Protein 3D53 (pdb70)

Radius of gyration: 28.53 Å; Cα contacts (8 Å, |Δi|>4): 2553; chains: 6; bounding box: 64×78×73 Å

B-factor: mean 20.58, std 7.83, range [3.37, 49.94]

Foldseek 3Di:
DLQPDAQAPDPFKGKWQFLFWAPDAQFGWDADPVVRDIDGPDRFDDRDGHHFGKGFRGLFQAPVGDGAIEGEHEDGTDDHRDMAMWGFWKKWWKAKLVGTDIYTYIYGDCVVPVVCVVPRHPVSDDPVSVVVNQVCQQPRCVVPPPMGMHTDDMGGRVVNSVRSVNGNVD/DLQPDAQAPDDFKGKWQFLFWAPDAQWGWDQDDVPRDIHTPDRFDDRDGHLAGKGFRRLFQAPVRDGAIEGEDDPGTDDHGDIAIWGFWKKWWKAKLVGTDIYTYIYGDCVVPVVCVPVRHPVPDDPVSVVVNQVCQQPRCVVPPPMGMHTDDMGGRVVSVVSSVNGNVD/DLQPDAQAPDDFKGKWQFLFWFPDAQWGWDQDPVPRDIDTPDRFPDRDTQLAGKGFGRLFQFPVGDGAIEGEDDDGTDDHGDMAMWGFWWKWWKAKLVGTDIYTYIYGDCVVPVVCVPPRHPPSDDPVSVVVNQVCQQCRCVVPPSIGMHTPGMGGRVVNSVRRVNGNVVD/DLQPDAQAPDPFKGKWQFQFWFPDAQWGWDQDPVVRDIDTPDRFDDRDTHHAGKGFRRQFQFPVGDGAIEGEHDDGTDDHRDMAIWGFWWKWWKAKLVGTDIYTYIYGDCVVPVVCVPVRHPVSDDPVSVVVNQVCQQPRCVVPPSMGMHTDGMGGRVVRSVRSVNGNVVD/DDAQAPDPFKGKWAFLFWFPDAQWGWDQDVPVRDIDTPDRFDDRDGHHFGKTARPLFQDPVRDGAIEGEDDPGTDDHGDMAIWGFFWKWWKAKLVGTDIYTYIYGDCVVPVVCVVPRHPVSDDVVSVVVNQVCQQPSCVVPPPIGMHTDDMGGRVVRSVNSVNRNVD/DDAQAPDLQKGKWQFLFWFPDAQWGWDQDDPPRDIDTPDRFPDRDGHHARKTARPLFADPVRDGAIEGEHDPGTDDHGDMAIWGFFKKWWKAKLVGTDIHTYIYGDCVVPVVCVPPRHPVPDDPVSVVVNQVCQQPRCVVPPSIGMHTDGMGGRVVNSVSSVNRNVD

CATH classification: 3.90.80.10

Sequence (1016 aa):
FIKKIKAKANNNEINVIIEIPMNSSGPIKYEFDKESGALFVDRFMQTTMSYPCNYGFIPDTLSNDGDPVDVLVVAHHPVVPGSVIKCRAIGVLMMEDESGLDEKIIAVPTSKLDITFDHIKELDDLCEMLKKRIVHFFEHYKDLEKGKWVKVTGWGDKVKAETLIKEGIDRFIKKIKAKANNNEINVIIIEIPMNSGPIKYEFDKESGALFVDRFMQTTMSYPCNYGFIPDTLSNDGDPVDVLVVAHHPVVPGSVIKCRAIGVLMMEDESGLDEKIIIAVPTSKLDITFDHIIKELDDLCCEMLKKRIVHFFEEHYKDLEKGKWVKVTGWGDKVKAETLIKEGIDRFIKKIKAKANNNEINVIIEIPMNSGPIKYEFDKESGALFVDRFMQTTMSSYPCNYGFIPDTLSSNDGDPVDDVLVVAHHPVVPGSVIIKCRAIGVLMMEDESGLDEKIIAVPTSKLDITFDHIKELDDLCEMLKKRIVHFFEHYKDLEKGKWVKVTGWGDKVKAETLIKEGIDRNFIKKIKAKANNNEINVIIEIPMNSSGPIKYEFDKESGALFVDRFMQTTMSYPCNYGFIPDTLSNDGDPVDVLVVAHHPVVPGSVIKCRAIGVVLMMEDESGLDEKIIAVPTSKLDITFDHIKELDDLCEMLKKRIVHFFEHYKDLEKGKWVKVTGWGDKVKAETLIKEGIDRNKIKAKANNNEINVIIEIPMNSGPIKYEFDKESGALFVDRFMQTTMSYPCNYGFIPDTLSNDGDPVDVLVVAHHPVVVPGSVIKCRAIGVLMMEDESGLDEKIIAVPTSKLDITFDHIKELDDLCEMLKKRIVHFFEHYKDLEKGKWVKVTGWGDKVKAETLIKEGIDRKIKAKANNNEINVIIEIPMNSGPIKYEFDKESGALFVDRFMQTTMMSYPCNYGFIPDTLSNDGDPVDVLVVAHHPVVPGSVIKCRAIGVLMMEDESGLDEKIIAVPTSKLDITFDHIKELDDLCEMLKKRIVHFFEHYKDLEKGKWVKVTGWGDKVKAETLIKEGIDR

Organism: Rickettsia prowazekii (strain Madrid E) (NCBI:txid272947)

Structure (mmCIF, N/CA/C/O backbone):
data_3D53
#
_entry.id   3D53
#
_cell.length_a   68.970
_cell.length_b   115.230
_cell.length_c   139.730
_cell.angle_alpha   90.00
_cell.angle_beta   90.00
_cell.angle_gamma   90.00
#
_symmetry.space_group_name_H-M   'P 21 21 21'
#
loop_
_entity.id
_entity.type
_entity.pdbx_description
1 polymer 'Inorganic pyrophosphatase'
2 non-polymer 'CHLORIDE ION'
3 non-polymer GLYCEROL
4 water water
#
loop_
_atom_site.group_PDB
_atom_site.id
_atom_site.type_symbol
_atom_site.label_atom_id
_atom_site.label_alt_id
_atom_site.label_comp_id
_atom_site.label_asym_id
_atom_site.label_entity_id
_atom_site.label_seq_id
_atom_site.pdbx_PDB_ins_code
_atom_site.Cartn_x
_atom_site.Cartn_y
_atom_site.Cartn_z
_atom_site.occupancy
_atom_site.B_iso_or_equiv
_atom_site.auth_seq_id
_atom_site.auth_comp_id
_atom_site.auth_asym_id
_atom_site.auth_atom_id
_atom_site.pdbx_PDB_model_num
ATOM 1 N N . PHE A 1 3 ? 15.516 -11.841 -47.495 1.00 39.65 2 PHE A N 1
ATOM 2 C CA . PHE A 1 3 ? 15.439 -10.388 -47.839 1.00 39.71 2 PHE A CA 1
ATOM 3 C C . PHE A 1 3 ? 16.809 -9.775 -48.149 1.00 39.63 2 PHE A C 1
ATOM 4 O O . PHE A 1 3 ? 16.902 -8.855 -48.964 1.00 39.86 2 PHE A O 1
ATOM 12 N N . ILE A 1 4 ? 17.856 -10.293 -47.496 1.00 39.43 3 ILE A N 1
ATOM 13 C CA . ILE A 1 4 ? 19.232 -9.770 -47.605 1.00 39.12 3 ILE A CA 1
ATOM 14 C C . ILE A 1 4 ? 19.760 -9.786 -49.044 1.00 38.71 3 ILE A C 1
ATOM 15 O O . ILE A 1 4 ? 20.429 -8.844 -49.497 1.00 38.61 3 ILE A O 1
ATOM 20 N N . LYS A 1 5 ? 19.434 -10.855 -49.759 1.00 38.06 4 LYS A N 1
ATOM 21 C CA . LYS A 1 5 ? 19.916 -11.040 -51.119 1.00 37.30 4 LYS A CA 1
ATOM 22 C C . LYS A 1 5 ? 19.001 -10.345 -52.123 1.00 36.49 4 LYS A C 1
ATOM 23 O O . LYS A 1 5 ? 19.111 -10.580 -53.326 1.00 36.57 4 LYS A O 1
ATOM 29 N N . LYS A 1 6 ? 18.111 -9.485 -51.618 1.00 35.31 5 LYS A N 1
ATOM 30 C CA . LYS A 1 6 ? 17.167 -8.731 -52.456 1.00 34.19 5 LYS A CA 1
ATOM 31 C C . LYS A 1 6 ? 17.285 -7.217 -52.310 1.00 33.04 5 LYS A C 1
ATOM 32 O O . LYS A 1 6 ? 16.668 -6.467 -53.065 1.00 32.67 5 LYS A O 1
ATOM 38 N N . ILE A 1 7 ? 18.074 -6.779 -51.332 1.00 31.73 6 ILE A N 1
ATOM 39 C CA . ILE A 1 7 ? 18.321 -5.364 -51.101 1.00 30.13 6 ILE A CA 1
ATOM 40 C C . ILE A 1 7 ? 19.573 -4.950 -51.859 1.00 29.47 6 ILE A C 1
ATOM 41 O O . ILE A 1 7 ? 20.598 -5.645 -51.840 1.00 29.00 6 ILE A O 1
ATOM 46 N N . LYS A 1 8 ? 19.468 -3.815 -52.534 1.00 28.44 7 LYS A N 1
ATOM 47 C CA . LYS A 1 8 ? 20.598 -3.221 -53.218 1.00 27.79 7 LYS A CA 1
ATOM 48 C C . LYS A 1 8 ? 21.554 -2.545 -52.234 1.00 27.09 7 LYS A C 1
ATOM 49 O O . LYS A 1 8 ? 21.135 -1.998 -51.216 1.00 26.35 7 LYS A O 1
ATOM 55 N N . ALA A 1 9 ? 22.842 -2.590 -52.559 1.00 26.48 8 ALA A N 1
ATOM 56 C CA . ALA A 1 9 ? 23.863 -1.866 -51.824 1.00 26.13 8 ALA A CA 1
ATOM 57 C C . ALA A 1 9 ? 23.625 -0.354 -51.849 1.00 26.05 8 ALA A C 1
ATOM 58 O O . ALA A 1 9 ? 23.815 0.326 -50.836 1.00 25.12 8 ALA A O 1
ATOM 60 N N . LYS A 1 10 ? 23.212 0.163 -53.008 1.00 26.22 9 LYS A N 1
ATOM 61 C CA . LYS A 1 10 ? 23.004 1.602 -53.177 1.00 26.53 9 LYS A CA 1
ATOM 62 C C . LYS A 1 10 ? 21.721 1.906 -53.935 1.00 26.89 9 LYS A C 1
ATOM 63 O O . LYS A 1 10 ? 21.448 1.299 -54.968 1.00 26.93 9 LYS A O 1
ATOM 69 N N . ALA A 1 11 ? 20.941 2.844 -53.405 1.00 27.53 10 ALA A N 1
ATOM 70 C CA . ALA A 1 11 ? 19.690 3.291 -54.032 1.00 28.25 10 ALA A CA 1
ATOM 71 C C . ALA A 1 11 ? 19.959 4.342 -55.102 1.00 28.57 10 ALA A C 1
ATOM 72 O O . ALA A 1 11 ? 19.341 4.330 -56.170 1.00 29.25 10 ALA A O 1
ATOM 74 N N . ASN A 1 12 ? 20.867 5.262 -54.795 1.00 28.73 11 ASN A N 1
ATOM 75 C CA . ASN A 1 12 ? 21.360 6.235 -55.767 1.00 28.66 11 ASN A CA 1
ATOM 76 C C . ASN A 1 12 ? 22.846 6.515 -55.573 1.00 28.77 11 ASN A C 1
ATOM 77 O O . ASN A 1 12 ? 23.498 5.912 -54.715 1.00 28.83 11 ASN A O 1
ATOM 82 N N . ASN A 1 13 ? 23.371 7.437 -56.373 1.00 28.55 12 ASN A N 1
ATOM 83 C CA . ASN A 1 13 ? 24.767 7.843 -56.297 1.00 28.63 12 ASN A CA 1
ATOM 84 C C . ASN A 1 13 ? 25.200 8.247 -54.884 1.00 27.80 12 ASN A C 1
ATOM 85 O O . ASN A 1 13 ? 26.331 7.981 -54.468 1.00 27.47 12 ASN A O 1
ATOM 90 N N . ASN A 1 14 ? 24.284 8.885 -54.159 1.00 26.85 13 ASN A N 1
ATOM 91 C CA . ASN A 1 14 ? 24.600 9.546 -52.898 1.00 26.19 13 ASN A CA 1
ATOM 92 C C . ASN A 1 14 ? 24.242 8.713 -51.652 1.00 24.66 13 ASN A C 1
ATOM 93 O O . ASN A 1 14 ? 24.404 9.183 -50.524 1.00 25.15 13 ASN A O 1
ATOM 98 N N . GLU A 1 15 ? 23.799 7.472 -51.854 1.00 22.46 14 GLU A N 1
ATOM 99 C CA . GLU A 1 15 ? 23.132 6.700 -50.793 1.00 20.11 14 GLU A CA 1
ATOM 100 C C . GLU A 1 15 ? 23.626 5.261 -50.705 1.00 18.60 14 GLU A C 1
ATOM 101 O O . GLU A 1 15 ? 23.863 4.634 -51.722 1.00 17.96 14 GLU A O 1
ATOM 107 N N . ILE A 1 16 ? 23.749 4.756 -49.479 1.00 17.07 15 ILE A N 1
ATOM 108 C CA . ILE A 1 16 ? 23.966 3.326 -49.206 1.00 15.58 15 ILE A CA 1
ATOM 109 C C . ILE A 1 16 ? 22.849 2.746 -48.320 1.00 14.99 15 ILE A C 1
ATOM 110 O O . ILE A 1 16 ? 22.315 3.436 -47.434 1.00 14.30 15 ILE A O 1
ATOM 115 N N . ASN A 1 17 ? 22.482 1.495 -48.589 1.00 14.26 16 ASN A N 1
ATOM 116 C CA . ASN A 1 17 ? 21.538 0.751 -47.750 1.00 14.03 16 ASN A CA 1
ATOM 117 C C . ASN A 1 17 ? 22.312 -0.053 -46.724 1.00 13.32 16 ASN A C 1
ATOM 118 O O . ASN A 1 17 ? 23.207 -0.804 -47.083 1.00 13.45 16 ASN A O 1
ATOM 123 N N . VAL A 1 18 ? 21.976 0.139 -45.452 1.00 12.39 17 VAL A N 1
ATOM 124 C CA . VAL A 1 18 ? 22.631 -0.565 -44.356 1.00 11.60 17 VAL A CA 1
ATOM 125 C C . VAL A 1 18 ? 21.632 -1.365 -43.522 1.00 11.35 17 VAL A C 1
ATOM 126 O O . VAL A 1 18 ? 20.751 -0.794 -42.886 1.00 11.52 17 VAL A O 1
ATOM 130 N N . ILE A 1 19 ? 21.778 -2.685 -43.544 1.00 10.82 18 ILE A N 1
ATOM 131 C CA . ILE A 1 19 ? 20.972 -3.590 -42.728 1.00 10.65 18 ILE A CA 1
ATOM 132 C C . ILE A 1 19 ? 21.569 -3.683 -41.331 1.00 10.45 18 ILE A C 1
ATOM 133 O O . ILE A 1 19 ? 22.718 -4.114 -41.162 1.00 10.23 18 ILE A O 1
ATOM 138 N N . ILE A 1 20 ? 20.773 -3.305 -40.335 1.00 10.05 19 ILE A N 1
ATOM 139 C CA . ILE A 1 20 ? 21.238 -3.212 -38.951 1.00 9.24 19 ILE A CA 1
ATOM 140 C C . ILE A 1 20 ? 21.253 -4.567 -38.270 1.00 9.43 19 ILE A C 1
ATOM 141 O O . ILE A 1 20 ? 20.253 -5.286 -38.273 1.00 9.31 19 ILE A O 1
ATOM 146 N N . GLU A 1 21 ? 22.405 -4.904 -37.698 1.00 9.20 20 GLU A N 1
ATOM 147 C CA . GLU A 1 21 ? 22.546 -6.111 -36.880 1.00 9.37 20 GLU A CA 1
ATOM 148 C C . GLU A 1 21 ? 22.460 -5.788 -35.385 1.00 9.31 20 GLU A C 1
ATOM 149 O O . GLU A 1 21 ? 21.795 -6.502 -34.626 1.00 9.31 20 GLU A O 1
ATOM 155 N N . ILE A 1 22 ? 23.131 -4.716 -34.964 1.00 9.79 21 ILE A N 1
ATOM 156 C CA . ILE A 1 22 ? 23.155 -4.328 -33.544 1.00 9.71 21 ILE A CA 1
ATOM 157 C C . ILE 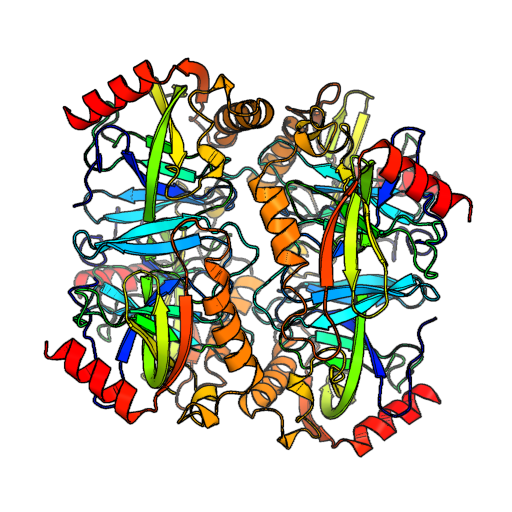A 1 22 ? 22.766 -2.861 -33.363 1.00 10.16 21 ILE A C 1
ATOM 158 O O . ILE A 1 22 ? 23.462 -1.974 -33.850 1.00 10.27 21 ILE A O 1
ATOM 163 N N . PRO A 1 23 ? 21.643 -2.606 -32.664 1.00 10.16 22 PRO A N 1
ATOM 164 C CA . PRO A 1 23 ? 21.158 -1.248 -32.410 1.00 10.48 22 PRO A CA 1
ATOM 165 C C . PRO A 1 23 ? 22.045 -0.549 -31.385 1.00 11.19 22 PRO A C 1
ATOM 166 O O . PRO A 1 23 ? 22.636 -1.222 -30.531 1.00 10.88 22 PRO A O 1
ATOM 170 N N . MET A 1 24 ? 22.158 0.778 -31.484 1.00 11.67 23 MET A N 1
ATOM 171 C CA . MET A 1 24 ? 22.974 1.535 -30.541 1.00 13.12 23 MET A CA 1
ATOM 172 C C . MET A 1 24 ? 22.418 1.356 -29.140 1.00 12.98 23 MET A C 1
ATOM 173 O O . MET A 1 24 ? 21.199 1.236 -28.959 1.00 12.99 23 MET A O 1
ATOM 178 N N . ASN A 1 25 ? 23.327 1.314 -28.169 1.00 13.36 24 ASN A N 1
ATOM 179 C CA . ASN A 1 25 ? 22.994 1.247 -26.750 1.00 14.16 24 ASN A CA 1
ATOM 180 C C . ASN A 1 25 ? 21.936 0.204 -26.397 1.00 13.85 24 ASN A C 1
ATOM 181 O O . ASN A 1 25 ? 21.013 0.497 -25.645 1.00 14.65 24 ASN A O 1
ATOM 186 N N . SER A 1 26 ? 22.059 -1.008 -26.921 1.00 13.69 25 SER A N 1
ATOM 187 C CA A SER A 1 26 ? 20.985 -1.989 -26.724 0.50 13.78 25 SER A CA 1
ATOM 188 C CA B SER A 1 26 ? 21.010 -2.019 -26.789 0.50 13.76 25 SER A CA 1
ATOM 189 C C . SER A 1 26 ? 21.407 -3.224 -25.942 1.00 13.93 25 SER A C 1
ATOM 190 O O . SER A 1 26 ? 20.941 -4.334 -26.188 1.00 14.35 25 SER A O 1
ATOM 195 N N . GLY A 1 27 ? 22.279 -3.016 -24.966 1.00 14.45 26 GLY A N 1
ATOM 196 C CA . GLY A 1 27 ? 22.706 -4.099 -24.081 1.00 14.45 26 GLY A CA 1
ATOM 197 C C . GLY A 1 27 ? 23.842 -4.983 -24.570 1.00 14.28 26 GLY A C 1
ATOM 198 O O . GLY A 1 27 ? 24.614 -4.590 -25.441 1.00 14.33 26 GLY A O 1
ATOM 199 N N . PRO A 1 28 ? 23.961 -6.187 -23.982 1.00 14.33 27 PRO A N 1
ATOM 200 C CA . PRO A 1 28 ? 25.064 -7.112 -24.247 1.00 14.28 27 PRO A CA 1
ATOM 201 C C . PRO A 1 28 ? 24.980 -7.939 -25.549 1.00 14.14 27 PRO A C 1
ATOM 202 O O . PRO A 1 28 ? 25.993 -8.474 -25.973 1.00 13.84 27 PRO A O 1
ATOM 206 N N . ILE A 1 29 ? 23.812 -8.029 -26.189 1.00 14.69 28 ILE A N 1
ATOM 207 C CA . ILE A 1 29 ? 23.672 -8.949 -27.327 1.00 14.73 28 ILE A CA 1
ATOM 208 C C . ILE A 1 29 ? 24.317 -8.428 -28.606 1.00 15.18 28 ILE A C 1
ATOM 209 O O . ILE A 1 29 ? 23.976 -7.357 -29.118 1.00 14.94 28 ILE A O 1
ATOM 214 N N . LYS A 1 30 ? 25.261 -9.219 -29.093 1.00 15.59 29 LYS A N 1
ATOM 215 C CA . LYS A 1 30 ? 25.963 -8.972 -30.326 1.00 16.85 29 LYS A CA 1
ATOM 216 C C . LYS A 1 30 ? 25.370 -9.929 -31.355 1.00 17.01 29 LYS A C 1
ATOM 217 O O . LYS A 1 30 ? 25.510 -11.146 -31.228 1.00 18.06 29 LYS A O 1
ATOM 223 N N . TYR A 1 31 ? 24.672 -9.376 -32.347 1.00 17.30 30 TYR A N 1
ATOM 224 C CA . TYR A 1 31 ? 24.046 -10.166 -33.418 1.00 17.47 30 TYR A CA 1
ATOM 225 C C . TYR A 1 31 ? 24.876 -10.157 -34.692 1.00 18.55 30 TYR A C 1
ATOM 226 O O . TYR A 1 31 ? 25.605 -9.204 -34.963 1.00 18.49 30 TYR A O 1
ATOM 235 N N . GLU A 1 32 ? 24.734 -11.213 -35.485 1.00 19.96 31 GLU A N 1
ATOM 236 C CA . GLU A 1 32 ? 25.312 -11.251 -36.815 1.00 22.14 31 GLU A CA 1
ATOM 237 C C . GLU A 1 32 ? 24.395 -12.020 -37.753 1.00 22.10 31 GLU A C 1
ATOM 238 O O . GLU A 1 32 ? 23.871 -13.062 -37.386 1.00 22.14 31 GLU A O 1
ATOM 244 N N . PHE A 1 33 ? 24.185 -11.486 -38.953 1.00 23.11 32 PHE A N 1
ATOM 245 C CA . PHE A 1 33 ? 23.489 -12.217 -40.010 1.00 24.17 32 PHE A CA 1
ATOM 246 C C . PHE A 1 33 ? 24.361 -13.340 -40.576 1.00 25.53 32 PHE A C 1
ATOM 247 O O . PHE A 1 33 ? 25.555 -13.149 -40.846 1.00 25.69 32 PHE A O 1
ATOM 255 N N . ASP A 1 34 ? 23.768 -14.519 -40.716 1.00 27.18 33 ASP A N 1
ATOM 256 C CA . ASP A 1 34 ? 24.422 -15.607 -41.422 1.00 29.06 33 ASP A CA 1
ATOM 257 C C . ASP A 1 34 ? 24.026 -15.451 -42.876 1.00 30.05 33 ASP A C 1
ATOM 258 O O . ASP A 1 34 ? 22.842 -15.536 -43.219 1.00 29.93 33 ASP A O 1
ATOM 263 N N . LYS A 1 35 ? 25.000 -15.182 -43.738 1.00 31.61 34 LYS A N 1
ATOM 264 C CA . LYS A 1 35 ? 24.651 -14.894 -45.129 1.00 32.99 34 LYS A CA 1
ATOM 265 C C . LYS A 1 35 ? 24.257 -16.161 -45.904 1.00 33.57 34 LYS A C 1
ATOM 266 O O . LYS A 1 35 ? 23.496 -16.090 -46.869 1.00 33.96 34 LYS A O 1
ATOM 272 N N . GLU A 1 36 ? 24.732 -17.314 -45.438 1.00 34.05 35 GLU A N 1
ATOM 273 C CA . GLU A 1 36 ? 24.317 -18.619 -45.977 1.00 34.67 35 GLU A CA 1
ATOM 274 C C . GLU A 1 36 ? 22.807 -18.921 -45.813 1.00 33.88 35 GLU A C 1
ATOM 275 O O . GLU A 1 36 ? 22.183 -19.474 -46.722 1.00 34.16 35 GLU A O 1
ATOM 281 N N . SER A 1 37 ? 22.228 -18.565 -44.663 1.00 32.88 36 SER A N 1
ATOM 282 C CA . SER A 1 37 ? 20.806 -18.844 -44.385 1.00 31.46 36 SER A CA 1
ATOM 283 C C . SER A 1 37 ? 19.901 -17.616 -44.380 1.00 30.40 36 SER A C 1
ATOM 284 O O . SER A 1 37 ? 18.696 -17.737 -44.598 1.00 30.49 36 SER A O 1
ATOM 287 N N . GLY A 1 38 ? 20.476 -16.443 -44.120 1.00 29.14 37 GLY A N 1
ATOM 288 C CA . GLY A 1 38 ? 19.698 -15.198 -44.013 1.00 27.54 37 GLY A CA 1
ATOM 289 C C . GLY A 1 38 ? 19.143 -14.949 -42.616 1.00 26.22 37 GLY A C 1
ATOM 290 O O . GLY A 1 38 ? 18.420 -13.975 -42.386 1.00 26.51 37 GLY A O 1
ATOM 291 N N . ALA A 1 39 ? 19.487 -15.835 -41.686 1.00 24.38 38 ALA A N 1
ATOM 292 C CA . ALA A 1 39 ? 19.030 -15.742 -40.307 1.00 22.93 38 ALA A CA 1
ATOM 293 C C . ALA A 1 39 ? 19.929 -14.832 -39.467 1.00 21.41 38 ALA A C 1
ATOM 294 O O . ALA A 1 39 ? 21.119 -14.672 -39.751 1.00 21.37 38 ALA A O 1
ATOM 296 N N . LEU A 1 40 ? 19.340 -14.239 -38.436 1.00 19.83 39 LEU A N 1
ATOM 297 C CA . LEU A 1 40 ? 20.074 -13.426 -37.474 1.00 18.55 39 LEU A CA 1
ATOM 298 C C . LEU A 1 40 ? 20.530 -14.305 -36.308 1.00 17.73 39 LEU A C 1
ATOM 299 O O . LEU A 1 40 ? 19.712 -14.810 -35.558 1.00 17.71 39 LEU A O 1
ATOM 304 N N . PHE A 1 41 ? 21.835 -14.509 -36.187 1.00 17.17 40 PHE A N 1
ATOM 305 C CA . PHE A 1 41 ? 22.395 -15.326 -35.118 1.00 16.91 40 PHE A CA 1
ATOM 306 C C . PHE A 1 41 ? 22.919 -14.442 -33.984 1.00 16.77 40 PHE A C 1
ATOM 307 O O . PHE A 1 41 ? 23.442 -13.340 -34.228 1.00 15.96 40 PHE A O 1
ATOM 315 N N . VAL A 1 42 ? 22.779 -14.938 -32.756 1.00 16.51 41 VAL A N 1
ATOM 316 C CA . VAL A 1 42 ? 23.514 -14.396 -31.614 1.00 16.90 41 VAL A CA 1
ATOM 317 C C . VAL A 1 42 ? 24.957 -14.847 -31.751 1.00 17.75 41 VAL A C 1
ATOM 318 O O . VAL A 1 42 ? 25.246 -16.049 -31.803 1.00 18.29 41 VAL A O 1
ATOM 322 N N . ASP A 1 43 ? 25.857 -13.876 -31.817 1.00 18.66 42 ASP A N 1
ATOM 323 C CA . ASP A 1 43 ? 27.279 -14.150 -31.928 1.00 19.56 42 ASP A CA 1
ATOM 324 C C . ASP A 1 43 ? 27.914 -14.263 -30.542 1.00 18.91 42 ASP A C 1
ATOM 325 O O . ASP A 1 43 ? 28.854 -15.032 -30.329 1.00 18.54 42 ASP A O 1
ATOM 330 N N . ARG A 1 44 ? 27.380 -13.486 -29.606 1.00 18.39 43 ARG A N 1
ATOM 331 C CA . ARG A 1 44 ? 27.998 -13.311 -28.310 1.00 17.95 43 ARG A CA 1
ATOM 332 C C . ARG A 1 44 ? 27.068 -12.583 -27.347 1.00 17.00 43 ARG A C 1
ATOM 333 O O . ARG A 1 44 ? 26.353 -11.644 -27.734 1.00 16.61 43 ARG A O 1
ATOM 341 N N . PHE A 1 45 ? 27.067 -13.057 -26.104 1.00 15.54 44 PHE A N 1
ATOM 342 C CA . PHE A 1 45 ? 26.536 -12.317 -24.975 1.00 14.61 44 PHE A CA 1
ATOM 343 C C . PHE A 1 45 ? 27.754 -11.615 -24.362 1.00 14.48 44 PHE A C 1
ATOM 344 O O . PHE A 1 45 ? 28.567 -12.254 -23.686 1.00 14.09 44 PHE A O 1
ATOM 352 N N . MET A 1 46 ? 27.886 -10.311 -24.614 1.00 13.95 45 MET A N 1
ATOM 353 C CA . MET A 1 46 ? 29.058 -9.548 -24.165 1.00 13.49 45 MET A CA 1
ATOM 354 C C . MET A 1 46 ? 29.189 -9.546 -22.639 1.00 12.83 45 MET A C 1
ATOM 355 O O . MET A 1 46 ? 28.182 -9.583 -21.928 1.00 12.66 45 MET A O 1
ATOM 360 N N . GLN A 1 47 ? 30.425 -9.547 -22.141 1.00 12.41 46 GLN A N 1
ATOM 361 C CA . GLN A 1 47 ? 30.667 -9.683 -20.696 1.00 12.48 46 GLN A CA 1
ATOM 362 C C . GLN A 1 47 ? 31.066 -8.373 -20.016 1.00 12.42 46 GLN A C 1
ATOM 363 O O . GLN A 1 47 ? 31.202 -8.329 -18.794 1.00 12.04 46 GLN A O 1
ATOM 369 N N . THR A 1 48 ? 31.259 -7.315 -20.807 1.00 12.39 47 THR A N 1
ATOM 370 C CA . THR A 1 48 ? 31.517 -5.979 -20.252 1.00 12.29 47 THR A CA 1
ATOM 371 C C . THR A 1 48 ? 30.181 -5.290 -19.998 1.00 12.57 47 THR A C 1
ATOM 372 O O . THR A 1 48 ? 29.119 -5.887 -20.225 1.00 12.87 47 THR A O 1
ATOM 376 N N . THR A 1 49 ? 30.221 -4.047 -19.514 1.00 12.75 48 THR A N 1
ATOM 377 C CA . THR A 1 49 ? 29.003 -3.241 -19.335 1.00 12.21 48 THR A CA 1
ATOM 378 C C . THR A 1 49 ? 28.712 -2.398 -20.573 1.00 12.40 48 THR A C 1
ATOM 379 O O . THR A 1 49 ? 27.771 -1.601 -20.581 1.00 12.14 48 THR A O 1
ATOM 383 N N . MET A 1 50 ? 29.512 -2.602 -21.618 1.00 12.41 49 MET A N 1
ATOM 384 C CA . MET A 1 50 ? 29.465 -1.794 -22.833 1.00 13.34 49 MET A CA 1
ATOM 385 C C . MET A 1 50 ? 28.353 -2.189 -23.812 1.00 13.93 49 MET A C 1
ATOM 386 O O . MET A 1 50 ? 27.924 -3.353 -23.863 1.00 14.20 49 MET A O 1
ATOM 391 N N . SER A 1 51 ? 27.877 -1.213 -24.582 1.00 13.93 50 SER A N 1
ATOM 392 C CA . SER A 1 51 ? 26.981 -1.500 -25.702 1.00 14.49 50 SER A CA 1
ATOM 393 C C . SER A 1 51 ? 27.345 -0.634 -26.903 1.00 13.99 50 SER A C 1
ATOM 394 O O . SER A 1 51 ? 28.080 0.340 -26.769 1.00 14.40 50 SER A O 1
ATOM 397 N N . TYR A 1 52 ? 26.877 -1.005 -28.085 1.00 13.44 51 TYR A N 1
ATOM 398 C CA . TYR A 1 52 ? 27.322 -0.316 -29.299 1.00 12.75 51 TYR A CA 1
ATOM 399 C C . TYR A 1 52 ? 26.979 1.176 -29.270 1.00 12.29 51 TYR A C 1
ATOM 400 O O . TYR A 1 52 ? 25.908 1.536 -28.821 1.00 12.26 51 TYR A O 1
ATOM 409 N N . PRO A 1 53 ? 27.921 2.048 -29.684 1.00 12.00 52 PRO A N 1
ATOM 410 C CA . PRO A 1 53 ? 27.660 3.492 -29.644 1.00 11.94 52 PRO A CA 1
ATOM 411 C C . PRO A 1 53 ? 26.924 4.018 -30.881 1.00 12.09 52 PRO A C 1
ATOM 412 O O . PRO A 1 53 ? 26.512 5.178 -30.909 1.00 11.94 52 PRO A O 1
ATOM 416 N N . CYS A 1 54 ? 26.793 3.167 -31.891 1.00 12.33 53 CYS A N 1
ATOM 417 C CA . CYS A 1 54 ? 26.067 3.485 -33.122 1.00 12.76 53 CYS A CA 1
ATOM 418 C C . CYS A 1 54 ? 25.222 2.281 -33.490 1.00 12.04 53 CYS A C 1
ATOM 419 O O . CYS A 1 54 ? 25.459 1.172 -32.998 1.00 11.88 53 CYS A O 1
ATOM 422 N N . ASN A 1 55 ? 24.255 2.501 -34.376 1.00 11.54 54 ASN A N 1
ATOM 423 C CA . ASN A 1 55 ? 23.589 1.406 -35.055 1.00 10.76 54 ASN A CA 1
ATOM 424 C C . ASN A 1 55 ? 24.599 0.735 -35.977 1.00 10.79 54 ASN A C 1
ATOM 425 O O . ASN A 1 55 ? 25.222 1.384 -36.809 1.00 10.44 54 ASN A O 1
ATOM 430 N N . TYR A 1 56 ? 24.763 -0.569 -35.807 1.00 11.06 55 TYR A N 1
ATOM 431 C CA . TYR A 1 56 ? 25.815 -1.308 -36.486 1.00 11.22 55 TYR A CA 1
ATOM 432 C C . TYR A 1 56 ? 25.261 -2.384 -37.423 1.00 10.74 55 TYR A C 1
ATOM 433 O O . TYR A 1 56 ? 24.376 -3.140 -37.043 1.00 10.55 55 TYR A O 1
ATOM 442 N N . GLY A 1 57 ? 25.801 -2.452 -38.636 1.00 10.30 56 GLY A N 1
ATOM 443 C CA . GLY A 1 57 ? 25.368 -3.446 -39.614 1.00 10.09 56 GLY A CA 1
ATOM 444 C C . GLY A 1 57 ? 26.233 -3.493 -40.863 1.00 10.28 56 GLY A C 1
ATOM 445 O O . GLY A 1 57 ? 27.426 -3.202 -40.815 1.00 10.00 56 GLY A O 1
ATOM 446 N N . PHE A 1 58 ? 25.628 -3.847 -41.992 1.00 10.30 57 PHE A N 1
ATOM 447 C CA . PHE A 1 58 ? 26.384 -4.000 -43.226 1.00 10.37 57 PHE A CA 1
ATOM 448 C C . PHE A 1 58 ? 25.618 -3.516 -44.466 1.00 10.72 57 PHE A C 1
ATOM 449 O O . PHE A 1 58 ? 24.397 -3.367 -44.446 1.00 10.39 57 PHE A O 1
ATOM 457 N N . ILE A 1 59 ? 26.364 -3.274 -45.537 1.00 11.38 58 ILE A N 1
ATOM 458 C CA . ILE A 1 59 ? 25.803 -2.991 -46.848 1.00 11.58 58 ILE A CA 1
ATOM 459 C C . ILE A 1 59 ? 25.588 -4.310 -47.584 1.00 12.83 58 ILE A C 1
ATOM 460 O O . ILE A 1 59 ? 26.550 -5.025 -47.875 1.00 13.00 58 ILE A O 1
ATOM 465 N N . PRO A 1 60 ? 24.327 -4.638 -47.898 1.00 13.96 59 PRO A N 1
ATOM 466 C CA . PRO A 1 60 ? 24.021 -5.875 -48.605 1.00 15.07 59 PRO A CA 1
ATOM 467 C C . PRO A 1 60 ? 24.610 -5.866 -50.016 1.00 15.92 59 PRO A C 1
ATOM 468 O O . PRO A 1 60 ? 24.876 -4.791 -50.562 1.00 15.94 59 PRO A O 1
ATOM 472 N N . ASP A 1 61 ? 24.847 -7.047 -50.583 1.00 16.85 60 ASP A N 1
ATOM 473 C CA . ASP A 1 61 ? 25.389 -7.152 -51.951 1.00 18.07 60 ASP A CA 1
ATOM 474 C C . ASP A 1 61 ? 26.807 -6.562 -52.080 1.00 18.36 60 ASP A C 1
ATOM 475 O O . ASP A 1 61 ? 27.171 -5.996 -53.120 1.00 17.88 60 ASP A O 1
ATOM 480 N N . THR A 1 62 ? 27.595 -6.684 -51.009 1.00 18.84 61 THR A N 1
ATOM 481 C CA . THR A 1 62 ? 28.983 -6.219 -51.001 1.00 18.88 61 THR A CA 1
ATOM 482 C C . THR A 1 62 ? 29.908 -7.331 -50.552 1.00 19.86 61 THR A C 1
ATOM 483 O O . THR A 1 62 ? 29.503 -8.251 -49.824 1.00 19.73 61 THR A O 1
ATOM 487 N N . LEU A 1 63 ? 31.153 -7.237 -51.001 1.00 20.52 62 LEU A N 1
ATOM 488 C CA . LEU A 1 63 ? 32.180 -8.205 -50.662 1.00 22.15 62 LEU A CA 1
ATOM 489 C C . LEU A 1 63 ? 33.470 -7.456 -50.370 1.00 22.71 62 LEU A C 1
ATOM 490 O O . LEU A 1 63 ? 34.031 -6.791 -51.252 1.00 22.33 62 LEU A O 1
ATOM 495 N N . SER A 1 64 ? 33.903 -7.541 -49.113 1.00 24.06 63 SER A N 1
ATOM 496 C CA . SER A 1 64 ? 35.172 -6.977 -48.660 1.00 25.49 63 SER A CA 1
ATOM 497 C C . SER A 1 64 ? 36.317 -7.883 -49.074 1.00 26.45 63 SER A C 1
ATOM 498 O O . SER A 1 64 ? 36.095 -8.976 -49.610 1.00 26.71 63 SER A O 1
ATOM 501 N N . ASN A 1 65 ? 37.539 -7.432 -48.797 1.00 27.66 64 ASN A N 1
ATOM 502 C CA . ASN A 1 65 ? 38.733 -8.243 -48.989 1.00 28.88 64 ASN A CA 1
ATOM 503 C C . ASN A 1 65 ? 38.717 -9.538 -48.199 1.00 29.58 64 ASN A C 1
ATOM 504 O O . ASN A 1 65 ? 39.256 -10.559 -48.663 1.00 29.81 64 ASN A O 1
ATOM 509 N N . ASP A 1 66 ? 38.091 -9.496 -47.019 1.00 29.56 65 ASP A N 1
ATOM 510 C CA . ASP A 1 66 ? 38.072 -10.645 -46.121 1.00 29.51 65 ASP A CA 1
ATOM 511 C C . ASP A 1 66 ? 36.880 -11.606 -46.304 1.00 28.82 65 ASP A C 1
ATOM 512 O O . ASP A 1 66 ? 36.714 -12.538 -45.516 1.00 29.02 65 ASP A O 1
ATOM 517 N N . GLY A 1 67 ? 36.071 -11.397 -47.344 1.00 27.77 66 GLY A N 1
ATOM 518 C CA . GLY A 1 67 ? 34.951 -12.307 -47.635 1.00 26.32 66 GLY A CA 1
ATOM 519 C C . GLY A 1 67 ? 33.599 -11.945 -47.019 1.00 25.26 66 GLY A C 1
ATOM 520 O O . GLY A 1 67 ? 32.575 -12.559 -47.349 1.00 25.26 66 GLY A O 1
ATOM 521 N N . ASP A 1 68 ? 33.602 -10.960 -46.121 1.00 23.74 67 ASP A N 1
ATOM 522 C CA . ASP A 1 68 ? 32.384 -10.433 -45.498 1.00 22.45 67 ASP A CA 1
ATOM 523 C C . ASP A 1 68 ? 31.872 -9.180 -46.225 1.00 20.98 67 ASP A C 1
ATOM 524 O O . ASP A 1 68 ? 32.641 -8.527 -46.932 1.00 20.50 67 ASP A O 1
ATOM 529 N N . PRO A 1 69 ? 30.572 -8.844 -46.063 1.00 19.84 68 PRO A N 1
ATOM 530 C CA . PRO A 1 69 ? 30.065 -7.536 -46.520 1.00 18.91 68 PRO A CA 1
ATOM 531 C C . PRO A 1 69 ? 30.749 -6.348 -45.834 1.00 17.80 68 PRO A C 1
ATOM 532 O O . PRO A 1 69 ? 31.337 -6.506 -44.769 1.00 17.64 68 PRO A O 1
ATOM 536 N N . VAL A 1 70 ? 30.701 -5.181 -46.472 1.00 16.41 69 VAL A N 1
ATOM 537 C CA . VAL A 1 70 ? 31.256 -3.955 -45.901 1.00 14.80 69 VAL A CA 1
ATOM 538 C C . VAL A 1 70 ? 30.434 -3.608 -44.660 1.00 14.48 69 VAL A C 1
ATOM 539 O O . VAL A 1 70 ? 29.208 -3.516 -44.726 1.00 13.91 69 VAL A O 1
ATOM 543 N N . ASP A 1 71 ? 31.126 -3.469 -43.532 1.00 14.14 70 ASP A N 1
ATOM 544 C CA . ASP A 1 71 ? 30.519 -3.145 -42.242 1.00 14.03 70 ASP A CA 1
ATOM 545 C C . ASP A 1 71 ? 30.431 -1.636 -42.056 1.00 13.36 70 ASP A C 1
ATOM 546 O O . ASP A 1 71 ? 31.331 -0.900 -42.481 1.00 12.25 70 ASP A O 1
ATOM 551 N N . VAL A 1 72 ? 29.338 -1.204 -41.422 1.00 12.62 71 VAL A N 1
ATOM 552 C CA . VAL A 1 72 ? 29.003 0.207 -41.250 1.00 12.35 71 VAL A CA 1
ATOM 553 C C . VAL A 1 72 ? 28.543 0.514 -39.824 1.00 12.32 71 VAL A C 1
ATOM 554 O O . VAL A 1 72 ? 27.772 -0.233 -39.227 1.00 12.10 71 VAL A O 1
ATOM 558 N N . LEU A 1 73 ? 29.042 1.630 -39.299 1.00 12.47 72 LEU A N 1
ATOM 559 C CA . LEU A 1 73 ? 28.531 2.241 -38.080 1.00 11.95 72 LEU A CA 1
ATOM 560 C C . LEU A 1 73 ? 27.689 3.424 -38.505 1.00 11.56 72 LEU A C 1
ATOM 561 O O . LEU A 1 73 ? 28.225 4.397 -39.033 1.00 11.36 72 LEU A O 1
ATOM 566 N N . VAL A 1 74 ? 26.376 3.334 -38.297 1.00 11.26 73 VAL A N 1
ATOM 567 C CA . VAL A 1 74 ? 25.471 4.451 -38.585 1.00 11.27 73 VAL A CA 1
ATOM 568 C C . VAL A 1 74 ? 25.307 5.336 -37.362 1.00 11.02 73 VAL A C 1
ATOM 569 O O . VAL A 1 74 ? 24.672 4.929 -36.378 1.00 11.27 73 VAL A O 1
ATOM 573 N N . VAL A 1 75 ? 25.865 6.539 -37.428 1.00 10.52 74 VAL A N 1
ATOM 574 C CA . VAL A 1 75 ? 25.603 7.549 -36.410 1.00 10.69 74 VAL A CA 1
ATOM 575 C C . VAL A 1 75 ? 24.135 7.893 -36.541 1.00 11.05 74 VAL A C 1
ATOM 576 O O . VAL A 1 75 ? 23.635 8.153 -37.641 1.00 11.29 74 VAL A O 1
ATOM 580 N N . ALA A 1 76 ? 23.420 7.829 -35.428 1.00 11.73 75 ALA A N 1
ATOM 581 C CA . ALA A 1 76 ? 22.003 8.140 -35.440 1.00 12.21 75 ALA A CA 1
ATOM 582 C C . ALA A 1 76 ? 21.617 8.662 -34.075 1.00 12.21 75 ALA A C 1
ATOM 583 O O . ALA A 1 76 ? 22.403 8.567 -33.150 1.00 12.57 75 ALA A O 1
ATOM 585 N N . HIS A 1 77 ? 20.411 9.210 -33.948 1.00 12.87 76 HIS A N 1
ATOM 586 C CA . HIS A 1 77 ? 19.937 9.726 -32.652 1.00 13.16 76 HIS A CA 1
ATOM 587 C C . HIS A 1 77 ? 19.154 8.716 -31.816 1.00 13.08 76 HIS A C 1
ATOM 588 O O . HIS A 1 77 ? 18.915 8.940 -30.620 1.00 13.38 76 HIS A O 1
ATOM 595 N N . HIS A 1 78 ? 18.769 7.604 -32.444 1.00 12.44 77 HIS A N 1
ATOM 596 C CA . HIS A 1 78 ? 17.974 6.557 -31.791 1.00 12.43 77 HIS A CA 1
ATOM 597 C C . HIS A 1 78 ? 18.336 5.164 -32.322 1.00 11.78 77 HIS A C 1
ATOM 598 O O . HIS A 1 78 ? 18.820 5.037 -33.455 1.00 11.66 77 HIS A O 1
ATOM 605 N N . PRO A 1 79 ? 18.130 4.117 -31.496 1.00 11.45 78 PRO A N 1
ATOM 606 C CA . PRO A 1 79 ? 18.258 2.750 -31.995 1.00 11.30 78 PRO A CA 1
ATOM 607 C C . PRO A 1 79 ? 17.120 2.357 -32.937 1.00 11.44 78 PRO A C 1
ATOM 608 O O . PRO A 1 79 ? 16.070 3.007 -32.989 1.00 11.43 78 PRO A O 1
ATOM 612 N N . VAL A 1 80 ? 17.332 1.249 -33.628 1.00 11.21 79 VAL A N 1
ATOM 613 C CA . VAL A 1 80 ? 16.486 0.801 -34.712 1.00 11.20 79 VAL A CA 1
ATOM 614 C C . VAL A 1 80 ? 16.407 -0.728 -34.500 1.00 11.19 79 VAL A C 1
ATOM 615 O O . VAL A 1 80 ? 17.338 -1.308 -33.940 1.00 11.26 79 VAL A O 1
ATOM 619 N N . VAL A 1 81 ? 15.303 -1.381 -34.850 1.00 10.90 80 VAL A N 1
ATOM 620 C CA . VAL A 1 81 ? 15.237 -2.853 -34.664 1.00 11.10 80 VAL A CA 1
ATOM 621 C C . VAL A 1 81 ? 16.278 -3.590 -35.524 1.00 11.12 80 VAL A C 1
ATOM 622 O O . VAL A 1 81 ? 16.565 -3.162 -36.638 1.00 11.60 80 VAL A O 1
ATOM 626 N N . PRO A 1 82 ? 16.884 -4.670 -34.988 1.00 11.31 81 PRO A N 1
ATOM 627 C CA . PRO A 1 82 ? 17.735 -5.523 -35.821 1.00 11.43 81 PRO A CA 1
ATOM 628 C C . PRO A 1 82 ? 16.984 -6.050 -37.050 1.00 11.36 81 PRO A C 1
ATOM 629 O O . PRO A 1 82 ? 15.804 -6.394 -36.958 1.00 11.59 81 PRO A O 1
ATOM 633 N N . GLY A 1 83 ? 17.664 -6.080 -38.191 1.00 11.10 82 GLY A N 1
ATOM 634 C CA . GLY A 1 83 ? 17.065 -6.556 -39.430 1.00 10.96 82 GLY A CA 1
ATOM 635 C C . GLY A 1 83 ? 16.399 -5.453 -40.228 1.00 10.91 82 GLY A C 1
ATOM 636 O O . GLY A 1 83 ? 15.965 -5.690 -41.351 1.00 11.13 82 GLY A O 1
ATOM 637 N N . SER A 1 84 ? 16.291 -4.253 -39.650 1.00 10.44 83 SER A N 1
ATOM 638 C CA . SER A 1 84 ? 15.728 -3.120 -40.386 1.00 9.48 83 SER A CA 1
ATOM 639 C C . SER A 1 84 ? 16.826 -2.418 -41.185 1.00 9.37 83 SER A C 1
ATOM 640 O O . SER A 1 84 ? 18.000 -2.505 -40.855 1.00 8.85 83 SER A O 1
ATOM 643 N N . VAL A 1 85 ? 16.441 -1.755 -42.266 1.00 9.85 84 VAL A N 1
ATOM 644 C CA . VAL A 1 85 ? 17.408 -1.120 -43.150 1.00 10.27 84 VAL A CA 1
ATOM 645 C C . VAL A 1 85 ? 17.351 0.405 -43.024 1.00 10.73 84 VAL A C 1
ATOM 646 O O . VAL A 1 85 ? 16.284 0.998 -43.156 1.00 11.13 84 VAL A O 1
ATOM 650 N N . ILE A 1 86 ? 18.504 1.027 -42.777 1.00 11.44 85 ILE A N 1
ATOM 651 C CA . ILE A 1 86 ? 18.632 2.488 -42.778 1.00 11.40 85 ILE A CA 1
ATOM 652 C C . ILE A 1 86 ? 19.322 2.976 -44.065 1.00 12.23 85 ILE A C 1
ATOM 653 O O . ILE A 1 86 ? 20.379 2.472 -44.459 1.00 12.03 85 ILE A O 1
ATOM 658 N N . LYS A 1 87 ? 18.712 3.961 -44.711 1.00 12.36 86 LYS A N 1
ATOM 659 C CA . LYS A 1 87 ? 19.275 4.567 -45.901 1.00 13.26 86 LYS A CA 1
ATOM 660 C C . LYS A 1 87 ? 20.196 5.696 -45.458 1.00 13.22 86 LYS A C 1
ATOM 661 O O . LYS A 1 87 ? 19.767 6.653 -44.796 1.00 13.33 86 LYS A O 1
ATOM 667 N N . CYS A 1 88 ? 21.461 5.576 -45.836 1.00 13.55 87 CYS A N 1
ATOM 668 C CA . CYS A 1 88 ? 22.526 6.426 -45.315 1.00 14.32 87 CYS A CA 1
ATOM 669 C C . CYS A 1 88 ? 23.402 7.008 -46.418 1.00 14.12 87 CYS A C 1
ATOM 670 O O . CYS A 1 88 ? 23.292 6.626 -47.579 1.00 13.97 87 CYS A O 1
ATOM 673 N N . ARG A 1 89 ? 24.265 7.939 -46.022 1.00 14.20 88 ARG A N 1
ATOM 674 C CA . ARG A 1 89 ? 25.405 8.341 -46.820 1.00 14.51 88 ARG A CA 1
ATOM 675 C C . ARG A 1 89 ? 26.674 8.188 -45.985 1.00 14.41 88 ARG A C 1
ATOM 676 O O . ARG A 1 89 ? 26.682 8.503 -44.788 1.00 14.35 88 ARG A O 1
ATOM 684 N N . ALA A 1 90 ? 27.727 7.674 -46.622 1.00 14.17 89 ALA A N 1
ATOM 685 C CA . ALA A 1 90 ? 29.016 7.477 -45.978 1.00 14.39 89 ALA A CA 1
ATOM 686 C C . ALA A 1 90 ? 29.701 8.825 -45.832 1.00 14.16 89 ALA A C 1
ATOM 687 O O . ALA A 1 90 ? 29.638 9.650 -46.735 1.00 14.36 89 ALA A O 1
ATOM 689 N N . ILE A 1 91 ? 30.350 9.051 -44.691 1.00 14.07 90 ILE A N 1
ATOM 690 C CA . ILE A 1 91 ? 31.100 10.291 -44.488 1.00 13.53 90 ILE A CA 1
ATOM 691 C C . ILE A 1 91 ? 32.572 10.018 -44.165 1.00 13.81 90 ILE A C 1
ATOM 692 O O . ILE A 1 91 ? 33.406 10.933 -44.200 1.00 13.71 90 ILE A O 1
ATOM 697 N N . GLY A 1 92 ? 32.899 8.766 -43.841 1.00 13.47 91 GLY A N 1
ATOM 698 C CA . GLY A 1 92 ? 34.275 8.434 -43.482 1.00 13.52 91 GLY A CA 1
ATOM 699 C C . GLY A 1 92 ? 34.487 6.990 -43.114 1.00 13.66 91 GLY A C 1
ATOM 700 O O . GLY A 1 92 ? 33.608 6.176 -43.323 1.00 14.03 91 GLY A O 1
ATOM 701 N N . VAL A 1 93 ? 35.660 6.676 -42.565 1.00 13.86 92 VAL A N 1
ATOM 702 C CA . VAL A 1 93 ? 36.037 5.291 -42.235 1.00 14.09 92 VAL A CA 1
ATOM 703 C C . VAL A 1 93 ? 36.741 5.237 -40.879 1.00 14.11 92 VAL A C 1
ATOM 704 O O . VAL A 1 93 ? 37.566 6.086 -40.564 1.00 14.35 92 VAL A O 1
ATOM 708 N N . LEU A 1 94 ? 36.425 4.224 -40.087 1.00 14.40 93 LEU A N 1
ATOM 709 C CA . LEU A 1 94 ? 37.191 3.939 -38.885 1.00 14.02 93 LEU A CA 1
ATOM 710 C C . LEU A 1 94 ? 38.199 2.851 -39.227 1.00 14.70 93 LEU A C 1
ATOM 711 O O . LEU A 1 94 ? 37.816 1.747 -39.615 1.00 14.65 93 LEU A O 1
ATOM 716 N N . MET A 1 95 ? 39.483 3.164 -39.113 1.00 15.43 94 MET A N 1
ATOM 717 C CA . MET A 1 95 ? 40.524 2.169 -39.378 1.00 16.62 94 MET A CA 1
ATOM 718 C C . MET A 1 95 ? 40.957 1.462 -38.124 1.00 16.29 94 MET A C 1
ATOM 719 O O . MET A 1 95 ? 41.300 2.096 -37.124 1.00 15.61 94 MET A O 1
ATOM 724 N N . MET A 1 96 ? 40.949 0.134 -38.190 1.00 16.63 95 MET A N 1
ATOM 725 C CA . MET A 1 96 ? 41.342 -0.680 -37.057 1.00 17.25 95 MET A CA 1
ATOM 726 C C . MET A 1 96 ? 42.129 -1.916 -37.495 1.00 17.47 95 MET A C 1
ATOM 727 O O . MET A 1 96 ? 42.127 -2.277 -38.666 1.00 17.18 95 MET A O 1
ATOM 732 N N . GLU A 1 97 ? 42.807 -2.535 -36.533 1.00 18.17 96 GLU A N 1
ATOM 733 C CA . GLU A 1 97 ? 43.402 -3.862 -36.674 1.00 19.31 96 GLU A CA 1
ATOM 734 C C . GLU A 1 97 ? 42.812 -4.732 -35.585 1.00 19.13 96 GLU A C 1
ATOM 735 O O . GLU A 1 97 ? 42.687 -4.291 -34.443 1.00 19.33 96 GLU A O 1
ATOM 741 N N . ASP A 1 98 ? 42.447 -5.964 -35.920 1.00 19.43 97 ASP A N 1
ATOM 742 C CA . ASP A 1 98 ? 42.148 -6.953 -34.878 1.00 19.92 97 ASP A CA 1
ATOM 743 C C . ASP A 1 98 ? 43.114 -8.130 -34.964 1.00 20.29 97 ASP A C 1
ATOM 744 O O . ASP A 1 98 ? 44.111 -8.039 -35.664 1.00 20.11 97 ASP A O 1
ATOM 749 N N . GLU A 1 99 ? 42.823 -9.222 -34.257 1.00 21.01 98 GLU A N 1
ATOM 750 C CA . GLU A 1 99 ? 43.731 -10.376 -34.214 1.00 21.85 98 GLU A CA 1
ATOM 751 C C . GLU A 1 99 ? 43.950 -11.050 -35.566 1.00 21.97 98 GLU A C 1
ATOM 752 O O . GLU A 1 99 ? 44.984 -11.668 -35.780 1.00 21.76 98 GLU A O 1
ATOM 758 N N . SER A 1 100 ? 42.990 -10.912 -36.480 1.00 22.58 99 SER A N 1
ATOM 759 C CA . SER A 1 100 ? 43.137 -11.499 -37.818 1.00 23.22 99 SER A CA 1
ATOM 760 C C . SER A 1 100 ? 43.428 -10.477 -38.940 1.00 23.02 99 SER A C 1
ATOM 761 O O . SER A 1 100 ? 43.226 -10.773 -40.121 1.00 23.56 99 SER A O 1
ATOM 764 N N . GLY A 1 101 ? 43.905 -9.291 -38.565 1.00 22.29 100 GLY A N 1
ATOM 765 C CA . GLY A 1 101 ? 44.376 -8.293 -39.536 1.00 21.75 100 GLY A CA 1
ATOM 766 C C . GLY A 1 101 ? 43.540 -7.028 -39.627 1.00 21.20 100 GLY A C 1
ATOM 767 O O . GLY A 1 101 ? 42.890 -6.635 -38.658 1.00 21.03 100 GLY A O 1
ATOM 768 N N . LEU A 1 102 ? 43.549 -6.408 -40.808 1.00 20.84 101 LEU A N 1
ATOM 769 C CA . LEU A 1 102 ? 42.833 -5.156 -41.075 1.00 20.72 101 LEU A CA 1
ATOM 770 C C . LEU A 1 102 ? 41.334 -5.282 -40.790 1.00 20.66 101 LEU A C 1
ATOM 771 O O . LEU A 1 102 ? 40.740 -6.347 -40.979 1.00 20.38 101 LEU A O 1
ATOM 776 N N . ASP A 1 103 ? 40.742 -4.175 -40.340 1.00 20.71 102 ASP A N 1
ATOM 777 C CA . ASP A 1 103 ? 39.373 -4.135 -39.842 1.00 20.81 102 ASP A CA 1
ATOM 778 C C . ASP A 1 103 ? 38.883 -2.699 -40.033 1.00 20.77 102 ASP A C 1
ATOM 779 O O . ASP A 1 103 ? 39.216 -1.804 -39.258 1.00 21.13 102 ASP A O 1
ATOM 784 N N . GLU A 1 104 ? 38.127 -2.468 -41.094 1.00 20.62 103 GLU A N 1
ATOM 785 C CA . GLU A 1 104 ? 37.612 -1.132 -41.375 1.00 20.36 103 GLU A CA 1
ATOM 786 C C . GLU A 1 104 ? 36.113 -1.123 -41.212 1.00 19.51 103 GLU A C 1
ATOM 787 O O . GLU A 1 104 ? 35.441 -2.086 -41.593 1.00 19.28 103 GLU A O 1
ATOM 793 N N . LYS A 1 105 ? 35.592 -0.046 -40.631 1.00 18.45 104 LYS A N 1
ATOM 794 C CA . LYS A 1 105 ? 34.151 0.158 -40.583 1.00 17.59 104 LYS A CA 1
ATOM 795 C C . LYS A 1 105 ? 33.849 1.473 -41.265 1.00 16.16 104 LYS A C 1
ATOM 796 O O . LYS A 1 105 ? 34.507 2.468 -40.982 1.00 16.32 104 LYS A O 1
ATOM 802 N N . ILE A 1 106 ? 32.856 1.490 -42.146 1.00 14.49 105 ILE A N 1
ATOM 803 C CA . ILE A 1 106 ? 32.346 2.761 -42.685 1.00 13.68 105 ILE A CA 1
ATOM 804 C C . ILE A 1 106 ? 31.615 3.560 -41.600 1.00 12.92 105 ILE A C 1
ATOM 805 O O . ILE A 1 106 ? 30.929 2.996 -40.761 1.00 13.03 105 ILE A O 1
ATOM 810 N N . ILE A 1 107 ? 31.798 4.873 -41.617 1.00 12.67 106 ILE A N 1
ATOM 811 C CA . ILE A 1 107 ? 31.012 5.779 -40.799 1.00 11.78 106 ILE A CA 1
ATOM 812 C C . ILE A 1 107 ? 29.973 6.442 -41.696 1.00 11.80 106 ILE A C 1
ATOM 813 O O . ILE A 1 107 ? 30.313 7.109 -42.666 1.00 11.65 106 ILE A O 1
ATOM 818 N N . ALA A 1 108 ? 28.700 6.248 -41.364 1.00 11.61 107 ALA A N 1
ATOM 819 C CA . ALA A 1 108 ? 27.614 6.816 -42.137 1.00 11.21 107 ALA A CA 1
ATOM 820 C C . ALA A 1 108 ? 26.620 7.568 -41.244 1.00 11.20 107 ALA A C 1
ATOM 821 O O . ALA A 1 108 ? 26.664 7.458 -40.015 1.00 11.18 107 ALA A O 1
ATOM 823 N N . VAL A 1 109 ? 25.765 8.369 -41.874 1.00 10.93 108 VAL A N 1
ATOM 824 C CA . VAL A 1 109 ? 24.673 9.060 -41.192 1.00 10.74 108 VAL A CA 1
ATOM 825 C C . VAL A 1 109 ? 23.412 8.803 -42.013 1.00 10.69 108 VAL A C 1
ATOM 826 O O . VAL A 1 109 ? 23.532 8.501 -43.199 1.00 10.48 108 VAL A O 1
ATOM 830 N N . PRO A 1 110 ? 22.209 8.938 -41.401 1.00 10.76 109 PRO A N 1
ATOM 831 C CA . PRO A 1 110 ? 20.981 8.781 -42.194 1.00 11.16 109 PRO A CA 1
ATOM 832 C C . PRO A 1 110 ? 20.904 9.843 -43.276 1.00 11.84 109 PRO A C 1
ATOM 833 O O . PRO A 1 110 ? 21.436 10.946 -43.093 1.00 12.08 109 PRO A O 1
ATOM 837 N N . THR A 1 111 ? 20.245 9.528 -44.388 1.00 12.54 110 THR A N 1
ATOM 838 C CA . THR A 1 111 ? 19.992 10.539 -45.406 1.00 13.39 110 THR A CA 1
ATOM 839 C C . THR A 1 111 ? 19.093 11.591 -44.785 1.00 14.16 110 THR A C 1
ATOM 840 O O . THR A 1 111 ? 18.511 11.364 -43.720 1.00 14.60 110 THR A O 1
ATOM 844 N N . SER A 1 112 ? 18.995 12.741 -45.446 1.00 14.98 111 SER A N 1
ATOM 845 C CA . SER A 1 112 ? 18.198 13.862 -44.955 1.00 15.50 111 SER A CA 1
ATOM 846 C C . SER A 1 112 ? 16.688 13.650 -45.042 1.00 15.60 111 SER A C 1
ATOM 847 O O . SER A 1 112 ? 15.932 14.320 -44.325 1.00 15.51 111 SER A O 1
ATOM 850 N N . LYS A 1 113 ? 16.250 12.721 -45.892 1.00 15.98 112 LYS A N 1
ATOM 851 C CA . LYS A 1 113 ? 14.832 12.324 -45.914 1.00 16.49 112 LYS A CA 1
ATOM 852 C C . LYS A 1 113 ? 14.414 11.481 -44.695 1.00 16.40 112 LYS A C 1
ATOM 853 O O . LYS A 1 113 ? 13.237 11.486 -44.323 1.00 16.57 112 LYS A O 1
ATOM 859 N N . LEU A 1 114 ? 15.357 10.766 -44.073 1.00 15.86 113 LEU A N 1
ATOM 860 C CA . LEU A 1 114 ? 15.033 10.015 -42.851 1.00 15.33 113 LEU A CA 1
ATOM 861 C C . LEU A 1 114 ? 15.256 10.890 -41.625 1.00 15.49 113 LEU A C 1
ATOM 862 O O . LEU A 1 114 ? 14.461 10.875 -40.686 1.00 15.83 113 LEU A O 1
ATOM 867 N N . ASP A 1 115 ? 16.351 11.642 -41.627 1.00 15.75 114 ASP A N 1
ATOM 868 C CA . ASP A 1 115 ? 16.672 12.526 -40.515 1.00 16.01 114 ASP A CA 1
ATOM 869 C C . ASP A 1 115 ? 17.426 13.773 -40.981 1.00 16.54 114 ASP A C 1
ATOM 870 O O . ASP A 1 115 ? 18.645 13.750 -41.200 1.00 16.00 114 ASP A O 1
ATOM 875 N N . ILE A 1 116 ? 16.675 14.865 -41.102 1.00 17.24 115 ILE A N 1
ATOM 876 C CA . ILE A 1 116 ? 17.185 16.155 -41.569 1.00 17.76 115 ILE A CA 1
ATOM 877 C C . ILE A 1 116 ? 18.299 16.774 -40.692 1.00 18.06 115 ILE A C 1
ATOM 878 O O . ILE A 1 116 ? 19.145 17.528 -41.189 1.00 18.69 115 ILE A O 1
ATOM 883 N N . THR A 1 117 ? 18.320 16.436 -39.405 1.00 18.02 116 THR A N 1
ATOM 884 C CA . THR A 1 117 ? 19.321 16.974 -38.478 1.00 17.73 116 THR A CA 1
ATOM 885 C C . THR A 1 117 ? 20.761 16.535 -38.808 1.00 17.65 116 THR A C 1
ATOM 886 O O . THR A 1 117 ? 21.726 17.010 -38.179 1.00 17.44 116 THR A O 1
ATOM 890 N N . PHE A 1 118 ? 20.904 15.632 -39.779 1.00 17.13 117 PHE A N 1
ATOM 891 C CA . PHE A 1 118 ? 22.227 15.185 -40.244 1.00 17.39 117 PHE A CA 1
ATOM 892 C C . PHE A 1 118 ? 22.678 15.825 -41.567 1.00 17.98 117 PHE A C 1
ATOM 893 O O . PHE A 1 118 ? 23.774 15.540 -42.046 1.00 17.73 117 PHE A O 1
ATOM 901 N N . ASP A 1 119 ? 21.831 16.680 -42.140 1.00 19.33 118 ASP A N 1
ATOM 902 C CA . ASP A 1 119 ? 22.109 17.365 -43.416 1.00 20.91 118 ASP A CA 1
ATOM 903 C C . ASP A 1 119 ? 23.440 18.112 -43.435 1.00 21.08 118 ASP A C 1
ATOM 904 O O . ASP A 1 119 ? 24.147 18.091 -44.437 1.00 21.28 118 ASP A O 1
ATOM 909 N N . HIS A 1 120 ? 23.771 18.756 -42.318 1.00 21.44 119 HIS A N 1
ATOM 910 C CA . HIS A 1 120 ? 24.962 19.599 -42.211 1.00 22.11 119 HIS A CA 1
ATOM 911 C C . HIS A 1 120 ? 26.244 18.815 -41.928 1.00 21.90 119 HIS A C 1
ATOM 912 O O . HIS A 1 120 ? 27.331 19.389 -41.950 1.00 21.88 119 HIS A O 1
ATOM 919 N N . ILE A 1 121 ? 26.108 17.513 -41.669 1.00 21.67 120 ILE A N 1
ATOM 920 C CA . ILE A 1 121 ? 27.244 16.642 -41.369 1.00 21.43 120 ILE A CA 1
ATOM 921 C C . ILE A 1 121 ? 27.744 15.966 -42.655 1.00 21.39 120 ILE A C 1
ATOM 922 O O . ILE A 1 121 ? 27.139 15.017 -43.161 1.00 21.45 120 ILE A O 1
ATOM 927 N N . LYS A 1 122 ? 28.850 16.475 -43.188 1.00 21.19 121 LYS A N 1
ATOM 928 C CA . LYS A 1 122 ? 29.324 16.061 -44.503 1.00 21.14 121 LYS A CA 1
ATOM 929 C C . LYS A 1 122 ? 30.680 15.342 -44.474 1.00 21.38 121 LYS A C 1
ATOM 930 O O . LYS A 1 122 ? 31.078 14.728 -45.460 1.00 21.39 121 LYS A O 1
ATOM 936 N N . GLU A 1 123 ? 31.369 15.421 -43.336 1.00 21.50 122 GLU A N 1
ATOM 937 C CA . GLU A 1 123 ? 32.693 14.829 -43.134 1.00 21.86 122 GLU A CA 1
ATOM 938 C C . GLU A 1 123 ? 32.903 14.575 -41.637 1.00 21.20 122 GLU A C 1
ATOM 939 O O . GLU A 1 123 ? 32.215 15.167 -40.800 1.00 20.89 122 GLU A O 1
ATOM 945 N N . LEU A 1 124 ? 33.865 13.713 -41.307 1.00 20.66 123 LEU A N 1
ATOM 946 C CA . LEU A 1 124 ? 34.155 13.335 -39.917 1.00 20.22 123 LEU A CA 1
ATOM 947 C C . LEU A 1 124 ? 34.416 14.525 -38.982 1.00 20.25 123 LEU A C 1
ATOM 948 O O . LEU A 1 124 ? 34.059 14.475 -37.804 1.00 19.78 123 LEU A O 1
ATOM 953 N N . ASP A 1 125 ? 35.011 15.595 -39.514 1.00 20.30 124 ASP A N 1
ATOM 954 C CA . ASP A 1 125 ? 35.251 16.835 -38.753 1.00 20.60 124 ASP A CA 1
ATOM 955 C C . ASP A 1 125 ? 33.956 17.493 -38.239 1.00 20.19 124 ASP A C 1
ATOM 956 O O . ASP A 1 125 ? 33.988 18.292 -37.299 1.00 20.19 124 ASP A O 1
ATOM 961 N N . ASP A 1 126 ? 32.829 17.149 -38.862 1.00 19.85 125 ASP A N 1
ATOM 962 C CA . ASP A 1 126 ? 31.517 17.676 -38.488 1.00 19.44 125 ASP A CA 1
ATOM 963 C C . ASP A 1 126 ? 30.878 16.955 -37.300 1.00 19.52 125 ASP A C 1
ATOM 964 O O . ASP A 1 126 ? 30.001 17.518 -36.646 1.00 19.31 125 ASP A O 1
ATOM 969 N N . LEU A 1 127 ? 31.298 15.716 -37.035 1.00 19.11 126 LEU A N 1
ATOM 970 C CA . LEU A 1 127 ? 30.845 14.991 -35.854 1.00 19.30 126 LEU A CA 1
ATOM 971 C C . LEU A 1 127 ? 31.537 15.589 -34.642 1.00 20.00 126 LEU A C 1
ATOM 972 O O . LEU A 1 127 ? 32.678 16.041 -34.736 1.00 20.01 126 LEU A O 1
ATOM 977 N N . CYS A 1 128 ? 30.850 15.601 -33.504 1.00 20.75 127 CYS A N 1
ATOM 978 C CA . CYS A 1 128 ? 31.432 16.192 -32.303 1.00 21.76 127 CYS A CA 1
ATOM 979 C C . CYS A 1 128 ? 32.500 15.267 -31.722 1.00 21.49 127 CYS A C 1
ATOM 980 O O . CYS A 1 128 ? 32.424 14.038 -31.866 1.00 21.44 127 CYS A O 1
ATOM 983 N N . GLU A 1 129 ? 33.492 15.875 -31.073 1.00 21.29 128 GLU A N 1
ATOM 984 C CA . GLU A 1 129 ? 34.679 15.173 -30.622 1.00 20.73 128 GLU A CA 1
ATOM 985 C C . GLU A 1 129 ? 34.397 14.026 -29.669 1.00 19.59 128 GLU A C 1
ATOM 986 O O . GLU A 1 129 ? 35.057 12.992 -29.744 1.00 19.25 128 GLU A O 1
ATOM 992 N N . MET A 1 130 ? 33.430 14.203 -28.772 1.00 18.23 129 MET A N 1
ATOM 993 C CA . MET A 1 130 ? 33.161 13.180 -27.770 1.00 16.93 129 MET A CA 1
ATOM 994 C C . MET A 1 130 ? 32.524 11.928 -28.368 1.00 15.82 129 MET A C 1
ATOM 995 O O . MET A 1 130 ? 32.839 10.814 -27.943 1.00 15.09 129 MET A O 1
ATOM 1000 N N . LEU A 1 131 ? 31.656 12.108 -29.364 1.00 14.46 130 LEU A N 1
ATOM 1001 C CA . LEU A 1 131 ? 31.088 10.964 -30.089 1.00 13.68 130 LEU A CA 1
ATOM 1002 C C . LEU A 1 131 ? 32.193 10.103 -30.693 1.00 13.15 130 LEU A C 1
ATOM 1003 O O . LEU A 1 131 ? 32.167 8.887 -30.542 1.00 13.17 130 LEU A O 1
ATOM 1008 N N . LYS A 1 132 ? 33.153 10.742 -31.366 1.00 12.51 131 LYS A N 1
ATOM 1009 C CA . LYS A 1 132 ? 34.279 10.052 -32.001 1.00 12.08 131 LYS A CA 1
ATOM 1010 C C . LYS A 1 132 ? 35.209 9.392 -30.976 1.00 12.25 131 LYS A C 1
ATOM 1011 O O . LYS A 1 132 ? 35.727 8.301 -31.217 1.00 11.57 131 LYS A O 1
ATOM 1017 N N . LYS A 1 133 ? 35.404 10.050 -29.833 1.00 12.26 132 LYS A N 1
ATOM 1018 C CA . LYS A 1 133 ? 36.182 9.479 -28.736 1.00 12.94 132 LYS A CA 1
ATOM 1019 C C . LYS A 1 133 ? 35.486 8.274 -28.149 1.00 12.91 132 LYS A C 1
ATOM 1020 O O . LYS A 1 133 ? 36.144 7.308 -27.738 1.00 13.63 132 LYS A O 1
ATOM 1026 N N . ARG A 1 134 ? 34.155 8.326 -28.105 1.00 13.06 133 ARG A N 1
ATOM 1027 C CA . ARG A 1 134 ? 33.355 7.228 -27.563 1.00 13.07 133 ARG A CA 1
ATOM 1028 C C . ARG A 1 134 ? 33.378 6.007 -28.476 1.00 12.68 133 ARG A C 1
ATOM 1029 O O . ARG A 1 134 ? 33.457 4.881 -27.989 1.00 13.39 133 ARG A O 1
ATOM 1037 N N . ILE A 1 135 ? 33.291 6.233 -29.789 1.00 12.61 134 ILE A N 1
ATOM 1038 C CA . ILE A 1 135 ? 33.384 5.162 -30.795 1.00 12.11 134 ILE A CA 1
ATOM 1039 C C . ILE A 1 135 ? 34.742 4.461 -30.740 1.00 12.35 134 ILE A C 1
ATOM 1040 O O . ILE A 1 135 ? 34.805 3.230 -30.702 1.00 12.84 134 ILE A O 1
ATOM 1045 N N . VAL A 1 136 ? 35.814 5.255 -30.735 1.00 12.28 135 VAL A N 1
ATOM 1046 C CA . VAL A 1 136 ? 37.196 4.776 -30.587 1.00 11.96 135 VAL A CA 1
ATOM 1047 C C . VAL A 1 136 ? 37.345 3.945 -29.314 1.00 12.02 135 VAL A C 1
ATOM 1048 O O . VAL A 1 136 ? 37.888 2.830 -29.338 1.00 12.49 135 VAL A O 1
ATOM 1052 N N . HIS A 1 137 ? 36.854 4.496 -28.207 1.00 11.83 136 HIS A N 1
ATOM 1053 C CA . HIS A 1 137 ? 36.927 3.836 -26.914 1.00 11.57 136 HIS A CA 1
ATOM 1054 C C . HIS A 1 137 ? 36.160 2.514 -26.896 1.00 11.14 136 HIS A C 1
ATOM 1055 O O . HIS A 1 137 ? 36.622 1.538 -26.315 1.00 11.14 136 HIS A O 1
ATOM 1062 N N . PHE A 1 138 ? 34.986 2.489 -27.514 1.00 10.76 137 PHE A N 1
ATOM 1063 C CA . PHE A 1 138 ? 34.200 1.266 -27.562 1.00 10.38 137 PHE A CA 1
ATOM 1064 C C . PHE A 1 138 ? 34.995 0.140 -28.233 1.00 10.70 137 PHE A C 1
ATOM 1065 O O . PHE A 1 138 ? 35.184 -0.937 -27.664 1.00 10.24 137 PHE A O 1
ATOM 1073 N N . PHE A 1 139 ? 35.469 0.399 -29.447 1.00 11.13 138 PHE A N 1
ATOM 1074 C CA . PHE A 1 139 ? 36.140 -0.641 -30.210 1.00 11.77 138 PHE A CA 1
ATOM 1075 C C . PHE A 1 139 ? 37.438 -1.101 -29.568 1.00 12.57 138 PHE A C 1
ATOM 1076 O O . PHE A 1 139 ? 37.739 -2.300 -29.565 1.00 12.64 138 PHE A O 1
ATOM 1084 N N . GLU A 1 140 ? 38.167 -0.170 -28.961 1.00 12.97 139 GLU A N 1
ATOM 1085 C CA . GLU A 1 140 ? 39.409 -0.543 -28.284 1.00 13.83 139 GLU A CA 1
ATOM 1086 C C . GLU A 1 140 ? 39.234 -1.378 -27.024 1.00 13.28 139 GLU A C 1
ATOM 1087 O O . GLU A 1 140 ? 40.194 -1.972 -26.550 1.00 13.22 139 GLU A O 1
ATOM 1093 N N . HIS A 1 141 ? 38.014 -1.450 -26.494 1.00 12.86 140 HIS A N 1
ATOM 1094 C CA . HIS A 1 141 ? 37.797 -2.147 -25.225 1.00 12.16 140 HIS A CA 1
ATOM 1095 C C . HIS A 1 141 ? 36.710 -3.205 -25.213 1.00 12.19 140 HIS A C 1
ATOM 1096 O O . HIS A 1 141 ? 36.687 -4.045 -24.320 1.00 12.53 140 HIS A O 1
ATOM 1103 N N . TYR A 1 142 ? 35.818 -3.197 -26.188 1.00 12.34 141 TYR A N 1
ATOM 1104 C CA . TYR A 1 142 ? 34.674 -4.102 -26.115 1.00 13.42 141 TYR A CA 1
ATOM 1105 C C . TYR A 1 142 ? 35.031 -5.602 -26.109 1.00 13.48 141 TYR A C 1
ATOM 1106 O O . TYR A 1 142 ? 34.239 -6.414 -25.639 1.00 13.44 141 TYR A O 1
ATOM 1115 N N . LYS A 1 143 ? 36.231 -5.942 -26.585 1.00 13.99 142 LYS A N 1
ATOM 1116 C CA . LYS A 1 143 ? 36.737 -7.324 -26.567 1.00 14.98 142 LYS A CA 1
ATOM 1117 C C . LYS A 1 143 ? 37.731 -7.640 -25.432 1.00 15.35 142 LYS A C 1
ATOM 1118 O O . LYS A 1 143 ? 38.319 -8.730 -25.417 1.00 15.50 142 LYS A O 1
ATOM 1124 N N . ASP A 1 144 ? 37.902 -6.708 -24.482 1.00 15.66 143 ASP A N 1
ATOM 1125 C CA . ASP A 1 144 ? 38.863 -6.868 -23.371 1.00 15.77 143 ASP A CA 1
ATOM 1126 C C . ASP A 1 144 ? 38.660 -8.135 -22.538 1.00 16.41 143 ASP A C 1
ATOM 1127 O O . ASP A 1 144 ? 39.612 -8.680 -21.997 1.00 16.32 143 ASP A O 1
ATOM 1132 N N . LEU A 1 145 ? 37.422 -8.584 -22.408 1.00 17.03 144 LEU A N 1
ATOM 1133 C CA . LEU A 1 145 ? 37.151 -9.755 -21.591 1.00 18.41 144 LEU A CA 1
ATOM 1134 C C . LEU A 1 145 ? 37.087 -11.038 -22.413 1.00 19.38 144 LEU A C 1
ATOM 1135 O O . LEU A 1 145 ? 36.794 -12.109 -21.878 1.00 19.83 144 LEU A O 1
ATOM 1140 N N . GLU A 1 146 ? 37.372 -10.920 -23.706 1.00 20.24 145 GLU A N 1
ATOM 1141 C CA . GLU A 1 146 ? 37.262 -12.047 -24.623 1.00 22.07 145 GLU A CA 1
ATOM 1142 C C . GLU A 1 146 ? 38.656 -12.545 -24.976 1.00 22.32 145 GLU A C 1
ATOM 1143 O O . GLU A 1 146 ? 39.448 -11.832 -25.608 1.00 22.58 145 GLU A O 1
ATOM 1149 N N . LYS A 1 147 ? 38.947 -13.765 -24.536 1.00 22.92 146 LYS A N 1
ATOM 1150 C CA . LYS A 1 147 ? 40.241 -14.408 -24.750 1.00 23.74 146 LYS A CA 1
ATOM 1151 C C . LYS A 1 147 ? 40.527 -14.578 -26.240 1.00 23.31 146 LYS A C 1
ATOM 1152 O O . LYS A 1 147 ? 39.650 -14.999 -27.009 1.00 23.60 146 LYS A O 1
ATOM 1158 N N . GLY A 1 148 ? 41.742 -14.216 -26.638 1.00 22.97 147 GLY A N 1
ATOM 1159 C CA . GLY A 1 148 ? 42.205 -14.398 -28.003 1.00 22.91 147 GLY A CA 1
ATOM 1160 C C . GLY A 1 148 ? 41.705 -13.400 -29.036 1.00 22.80 147 GLY A C 1
ATOM 1161 O O . GLY A 1 148 ? 42.035 -13.522 -30.219 1.00 23.03 147 GLY A O 1
ATOM 1162 N N . LYS A 1 149 ? 40.902 -12.426 -28.607 1.00 22.43 148 LYS A N 1
ATOM 1163 C CA . LYS A 1 149 ? 40.394 -11.395 -29.522 1.00 21.96 148 LYS A CA 1
ATOM 1164 C C . LYS A 1 149 ? 40.649 -9.980 -28.996 1.00 21.02 148 LYS A C 1
ATOM 1165 O O . LYS A 1 149 ? 40.455 -9.709 -27.813 1.00 21.18 148 LYS A O 1
ATOM 1171 N N . TRP A 1 150 ? 41.103 -9.091 -29.879 1.00 19.91 149 TRP A N 1
ATOM 1172 C CA . TRP A 1 150 ? 41.430 -7.706 -29.513 1.00 18.88 149 TRP A CA 1
ATOM 1173 C C . TRP A 1 150 ? 41.226 -6.783 -30.706 1.00 18.22 149 TRP A C 1
ATOM 1174 O O . TRP A 1 150 ? 41.139 -7.263 -31.829 1.00 18.59 149 TRP A O 1
ATOM 1185 N N . VAL A 1 151 ? 41.143 -5.475 -30.457 1.00 17.12 150 VAL A N 1
ATOM 1186 C CA . VAL A 1 151 ? 40.955 -4.465 -31.512 1.00 15.98 150 VAL A CA 1
ATOM 1187 C C . VAL A 1 151 ? 41.755 -3.199 -31.173 1.00 15.72 150 VAL A C 1
ATOM 1188 O O . VAL A 1 151 ? 41.686 -2.697 -30.049 1.00 15.03 150 VAL A O 1
ATOM 1192 N N . LYS A 1 152 ? 42.513 -2.698 -32.150 1.00 15.75 151 LYS A N 1
ATOM 1193 C CA . LYS A 1 152 ? 43.279 -1.456 -32.001 1.00 15.96 151 LYS A CA 1
ATOM 1194 C C . LYS A 1 152 ? 42.787 -0.517 -33.068 1.00 15.70 151 LYS A C 1
ATOM 1195 O O . LYS A 1 152 ? 42.679 -0.913 -34.215 1.00 15.95 151 LYS A O 1
ATOM 1201 N N . VAL A 1 153 ? 42.488 0.718 -32.688 1.00 15.76 152 VAL A N 1
ATOM 1202 C CA . VAL A 1 153 ? 42.111 1.765 -33.636 1.00 15.82 152 VAL A CA 1
ATOM 1203 C C . VAL A 1 153 ? 43.395 2.436 -34.164 1.00 16.16 152 VAL A C 1
ATOM 1204 O O . VAL A 1 153 ? 44.284 2.805 -33.383 1.00 16.18 152 VAL A O 1
ATOM 1208 N N . THR A 1 154 ? 43.505 2.548 -35.486 1.00 16.01 153 THR A N 1
ATOM 1209 C CA . THR A 1 154 ? 44.703 3.110 -36.109 1.00 15.46 153 THR A CA 1
ATOM 1210 C C . THR A 1 154 ? 44.458 4.532 -36.608 1.00 15.84 153 THR A C 1
ATOM 1211 O O . THR A 1 154 ? 45.394 5.322 -36.719 1.00 16.51 153 THR A O 1
ATOM 1215 N N . GLY A 1 155 ? 43.205 4.864 -36.903 1.00 15.95 154 GLY A N 1
ATOM 1216 C CA . GLY A 1 155 ? 42.864 6.208 -37.350 1.00 16.25 154 GLY A CA 1
ATOM 1217 C C . GLY A 1 155 ? 41.562 6.262 -38.113 1.00 16.76 154 GLY A C 1
ATOM 1218 O O . GLY A 1 155 ? 40.720 5.369 -37.990 1.00 16.87 154 GLY A O 1
ATOM 1219 N N . TRP A 1 156 ? 41.413 7.322 -38.898 1.00 16.88 155 TRP A N 1
ATOM 1220 C CA . TRP A 1 156 ? 40.214 7.595 -39.681 1.00 17.27 155 TRP A CA 1
ATOM 1221 C C . TRP A 1 156 ? 40.596 7.897 -41.121 1.00 17.66 155 TRP A C 1
ATOM 1222 O O . TRP A 1 156 ? 41.654 8.466 -41.380 1.00 18.00 155 TRP A O 1
ATOM 1233 N N . GLY A 1 157 ? 39.725 7.519 -42.054 1.00 18.25 156 GLY A N 1
ATOM 1234 C CA . GLY A 1 157 ? 39.878 7.878 -43.463 1.00 18.04 156 GLY A CA 1
ATOM 1235 C C . GLY A 1 157 ? 38.734 8.777 -43.857 1.00 17.99 156 GLY A C 1
ATOM 1236 O O . GLY A 1 157 ? 37.710 8.804 -43.181 1.00 18.53 156 GLY A O 1
ATOM 1237 N N . ASP A 1 158 ? 38.890 9.510 -44.953 1.00 17.91 157 ASP A N 1
ATOM 1238 C CA . ASP A 1 158 ? 37.888 10.503 -45.337 1.00 17.69 157 ASP A CA 1
ATOM 1239 C C . ASP A 1 158 ? 36.718 9.930 -46.155 1.00 17.45 157 ASP A C 1
ATOM 1240 O O . ASP A 1 158 ? 36.582 8.715 -46.299 1.00 17.86 157 ASP A O 1
ATOM 1245 N N . LYS A 1 159 ? 35.867 10.808 -46.668 1.00 17.01 158 LYS A N 1
ATOM 1246 C CA . LYS A 1 159 ? 34.689 10.401 -47.424 1.00 16.82 158 LYS A CA 1
ATOM 1247 C C . LYS A 1 159 ? 35.061 9.643 -48.705 1.00 16.83 158 LYS A C 1
ATOM 1248 O O . LYS A 1 159 ? 34.434 8.632 -49.041 1.00 16.73 158 LYS A O 1
ATOM 1254 N N . VAL A 1 160 ? 36.089 10.131 -49.397 1.00 16.82 159 VAL A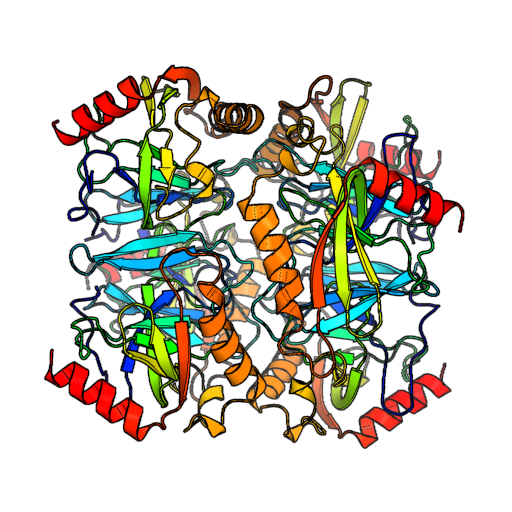 N 1
ATOM 1255 C CA . VAL A 1 160 ? 36.591 9.504 -50.616 1.00 16.92 159 VAL A CA 1
ATOM 1256 C C . VAL A 1 160 ? 37.056 8.068 -50.376 1.00 17.05 159 VAL A C 1
ATOM 1257 O O . VAL A 1 160 ? 36.736 7.173 -51.168 1.00 17.06 159 VAL A O 1
ATOM 1261 N N . LYS A 1 161 ? 37.772 7.845 -49.274 1.00 16.92 160 LYS A N 1
ATOM 1262 C CA . LYS A 1 161 ? 38.192 6.506 -48.911 1.00 17.18 160 LYS A CA 1
ATOM 1263 C C . LYS A 1 161 ? 36.987 5.590 -48.646 1.00 16.96 160 LYS A C 1
ATOM 1264 O O . LYS A 1 161 ? 36.976 4.428 -49.063 1.00 16.87 160 LYS A O 1
ATOM 1270 N N . ALA A 1 162 ? 35.983 6.127 -47.953 1.00 16.70 161 ALA A N 1
ATOM 1271 C CA . ALA A 1 162 ? 34.717 5.427 -47.696 1.00 16.25 161 ALA A CA 1
ATOM 1272 C C . ALA A 1 162 ? 34.038 5.001 -48.994 1.00 16.33 161 ALA A C 1
ATOM 1273 O O . ALA A 1 162 ? 33.608 3.849 -49.138 1.00 15.84 161 ALA A O 1
ATOM 1275 N N . GLU A 1 163 ? 33.981 5.929 -49.951 1.00 16.64 162 GLU A N 1
ATOM 1276 C CA . GLU A 1 163 ? 33.247 5.711 -51.194 1.00 17.20 162 GLU A CA 1
ATOM 1277 C C . GLU A 1 163 ? 33.970 4.703 -52.076 1.00 17.17 162 GLU A C 1
ATOM 1278 O O . GLU A 1 163 ? 33.329 3.895 -52.753 1.00 17.56 162 GLU A O 1
ATOM 1284 N N . THR A 1 164 ? 35.299 4.757 -52.047 1.00 17.01 163 THR A N 1
ATOM 1285 C CA . THR A 1 164 ? 36.149 3.825 -52.786 1.00 16.90 163 THR A CA 1
ATOM 1286 C C . THR A 1 164 ? 35.960 2.408 -52.243 1.00 16.51 163 THR A C 1
ATOM 1287 O O . THR A 1 164 ? 35.701 1.486 -53.006 1.00 16.74 163 THR A O 1
ATOM 1291 N N . LEU A 1 165 ? 36.064 2.263 -50.923 1.00 16.41 164 LEU A N 1
ATOM 1292 C CA . LEU A 1 165 ? 35.852 0.991 -50.226 1.00 15.89 164 LEU A CA 1
ATOM 1293 C C . LEU A 1 165 ? 34.495 0.356 -50.524 1.00 15.62 164 LEU A C 1
ATOM 1294 O O . LEU A 1 165 ? 34.414 -0.849 -50.741 1.00 15.55 164 LEU A O 1
ATOM 1299 N N . ILE A 1 166 ? 33.447 1.180 -50.514 1.00 15.42 165 ILE A N 1
ATOM 1300 C CA . ILE A 1 166 ? 32.072 0.788 -50.845 1.00 15.19 165 ILE A CA 1
ATOM 1301 C C . ILE A 1 166 ? 31.955 0.352 -52.315 1.00 15.88 165 ILE A C 1
ATOM 1302 O O . ILE A 1 166 ? 31.393 -0.703 -52.607 1.00 15.83 165 ILE A O 1
ATOM 1307 N N . LYS A 1 167 ? 32.500 1.163 -53.223 1.00 16.58 166 LYS A N 1
ATOM 1308 C CA . LYS A 1 167 ? 32.545 0.835 -54.656 1.00 17.53 166 LYS A CA 1
ATOM 1309 C C . LYS A 1 167 ? 33.300 -0.465 -54.905 1.00 17.39 166 LYS A C 1
ATOM 1310 O O . LYS A 1 167 ? 32.835 -1.312 -55.651 1.00 17.92 166 LYS A O 1
ATOM 1316 N N . GLU A 1 168 ? 34.458 -0.616 -54.267 1.00 17.40 167 GLU A N 1
ATOM 1317 C CA . GLU A 1 168 ? 35.233 -1.862 -54.318 1.00 17.31 167 GLU A CA 1
ATOM 1318 C C . GLU A 1 168 ? 34.419 -3.071 -53.840 1.00 16.68 167 GLU A C 1
ATOM 1319 O O . GLU A 1 168 ? 34.446 -4.121 -54.479 1.00 16.61 167 GLU A O 1
ATOM 1325 N N . GLY A 1 169 ? 33.692 -2.901 -52.730 1.00 16.24 168 GLY A N 1
ATOM 1326 C CA . GLY A 1 169 ? 32.809 -3.921 -52.185 1.00 15.58 168 GLY A CA 1
ATOM 1327 C C . GLY A 1 169 ? 31.651 -4.308 -53.091 1.00 15.51 168 GLY A C 1
ATOM 1328 O O . GLY A 1 169 ? 31.321 -5.493 -53.200 1.00 15.79 168 GLY A O 1
ATOM 1329 N N . ILE A 1 170 ? 31.025 -3.323 -53.737 1.00 15.14 169 ILE A N 1
ATOM 1330 C CA . ILE A 1 170 ? 29.946 -3.598 -54.692 1.00 15.07 169 ILE A CA 1
ATOM 1331 C C . ILE A 1 170 ? 30.487 -4.310 -55.944 1.00 15.69 169 ILE A C 1
ATOM 1332 O O . ILE A 1 170 ? 29.890 -5.280 -56.430 1.00 15.82 169 ILE A O 1
ATOM 1337 N N . ASP A 1 171 ? 31.630 -3.842 -56.438 1.00 15.63 170 ASP A N 1
ATOM 1338 C CA . ASP A 1 171 ? 32.169 -4.332 -57.702 1.00 16.23 170 ASP A CA 1
ATOM 1339 C C . ASP A 1 171 ? 32.978 -5.622 -57.578 1.00 16.24 170 ASP A C 1
ATOM 1340 O O . ASP A 1 171 ? 33.160 -6.314 -58.558 1.00 16.50 170 ASP A O 1
ATOM 1345 N N . ARG A 1 172 ? 33.459 -5.937 -56.380 1.00 16.67 171 ARG A N 1
ATOM 1346 C CA . ARG A 1 172 ? 34.255 -7.143 -56.155 1.00 16.68 171 ARG A CA 1
ATOM 1347 C C . ARG A 1 172 ? 33.473 -8.434 -56.446 1.00 17.26 171 ARG A C 1
ATOM 1348 O O . ARG A 1 172 ? 34.002 -9.373 -57.082 1.00 18.04 171 ARG A O 1
ATOM 1356 N N . PHE B 1 3 ? 15.421 11.856 4.933 1.00 41.99 2 PHE B N 1
ATOM 1357 C CA . PHE B 1 3 ? 15.340 10.390 5.228 1.00 42.17 2 PHE B CA 1
ATOM 1358 C C . PHE B 1 3 ? 16.715 9.743 5.475 1.00 42.15 2 PHE B C 1
ATOM 1359 O O . PHE B 1 3 ? 16.831 8.833 6.300 1.00 42.29 2 PHE B O 1
ATOM 1367 N N . ILE B 1 4 ? 17.742 10.221 4.764 1.00 42.00 3 ILE B N 1
ATOM 1368 C CA . ILE B 1 4 ? 19.110 9.687 4.859 1.00 41.67 3 ILE B CA 1
ATOM 1369 C C . ILE B 1 4 ? 19.701 9.800 6.269 1.00 41.35 3 ILE B C 1
ATOM 1370 O O . ILE B 1 4 ? 20.409 8.895 6.726 1.00 41.41 3 ILE B O 1
ATOM 1375 N N . LYS B 1 5 ? 19.412 10.913 6.944 1.00 40.77 4 LYS B N 1
ATOM 1376 C CA . LYS B 1 5 ? 19.899 11.151 8.306 1.00 40.19 4 LYS B CA 1
ATOM 1377 C C . LYS B 1 5 ? 19.212 10.281 9.366 1.00 39.23 4 LYS B C 1
ATOM 1378 O O . LYS B 1 5 ? 19.657 10.253 10.521 1.00 39.68 4 LYS B O 1
ATOM 1384 N N . LYS B 1 6 ? 18.144 9.575 8.980 1.00 37.68 5 LYS B N 1
ATOM 1385 C CA . LYS B 1 6 ? 17.363 8.757 9.929 1.00 36.08 5 LYS B CA 1
ATOM 1386 C C . LYS B 1 6 ? 17.243 7.268 9.591 1.00 34.48 5 LYS B C 1
ATOM 1387 O O . LYS B 1 6 ? 16.498 6.539 10.251 1.00 34.13 5 LYS B O 1
ATOM 1393 N N . ILE B 1 7 ? 17.976 6.823 8.569 1.00 32.71 6 ILE B N 1
ATOM 1394 C CA . ILE B 1 7 ? 18.179 5.395 8.316 1.00 30.91 6 ILE B CA 1
ATOM 1395 C C . ILE B 1 7 ? 19.454 4.982 9.045 1.00 30.00 6 ILE B C 1
ATOM 1396 O O . ILE B 1 7 ? 20.467 5.687 9.000 1.00 29.73 6 ILE B O 1
ATOM 1401 N N . LYS B 1 8 ? 19.389 3.848 9.734 1.00 28.94 7 LYS B N 1
ATOM 1402 C CA . LYS B 1 8 ? 20.540 3.304 10.446 1.00 27.94 7 LYS B CA 1
ATOM 1403 C C . LYS B 1 8 ? 21.467 2.581 9.476 1.00 27.26 7 LYS B C 1
ATOM 1404 O O . LYS B 1 8 ? 21.014 2.016 8.473 1.00 26.46 7 LYS B O 1
ATOM 1410 N N . ALA B 1 9 ? 22.761 2.603 9.793 1.00 26.46 8 ALA B N 1
ATOM 1411 C CA . ALA B 1 9 ? 23.770 1.853 9.052 1.00 26.02 8 ALA B CA 1
ATOM 1412 C C . ALA B 1 9 ? 23.517 0.351 9.058 1.00 26.09 8 ALA B C 1
ATOM 1413 O O . ALA B 1 9 ? 23.706 -0.314 8.039 1.00 25.22 8 ALA B O 1
ATOM 1415 N N . LYS B 1 10 ? 23.093 -0.173 10.209 1.00 26.42 9 LYS B N 1
ATOM 1416 C CA . LYS B 1 10 ? 22.888 -1.604 10.381 1.00 26.78 9 LYS B CA 1
ATOM 1417 C C . LYS B 1 10 ? 21.578 -1.882 11.105 1.00 27.35 9 LYS B C 1
ATOM 1418 O O . LYS B 1 10 ? 21.298 -1.272 12.141 1.00 27.76 9 LYS B O 1
ATOM 1424 N N . ALA B 1 11 ? 20.787 -2.803 10.553 1.00 27.80 10 ALA B N 1
ATOM 1425 C CA . ALA B 1 11 ? 19.509 -3.220 11.147 1.00 28.38 10 ALA B CA 1
ATOM 1426 C C . ALA B 1 11 ? 19.735 -4.287 12.210 1.00 28.73 10 ALA B C 1
ATOM 1427 O O . ALA B 1 11 ? 19.029 -4.328 13.226 1.00 28.90 10 ALA B O 1
ATOM 1429 N N . ASN B 1 12 ? 20.715 -5.156 11.949 1.00 28.94 11 ASN B N 1
ATOM 1430 C CA . ASN B 1 12 ? 21.190 -6.147 12.914 1.00 29.04 11 ASN B CA 1
ATOM 1431 C C . ASN B 1 12 ? 22.678 -6.467 12.726 1.00 29.16 11 ASN B C 1
ATOM 1432 O O . ASN B 1 12 ? 23.367 -5.860 11.893 1.00 28.70 11 ASN B O 1
ATOM 1437 N N . ASN B 1 13 ? 23.155 -7.427 13.513 1.00 29.27 12 ASN B N 1
ATOM 1438 C CA . ASN B 1 13 ? 24.546 -7.867 13.496 1.00 29.50 12 ASN B CA 1
ATOM 1439 C C . ASN B 1 13 ? 25.055 -8.279 12.113 1.00 28.66 12 ASN B C 1
ATOM 1440 O O . ASN B 1 13 ? 26.190 -7.968 11.735 1.00 28.62 12 ASN B O 1
ATOM 1445 N N . ASN B 1 14 ? 24.210 -8.976 11.362 1.00 27.97 13 ASN B N 1
ATOM 1446 C CA . ASN B 1 14 ? 24.616 -9.524 10.073 1.00 27.50 13 ASN B CA 1
ATOM 1447 C C . ASN B 1 14 ? 24.402 -8.590 8.856 1.00 26.35 13 ASN B C 1
ATOM 1448 O O . ASN B 1 14 ? 25.084 -8.739 7.836 1.00 26.53 13 ASN B O 1
ATOM 1453 N N . GLU B 1 15 ? 23.512 -7.606 8.974 1.00 24.95 14 GLU B N 1
ATOM 1454 C CA . GLU B 1 15 ? 23.144 -6.793 7.806 1.00 23.31 14 GLU B CA 1
ATOM 1455 C C . GLU B 1 15 ? 23.567 -5.326 7.807 1.00 21.86 14 GLU B C 1
ATOM 1456 O O . GLU B 1 15 ? 23.783 -4.712 8.853 1.00 21.46 14 GLU B O 1
ATOM 1462 N N . ILE B 1 16 ? 23.659 -4.783 6.597 1.00 20.16 15 ILE B N 1
ATOM 1463 C CA . ILE B 1 16 ? 23.835 -3.354 6.356 1.00 18.26 15 ILE B CA 1
ATOM 1464 C C . ILE B 1 16 ? 22.705 -2.809 5.463 1.00 17.32 15 ILE B C 1
ATOM 1465 O O . ILE B 1 16 ? 22.198 -3.503 4.571 1.00 16.56 15 ILE B O 1
ATOM 1470 N N . ASN B 1 17 ? 22.309 -1.573 5.737 1.00 15.79 16 ASN B N 1
ATOM 1471 C CA . ASN B 1 17 ? 21.394 -0.822 4.885 1.00 15.40 16 ASN B CA 1
ATOM 1472 C C . ASN B 1 17 ? 22.199 -0.031 3.852 1.00 14.43 16 ASN B C 1
ATOM 1473 O O . ASN B 1 17 ? 23.131 0.673 4.217 1.00 14.45 16 ASN B O 1
ATOM 1478 N N . VAL B 1 18 ? 21.855 -0.187 2.576 1.00 13.38 17 VAL B N 1
ATOM 1479 C CA . VAL B 1 18 ? 22.519 0.536 1.497 1.00 12.81 17 VAL B CA 1
ATOM 1480 C C . VAL B 1 18 ? 21.518 1.314 0.664 1.00 11.92 17 VAL B C 1
ATOM 1481 O O . VAL B 1 18 ? 20.650 0.736 0.006 1.00 11.91 17 VAL B O 1
ATOM 1485 N N . ILE B 1 19 ? 21.651 2.633 0.712 1.00 11.24 18 ILE B N 1
ATOM 1486 C CA A ILE B 1 19 ? 20.835 3.506 -0.111 0.50 11.02 18 ILE B CA 1
ATOM 1487 C CA B ILE B 1 19 ? 20.851 3.538 -0.108 0.50 10.74 18 ILE B CA 1
ATOM 1488 C C . ILE B 1 19 ? 21.453 3.601 -1.512 1.00 10.77 18 ILE B C 1
ATOM 1489 O O . ILE B 1 19 ? 22.619 3.979 -1.675 1.00 10.30 18 ILE B O 1
ATOM 1498 N N . ILE B 1 20 ? 20.659 3.229 -2.514 1.00 10.44 19 ILE B N 1
ATOM 1499 C CA . ILE B 1 20 ? 21.120 3.169 -3.903 1.00 10.18 19 ILE B CA 1
ATOM 1500 C C . ILE B 1 20 ? 21.142 4.554 -4.537 1.00 10.31 19 ILE B C 1
ATOM 1501 O O . ILE B 1 20 ? 20.173 5.310 -4.454 1.00 10.72 19 ILE B O 1
ATOM 1506 N N . GLU B 1 21 ? 22.271 4.883 -5.155 1.00 10.46 20 GLU B N 1
ATOM 1507 C CA . GLU B 1 21 ? 22.401 6.113 -5.929 1.00 11.00 20 GLU B CA 1
ATOM 1508 C C . GLU B 1 21 ? 22.322 5.821 -7.437 1.00 10.84 20 GLU B C 1
ATOM 1509 O O . GLU B 1 21 ? 21.649 6.537 -8.186 1.00 11.78 20 GLU B O 1
ATOM 1515 N N . ILE B 1 22 ? 23.003 4.765 -7.871 1.00 10.69 21 ILE B N 1
ATOM 1516 C CA . ILE B 1 22 ? 23.071 4.400 -9.287 1.00 9.99 21 ILE B CA 1
ATOM 1517 C C . ILE B 1 22 ? 22.725 2.905 -9.477 1.00 10.23 21 ILE B C 1
ATOM 1518 O O . ILE B 1 22 ? 23.461 2.035 -9.025 1.00 10.32 21 ILE B O 1
ATOM 1523 N N . PRO B 1 23 ? 21.594 2.606 -10.139 1.00 10.27 22 PRO B N 1
ATOM 1524 C CA . PRO B 1 23 ? 21.178 1.213 -10.360 1.00 10.55 22 PRO B CA 1
ATOM 1525 C C . PRO B 1 23 ? 22.047 0.497 -11.402 1.00 11.12 22 PRO B C 1
ATOM 1526 O O . PRO B 1 23 ? 22.619 1.152 -12.269 1.00 10.81 22 PRO B O 1
ATOM 1530 N N . MET B 1 24 ? 22.166 -0.827 -11.295 1.00 12.05 23 MET B N 1
ATOM 1531 C CA . MET B 1 24 ? 22.947 -1.599 -12.267 1.00 13.56 23 MET B CA 1
ATOM 1532 C C . MET B 1 24 ? 22.382 -1.385 -13.659 1.00 14.05 23 MET B C 1
ATOM 1533 O O . MET B 1 24 ? 21.168 -1.215 -13.817 1.00 14.75 23 MET B O 1
ATOM 1538 N N . ASN B 1 25 ? 23.275 -1.367 -14.648 1.00 14.62 24 ASN B N 1
ATOM 1539 C CA . ASN B 1 25 ? 22.923 -1.321 -16.072 1.00 15.39 24 ASN B CA 1
ATOM 1540 C C . ASN B 1 25 ? 21.877 -0.270 -16.441 1.00 15.27 24 ASN B C 1
ATOM 1541 O O . ASN B 1 25 ? 20.989 -0.542 -17.240 1.00 15.49 24 ASN B O 1
ATOM 1546 N N . SER B 1 26 ? 21.973 0.922 -15.870 1.00 15.55 25 SER B N 1
ATOM 1547 C CA . SER B 1 26 ? 20.910 1.914 -16.056 1.00 16.41 25 SER B CA 1
ATOM 1548 C C . SER B 1 26 ? 21.356 3.151 -16.806 1.00 16.68 25 SER B C 1
ATOM 1549 O O . SER B 1 26 ? 20.943 4.262 -16.466 1.00 17.58 25 SER B O 1
ATOM 1552 N N . GLY B 1 27 ? 22.212 2.982 -17.806 1.00 16.64 26 GLY B N 1
ATOM 1553 C CA . GLY B 1 27 ? 22.591 4.113 -18.653 1.00 16.41 26 GLY B CA 1
ATOM 1554 C C . GLY B 1 27 ? 23.737 4.995 -18.184 1.00 16.01 26 GLY B C 1
ATOM 1555 O O . GLY B 1 27 ? 24.529 4.601 -17.328 1.00 16.10 26 GLY B O 1
ATOM 1556 N N . PRO B 1 28 ? 23.843 6.202 -18.762 1.00 15.76 27 PRO B N 1
ATOM 1557 C CA . PRO B 1 28 ? 25.000 7.073 -18.525 1.00 15.58 27 PRO B CA 1
ATOM 1558 C C . PRO B 1 28 ? 24.953 7.964 -17.276 1.00 15.32 27 PRO B C 1
ATOM 1559 O O . PRO B 1 28 ? 25.958 8.575 -16.947 1.00 15.41 27 PRO B O 1
ATOM 1563 N N . ILE B 1 29 ? 23.818 8.041 -16.583 1.00 15.30 28 ILE B N 1
ATOM 1564 C CA . ILE B 1 29 ? 23.691 8.993 -15.463 1.00 14.93 28 ILE B CA 1
ATOM 1565 C C . ILE B 1 29 ? 24.339 8.504 -14.159 1.00 15.12 28 ILE B C 1
ATOM 1566 O O . ILE B 1 29 ? 24.010 7.428 -13.650 1.00 14.87 28 ILE B O 1
ATOM 1571 N N . LYS B 1 30 ? 25.267 9.303 -13.635 1.00 15.67 29 LYS B N 1
ATOM 1572 C CA . LYS B 1 30 ? 25.821 9.098 -12.297 1.00 16.37 29 LYS B CA 1
ATOM 1573 C C . LYS B 1 30 ? 25.128 10.050 -11.356 1.00 16.61 29 LYS B C 1
ATOM 1574 O O . LYS B 1 30 ? 25.235 11.266 -11.514 1.00 17.36 29 LYS B O 1
ATOM 1580 N N . TYR B 1 31 ? 24.428 9.500 -10.374 1.00 16.63 30 TYR B N 1
ATOM 1581 C CA . TYR B 1 31 ? 23.793 10.295 -9.340 1.00 16.66 30 TYR B CA 1
ATOM 1582 C C . TYR B 1 31 ? 24.625 10.254 -8.066 1.00 17.53 30 TYR B C 1
ATOM 1583 O O . TYR B 1 31 ? 25.405 9.329 -7.856 1.00 17.25 30 TYR B O 1
ATOM 1592 N N . GLU B 1 32 ? 24.441 11.259 -7.218 1.00 18.64 31 GLU B N 1
ATOM 1593 C CA . GLU B 1 32 ? 25.015 11.272 -5.883 1.00 20.71 31 GLU B CA 1
ATOM 1594 C C . GLU B 1 32 ? 24.083 12.038 -4.940 1.00 20.66 31 GLU B C 1
ATOM 1595 O O . GLU B 1 32 ? 23.566 13.098 -5.299 1.00 20.16 31 GLU B O 1
ATOM 1601 N N . PHE B 1 33 ? 23.852 11.492 -3.749 1.00 21.32 32 PHE B N 1
ATOM 1602 C CA . PHE B 1 33 ? 23.117 12.230 -2.731 1.00 22.47 32 PHE B CA 1
ATOM 1603 C C . PHE B 1 33 ? 23.944 13.384 -2.162 1.00 23.75 32 PHE B C 1
ATOM 1604 O O . PHE B 1 33 ? 25.131 13.231 -1.847 1.00 23.52 32 PHE B O 1
ATOM 1612 N N . ASP B 1 34 ? 23.312 14.550 -2.071 1.00 25.62 33 ASP B N 1
ATOM 1613 C CA . ASP B 1 34 ? 23.927 15.683 -1.408 1.00 27.54 33 ASP B CA 1
ATOM 1614 C C . ASP B 1 34 ? 23.719 15.525 0.088 1.00 28.85 33 ASP B C 1
ATOM 1615 O O . ASP B 1 34 ? 22.592 15.324 0.561 1.00 28.76 33 ASP B O 1
ATOM 1620 N N . LYS B 1 35 ? 24.818 15.609 0.827 1.00 30.49 34 LYS B N 1
ATOM 1621 C CA . LYS B 1 35 ? 24.795 15.353 2.262 1.00 31.96 34 LYS B CA 1
ATOM 1622 C C . LYS B 1 35 ? 23.970 16.392 3.035 1.00 32.31 34 LYS B C 1
ATOM 1623 O O . LYS B 1 35 ? 23.113 16.025 3.843 1.00 32.55 34 LYS B O 1
ATOM 1629 N N . GLU B 1 36 ? 24.189 17.679 2.757 1.00 32.87 35 GLU B N 1
ATOM 1630 C CA . GLU B 1 36 ? 23.552 18.742 3.551 1.00 33.08 35 GLU B CA 1
ATOM 1631 C C . GLU B 1 36 ? 22.116 19.117 3.146 1.00 32.72 35 GLU B C 1
ATOM 1632 O O . GLU B 1 36 ? 21.518 19.997 3.767 1.00 33.09 35 GLU B O 1
ATOM 1638 N N . SER B 1 37 ? 21.565 18.455 2.122 1.00 32.11 36 SER B N 1
ATOM 1639 C CA . SER B 1 37 ? 20.185 18.716 1.667 1.00 31.07 36 SER B CA 1
ATOM 1640 C C . SER B 1 37 ? 19.341 17.458 1.514 1.00 30.19 36 SER B C 1
ATOM 1641 O O . SER B 1 37 ? 18.109 17.532 1.460 1.00 30.41 36 SER B O 1
ATOM 1644 N N . GLY B 1 38 ? 20.005 16.309 1.429 1.00 28.83 37 GLY B N 1
ATOM 1645 C CA . GLY B 1 38 ? 19.319 15.037 1.225 1.00 27.14 37 GLY B CA 1
ATOM 1646 C C . GLY B 1 38 ? 18.820 14.802 -0.193 1.00 25.76 37 GLY B C 1
ATOM 1647 O O . GLY B 1 38 ? 18.143 13.806 -0.450 1.00 26.14 37 GLY B O 1
ATOM 1648 N N . ALA B 1 39 ? 19.156 15.712 -1.109 1.00 23.93 38 ALA B N 1
ATOM 1649 C CA . ALA B 1 39 ? 18.724 15.609 -2.506 1.00 22.27 38 ALA B CA 1
ATOM 1650 C C . ALA B 1 39 ? 19.661 14.743 -3.355 1.00 20.86 38 ALA B C 1
ATOM 1651 O O . ALA B 1 39 ? 20.874 14.680 -3.111 1.00 20.45 38 ALA B O 1
ATOM 1653 N N . LEU B 1 40 ? 19.077 14.082 -4.349 1.00 19.12 39 LEU B N 1
ATOM 1654 C CA . LEU B 1 40 ? 19.827 13.296 -5.308 1.00 17.82 39 LEU B CA 1
ATOM 1655 C C . LEU B 1 40 ? 20.262 14.186 -6.466 1.00 17.14 39 LEU B C 1
ATOM 1656 O O . LEU B 1 40 ? 19.424 14.683 -7.210 1.00 16.81 39 LEU B O 1
ATOM 1661 N N . PHE B 1 41 ? 21.570 14.381 -6.602 1.00 16.40 40 PHE B N 1
ATOM 1662 C CA . PHE B 1 41 ? 22.134 15.234 -7.636 1.00 16.03 40 PHE B CA 1
ATOM 1663 C C . PHE B 1 41 ? 22.674 14.402 -8.783 1.00 16.05 40 PHE B C 1
ATOM 1664 O O . PHE B 1 41 ? 23.216 13.323 -8.565 1.00 15.58 40 PHE B O 1
ATOM 1672 N N . VAL B 1 42 ? 22.531 14.918 -10.004 1.00 16.19 41 VAL B N 1
ATOM 1673 C CA . VAL B 1 42 ? 23.256 14.383 -11.157 1.00 16.48 41 VAL B CA 1
ATOM 1674 C C . VAL B 1 42 ? 24.686 14.854 -11.006 1.00 17.23 41 VAL B C 1
ATOM 1675 O O . VAL B 1 42 ? 24.955 16.059 -10.888 1.00 17.84 41 VAL B O 1
ATOM 1679 N N . ASP B 1 43 ? 25.593 13.890 -10.981 1.00 17.80 42 ASP B N 1
ATOM 1680 C CA . ASP B 1 43 ? 27.018 14.148 -10.843 1.00 18.49 42 ASP B CA 1
ATOM 1681 C C . ASP B 1 43 ? 27.634 14.274 -12.232 1.00 18.31 42 ASP B C 1
ATOM 1682 O O . ASP B 1 43 ? 28.492 15.124 -12.469 1.00 18.05 42 ASP B O 1
ATOM 1687 N N . ARG B 1 44 ? 27.167 13.432 -13.155 1.00 18.00 43 ARG B N 1
ATOM 1688 C CA . ARG B 1 44 ? 27.776 13.319 -14.472 1.00 17.76 43 ARG B CA 1
ATOM 1689 C C . ARG B 1 44 ? 26.887 12.574 -15.477 1.00 17.41 43 ARG B C 1
ATOM 1690 O O . ARG B 1 44 ? 26.240 11.571 -15.140 1.00 16.92 43 ARG B O 1
ATOM 1698 N N . PHE B 1 45 ? 26.844 13.103 -16.698 1.00 16.68 44 PHE B N 1
ATOM 1699 C CA . PHE B 1 45 ? 26.400 12.364 -17.865 1.00 16.14 44 PHE B CA 1
ATOM 1700 C C . PHE B 1 45 ? 27.667 11.692 -18.444 1.00 16.29 44 PHE B C 1
ATOM 1701 O O . PHE B 1 45 ? 28.469 12.347 -19.127 1.00 16.44 44 PHE B O 1
ATOM 1709 N N . MET B 1 46 ? 27.860 10.400 -18.157 1.00 15.70 45 MET B N 1
ATOM 1710 C CA . MET B 1 46 ? 29.070 9.669 -18.593 1.00 15.39 45 MET B CA 1
ATOM 1711 C C . MET B 1 46 ? 29.188 9.579 -20.117 1.00 14.77 45 MET B C 1
ATOM 1712 O O . MET B 1 46 ? 28.175 9.483 -20.821 1.00 14.52 45 MET B O 1
ATOM 1717 N N . GLN B 1 47 ? 30.422 9.588 -20.618 1.00 13.98 46 GLN B N 1
ATOM 1718 C CA . GLN B 1 47 ? 30.657 9.731 -22.057 1.00 13.47 46 GLN B CA 1
ATOM 1719 C C . GLN B 1 47 ? 31.056 8.435 -22.761 1.00 13.16 46 GLN B C 1
ATOM 1720 O O . GLN B 1 47 ? 31.170 8.401 -23.986 1.00 12.66 46 GLN B O 1
ATOM 1726 N N . THR B 1 48 ? 31.258 7.370 -21.988 1.00 12.79 47 THR B N 1
ATOM 1727 C CA . THR B 1 48 ? 31.461 6.033 -22.556 1.00 12.48 47 THR B CA 1
ATOM 1728 C C . THR B 1 48 ? 30.100 5.370 -22.797 1.00 12.85 47 THR B C 1
ATOM 1729 O O . THR B 1 48 ? 29.044 5.968 -22.525 1.00 12.97 47 THR B O 1
ATOM 1733 N N . THR B 1 49 ? 30.127 4.138 -23.305 1.00 12.42 48 THR B N 1
ATOM 1734 C CA . THR B 1 49 ? 28.914 3.336 -23.474 1.00 12.51 48 THR B CA 1
ATOM 1735 C C . THR B 1 49 ? 28.659 2.461 -22.238 1.00 12.88 48 THR B C 1
ATOM 1736 O O . THR B 1 49 ? 27.766 1.622 -22.251 1.00 12.81 48 THR B O 1
ATOM 1740 N N . MET B 1 50 ? 29.454 2.664 -21.186 1.00 12.83 49 MET B N 1
ATOM 1741 C CA . MET B 1 50 ? 29.423 1.826 -19.999 1.00 13.55 49 MET B CA 1
ATOM 1742 C C . MET B 1 50 ? 28.316 2.207 -19.013 1.00 13.96 49 MET B C 1
ATOM 1743 O O . MET B 1 50 ? 27.840 3.346 -19.001 1.00 13.79 49 MET B O 1
ATOM 1748 N N . SER B 1 51 ? 27.897 1.238 -18.200 1.00 13.94 50 SER B N 1
ATOM 1749 C CA . SER B 1 51 ? 26.996 1.518 -17.083 1.00 14.48 50 SER B CA 1
ATOM 1750 C C . SER B 1 51 ? 27.334 0.633 -15.877 1.00 14.01 50 SER B C 1
ATOM 1751 O O . SER B 1 51 ? 28.073 -0.341 -16.010 1.00 14.10 50 SER B O 1
ATOM 1754 N N . TYR B 1 52 ? 26.836 0.998 -14.697 1.00 13.55 51 TYR B N 1
ATOM 1755 C CA . TYR B 1 52 ? 27.222 0.301 -13.463 1.00 12.82 51 TYR B CA 1
ATOM 1756 C C . TYR B 1 52 ? 26.976 -1.210 -13.494 1.00 12.18 51 TYR B C 1
ATOM 1757 O O . TYR B 1 52 ? 25.917 -1.654 -13.925 1.00 11.74 51 TYR B O 1
ATOM 1766 N N . PRO B 1 53 ? 27.982 -2.006 -13.071 1.00 11.84 52 PRO B N 1
ATOM 1767 C CA . PRO B 1 53 ? 27.852 -3.475 -13.107 1.00 11.47 52 PRO B CA 1
ATOM 1768 C C . PRO B 1 53 ? 27.009 -4.023 -11.954 1.00 11.44 52 PRO B C 1
ATOM 1769 O O . PRO B 1 53 ? 26.545 -5.160 -12.028 1.00 11.13 52 PRO B O 1
ATOM 1773 N N . CYS B 1 54 ? 26.837 -3.207 -10.909 1.00 11.66 53 CYS B N 1
ATOM 1774 C CA . CYS B 1 54 ? 25.985 -3.509 -9.750 1.00 11.83 53 CYS B CA 1
ATOM 1775 C C . CYS B 1 54 ? 25.210 -2.257 -9.341 1.00 11.44 53 CYS B C 1
ATOM 1776 O O . CYS B 1 54 ? 25.530 -1.142 -9.763 1.00 11.25 53 CYS B O 1
ATOM 1779 N N . ASN B 1 55 ? 24.213 -2.460 -8.481 1.00 10.90 54 ASN B N 1
ATOM 1780 C CA . ASN B 1 55 ? 23.557 -1.374 -7.778 1.00 10.22 54 ASN B CA 1
ATOM 1781 C C . ASN B 1 55 ? 24.548 -0.644 -6.855 1.00 10.35 54 ASN B C 1
ATOM 1782 O O . ASN B 1 55 ? 25.166 -1.247 -5.982 1.00 10.15 54 ASN B O 1
ATOM 1787 N N . TYR B 1 56 ? 24.701 0.657 -7.060 1.00 10.53 55 TYR B N 1
ATOM 1788 C CA . TYR B 1 56 ? 25.703 1.410 -6.322 1.00 10.67 55 TYR B CA 1
ATOM 1789 C C . TYR B 1 56 ? 25.089 2.447 -5.386 1.00 10.45 55 TYR B C 1
ATOM 1790 O O . TYR B 1 56 ? 24.183 3.179 -5.765 1.00 10.49 55 TYR B O 1
ATOM 1799 N N . GLY B 1 57 ? 25.615 2.510 -4.169 1.00 10.10 56 GLY B N 1
ATOM 1800 C CA . GLY B 1 57 ? 25.165 3.473 -3.179 1.00 10.15 56 GLY B CA 1
ATOM 1801 C C . GLY B 1 57 ? 26.070 3.517 -1.958 1.00 10.32 56 GLY B C 1
ATOM 1802 O O . GLY B 1 57 ? 27.257 3.246 -2.050 1.00 9.53 56 GLY B O 1
ATOM 1803 N N . PHE B 1 58 ? 25.502 3.863 -0.806 1.00 10.87 57 PHE B N 1
ATOM 1804 C CA . PHE B 1 58 ? 26.296 4.032 0.410 1.00 11.49 57 PHE B CA 1
ATOM 1805 C C . PHE B 1 58 ? 25.533 3.583 1.657 1.00 11.96 57 PHE B C 1
ATOM 1806 O O . PHE B 1 58 ? 24.311 3.417 1.634 1.00 12.28 57 PHE B O 1
ATOM 1814 N N . ILE B 1 59 ? 26.271 3.385 2.739 1.00 12.20 58 ILE B N 1
ATOM 1815 C CA . ILE B 1 59 ? 25.687 3.069 4.025 1.00 12.45 58 ILE B CA 1
ATOM 1816 C C . ILE B 1 59 ? 25.418 4.378 4.759 1.00 13.18 58 ILE B C 1
ATOM 1817 O O . ILE B 1 59 ? 26.341 5.160 4.980 1.00 13.64 58 ILE B O 1
ATOM 1822 N N . PRO B 1 60 ? 24.147 4.638 5.123 1.00 14.09 59 PRO B N 1
ATOM 1823 C CA . PRO B 1 60 ? 23.836 5.851 5.876 1.00 14.78 59 PRO B CA 1
ATOM 1824 C C . PRO B 1 60 ? 24.441 5.797 7.274 1.00 15.39 59 PRO B C 1
ATOM 1825 O O . PRO B 1 60 ? 24.689 4.710 7.800 1.00 15.11 59 PRO B O 1
ATOM 1829 N N . ASP B 1 61 ? 24.706 6.964 7.854 1.00 16.59 60 ASP B N 1
ATOM 1830 C CA . ASP B 1 61 ? 25.238 7.048 9.218 1.00 17.88 60 ASP B CA 1
ATOM 1831 C C . ASP B 1 61 ? 26.676 6.515 9.333 1.00 18.28 60 ASP B C 1
ATOM 1832 O O . ASP B 1 61 ? 27.091 6.040 10.401 1.00 18.37 60 ASP B O 1
ATOM 1837 N N . THR B 1 62 ? 27.420 6.569 8.228 1.00 18.73 61 THR B N 1
ATOM 1838 C CA . THR B 1 62 ? 28.829 6.144 8.202 1.00 19.16 61 THR B CA 1
ATOM 1839 C C . THR B 1 62 ? 29.739 7.276 7.743 1.00 20.01 61 THR B C 1
ATOM 1840 O O . THR B 1 62 ? 29.308 8.194 7.026 1.00 19.75 61 THR B O 1
ATOM 1844 N N . LEU B 1 63 ? 30.995 7.193 8.167 1.00 20.66 62 LEU B N 1
ATOM 1845 C CA . LEU B 1 63 ? 32.031 8.133 7.769 1.00 21.77 62 LEU B CA 1
ATOM 1846 C C . LEU B 1 63 ? 33.339 7.398 7.486 1.00 22.05 62 LEU B C 1
ATOM 1847 O O . LEU B 1 63 ? 33.948 6.842 8.404 1.00 21.90 62 LEU B O 1
ATOM 1852 N N . SER B 1 64 ? 33.746 7.382 6.214 1.00 22.94 63 SER B N 1
ATOM 1853 C CA . SER B 1 64 ? 35.085 6.939 5.794 1.00 23.89 63 SER B CA 1
ATOM 1854 C C . SER B 1 64 ? 36.146 7.966 6.180 1.00 24.61 63 SER B C 1
ATOM 1855 O O . SER B 1 64 ? 35.818 9.045 6.682 1.00 24.77 63 SER B O 1
ATOM 1858 N N . ASN B 1 65 ? 37.414 7.635 5.925 1.00 25.58 64 ASN B N 1
ATOM 1859 C CA . ASN B 1 65 ? 38.529 8.565 6.142 1.00 26.60 64 ASN B CA 1
ATOM 1860 C C . ASN B 1 65 ? 38.478 9.843 5.301 1.00 27.26 64 ASN B C 1
ATOM 1861 O O . ASN B 1 65 ? 38.973 10.889 5.737 1.00 27.60 64 ASN B O 1
ATOM 1866 N N . ASP B 1 66 ? 37.863 9.759 4.120 1.00 27.43 65 ASP B N 1
ATOM 1867 C CA . ASP B 1 66 ? 37.739 10.906 3.214 1.00 27.78 65 ASP B CA 1
ATOM 1868 C C . ASP B 1 66 ? 36.530 11.832 3.445 1.00 27.29 65 ASP B C 1
ATOM 1869 O O . ASP B 1 66 ? 36.220 12.670 2.594 1.00 27.45 65 ASP B O 1
ATOM 1874 N N . GLY B 1 67 ? 35.844 11.678 4.573 1.00 26.29 66 GLY B N 1
ATOM 1875 C CA . GLY B 1 67 ? 34.663 12.504 4.851 1.00 25.63 66 GLY B CA 1
ATOM 1876 C C . GLY B 1 67 ? 33.360 12.047 4.201 1.00 24.65 66 GLY B C 1
ATOM 1877 O O . GLY B 1 67 ? 32.307 12.619 4.460 1.00 25.10 66 GLY B O 1
ATOM 1878 N N . ASP B 1 68 ? 33.436 11.021 3.358 1.00 23.60 67 ASP B N 1
ATOM 1879 C CA . ASP B 1 68 ? 32.273 10.465 2.674 1.00 22.37 67 ASP B CA 1
ATOM 1880 C C . ASP B 1 68 ? 31.775 9.205 3.392 1.00 21.10 67 ASP B C 1
ATOM 1881 O O . ASP B 1 68 ? 32.563 8.507 4.031 1.00 21.18 67 ASP B O 1
ATOM 1886 N N . PRO B 1 69 ? 30.468 8.906 3.291 1.00 19.75 68 PRO B N 1
ATOM 1887 C CA . PRO B 1 69 ? 29.953 7.620 3.773 1.00 18.83 68 PRO B CA 1
ATOM 1888 C C . PRO B 1 69 ? 30.609 6.422 3.084 1.00 17.98 68 PRO B C 1
ATOM 1889 O O . PRO B 1 69 ? 31.187 6.564 2.001 1.00 17.52 68 PRO B O 1
ATOM 1893 N N . VAL B 1 70 ? 30.539 5.254 3.721 1.00 16.93 69 VAL B N 1
ATOM 1894 C CA . VAL B 1 70 ? 31.105 4.036 3.134 1.00 15.75 69 VAL B CA 1
ATOM 1895 C C . VAL B 1 70 ? 30.297 3.634 1.899 1.00 15.31 69 VAL B C 1
ATOM 1896 O O . VAL B 1 70 ? 29.062 3.499 1.957 1.00 14.62 69 VAL B O 1
ATOM 1900 N N . ASP B 1 71 ? 31.017 3.482 0.788 1.00 14.71 70 ASP B N 1
ATOM 1901 C CA . ASP B 1 71 ? 30.448 3.166 -0.521 1.00 14.89 70 ASP B CA 1
ATOM 1902 C C . ASP B 1 71 ? 30.362 1.660 -0.735 1.00 13.73 70 ASP B C 1
ATOM 1903 O O . ASP B 1 71 ? 31.259 0.922 -0.327 1.00 13.25 70 ASP B O 1
ATOM 1908 N N . VAL B 1 72 ? 29.290 1.229 -1.394 1.00 12.77 71 VAL B N 1
ATOM 1909 C CA . VAL B 1 72 ? 28.951 -0.184 -1.523 1.00 12.39 71 VAL B CA 1
ATOM 1910 C C . VAL B 1 72 ? 28.514 -0.516 -2.942 1.00 12.47 71 VAL B C 1
ATOM 1911 O O . VAL B 1 72 ? 27.739 0.223 -3.557 1.00 12.50 71 VAL B O 1
ATOM 1915 N N . LEU B 1 73 ? 29.018 -1.636 -3.451 1.00 12.12 72 LEU B N 1
ATOM 1916 C CA . LEU B 1 73 ? 28.531 -2.225 -4.688 1.00 11.54 72 LEU B CA 1
ATOM 1917 C C . LEU B 1 73 ? 27.632 -3.400 -4.328 1.00 11.37 72 LEU B C 1
ATOM 1918 O O . LEU B 1 73 ? 28.101 -4.401 -3.783 1.00 10.83 72 LEU B O 1
ATOM 1923 N N . VAL B 1 74 ? 26.336 -3.272 -4.609 1.00 11.11 73 VAL B N 1
ATOM 1924 C CA . VAL B 1 74 ? 25.404 -4.338 -4.267 1.00 11.39 73 VAL B CA 1
ATOM 1925 C C . VAL B 1 74 ? 25.135 -5.233 -5.468 1.00 11.71 73 VAL B C 1
ATOM 1926 O O . VAL B 1 74 ? 24.455 -4.826 -6.415 1.00 11.55 73 VAL B O 1
ATOM 1930 N N . VAL B 1 75 ? 25.692 -6.447 -5.411 1.00 12.02 74 VAL B N 1
ATOM 1931 C CA . VAL B 1 75 ? 25.475 -7.474 -6.421 1.00 12.07 74 VAL B CA 1
ATOM 1932 C C . VAL B 1 75 ? 24.024 -7.936 -6.328 1.00 12.66 74 VAL B C 1
ATOM 1933 O O . VAL B 1 75 ? 23.536 -8.323 -5.264 1.00 13.12 74 VAL B O 1
ATOM 1937 N N . ALA B 1 76 ? 23.324 -7.875 -7.446 1.00 13.20 75 ALA B N 1
ATOM 1938 C CA . ALA B 1 76 ? 21.919 -8.235 -7.466 1.00 13.75 75 ALA B CA 1
ATOM 1939 C C . ALA B 1 76 ? 21.541 -8.692 -8.857 1.00 13.84 75 ALA B C 1
ATOM 1940 O O . ALA B 1 76 ? 22.293 -8.483 -9.814 1.00 13.95 75 ALA B O 1
ATOM 1942 N N . HIS B 1 77 ? 20.376 -9.326 -8.960 1.00 14.66 76 HIS B N 1
ATOM 1943 C CA . HIS B 1 77 ? 19.858 -9.796 -10.239 1.00 15.13 76 HIS B CA 1
ATOM 1944 C C . HIS B 1 77 ? 19.098 -8.726 -11.021 1.00 15.04 76 HIS B C 1
ATOM 1945 O O . HIS B 1 77 ? 18.819 -8.918 -12.212 1.00 15.46 76 HIS B O 1
ATOM 1952 N N . HIS B 1 78 ? 18.750 -7.612 -10.368 1.00 14.25 77 HIS B N 1
ATOM 1953 C CA . HIS B 1 78 ? 17.914 -6.585 -11.010 1.00 13.89 77 HIS B CA 1
ATOM 1954 C C . HIS B 1 78 ? 18.244 -5.183 -10.499 1.00 13.20 77 HIS B C 1
ATOM 1955 O O . HIS B 1 78 ? 18.653 -5.029 -9.346 1.00 13.21 77 HIS B O 1
ATOM 1962 N N . PRO B 1 79 ? 18.083 -4.154 -11.356 1.00 12.82 78 PRO B N 1
ATOM 1963 C CA . PRO B 1 79 ? 18.233 -2.802 -10.845 1.00 12.39 78 PRO B CA 1
ATOM 1964 C C . PRO B 1 79 ? 17.071 -2.410 -9.936 1.00 12.07 78 PRO B C 1
ATOM 1965 O O . PRO B 1 79 ? 15.984 -2.998 -9.982 1.00 12.43 78 PRO B O 1
ATOM 1969 N N . VAL B 1 80 ? 17.323 -1.391 -9.140 1.00 11.74 79 VAL B N 1
ATOM 1970 C CA . VAL B 1 80 ? 16.440 -0.935 -8.095 1.00 11.81 79 VAL B CA 1
ATOM 1971 C C . VAL B 1 80 ? 16.400 0.591 -8.324 1.00 12.03 79 VAL B C 1
ATOM 1972 O O . VAL B 1 80 ? 17.338 1.139 -8.897 1.00 11.97 79 VAL B O 1
ATOM 1976 N N . VAL B 1 81 ? 15.314 1.271 -7.962 1.00 12.15 80 VAL B N 1
ATOM 1977 C CA . VAL B 1 81 ? 15.247 2.726 -8.178 1.00 12.12 80 VAL B CA 1
ATOM 1978 C C . VAL B 1 81 ? 16.250 3.486 -7.296 1.00 12.31 80 VAL B C 1
ATOM 1979 O O . VAL B 1 81 ? 16.530 3.065 -6.170 1.00 12.17 80 VAL B O 1
ATOM 1983 N N . PRO B 1 82 ? 16.811 4.596 -7.821 1.00 12.13 81 PRO B N 1
ATOM 1984 C CA . PRO B 1 82 ? 17.669 5.444 -7.025 1.00 12.08 81 PRO B CA 1
ATOM 1985 C C . PRO B 1 82 ? 16.896 5.988 -5.829 1.00 11.79 81 PRO B C 1
ATOM 1986 O O . PRO B 1 82 ? 15.721 6.336 -5.956 1.00 11.67 81 PRO B O 1
ATOM 1990 N N . GLY B 1 83 ? 17.553 6.030 -4.675 1.00 11.81 82 GLY B N 1
ATOM 1991 C CA . GLY B 1 83 ? 16.910 6.491 -3.445 1.00 11.92 82 GLY B CA 1
ATOM 1992 C C . GLY B 1 83 ? 16.276 5.387 -2.624 1.00 11.84 82 GLY B C 1
ATOM 1993 O O . GLY B 1 83 ? 15.866 5.630 -1.494 1.00 12.08 82 GLY B O 1
ATOM 1994 N N . SER B 1 84 ? 16.171 4.179 -3.185 1.00 11.48 83 SER B N 1
ATOM 1995 C CA . SER B 1 84 ? 15.623 3.053 -2.431 1.00 10.95 83 SER B CA 1
ATOM 1996 C C . SER B 1 84 ? 16.737 2.357 -1.653 1.00 10.63 83 SER B C 1
ATOM 1997 O O . SER B 1 84 ? 17.915 2.478 -1.991 1.00 9.83 83 SER B O 1
ATOM 2000 N N . VAL B 1 85 ? 16.350 1.648 -0.599 1.00 10.99 84 VAL B N 1
ATOM 2001 C CA . VAL B 1 85 ? 17.308 1.011 0.298 1.00 11.27 84 VAL B CA 1
ATOM 2002 C C . VAL B 1 85 ? 17.245 -0.510 0.142 1.00 12.09 84 VAL B C 1
ATOM 2003 O O . VAL B 1 85 ? 16.158 -1.100 0.231 1.00 12.37 84 VAL B O 1
ATOM 2007 N N . ILE B 1 86 ? 18.401 -1.132 -0.098 1.00 12.58 85 ILE B N 1
ATOM 2008 C CA . ILE B 1 86 ? 18.534 -2.597 -0.083 1.00 13.42 85 ILE B CA 1
ATOM 2009 C C . ILE B 1 86 ? 19.160 -3.070 1.231 1.00 14.41 85 ILE B C 1
ATOM 2010 O O . ILE B 1 86 ? 20.207 -2.574 1.644 1.00 14.36 85 ILE B O 1
ATOM 2015 N N . LYS B 1 87 ? 18.510 -4.027 1.890 1.00 15.34 86 LYS B N 1
ATOM 2016 C CA . LYS B 1 87 ? 19.079 -4.672 3.068 1.00 16.50 86 LYS B CA 1
ATOM 2017 C C . LYS B 1 87 ? 20.037 -5.757 2.587 1.00 16.20 86 LYS B C 1
ATOM 2018 O O . LYS B 1 87 ? 19.637 -6.635 1.814 1.00 16.63 86 LYS B O 1
ATOM 2024 N N . CYS B 1 88 ? 21.291 -5.688 3.032 1.00 16.19 87 CYS B N 1
ATOM 2025 C CA . CYS B 1 88 ? 22.376 -6.521 2.498 1.00 16.57 87 CYS B CA 1
ATOM 2026 C C . CYS B 1 88 ? 23.298 -7.083 3.571 1.00 16.28 87 CYS B C 1
ATOM 2027 O O . CYS B 1 88 ? 23.245 -6.679 4.727 1.00 16.06 87 CYS B O 1
ATOM 2030 N N . ARG B 1 89 ? 24.176 -7.996 3.152 1.00 16.44 88 ARG B N 1
ATOM 2031 C CA . ARG B 1 89 ? 25.343 -8.376 3.941 1.00 16.10 88 ARG B CA 1
ATOM 2032 C C . ARG B 1 89 ? 26.630 -8.223 3.136 1.00 15.94 88 ARG B C 1
ATOM 2033 O O . ARG B 1 89 ? 26.663 -8.477 1.926 1.00 15.80 88 ARG B O 1
ATOM 2041 N N . ALA B 1 90 ? 27.681 -7.792 3.826 1.00 15.60 89 ALA B N 1
ATOM 2042 C CA . ALA B 1 90 ? 28.998 -7.610 3.227 1.00 15.60 89 ALA B CA 1
ATOM 2043 C C . ALA B 1 90 ? 29.690 -8.950 3.021 1.00 15.35 89 ALA B C 1
ATOM 2044 O O . ALA B 1 90 ? 29.533 -9.872 3.830 1.00 15.41 89 ALA B O 1
ATOM 2046 N N . ILE B 1 91 ? 30.439 -9.071 1.928 1.00 14.97 90 ILE B N 1
ATOM 2047 C CA . ILE B 1 91 ? 31.165 -10.316 1.657 1.00 14.99 90 ILE B CA 1
ATOM 2048 C C . ILE B 1 91 ? 32.638 -10.063 1.332 1.00 14.77 90 ILE B C 1
ATOM 2049 O O . ILE B 1 91 ? 33.459 -10.971 1.383 1.00 15.01 90 ILE B O 1
ATOM 2054 N N . GLY B 1 92 ? 32.967 -8.817 1.017 1.00 14.47 91 GLY B N 1
ATOM 2055 C CA . GLY B 1 92 ? 34.324 -8.462 0.656 1.00 14.03 91 GLY B CA 1
ATOM 2056 C C . GLY B 1 92 ? 34.442 -7.002 0.332 1.00 13.74 91 GLY B C 1
ATOM 2057 O O . GLY B 1 92 ? 33.505 -6.243 0.546 1.00 13.45 91 GLY B O 1
ATOM 2058 N N . VAL B 1 93 ? 35.609 -6.602 -0.164 1.00 14.05 92 VAL B N 1
ATOM 2059 C CA . VAL B 1 93 ? 35.850 -5.206 -0.555 1.00 14.43 92 VAL B CA 1
ATOM 2060 C C . VAL B 1 93 ? 36.674 -5.150 -1.834 1.00 14.90 92 VAL B C 1
ATOM 2061 O O . VAL B 1 93 ? 37.517 -6.016 -2.086 1.00 15.05 92 VAL B O 1
ATOM 2065 N N . LEU B 1 94 ? 36.381 -4.148 -2.659 1.00 15.75 93 LEU B N 1
ATOM 2066 C CA . LEU B 1 94 ? 37.141 -3.886 -3.875 1.00 16.06 93 LEU B CA 1
ATOM 2067 C C . LEU B 1 94 ? 38.153 -2.809 -3.563 1.00 16.82 93 LEU B C 1
ATOM 2068 O O . LEU B 1 94 ? 37.790 -1.711 -3.148 1.00 16.95 93 LEU B O 1
ATOM 2073 N N . MET B 1 95 ? 39.422 -3.142 -3.750 1.00 17.55 94 MET B N 1
ATOM 2074 C CA . MET B 1 95 ? 40.509 -2.227 -3.467 1.00 18.84 94 MET B CA 1
ATOM 2075 C C . MET B 1 95 ? 40.934 -1.487 -4.705 1.00 18.59 94 MET B C 1
ATOM 2076 O O . MET B 1 95 ? 41.254 -2.093 -5.722 1.00 18.43 94 MET B O 1
ATOM 2081 N N . MET B 1 96 ? 40.953 -0.169 -4.602 1.00 18.68 95 MET B N 1
ATOM 2082 C CA . MET B 1 96 ? 41.252 0.673 -5.737 1.00 19.37 95 MET B CA 1
ATOM 2083 C C . MET B 1 96 ? 42.099 1.870 -5.321 1.00 20.09 95 MET B C 1
ATOM 2084 O O . MET B 1 96 ? 42.287 2.133 -4.138 1.00 19.93 95 MET B O 1
ATOM 2089 N N . GLU B 1 97 ? 42.607 2.582 -6.319 1.00 21.27 96 GLU B N 1
ATOM 2090 C CA . GLU B 1 97 ? 43.289 3.846 -6.135 1.00 22.54 96 GLU B CA 1
ATOM 2091 C C . GLU B 1 97 ? 42.781 4.764 -7.233 1.00 22.88 96 GLU B C 1
ATOM 2092 O O . GLU B 1 97 ? 42.688 4.349 -8.389 1.00 23.22 96 GLU B O 1
ATOM 2098 N N . ASP B 1 98 ? 42.417 5.993 -6.885 1.00 23.23 97 ASP B N 1
ATOM 2099 C CA . ASP B 1 98 ? 42.107 6.982 -7.916 1.00 23.70 97 ASP B CA 1
ATOM 2100 C C . ASP B 1 98 ? 43.140 8.093 -7.867 1.00 23.62 97 ASP B C 1
ATOM 2101 O O . ASP B 1 98 ? 44.140 7.952 -7.179 1.00 23.48 97 ASP B O 1
ATOM 2106 N N . GLU B 1 99 ? 42.900 9.182 -8.596 1.00 24.10 98 GLU B N 1
ATOM 2107 C CA . GLU B 1 99 ? 43.830 10.322 -8.652 1.00 24.63 98 GLU B CA 1
ATOM 2108 C C . GLU B 1 99 ? 44.031 11.042 -7.308 1.00 24.91 98 GLU B C 1
ATOM 2109 O O . GLU B 1 99 ? 44.951 11.848 -7.161 1.00 24.82 98 GLU B O 1
ATOM 2115 N N . SER B 1 100 ? 43.162 10.757 -6.337 1.00 25.25 99 SER B N 1
ATOM 2116 C CA . SER B 1 100 ? 43.232 11.410 -5.031 1.00 25.61 99 SER B CA 1
ATOM 2117 C C . SER B 1 100 ? 43.518 10.458 -3.859 1.00 25.22 99 SER B C 1
ATOM 2118 O O . SER B 1 100 ? 43.353 10.837 -2.701 1.00 25.60 99 SER B O 1
ATOM 2121 N N . GLY B 1 101 ? 43.952 9.234 -4.166 1.00 24.57 100 GLY B N 1
ATOM 2122 C CA . GLY B 1 101 ? 44.369 8.280 -3.146 1.00 23.90 100 GLY B CA 1
ATOM 2123 C C . GLY B 1 101 ? 43.549 7.002 -3.083 1.00 23.51 100 GLY B C 1
ATOM 2124 O O . GLY B 1 101 ? 42.954 6.582 -4.077 1.00 23.58 100 GLY B O 1
ATOM 2125 N N . LEU B 1 102 ? 43.512 6.396 -1.899 1.00 23.10 101 LEU B N 1
ATOM 2126 C CA . LEU B 1 102 ? 42.819 5.130 -1.671 1.00 22.81 101 LEU B CA 1
ATOM 2127 C C . LEU B 1 102 ? 41.326 5.252 -1.968 1.00 22.42 101 LEU B C 1
ATOM 2128 O O . LEU B 1 102 ? 40.730 6.315 -1.805 1.00 22.37 101 LEU B O 1
ATOM 2133 N N . ASP B 1 103 ? 40.738 4.151 -2.417 1.00 22.13 102 ASP B N 1
ATOM 2134 C CA . ASP B 1 103 ? 39.372 4.128 -2.908 1.00 21.97 102 ASP B CA 1
ATOM 2135 C C . ASP B 1 103 ? 38.868 2.704 -2.698 1.00 21.51 102 ASP B C 1
ATOM 2136 O O . ASP B 1 103 ? 39.228 1.800 -3.445 1.00 21.65 102 ASP B O 1
ATOM 2141 N N . GLU B 1 104 ? 38.069 2.492 -1.655 1.00 20.77 103 GLU B N 1
ATOM 2142 C CA . GLU B 1 104 ? 37.545 1.154 -1.351 1.00 20.12 103 GLU B CA 1
ATOM 2143 C C . GLU B 1 104 ? 36.033 1.098 -1.480 1.00 19.04 103 GLU B C 1
ATOM 2144 O O . GLU B 1 104 ? 35.343 2.017 -1.044 1.00 18.93 103 GLU B O 1
ATOM 2150 N N . LYS B 1 105 ? 35.522 0.028 -2.089 1.00 17.71 104 LYS B N 1
ATOM 2151 C CA . LYS B 1 105 ? 34.077 -0.215 -2.114 1.00 17.06 104 LYS B CA 1
ATOM 2152 C C . LYS B 1 105 ? 33.775 -1.543 -1.453 1.00 15.78 104 LYS B C 1
ATOM 2153 O O . LYS B 1 105 ? 34.458 -2.538 -1.715 1.00 15.69 104 LYS B O 1
ATOM 2159 N N . ILE B 1 106 ? 32.733 -1.562 -0.628 1.00 14.26 105 ILE B N 1
ATOM 2160 C CA . ILE B 1 106 ? 32.228 -2.813 -0.067 1.00 13.05 105 ILE B CA 1
ATOM 2161 C C . ILE B 1 106 ? 31.500 -3.581 -1.161 1.00 12.74 105 ILE B C 1
ATOM 2162 O O . ILE B 1 106 ? 30.778 -2.991 -1.971 1.00 12.05 105 ILE B O 1
ATOM 2167 N N . ILE B 1 107 ? 31.737 -4.890 -1.207 1.00 12.47 106 ILE B N 1
ATOM 2168 C CA A ILE B 1 107 ? 30.936 -5.764 -2.046 0.50 12.20 106 ILE B CA 1
ATOM 2169 C CA B ILE B 1 107 ? 30.964 -5.788 -2.043 0.50 11.96 106 ILE B CA 1
ATOM 2170 C C . ILE B 1 107 ? 29.923 -6.458 -1.156 1.00 12.12 106 ILE B C 1
ATOM 2171 O O . ILE B 1 107 ? 30.276 -7.146 -0.200 1.00 12.15 106 ILE B O 1
ATOM 2180 N N . ALA B 1 108 ? 28.651 -6.237 -1.471 1.00 11.83 107 ALA B N 1
ATOM 2181 C CA . ALA B 1 108 ? 27.549 -6.778 -0.693 1.00 11.92 107 ALA B CA 1
ATOM 2182 C C . ALA B 1 108 ? 26.571 -7.556 -1.572 1.00 12.03 107 ALA B C 1
ATOM 2183 O O . ALA B 1 108 ? 26.568 -7.415 -2.796 1.00 12.41 107 ALA B O 1
ATOM 2185 N N . VAL B 1 109 ? 25.778 -8.409 -0.935 1.00 12.16 108 VAL B N 1
ATOM 2186 C CA . VAL B 1 109 ? 24.687 -9.107 -1.593 1.00 12.25 108 VAL B CA 1
ATOM 2187 C C . VAL B 1 109 ? 23.427 -8.871 -0.756 1.00 12.37 108 VAL B C 1
ATOM 2188 O O . VAL B 1 109 ? 23.539 -8.630 0.450 1.00 12.41 108 VAL B O 1
ATOM 2192 N N . PRO B 1 110 ? 22.230 -8.933 -1.377 1.00 12.66 109 PRO B N 1
ATOM 2193 C CA . PRO B 1 110 ? 21.007 -8.781 -0.584 1.00 13.24 109 PRO B CA 1
ATOM 2194 C C . PRO B 1 110 ? 20.885 -9.879 0.462 1.00 13.87 109 PRO B C 1
ATOM 2195 O O . PRO B 1 110 ? 21.325 -11.007 0.213 1.00 14.47 109 PRO B O 1
ATOM 2199 N N . THR B 1 111 ? 20.295 -9.561 1.615 1.00 14.28 110 THR B N 1
ATOM 2200 C CA . THR B 1 111 ? 19.964 -10.594 2.601 1.00 14.54 110 THR B CA 1
ATOM 2201 C C . THR B 1 111 ? 19.061 -11.650 1.977 1.00 15.37 110 THR B C 1
ATOM 2202 O O . THR B 1 111 ? 18.440 -11.416 0.939 1.00 15.15 110 THR B O 1
ATOM 2206 N N . SER B 1 112 ? 18.997 -12.813 2.623 1.00 16.35 111 SER B N 1
ATOM 2207 C CA . SER B 1 112 ? 18.209 -13.938 2.129 1.00 16.95 111 SER B CA 1
ATOM 2208 C C . SER B 1 112 ? 16.691 -13.730 2.215 1.00 17.38 111 SER B C 1
ATOM 2209 O O . SER B 1 112 ? 15.948 -14.363 1.467 1.00 17.15 111 SER B O 1
ATOM 2212 N N . LYS B 1 113 ? 16.230 -12.862 3.120 1.00 18.26 112 LYS B N 1
ATOM 2213 C CA . LYS B 1 113 ? 14.802 -12.492 3.174 1.00 19.06 112 LYS B CA 1
ATOM 2214 C C . LYS B 1 113 ? 14.373 -11.623 1.981 1.00 18.99 112 LYS B C 1
ATOM 2215 O O . LYS B 1 113 ? 13.189 -11.569 1.645 1.00 19.38 112 LYS B O 1
ATOM 2221 N N . LEU B 1 114 ? 15.335 -10.947 1.349 1.00 18.69 113 LEU B N 1
ATOM 2222 C CA . LEU B 1 114 ? 15.083 -10.187 0.117 1.00 18.05 113 LEU B CA 1
ATOM 2223 C C . LEU B 1 114 ? 15.325 -11.048 -1.127 1.00 18.52 113 LEU B C 1
ATOM 2224 O O . LEU B 1 114 ? 14.521 -11.025 -2.063 1.00 18.99 113 LEU B O 1
ATOM 2229 N N . ASP B 1 115 ? 16.414 -11.819 -1.129 1.00 18.67 114 ASP B N 1
ATOM 2230 C CA . ASP B 1 115 ? 16.748 -12.676 -2.270 1.00 19.26 114 ASP B CA 1
ATOM 2231 C C . ASP B 1 115 ? 17.474 -13.961 -1.858 1.00 19.54 114 ASP B C 1
ATOM 2232 O O . ASP B 1 115 ? 18.701 -13.980 -1.685 1.00 19.42 114 ASP B O 1
ATOM 2237 N N . ILE B 1 116 ? 16.701 -15.039 -1.739 1.00 19.55 115 ILE B N 1
ATOM 2238 C CA . ILE B 1 116 ? 17.205 -16.326 -1.260 1.00 19.84 115 ILE B CA 1
ATOM 2239 C C . ILE B 1 116 ? 18.307 -16.952 -2.136 1.00 19.73 115 ILE B C 1
ATOM 2240 O O . ILE B 1 116 ? 19.077 -17.779 -1.663 1.00 20.24 115 ILE B O 1
ATOM 2245 N N . THR B 1 117 ? 18.399 -16.542 -3.397 1.00 19.53 116 THR B N 1
ATOM 2246 C CA . THR B 1 117 ? 19.392 -17.104 -4.316 1.00 18.90 116 THR B CA 1
ATOM 2247 C C . THR B 1 117 ? 20.833 -16.703 -3.975 1.00 18.94 116 THR B C 1
ATOM 2248 O O . THR B 1 117 ? 21.787 -17.274 -4.521 1.00 18.55 116 THR B O 1
ATOM 2252 N N . PHE B 1 118 ? 20.987 -15.707 -3.099 1.00 19.00 117 PHE B N 1
ATOM 2253 C CA . PHE B 1 118 ? 22.316 -15.258 -2.652 1.00 19.32 117 PHE B CA 1
ATOM 2254 C C . PHE B 1 118 ? 22.739 -15.901 -1.325 1.00 19.84 117 PHE B C 1
ATOM 2255 O O . PHE B 1 118 ? 23.808 -15.600 -0.811 1.00 19.89 117 PHE B O 1
ATOM 2263 N N . ASP B 1 119 ? 21.896 -16.778 -0.780 1.00 21.05 118 ASP B N 1
ATOM 2264 C CA . ASP B 1 119 ? 22.127 -17.384 0.541 1.00 22.41 118 ASP B CA 1
ATOM 2265 C C . ASP B 1 119 ? 23.478 -18.104 0.610 1.00 22.52 118 ASP B C 1
ATOM 2266 O O . ASP B 1 119 ? 24.221 -17.934 1.571 1.00 23.06 118 ASP B O 1
ATOM 2271 N N . HIS B 1 120 ? 23.784 -18.865 -0.439 1.00 22.81 119 HIS B N 1
ATOM 2272 C CA . HIS B 1 120 ? 25.009 -19.654 -0.570 1.00 23.05 119 HIS B CA 1
ATOM 2273 C C . HIS B 1 120 ? 26.248 -18.821 -0.906 1.00 22.85 119 HIS B C 1
ATOM 2274 O O . HIS B 1 120 ? 27.353 -19.380 -1.042 1.00 23.04 119 HIS B O 1
ATOM 2281 N N . ILE B 1 121 ? 26.058 -17.508 -1.076 1.00 22.23 120 ILE B N 1
ATOM 2282 C CA A ILE B 1 121 ? 27.170 -16.609 -1.375 0.50 21.96 120 ILE B CA 1
ATOM 2283 C CA B ILE B 1 121 ? 27.153 -16.582 -1.381 0.50 21.87 120 ILE B CA 1
ATOM 2284 C C . ILE B 1 121 ? 27.682 -15.975 -0.080 1.00 21.82 120 ILE B C 1
ATOM 2285 O O . ILE B 1 121 ? 27.069 -15.066 0.483 1.00 21.83 120 ILE B O 1
ATOM 2294 N N . LYS B 1 122 ? 28.812 -16.498 0.393 1.00 21.66 121 LYS B N 1
ATOM 2295 C CA . LYS B 1 122 ? 29.371 -16.152 1.703 1.00 21.51 121 LYS B CA 1
ATOM 2296 C C . LYS B 1 122 ? 30.663 -15.347 1.638 1.00 21.21 121 LYS B C 1
ATOM 2297 O O . LYS B 1 122 ? 31.050 -14.719 2.619 1.00 21.26 121 LYS B O 1
ATOM 2303 N N . GLU B 1 123 ? 31.318 -15.374 0.481 1.00 21.16 122 GLU B N 1
ATOM 2304 C CA . GLU B 1 123 ? 32.658 -14.834 0.303 1.00 21.50 122 GLU B CA 1
ATOM 2305 C C . GLU B 1 123 ? 32.843 -14.491 -1.179 1.00 20.90 122 GLU B C 1
ATOM 2306 O O . GLU B 1 123 ? 32.084 -14.973 -2.018 1.00 20.82 122 GLU B O 1
ATOM 2312 N N . LEU B 1 124 ? 33.854 -13.684 -1.500 1.00 20.57 123 LEU B N 1
ATOM 2313 C CA . LEU B 1 124 ? 34.130 -13.276 -2.891 1.00 20.63 123 LEU B CA 1
ATOM 2314 C C . LEU B 1 124 ? 34.336 -14.468 -3.853 1.00 21.04 123 LEU B C 1
ATOM 2315 O O . LEU B 1 124 ? 33.915 -14.425 -5.019 1.00 20.44 123 LEU B O 1
ATOM 2320 N N . ASP B 1 125 ? 34.964 -15.532 -3.348 1.00 21.42 124 ASP B N 1
ATOM 2321 C CA . ASP B 1 125 ? 35.221 -16.737 -4.137 1.00 22.20 124 ASP B CA 1
ATOM 2322 C C . ASP B 1 125 ? 33.944 -17.438 -4.615 1.00 21.95 124 ASP B C 1
ATOM 2323 O O . ASP B 1 125 ? 34.004 -18.261 -5.523 1.00 22.21 124 ASP B O 1
ATOM 2328 N N . ASP B 1 126 ? 32.808 -17.117 -3.998 1.00 21.72 125 ASP B N 1
ATOM 2329 C CA . ASP B 1 126 ? 31.521 -17.689 -4.385 1.00 21.80 125 ASP B CA 1
ATOM 2330 C C . ASP B 1 126 ? 30.873 -16.910 -5.517 1.00 21.71 125 ASP B C 1
ATOM 2331 O O . ASP B 1 126 ? 29.934 -17.400 -6.135 1.00 21.86 125 ASP B O 1
ATOM 2336 N N . LEU B 1 127 ? 31.354 -15.697 -5.773 1.00 21.27 126 LEU B N 1
ATOM 2337 C CA . LEU B 1 127 ? 30.860 -14.925 -6.898 1.00 21.16 126 LEU B CA 1
ATOM 2338 C C . LEU B 1 127 ? 31.478 -15.443 -8.182 1.00 21.40 126 LEU B C 1
ATOM 2339 O O . LEU B 1 127 ? 32.591 -15.972 -8.181 1.00 21.22 126 LEU B O 1
ATOM 2344 N N . CYS B 1 128 ? 30.704 -15.298 -9.257 1.00 21.73 127 CYS B N 1
ATOM 2345 C CA A CYS B 1 128 ? 31.099 -15.624 -10.617 0.50 21.71 127 CYS B CA 1
ATOM 2346 C CA B CYS B 1 128 ? 31.143 -15.647 -10.611 0.50 22.16 127 CYS B CA 1
ATOM 2347 C C . CYS B 1 128 ? 32.384 -14.883 -11.027 1.00 21.83 127 CYS B C 1
ATOM 2348 O O . CYS B 1 128 ? 32.486 -13.666 -10.836 1.00 21.63 127 CYS B O 1
ATOM 2353 N N . GLU B 1 129 ? 33.333 -15.616 -11.605 1.00 21.64 128 GLU B N 1
ATOM 2354 C CA . GLU B 1 129 ? 34.590 -15.045 -12.086 1.00 21.52 128 GLU B CA 1
ATOM 2355 C C . GLU B 1 129 ? 34.375 -13.905 -13.089 1.00 20.36 128 GLU B C 1
ATOM 2356 O O . GLU B 1 129 ? 34.992 -12.844 -12.965 1.00 20.12 128 GLU B O 1
ATOM 2362 N N . MET B 1 130 ? 33.501 -14.127 -14.074 1.00 19.11 129 MET B N 1
ATOM 2363 C CA . MET B 1 130 ? 33.206 -13.101 -15.065 1.00 18.30 129 MET B CA 1
ATOM 2364 C C . MET B 1 130 ? 32.552 -11.867 -14.460 1.00 16.82 129 MET B C 1
ATOM 2365 O O . MET B 1 130 ? 32.799 -10.765 -14.932 1.00 16.58 129 MET B O 1
ATOM 2370 N N . LEU B 1 131 ? 31.744 -12.056 -13.416 1.00 15.41 130 LEU B N 1
ATOM 2371 C CA . LEU B 1 131 ? 31.127 -10.931 -12.706 1.00 14.87 130 LEU B CA 1
ATOM 2372 C C . LEU B 1 131 ? 32.208 -10.059 -12.088 1.00 14.28 130 LEU B C 1
ATOM 2373 O O . LEU B 1 131 ? 32.185 -8.840 -12.242 1.00 14.42 130 LEU B O 1
ATOM 2378 N N . LYS B 1 132 ? 33.154 -10.694 -11.405 1.00 13.49 131 LYS B N 1
ATOM 2379 C CA . LYS B 1 132 ? 34.281 -9.980 -10.821 1.00 13.02 131 LYS B CA 1
ATOM 2380 C C . LYS B 1 132 ? 35.184 -9.321 -11.871 1.00 12.59 131 LYS B C 1
ATOM 2381 O O . LYS B 1 132 ? 35.565 -8.169 -11.699 1.00 11.96 131 LYS B O 1
ATOM 2387 N N . LYS B 1 133 ? 35.479 -10.021 -12.969 1.00 12.57 132 LYS B N 1
ATOM 2388 C CA . LYS B 1 133 ? 36.246 -9.435 -14.088 1.00 12.87 132 LYS B CA 1
ATOM 2389 C C . LYS B 1 133 ? 35.565 -8.204 -14.684 1.00 12.64 132 LYS B C 1
ATOM 2390 O O . LYS B 1 133 ? 36.236 -7.236 -15.082 1.00 12.74 132 LYS B O 1
ATOM 2396 N N . ARG B 1 134 ? 34.232 -8.251 -14.745 1.00 12.76 133 ARG B N 1
ATOM 2397 C CA . ARG B 1 134 ? 33.413 -7.150 -15.273 1.00 11.96 133 ARG B CA 1
ATOM 2398 C C . ARG B 1 134 ? 33.392 -5.938 -14.339 1.00 11.44 133 ARG B C 1
ATOM 2399 O O . ARG B 1 134 ? 33.473 -4.792 -14.796 1.00 10.66 133 ARG B O 1
ATOM 2407 N N . ILE B 1 135 ? 33.251 -6.196 -13.036 1.00 11.53 134 ILE B N 1
ATOM 2408 C CA . ILE B 1 135 ? 33.377 -5.144 -12.012 1.00 11.37 134 ILE B CA 1
ATOM 2409 C C . ILE B 1 135 ? 34.744 -4.458 -12.102 1.00 11.25 134 ILE B C 1
ATOM 2410 O O . ILE B 1 135 ? 34.823 -3.223 -12.134 1.00 11.23 134 ILE B O 1
ATOM 2415 N N . VAL B 1 136 ? 35.812 -5.257 -12.161 1.00 11.05 135 VAL B N 1
ATOM 2416 C CA . VAL B 1 136 ? 37.174 -4.724 -12.307 1.00 11.11 135 VAL B CA 1
ATOM 2417 C C . VAL B 1 136 ? 37.286 -3.854 -13.578 1.00 11.28 135 VAL B C 1
ATOM 2418 O O . VAL B 1 136 ? 37.738 -2.692 -13.518 1.00 11.35 135 VAL B O 1
ATOM 2422 N N . HIS B 1 137 ? 36.853 -4.415 -14.709 1.00 10.99 136 HIS B N 1
ATOM 2423 C CA . HIS B 1 137 ? 36.915 -3.734 -15.998 1.00 10.87 136 HIS B CA 1
ATOM 2424 C C . HIS B 1 137 ? 36.161 -2.412 -15.986 1.00 10.79 136 HIS B C 1
ATOM 2425 O O . HIS B 1 137 ? 36.622 -1.432 -16.565 1.00 11.30 136 HIS B O 1
ATOM 2432 N N . PHE B 1 138 ? 35.003 -2.387 -15.334 1.00 10.62 137 PHE B N 1
ATOM 2433 C CA . PHE B 1 138 ? 34.206 -1.177 -15.258 1.00 10.29 137 PHE B CA 1
ATOM 2434 C C . PHE B 1 138 ? 34.980 -0.058 -14.558 1.00 10.87 137 PHE B C 1
ATOM 2435 O O . PHE B 1 138 ? 35.070 1.065 -15.067 1.00 10.61 137 PHE B O 1
ATOM 2443 N N . PHE B 1 139 ? 35.537 -0.369 -13.395 1.00 10.97 138 PHE B N 1
ATOM 2444 C CA . PHE B 1 139 ? 36.180 0.653 -12.588 1.00 11.74 138 PHE B CA 1
ATOM 2445 C C . PHE B 1 139 ? 37.519 1.107 -13.163 1.00 12.40 138 PHE B C 1
ATOM 2446 O O . PHE B 1 139 ? 37.873 2.292 -13.071 1.00 12.50 138 PHE B O 1
ATOM 2454 N N . GLU B 1 140 ? 38.219 0.177 -13.807 1.00 12.75 139 GLU B N 1
ATOM 2455 C CA A GLU B 1 140 ? 39.475 0.502 -14.472 0.50 13.12 139 GLU B CA 1
ATOM 2456 C CA B GLU B 1 140 ? 39.474 0.472 -14.496 0.50 12.87 139 GLU B CA 1
ATOM 2457 C C . GLU B 1 140 ? 39.262 1.372 -15.707 1.00 12.89 139 GLU B C 1
ATOM 2458 O O . GLU B 1 140 ? 40.186 2.035 -16.154 1.00 13.26 139 GLU B O 1
ATOM 2469 N N . HIS B 1 141 ? 38.037 1.393 -16.241 1.00 12.48 140 HIS B N 1
ATOM 2470 C CA . HIS B 1 141 ? 37.776 2.094 -17.506 1.00 11.71 140 HIS B CA 1
ATOM 2471 C C . HIS B 1 141 ? 36.704 3.182 -17.531 1.00 12.15 140 HIS B C 1
ATOM 2472 O O . HIS B 1 141 ? 36.689 4.001 -18.445 1.00 12.28 140 HIS B O 1
ATOM 2479 N N . TYR B 1 142 ? 35.823 3.219 -16.544 1.00 12.49 141 TYR B N 1
ATOM 2480 C CA . TYR B 1 142 ? 34.676 4.116 -16.639 1.00 13.41 141 TYR B CA 1
ATOM 2481 C C . TYR B 1 142 ? 35.007 5.616 -16.691 1.00 13.27 141 TYR B C 1
ATOM 2482 O O . TYR B 1 142 ? 34.193 6.401 -17.156 1.00 13.74 141 TYR B O 1
ATOM 2491 N N . LYS B 1 143 ? 36.208 5.986 -16.255 1.00 13.67 142 LYS B N 1
ATOM 2492 C CA . LYS B 1 143 ? 36.673 7.389 -16.274 1.00 14.19 142 LYS B CA 1
ATOM 2493 C C . LYS B 1 143 ? 37.683 7.708 -17.396 1.00 14.36 142 LYS B C 1
ATOM 2494 O O . LYS B 1 143 ? 38.235 8.804 -17.433 1.00 14.43 142 LYS B O 1
ATOM 2500 N N . ASP B 1 144 ? 37.890 6.764 -18.320 1.00 14.78 143 ASP B N 1
ATOM 2501 C CA . ASP B 1 144 ? 38.825 6.926 -19.456 1.00 15.11 143 ASP B CA 1
ATOM 2502 C C . ASP B 1 144 ? 38.636 8.188 -20.303 1.00 15.82 143 ASP B C 1
ATOM 2503 O O . ASP B 1 144 ? 39.594 8.689 -20.879 1.00 15.61 143 ASP B O 1
ATOM 2508 N N . LEU B 1 145 ? 37.406 8.682 -20.396 1.00 16.51 144 LEU B N 1
ATOM 2509 C CA . LEU B 1 145 ? 37.139 9.872 -21.180 1.00 17.62 144 LEU B CA 1
ATOM 2510 C C . LEU B 1 145 ? 37.033 11.125 -20.304 1.00 18.66 144 LEU B C 1
ATOM 2511 O O . LEU B 1 145 ? 36.767 12.222 -20.803 1.00 19.19 144 LEU B O 1
ATOM 2516 N N . GLU B 1 146 ? 37.258 10.961 -19.004 1.00 19.81 145 GLU B N 1
ATOM 2517 C CA . GLU B 1 146 ? 37.143 12.070 -18.068 1.00 21.37 145 GLU B CA 1
ATOM 2518 C C . GLU B 1 146 ? 38.528 12.553 -17.698 1.00 21.97 145 GLU B C 1
ATOM 2519 O O . GLU B 1 146 ? 39.255 11.870 -16.971 1.00 22.24 145 GLU B O 1
ATOM 2525 N N . LYS B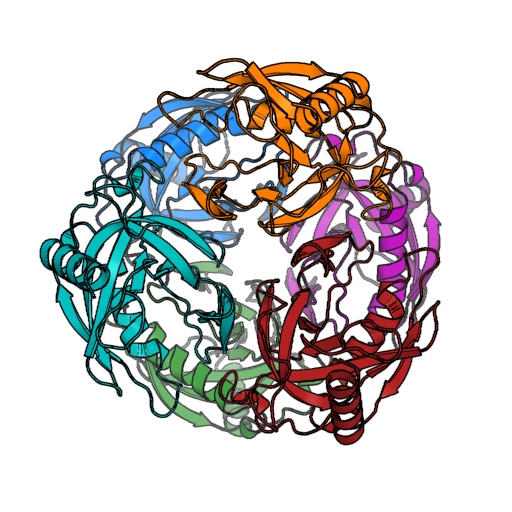 1 147 ? 38.890 13.723 -18.225 1.00 23.15 146 LYS B N 1
ATOM 2526 C CA . LYS B 1 147 ? 40.194 14.338 -17.964 1.00 24.25 146 LYS B CA 1
ATOM 2527 C C . LYS B 1 147 ? 40.400 14.683 -16.490 1.00 24.20 146 LYS B C 1
ATOM 2528 O O . LYS B 1 147 ? 39.492 15.185 -15.814 1.00 23.97 146 LYS B O 1
ATOM 2534 N N . GLY B 1 148 ? 41.606 14.390 -16.012 1.00 24.31 147 GLY B N 1
ATOM 2535 C CA . GLY B 1 148 ? 41.982 14.639 -14.636 1.00 24.22 147 GLY B CA 1
ATOM 2536 C C . GLY B 1 148 ? 41.645 13.492 -13.703 1.00 24.31 147 GLY B C 1
ATOM 2537 O O . GLY B 1 148 ? 42.126 13.465 -12.571 1.00 24.66 147 GLY B O 1
ATOM 2538 N N . LYS B 1 149 ? 40.823 12.545 -14.164 1.00 23.91 148 LYS B N 1
ATOM 2539 C CA . LYS B 1 149 ? 40.352 11.466 -13.287 1.00 23.59 148 LYS B CA 1
ATOM 2540 C C . LYS B 1 149 ? 40.622 10.053 -13.804 1.00 22.62 148 LYS B C 1
ATOM 2541 O O . LYS B 1 149 ? 40.437 9.758 -14.980 1.00 22.83 148 LYS B O 1
ATOM 2547 N N . TRP B 1 150 ? 41.079 9.184 -12.907 1.00 21.72 149 TRP B N 1
ATOM 2548 C CA . TRP B 1 150 ? 41.406 7.796 -13.257 1.00 20.71 149 TRP B CA 1
ATOM 2549 C C . TRP B 1 150 ? 41.178 6.900 -12.055 1.00 20.15 149 TRP B C 1
ATOM 2550 O O . TRP B 1 150 ? 41.046 7.406 -10.933 1.00 20.50 149 TRP B O 1
ATOM 2561 N N . VAL B 1 151 ? 41.112 5.588 -12.292 1.00 19.05 150 VAL B N 1
ATOM 2562 C CA . VAL B 1 151 ? 40.939 4.584 -11.232 1.00 17.99 150 VAL B CA 1
ATOM 2563 C C . VAL B 1 151 ? 41.728 3.342 -11.613 1.00 17.46 150 VAL B C 1
ATOM 2564 O O . VAL B 1 151 ? 41.673 2.904 -12.759 1.00 17.70 150 VAL B O 1
ATOM 2568 N N . LYS B 1 152 ? 42.465 2.785 -10.654 1.00 16.72 151 LYS B N 1
ATOM 2569 C CA . LYS B 1 152 ? 43.138 1.502 -10.832 1.00 15.88 151 LYS B CA 1
ATOM 2570 C C . LYS B 1 152 ? 42.719 0.543 -9.727 1.00 15.79 151 LYS B C 1
ATOM 2571 O O . LYS B 1 152 ? 42.663 0.931 -8.554 1.00 15.82 151 LYS B O 1
ATOM 2577 N N . VAL B 1 153 ? 42.410 -0.699 -10.099 1.00 15.34 152 VAL B N 1
ATOM 2578 C CA . VAL B 1 153 ? 42.077 -1.730 -9.123 1.00 15.36 152 VAL B CA 1
ATOM 2579 C C . VAL B 1 153 ? 43.376 -2.337 -8.587 1.00 16.00 152 VAL B C 1
ATOM 2580 O O . VAL B 1 153 ? 44.277 -2.704 -9.364 1.00 15.51 152 VAL B O 1
ATOM 2584 N N . THR B 1 154 ? 43.481 -2.438 -7.265 1.00 15.96 153 THR B N 1
ATOM 2585 C CA . THR B 1 154 ? 44.679 -3.020 -6.667 1.00 16.45 153 THR B CA 1
ATOM 2586 C C . THR B 1 154 ? 44.450 -4.461 -6.166 1.00 16.37 153 THR B C 1
ATOM 2587 O O . THR B 1 154 ? 45.400 -5.228 -5.987 1.00 17.01 153 THR B O 1
ATOM 2591 N N . GLY B 1 155 ? 43.194 -4.831 -5.953 1.00 16.27 154 GLY B N 1
ATOM 2592 C CA . GLY B 1 155 ? 42.874 -6.157 -5.446 1.00 16.07 154 GLY B CA 1
ATOM 2593 C C . GLY B 1 155 ? 41.553 -6.222 -4.710 1.00 16.49 154 GLY B C 1
ATOM 2594 O O . GLY B 1 155 ? 40.705 -5.321 -4.848 1.00 15.96 154 GLY B O 1
ATOM 2595 N N . TRP B 1 156 ? 41.386 -7.305 -3.947 1.00 15.99 155 TRP B N 1
ATOM 2596 C CA . TRP B 1 156 ? 40.191 -7.563 -3.163 1.00 16.52 155 TRP B CA 1
ATOM 2597 C C . TRP B 1 156 ? 40.541 -7.784 -1.699 1.00 16.99 155 TRP B C 1
ATOM 2598 O O . TRP B 1 156 ? 41.633 -8.264 -1.379 1.00 17.31 155 TRP B O 1
ATOM 2609 N N . GLY B 1 157 ? 39.601 -7.448 -0.815 1.00 17.42 156 GLY B N 1
ATOM 2610 C CA . GLY B 1 157 ? 39.712 -7.777 0.613 1.00 17.16 156 GLY B CA 1
ATOM 2611 C C . GLY B 1 157 ? 38.613 -8.729 1.036 1.00 17.07 156 GLY B C 1
ATOM 2612 O O . GLY B 1 157 ? 37.578 -8.822 0.379 1.00 16.86 156 GLY B O 1
ATOM 2613 N N . ASP B 1 158 ? 38.826 -9.434 2.138 1.00 17.18 157 ASP B N 1
ATOM 2614 C CA . ASP B 1 158 ? 37.887 -10.467 2.565 1.00 17.16 157 ASP B CA 1
ATOM 2615 C C . ASP B 1 158 ? 36.711 -9.915 3.373 1.00 16.88 157 ASP B C 1
ATOM 2616 O O . ASP B 1 158 ? 36.586 -8.703 3.540 1.00 16.75 157 ASP B O 1
ATOM 2621 N N . LYS B 1 159 ? 35.844 -10.810 3.845 1.00 16.59 158 LYS B N 1
ATOM 2622 C CA . LYS B 1 159 ? 34.651 -10.441 4.609 1.00 16.60 158 LYS B CA 1
ATOM 2623 C C . LYS B 1 159 ? 34.971 -9.695 5.917 1.00 16.54 158 LYS B C 1
ATOM 2624 O O . LYS B 1 159 ? 34.332 -8.693 6.235 1.00 16.37 158 LYS B O 1
ATOM 2630 N N . VAL B 1 160 ? 35.968 -10.184 6.652 1.00 16.58 159 VAL B N 1
ATOM 2631 C CA . VAL B 1 160 ? 36.414 -9.572 7.899 1.00 16.80 159 VAL B CA 1
ATOM 2632 C C . VAL B 1 160 ? 36.880 -8.143 7.659 1.00 16.87 159 VAL B C 1
ATOM 2633 O O . VAL B 1 160 ? 36.564 -7.260 8.447 1.00 16.97 159 VAL B O 1
ATOM 2637 N N . LYS B 1 161 ? 37.608 -7.912 6.569 1.00 16.81 160 LYS B N 1
ATOM 2638 C CA . LYS B 1 161 ? 38.020 -6.556 6.212 1.00 17.52 160 LYS B CA 1
ATOM 2639 C C . LYS B 1 161 ? 36.831 -5.616 5.908 1.00 17.45 160 LYS B C 1
ATOM 2640 O O . LYS B 1 161 ? 36.820 -4.458 6.337 1.00 17.12 160 LYS B O 1
ATOM 2646 N N . ALA B 1 162 ? 35.852 -6.119 5.154 1.00 17.49 161 ALA B N 1
ATOM 2647 C CA . ALA B 1 162 ? 34.626 -5.375 4.867 1.00 17.26 161 ALA B CA 1
ATOM 2648 C C . ALA B 1 162 ? 33.925 -5.005 6.172 1.00 17.32 161 ALA B C 1
ATOM 2649 O O . ALA B 1 162 ? 33.531 -3.858 6.375 1.00 17.06 161 ALA B O 1
ATOM 2651 N N . GLU B 1 163 ? 33.808 -5.989 7.066 1.00 17.47 162 GLU B N 1
ATOM 2652 C CA . GLU B 1 163 ? 33.147 -5.811 8.350 1.00 17.70 162 GLU B CA 1
ATOM 2653 C C . GLU B 1 163 ? 33.860 -4.787 9.234 1.00 17.21 162 GLU B C 1
ATOM 2654 O O . GLU B 1 163 ? 33.198 -3.974 9.887 1.00 16.99 162 GLU B O 1
ATOM 2660 N N . THR B 1 164 ? 35.193 -4.790 9.240 1.00 16.94 163 THR B N 1
ATOM 2661 C CA . THR B 1 164 ? 35.901 -3.803 10.064 1.00 17.03 163 THR B CA 1
ATOM 2662 C C . THR B 1 164 ? 35.787 -2.391 9.480 1.00 16.52 163 THR B C 1
ATOM 2663 O O . THR B 1 164 ? 35.538 -1.462 10.218 1.00 16.99 163 THR B O 1
ATOM 2667 N N . LEU B 1 165 ? 35.909 -2.240 8.163 1.00 16.48 164 LEU B N 1
ATOM 2668 C CA . LEU B 1 165 ? 35.727 -0.931 7.502 1.00 16.15 164 LEU B CA 1
ATOM 2669 C C . LEU B 1 165 ? 34.353 -0.303 7.748 1.00 15.99 164 LEU B C 1
ATOM 2670 O O . LEU B 1 165 ? 34.252 0.903 7.942 1.00 15.98 164 LEU B O 1
ATOM 2675 N N . ILE B 1 166 ? 33.303 -1.118 7.705 1.00 15.83 165 ILE B N 1
ATOM 2676 C CA . ILE B 1 166 ? 31.940 -0.664 7.993 1.00 15.83 165 ILE B CA 1
ATOM 2677 C C . ILE B 1 166 ? 31.817 -0.283 9.470 1.00 16.08 165 ILE B C 1
ATOM 2678 O O . ILE B 1 166 ? 31.202 0.727 9.809 1.00 16.52 165 ILE B O 1
ATOM 2683 N N . LYS B 1 167 ? 32.405 -1.100 10.339 1.00 16.42 166 LYS B N 1
ATOM 2684 C CA . LYS B 1 167 ? 32.421 -0.842 11.773 1.00 16.71 166 LYS B CA 1
ATOM 2685 C C . LYS B 1 167 ? 33.167 0.462 12.071 1.00 16.63 166 LYS B C 1
ATOM 2686 O O . LYS B 1 167 ? 32.727 1.266 12.899 1.00 16.61 166 LYS B O 1
ATOM 2692 N N . GLU B 1 168 ? 34.289 0.665 11.381 1.00 16.20 167 GLU B N 1
ATOM 2693 C CA . GLU B 1 168 ? 35.072 1.891 11.506 1.00 16.24 167 GLU B CA 1
ATOM 2694 C C . GLU B 1 168 ? 34.279 3.108 11.029 1.00 15.94 167 GLU B C 1
ATOM 2695 O O . GLU B 1 168 ? 34.378 4.172 11.628 1.00 16.31 167 GLU B O 1
ATOM 2701 N N . GLY B 1 169 ? 33.496 2.943 9.964 1.00 15.46 168 GLY B N 1
ATOM 2702 C CA . GLY B 1 169 ? 32.673 4.025 9.422 1.00 15.44 168 GLY B CA 1
ATOM 2703 C C . GLY B 1 169 ? 31.499 4.424 10.299 1.00 15.19 168 GLY B C 1
ATOM 2704 O O . GLY B 1 169 ? 31.126 5.603 10.351 1.00 15.29 168 GLY B O 1
ATOM 2705 N N . ILE B 1 170 ? 30.908 3.436 10.973 1.00 15.25 169 ILE B N 1
ATOM 2706 C CA . ILE B 1 170 ? 29.844 3.669 11.962 1.00 15.18 169 ILE B CA 1
ATOM 2707 C C . ILE B 1 170 ? 30.385 4.375 13.221 1.00 15.84 169 ILE B C 1
ATOM 2708 O O . ILE B 1 170 ? 29.738 5.278 13.765 1.00 15.82 169 ILE B O 1
ATOM 2713 N N . ASP B 1 171 ? 31.574 3.979 13.673 1.00 16.12 170 ASP B N 1
ATOM 2714 C CA . ASP B 1 171 ? 32.106 4.502 14.929 1.00 16.75 170 ASP B CA 1
ATOM 2715 C C . ASP B 1 171 ? 32.891 5.797 14.794 1.00 16.95 170 ASP B C 1
ATOM 2716 O O . ASP B 1 171 ? 33.099 6.483 15.783 1.00 17.58 170 ASP B O 1
ATOM 2721 N N . ARG B 1 172 ? 33.310 6.137 13.579 1.00 16.93 171 ARG B N 1
ATOM 2722 C CA . ARG B 1 172 ? 34.091 7.346 13.345 1.00 17.06 171 ARG B CA 1
ATOM 2723 C C . ARG B 1 172 ? 33.254 8.635 13.480 1.00 17.50 171 ARG B C 1
ATOM 2724 O O . ARG B 1 172 ? 33.693 9.607 14.125 1.00 18.24 171 ARG B O 1
ATOM 2732 N N . PHE C 1 3 ? 8.329 -13.104 -46.555 1.00 35.89 2 PHE C N 1
ATOM 2733 C CA . PHE C 1 3 ? 7.062 -13.638 -45.967 1.00 35.88 2 PHE C CA 1
ATOM 2734 C C . PHE C 1 3 ? 5.797 -12.868 -46.380 1.00 35.63 2 PHE C C 1
ATOM 2735 O O . PHE C 1 3 ? 4.715 -13.456 -46.438 1.00 35.58 2 PHE C O 1
ATOM 2743 N N . ILE C 1 4 ? 5.946 -11.571 -46.676 1.00 35.32 3 ILE C N 1
ATOM 2744 C CA . ILE C 1 4 ? 4.836 -10.701 -47.119 1.00 35.09 3 ILE C CA 1
ATOM 2745 C C . ILE C 1 4 ? 4.004 -11.324 -48.242 1.00 34.54 3 ILE C C 1
ATOM 2746 O O . ILE C 1 4 ? 2.787 -11.119 -48.312 1.00 34.82 3 ILE C O 1
ATOM 2751 N N . LYS C 1 5 ? 4.680 -12.076 -49.111 1.00 33.83 4 LYS C N 1
ATOM 2752 C CA . LYS C 1 5 ? 4.082 -12.678 -50.309 1.00 33.35 4 LYS C CA 1
ATOM 2753 C C . LYS C 1 5 ? 3.365 -14.012 -50.042 1.00 32.50 4 LYS C C 1
ATOM 2754 O O . LYS C 1 5 ? 2.735 -14.571 -50.943 1.00 32.51 4 LYS C O 1
ATOM 2760 N N . LYS C 1 6 ? 3.466 -14.513 -48.813 1.00 31.42 5 LYS C N 1
ATOM 2761 C CA . LYS C 1 6 ? 2.959 -15.842 -48.467 1.00 30.24 5 LYS C CA 1
ATOM 2762 C C . LYS C 1 6 ? 1.820 -15.825 -47.436 1.00 29.13 5 LYS C C 1
ATOM 2763 O O . LYS C 1 6 ? 1.441 -16.868 -46.894 1.00 28.95 5 LYS C O 1
ATOM 2769 N N . ILE C 1 7 ? 1.278 -14.638 -47.174 1.00 27.80 6 ILE C N 1
ATOM 2770 C CA . ILE C 1 7 ? 0.166 -14.487 -46.241 1.00 26.38 6 ILE C CA 1
ATOM 2771 C C . ILE C 1 7 ? -1.115 -14.064 -46.978 1.00 26.03 6 ILE C C 1
ATOM 2772 O O . ILE C 1 7 ? -1.097 -13.161 -47.818 1.00 25.69 6 ILE C O 1
ATOM 2777 N N . LYS C 1 8 ? -2.213 -14.754 -46.676 1.00 25.27 7 LYS C N 1
ATOM 2778 C CA . LYS C 1 8 ? -3.530 -14.388 -47.175 1.00 24.82 7 LYS C CA 1
ATOM 2779 C C . LYS C 1 8 ? -4.015 -13.124 -46.478 1.00 23.93 7 LYS C C 1
ATOM 2780 O O . LYS C 1 8 ? -3.628 -12.845 -45.335 1.00 23.60 7 LYS C O 1
ATOM 2786 N N . ALA C 1 9 ? -4.871 -12.375 -47.168 1.00 22.72 8 ALA C N 1
ATOM 2787 C CA . ALA C 1 9 ? -5.540 -11.222 -46.580 1.00 22.11 8 ALA C CA 1
ATOM 2788 C C . ALA C 1 9 ? -6.487 -11.651 -45.456 1.00 21.86 8 ALA C C 1
ATOM 2789 O O . ALA C 1 9 ? -6.532 -11.022 -44.397 1.00 20.70 8 ALA C O 1
ATOM 2791 N N . LYS C 1 10 ? -7.228 -12.732 -45.700 1.00 22.14 9 LYS C N 1
ATOM 2792 C CA . LYS C 1 10 ? -8.239 -13.222 -44.762 1.00 23.00 9 LYS C CA 1
ATOM 2793 C C . LYS C 1 10 ? -8.055 -14.706 -44.445 1.00 23.57 9 LYS C C 1
ATOM 2794 O O . LYS C 1 10 ? -7.969 -15.537 -45.352 1.00 23.25 9 LYS C O 1
ATOM 2800 N N . ALA C 1 11 ? -7.975 -15.027 -43.155 1.00 24.35 10 ALA C N 1
ATOM 2801 C CA . ALA C 1 11 ? -7.926 -16.418 -42.714 1.00 25.20 10 ALA C CA 1
ATOM 2802 C C . ALA C 1 11 ? -9.317 -17.022 -42.874 1.00 25.81 10 ALA C C 1
ATOM 2803 O O . ALA C 1 11 ? -9.476 -18.140 -43.379 1.00 26.14 10 ALA C O 1
ATOM 2805 N N . ASN C 1 12 ? -10.321 -16.260 -42.456 1.00 26.28 11 ASN C N 1
ATOM 2806 C CA . ASN C 1 12 ? -11.717 -16.662 -42.596 1.00 26.81 11 ASN C CA 1
ATOM 2807 C C . ASN C 1 12 ? -12.594 -15.438 -42.863 1.00 26.97 11 ASN C C 1
ATOM 2808 O O . ASN C 1 12 ? -12.087 -14.326 -43.006 1.00 26.93 11 ASN C O 1
ATOM 2813 N N . ASN C 1 13 ? -13.901 -15.651 -42.927 1.00 27.09 12 ASN C N 1
ATOM 2814 C CA . ASN C 1 13 ? -14.847 -14.596 -43.279 1.00 27.29 12 ASN C CA 1
ATOM 2815 C C . ASN C 1 13 ? -14.785 -13.356 -42.373 1.00 26.74 12 ASN C C 1
ATOM 2816 O O . ASN C 1 13 ? -14.922 -12.222 -42.852 1.00 26.77 12 ASN C O 1
ATOM 2821 N N . ASN C 1 14 ? -14.594 -13.566 -41.075 1.00 25.77 13 ASN C N 1
ATOM 2822 C CA . ASN C 1 14 ? -14.615 -12.448 -40.144 1.00 25.55 13 ASN C CA 1
ATOM 2823 C C . ASN C 1 14 ? -13.230 -11.993 -39.647 1.00 24.36 13 ASN C C 1
ATOM 2824 O O . ASN C 1 14 ? -13.139 -11.249 -38.671 1.00 24.84 13 ASN C O 1
ATOM 2829 N N . GLU C 1 15 ? -12.168 -12.419 -40.332 1.00 22.45 14 GLU C N 1
ATOM 2830 C CA . GLU C 1 15 ? -10.798 -12.152 -39.888 1.00 20.53 14 GLU C CA 1
ATOM 2831 C C . GLU C 1 15 ? -9.945 -11.531 -40.989 1.00 19.42 14 GLU C C 1
ATOM 2832 O O . GLU C 1 15 ? -10.059 -11.916 -42.154 1.00 18.93 14 GLU C O 1
ATOM 2838 N N . ILE C 1 16 ? -9.087 -10.584 -40.602 1.00 17.73 15 ILE C N 1
ATOM 2839 C CA . ILE C 1 16 ? -7.991 -10.091 -41.453 1.00 16.44 15 ILE C CA 1
ATOM 2840 C C . ILE C 1 16 ? -6.609 -10.350 -40.819 1.00 15.91 15 ILE C C 1
ATOM 2841 O O . ILE C 1 16 ? -6.431 -10.205 -39.600 1.00 15.14 15 ILE C O 1
ATOM 2846 N N . ASN C 1 17 ? -5.649 -10.768 -41.649 1.00 14.80 16 ASN C N 1
ATOM 2847 C CA . ASN C 1 17 ? -4.258 -10.869 -41.240 1.00 13.93 16 ASN C CA 1
ATOM 2848 C C . ASN C 1 17 ? -3.647 -9.487 -41.406 1.00 12.91 16 ASN C C 1
ATOM 2849 O O . ASN C 1 17 ? -3.776 -8.887 -42.471 1.00 12.72 16 ASN C O 1
ATOM 2854 N N . VAL C 1 18 ? -2.976 -8.995 -40.364 1.00 11.88 17 VAL C N 1
ATOM 2855 C CA . VAL C 1 18 ? -2.304 -7.694 -40.407 1.00 10.60 17 VAL C CA 1
ATOM 2856 C C . VAL C 1 18 ? -0.806 -7.794 -40.119 1.00 10.45 17 VAL C C 1
ATOM 2857 O O . VAL C 1 18 ? -0.385 -8.202 -39.028 1.00 10.21 17 VAL C O 1
ATOM 2861 N N . ILE C 1 19 ? -0.009 -7.414 -41.117 1.00 9.91 18 ILE C N 1
ATOM 2862 C CA . ILE C 1 19 ? 1.438 -7.370 -40.998 1.00 9.27 18 ILE C CA 1
ATOM 2863 C C . ILE C 1 19 ? 1.772 -6.008 -40.387 1.00 9.70 18 ILE C C 1
ATOM 2864 O O . ILE C 1 19 ? 1.405 -4.962 -40.955 1.00 9.48 18 ILE C O 1
ATOM 2869 N N . ILE C 1 20 ? 2.425 -6.038 -39.218 1.00 9.15 19 ILE C N 1
ATOM 2870 C CA . ILE C 1 20 ? 2.731 -4.834 -38.446 1.00 9.06 19 ILE C CA 1
ATOM 2871 C C . ILE C 1 20 ? 4.045 -4.204 -38.881 1.00 9.04 19 ILE C C 1
ATOM 2872 O O . ILE C 1 20 ? 5.072 -4.877 -38.975 1.00 9.06 19 ILE C O 1
ATOM 2877 N N . GLU C 1 21 ? 4.000 -2.907 -39.165 1.00 9.32 20 GLU C N 1
ATOM 2878 C CA . GLU C 1 21 ? 5.207 -2.166 -39.511 1.00 9.51 20 GLU C CA 1
ATOM 2879 C C . GLU C 1 21 ? 5.703 -1.330 -38.330 1.00 9.76 20 GLU C C 1
ATOM 2880 O O . GLU C 1 21 ? 6.915 -1.283 -38.055 1.00 9.60 20 GLU C O 1
ATOM 2886 N N . ILE C 1 22 ? 4.763 -0.682 -37.635 1.00 10.05 21 ILE C N 1
ATOM 2887 C CA . ILE C 1 22 ? 5.084 0.176 -36.491 1.00 10.32 21 ILE C CA 1
ATOM 2888 C C . ILE C 1 22 ? 4.269 -0.205 -35.237 1.00 11.00 21 ILE C C 1
ATOM 2889 O O . ILE C 1 22 ? 3.046 -0.181 -35.262 1.00 10.51 21 ILE C O 1
ATOM 2894 N N . PRO C 1 23 ? 4.956 -0.583 -34.145 1.00 11.65 22 PRO C N 1
ATOM 2895 C CA . PRO C 1 23 ? 4.283 -0.869 -32.875 1.00 12.45 22 PRO C CA 1
ATOM 2896 C C . PRO C 1 23 ? 3.729 0.404 -32.230 1.00 13.40 22 PRO C C 1
ATOM 2897 O O . PRO C 1 23 ? 4.287 1.496 -32.423 1.00 12.69 22 PRO C O 1
ATOM 2901 N N . MET C 1 24 ? 2.650 0.264 -31.461 1.00 14.34 23 MET C N 1
ATOM 2902 C CA . MET C 1 24 ? 2.153 1.392 -30.681 1.00 16.01 23 MET C CA 1
ATOM 2903 C C . MET C 1 24 ? 3.205 1.822 -29.671 1.00 16.15 23 MET C C 1
ATOM 2904 O O . MET C 1 24 ? 3.968 0.985 -29.174 1.00 16.09 23 MET C O 1
ATOM 2909 N N . ASN C 1 25 ? 3.237 3.126 -29.394 1.00 17.12 24 ASN C N 1
ATOM 2910 C CA . ASN C 1 25 ? 4.072 3.742 -28.361 1.00 18.10 24 ASN C CA 1
ATOM 2911 C C . ASN C 1 25 ? 5.543 3.323 -28.371 1.00 18.30 24 ASN C C 1
ATOM 2912 O O . ASN C 1 25 ? 6.115 3.042 -27.327 1.00 18.99 24 ASN C O 1
ATOM 2917 N N . SER C 1 26 ? 6.165 3.303 -29.543 1.00 18.60 25 SER C N 1
ATOM 2918 C CA . SER C 1 26 ? 7.518 2.749 -29.661 1.00 19.31 25 SER C CA 1
ATOM 2919 C C . SER C 1 26 ? 8.549 3.749 -30.155 1.00 19.24 25 SER C C 1
ATOM 2920 O O . SER C 1 26 ? 9.351 3.438 -31.030 1.00 19.95 25 SER C O 1
ATOM 2923 N N . GLY C 1 27 ? 8.524 4.953 -29.603 1.00 19.30 26 GLY C N 1
ATOM 2924 C CA . GLY C 1 27 ? 9.497 5.979 -29.971 1.00 18.85 26 GLY C CA 1
ATOM 2925 C C . GLY C 1 27 ? 9.281 6.601 -31.340 1.00 18.49 26 GLY C C 1
ATOM 2926 O O . GLY C 1 27 ? 8.189 6.500 -31.906 1.00 18.53 26 GLY C O 1
ATOM 2927 N N . PRO C 1 28 ? 10.334 7.246 -31.887 1.00 17.98 27 PRO C N 1
ATOM 2928 C CA . PRO C 1 28 ? 10.226 8.076 -33.079 1.00 17.15 27 PRO C CA 1
ATOM 2929 C C . PRO C 1 28 ? 10.488 7.366 -34.403 1.00 16.44 27 PRO C C 1
ATOM 2930 O O . PRO C 1 28 ? 10.490 8.023 -35.434 1.00 16.42 27 PRO C O 1
ATOM 2934 N N . ILE C 1 29 ? 10.702 6.053 -34.393 1.00 15.65 28 ILE C N 1
ATOM 2935 C CA . ILE C 1 29 ? 11.035 5.365 -35.649 1.00 14.97 28 ILE C CA 1
ATOM 2936 C C . ILE C 1 29 ? 9.783 5.006 -36.442 1.00 14.77 28 ILE C C 1
ATOM 2937 O O . ILE C 1 29 ? 8.878 4.346 -35.924 1.00 14.89 28 ILE C O 1
ATOM 2942 N N . LYS C 1 30 ? 9.736 5.465 -37.690 1.00 13.98 29 LYS C N 1
ATOM 2943 C CA . LYS C 1 30 ? 8.687 5.079 -38.609 1.00 14.11 29 LYS C CA 1
ATOM 2944 C C . LYS C 1 30 ? 9.251 4.067 -39.603 1.00 13.90 29 LYS C C 1
ATOM 2945 O O . LYS C 1 30 ? 10.186 4.371 -40.345 1.00 13.89 29 LYS C O 1
ATOM 2951 N N . TYR C 1 31 ? 8.703 2.852 -39.578 1.00 13.22 30 TYR C N 1
ATOM 2952 C CA . TYR C 1 31 ? 9.141 1.774 -40.461 1.00 13.08 30 TYR C CA 1
ATOM 2953 C C . TYR C 1 31 ? 8.154 1.561 -41.593 1.00 13.30 30 TYR C C 1
ATOM 2954 O O . TYR C 1 31 ? 6.968 1.860 -41.456 1.00 12.65 30 TYR C O 1
ATOM 2963 N N . GLU C 1 32 ? 8.657 1.021 -42.701 1.00 14.09 31 GLU C N 1
ATOM 2964 C CA . GLU C 1 32 ? 7.815 0.607 -43.819 1.00 15.33 31 GLU C CA 1
ATOM 2965 C C . GLU C 1 32 ? 8.423 -0.567 -44.588 1.00 15.19 31 GLU C C 1
ATOM 2966 O O . GLU C 1 32 ? 9.599 -0.534 -44.965 1.00 14.72 31 GLU C O 1
ATOM 2972 N N . PHE C 1 33 ? 7.616 -1.598 -44.827 1.00 15.70 32 PHE C N 1
ATOM 2973 C CA . PHE C 1 33 ? 8.038 -2.699 -45.687 1.00 16.10 32 PHE C CA 1
ATOM 2974 C C . PHE C 1 33 ? 8.193 -2.263 -47.149 1.00 16.92 32 PHE C C 1
ATOM 2975 O O . PHE C 1 33 ? 7.295 -1.646 -47.742 1.00 16.68 32 PHE C O 1
ATOM 2983 N N . ASP C 1 34 ? 9.367 -2.549 -47.695 1.00 17.82 33 ASP C N 1
ATOM 2984 C CA . ASP C 1 34 ? 9.623 -2.425 -49.116 1.00 18.90 33 ASP C CA 1
ATOM 2985 C C . ASP C 1 34 ? 8.984 -3.648 -49.783 1.00 19.34 33 ASP C C 1
ATOM 2986 O O . ASP C 1 34 ? 9.328 -4.793 -49.466 1.00 18.93 33 ASP C O 1
ATOM 2991 N N . LYS C 1 35 ? 8.030 -3.402 -50.679 1.00 19.98 34 LYS C N 1
ATOM 2992 C CA . LYS C 1 35 ? 7.311 -4.489 -51.352 1.00 20.84 34 LYS C CA 1
ATOM 2993 C C . LYS C 1 35 ? 8.170 -5.321 -52.307 1.00 20.89 34 LYS C C 1
ATOM 2994 O O . LYS C 1 35 ? 7.919 -6.504 -52.486 1.00 21.66 34 LYS C O 1
ATOM 3000 N N . GLU C 1 36 ? 9.197 -4.710 -52.884 1.00 20.80 35 GLU C N 1
ATOM 3001 C CA . GLU C 1 36 ? 10.073 -5.395 -53.834 1.00 20.78 35 GLU C CA 1
ATOM 3002 C C . GLU C 1 36 ? 11.105 -6.323 -53.179 1.00 20.52 35 GLU C C 1
ATOM 3003 O O . GLU C 1 36 ? 11.371 -7.411 -53.691 1.00 20.69 35 GLU C O 1
ATOM 3009 N N . SER C 1 37 ? 11.695 -5.885 -52.067 1.00 19.81 36 SER C N 1
ATOM 3010 C CA . SER C 1 37 ? 12.701 -6.684 -51.358 1.00 19.29 36 SER C CA 1
ATOM 3011 C C . SER C 1 37 ? 12.127 -7.531 -50.221 1.00 18.78 36 SER C C 1
ATOM 3012 O O . SER C 1 37 ? 12.696 -8.576 -49.872 1.00 18.75 36 SER C O 1
ATOM 3015 N N . GLY C 1 38 ? 11.006 -7.080 -49.653 1.00 17.79 37 GLY C N 1
ATOM 3016 C CA . GLY C 1 38 ? 10.419 -7.706 -48.472 1.00 16.56 37 GLY C CA 1
ATOM 3017 C C . GLY C 1 38 ? 11.128 -7.300 -47.190 1.00 15.84 37 GLY C C 1
ATOM 3018 O O . GLY C 1 38 ? 10.826 -7.825 -46.109 1.00 15.85 37 GLY C O 1
ATOM 3019 N N . ALA C 1 39 ? 12.079 -6.375 -47.316 1.00 15.05 38 ALA C N 1
ATOM 3020 C CA . ALA C 1 39 ? 12.804 -5.808 -46.172 1.00 14.04 38 ALA C CA 1
ATOM 3021 C C . ALA C 1 39 ? 12.071 -4.627 -45.528 1.00 13.31 38 ALA C C 1
ATOM 3022 O O . ALA C 1 39 ? 11.358 -3.863 -46.201 1.00 13.11 38 ALA C O 1
ATOM 3024 N N . LEU C 1 40 ? 12.274 -4.490 -44.222 1.00 12.07 39 LEU C N 1
ATOM 3025 C CA . LEU C 1 40 ? 11.720 -3.422 -43.425 1.00 11.01 39 LEU C CA 1
ATOM 3026 C C . LEU C 1 40 ? 12.698 -2.271 -43.396 1.00 11.11 39 LEU C C 1
ATOM 3027 O O . LEU C 1 40 ? 13.767 -2.383 -42.801 1.00 10.64 39 LEU C O 1
ATOM 3032 N N . PHE C 1 41 ? 12.326 -1.171 -44.043 1.00 11.18 40 PHE C N 1
ATOM 3033 C CA . PHE C 1 41 ? 13.148 0.036 -44.070 1.00 11.65 40 PHE C CA 1
ATOM 3034 C C . PHE C 1 41 ? 12.705 1.035 -43.008 1.00 11.75 40 PHE C C 1
ATOM 3035 O O . PHE C 1 41 ? 11.512 1.128 -42.683 1.00 10.92 40 PHE C O 1
ATOM 3043 N N . VAL C 1 42 ? 13.673 1.778 -42.481 1.00 12.11 41 VAL C N 1
ATOM 3044 C CA . VAL C 1 42 ? 13.384 2.978 -41.717 1.00 13.13 41 VAL C CA 1
ATOM 3045 C C . VAL C 1 42 ? 12.960 4.054 -42.720 1.00 14.09 41 VAL C C 1
ATOM 3046 O O . VAL C 1 42 ? 13.644 4.306 -43.710 1.00 14.18 41 VAL C O 1
ATOM 3050 N N . ASP C 1 43 ? 11.813 4.660 -42.448 1.00 15.60 42 ASP C N 1
ATOM 3051 C CA . ASP C 1 43 ? 11.172 5.634 -43.323 1.00 16.88 42 ASP C CA 1
ATOM 3052 C C . ASP C 1 43 ? 11.563 7.023 -42.859 1.00 16.81 42 ASP C C 1
ATOM 3053 O O . ASP C 1 43 ? 11.813 7.928 -43.655 1.00 16.93 42 ASP C O 1
ATOM 3058 N N . ARG C 1 44 ? 11.632 7.170 -41.546 1.00 16.63 43 ARG C N 1
ATOM 3059 C CA . ARG C 1 44 ? 11.757 8.466 -40.929 1.00 16.78 43 ARG C CA 1
ATOM 3060 C C . ARG C 1 44 ? 12.147 8.264 -39.470 1.00 16.27 43 ARG C C 1
ATOM 3061 O O . ARG C 1 44 ? 11.633 7.350 -38.806 1.00 16.11 43 ARG C O 1
ATOM 3069 N N . PHE C 1 45 ? 13.071 9.094 -38.990 1.00 15.60 44 PHE C N 1
ATOM 3070 C CA . PHE C 1 45 ? 13.228 9.334 -37.553 1.00 15.32 44 PHE C CA 1
ATOM 3071 C C . PHE C 1 45 ? 12.355 10.565 -37.309 1.00 15.41 44 PHE C C 1
ATOM 3072 O O . PHE C 1 45 ? 12.721 11.678 -37.706 1.00 15.07 44 PHE C O 1
ATOM 3080 N N . MET C 1 46 ? 11.190 10.364 -36.693 1.00 15.29 45 MET C N 1
ATOM 3081 C CA . MET C 1 46 ? 10.217 11.443 -36.522 1.00 15.38 45 MET C CA 1
ATOM 3082 C C . MET C 1 46 ? 10.775 12.551 -35.625 1.00 14.69 45 MET C C 1
ATOM 3083 O O . MET C 1 46 ? 11.523 12.280 -34.693 1.00 14.36 45 MET C O 1
ATOM 3088 N N . GLN C 1 47 ? 10.416 13.794 -35.932 1.00 14.38 46 GLN C N 1
ATOM 3089 C CA . GLN C 1 47 ? 11.012 14.960 -35.278 1.00 14.18 46 GLN C CA 1
ATOM 3090 C C . GLN C 1 47 ? 10.125 15.565 -34.190 1.00 13.64 46 GLN C C 1
ATOM 3091 O O . GLN C 1 47 ? 10.560 16.444 -33.451 1.00 13.68 46 GLN C O 1
ATOM 3097 N N . THR C 1 48 ? 8.887 15.087 -34.097 1.00 13.11 47 THR C N 1
ATOM 3098 C CA . THR C 1 48 ? 8.001 15.428 -32.985 1.00 12.83 47 THR C CA 1
ATOM 3099 C C . THR C 1 48 ? 8.332 14.532 -31.792 1.00 12.70 47 THR C C 1
ATOM 3100 O O . THR C 1 48 ? 9.236 13.699 -31.872 1.00 12.92 47 THR C O 1
ATOM 3104 N N . THR C 1 49 ? 7.585 14.691 -30.704 1.00 12.35 48 THR C N 1
ATOM 3105 C CA . THR C 1 49 ? 7.725 13.840 -29.521 1.00 12.27 48 THR C CA 1
ATOM 3106 C C . THR C 1 49 ? 6.686 12.715 -29.531 1.00 12.66 48 THR C C 1
ATOM 3107 O O . THR C 1 49 ? 6.520 11.998 -28.548 1.00 13.25 48 THR C O 1
ATOM 3111 N N . MET C 1 50 ? 5.982 12.577 -30.647 1.00 12.65 49 MET C N 1
ATOM 3112 C CA . MET C 1 50 ? 4.831 11.701 -30.744 1.00 12.73 49 MET C CA 1
ATOM 3113 C C . MET C 1 50 ? 5.223 10.267 -31.081 1.00 12.80 49 MET C C 1
ATOM 3114 O O . MET C 1 50 ? 6.262 10.036 -31.705 1.00 12.73 49 MET C O 1
ATOM 3119 N N . SER C 1 51 ? 4.406 9.310 -30.638 1.00 12.78 50 SER C N 1
ATOM 3120 C CA A SER C 1 51 ? 4.558 7.926 -31.078 0.50 13.17 50 SER C CA 1
ATOM 3121 C CA B SER C 1 51 ? 4.546 7.906 -31.023 0.50 13.08 50 SER C CA 1
ATOM 3122 C C . SER C 1 51 ? 3.209 7.360 -31.522 1.00 13.18 50 SER C C 1
ATOM 3123 O O . SER C 1 51 ? 2.164 7.944 -31.265 1.00 13.37 50 SER C O 1
ATOM 3128 N N . TYR C 1 52 ? 3.235 6.236 -32.226 1.00 13.29 51 TYR C N 1
ATOM 3129 C CA . TYR C 1 52 ? 1.998 5.675 -32.783 1.00 13.42 51 TYR C CA 1
ATOM 3130 C C . TYR C 1 52 ? 1.005 5.252 -31.681 1.00 13.33 51 TYR C C 1
ATOM 3131 O O . TYR C 1 52 ? 1.416 4.666 -30.669 1.00 13.51 51 TYR C O 1
ATOM 3140 N N . PRO C 1 53 ? -0.291 5.593 -31.852 1.00 12.88 52 PRO C N 1
ATOM 3141 C CA . PRO C 1 53 ? -1.296 5.300 -30.815 1.00 12.75 52 PRO C CA 1
ATOM 3142 C C . PRO C 1 53 ? -1.798 3.852 -30.831 1.00 13.03 52 PRO C C 1
ATOM 3143 O O . PRO C 1 53 ? -2.445 3.421 -29.871 1.00 13.57 52 PRO C O 1
ATOM 3147 N N . CYS C 1 54 ? -1.503 3.141 -31.923 1.00 13.06 53 CYS C N 1
ATOM 3148 C CA . CYS C 1 54 ? -1.936 1.771 -32.184 1.00 13.05 53 CYS C CA 1
ATOM 3149 C C . CYS C 1 54 ? -0.788 1.081 -32.888 1.00 12.35 53 CYS C C 1
ATOM 3150 O O . CYS C 1 54 ? 0.096 1.744 -33.423 1.00 11.91 53 CYS C O 1
ATOM 3153 N N . ASN C 1 55 ? -0.820 -0.251 -32.902 1.00 11.98 54 ASN C N 1
ATOM 3154 C CA . ASN C 1 55 ? 0.023 -1.032 -33.795 1.00 11.85 54 ASN C CA 1
ATOM 3155 C C . ASN C 1 55 ? -0.429 -0.780 -35.232 1.00 11.94 54 ASN C C 1
ATOM 3156 O O . ASN C 1 55 ? -1.611 -0.858 -35.538 1.00 12.03 54 ASN C O 1
ATOM 3161 N N . TYR C 1 56 ? 0.515 -0.468 -36.104 1.00 11.99 55 TYR C N 1
ATOM 3162 C CA . TYR C 1 56 ? 0.171 -0.040 -37.453 1.00 12.12 55 TYR C CA 1
ATOM 3163 C C . TYR C 1 56 ? 0.834 -0.912 -38.488 1.00 11.32 55 TYR C C 1
ATOM 3164 O O . TYR C 1 56 ? 2.028 -1.190 -38.400 1.00 10.80 55 TYR C O 1
ATOM 3173 N N . GLY C 1 57 ? 0.042 -1.340 -39.469 1.00 11.11 56 GLY C N 1
ATOM 3174 C CA . GLY C 1 57 ? 0.547 -2.122 -40.583 1.00 10.63 56 GLY C CA 1
ATOM 3175 C C . GLY C 1 57 ? -0.449 -2.219 -41.721 1.00 10.49 56 GLY C C 1
ATOM 3176 O O . GLY C 1 57 ? -1.280 -1.334 -41.910 1.00 10.53 56 GLY C O 1
ATOM 3177 N N . PHE C 1 58 ? -0.373 -3.313 -42.473 1.00 9.97 57 PHE C N 1
ATOM 3178 C CA . PHE C 1 58 ? -1.180 -3.461 -43.677 1.00 9.69 57 PHE C CA 1
ATOM 3179 C C . PHE C 1 58 ? -1.703 -4.879 -43.843 1.00 9.69 57 PHE C C 1
ATOM 3180 O O . PHE C 1 58 ? -1.205 -5.808 -43.203 1.00 9.20 57 PHE C O 1
ATOM 3188 N N . ILE C 1 59 ? -2.708 -5.032 -44.709 1.00 9.84 58 ILE C N 1
ATOM 3189 C CA . ILE C 1 59 ? -3.231 -6.339 -45.078 1.00 9.90 58 ILE C CA 1
ATOM 3190 C C . ILE C 1 59 ? -2.522 -6.845 -46.341 1.00 10.44 58 ILE C C 1
ATOM 3191 O O . ILE C 1 59 ? -2.578 -6.188 -47.375 1.00 10.49 58 ILE C O 1
ATOM 3196 N N . PRO C 1 60 ? -1.846 -8.007 -46.256 1.00 10.77 59 PRO C N 1
ATOM 3197 C CA . PRO C 1 60 ? -1.207 -8.597 -47.436 1.00 11.80 59 PRO C CA 1
ATOM 3198 C C . PRO C 1 60 ? -2.245 -8.954 -48.506 1.00 12.55 59 PRO C C 1
ATOM 3199 O O . PRO C 1 60 ? -3.397 -9.219 -48.170 1.00 12.34 59 PRO C O 1
ATOM 3203 N N . ASP C 1 61 ? -1.837 -8.934 -49.776 1.00 13.73 60 ASP C N 1
ATOM 3204 C CA . ASP C 1 61 ? -2.692 -9.368 -50.892 1.00 15.23 60 ASP C CA 1
ATOM 3205 C C . ASP C 1 61 ? -3.925 -8.481 -51.081 1.00 15.09 60 ASP C C 1
ATOM 3206 O O . ASP C 1 61 ? -4.999 -8.942 -51.467 1.00 15.39 60 ASP C O 1
ATOM 3211 N N . THR C 1 62 ? -3.753 -7.201 -50.780 1.00 14.80 61 THR C N 1
ATOM 3212 C CA . THR C 1 62 ? -4.780 -6.210 -51.006 1.00 14.39 61 THR C CA 1
ATOM 3213 C C . THR C 1 62 ? -4.141 -5.058 -51.740 1.00 14.42 61 THR C C 1
ATOM 3214 O O . THR C 1 62 ? -2.942 -4.776 -51.587 1.00 14.10 61 THR C O 1
ATOM 3218 N N . LEU C 1 63 ? -4.958 -4.388 -52.531 1.00 14.27 62 LEU C N 1
ATOM 3219 C CA . LEU C 1 63 ? -4.544 -3.181 -53.206 1.00 14.54 62 LEU C CA 1
ATOM 3220 C C . LEU C 1 63 ? -5.648 -2.166 -52.982 1.00 14.86 62 LEU C C 1
ATOM 3221 O O . LEU C 1 63 ? -6.795 -2.407 -53.358 1.00 14.42 62 LEU C O 1
ATOM 3226 N N . SER C 1 64 ? -5.295 -1.061 -52.333 1.00 15.37 63 SER C N 1
ATOM 3227 C CA A SER C 1 64 ? -6.152 0.114 -52.205 0.50 15.88 63 SER C CA 1
ATOM 3228 C CA B SER C 1 64 ? -6.199 0.081 -52.219 0.50 15.63 63 SER C CA 1
ATOM 3229 C C . SER C 1 64 ? -6.294 0.769 -53.578 1.00 16.27 63 SER C C 1
ATOM 3230 O O . SER C 1 64 ? -5.614 0.376 -54.530 1.00 16.03 63 SER C O 1
ATOM 3235 N N . ASN C 1 65 ? -7.150 1.782 -53.668 1.00 17.50 64 ASN C N 1
ATOM 3236 C CA . ASN C 1 65 ? -7.403 2.521 -54.916 1.00 19.26 64 ASN C CA 1
ATOM 3237 C C . ASN C 1 65 ? -6.162 3.169 -55.538 1.00 19.46 64 ASN C C 1
ATOM 3238 O O . ASN C 1 65 ? -6.100 3.354 -56.750 1.00 19.77 64 ASN C O 1
ATOM 3243 N N . ASP C 1 66 ? -5.177 3.508 -54.713 1.00 20.20 65 ASP C N 1
ATOM 3244 C CA . ASP C 1 66 ? -3.938 4.097 -55.223 1.00 20.68 65 ASP C CA 1
ATOM 3245 C C . ASP C 1 66 ? -2.812 3.059 -55.398 1.00 20.50 65 ASP C C 1
ATOM 3246 O O . ASP C 1 66 ? -1.661 3.414 -55.634 1.00 20.83 65 ASP C O 1
ATOM 3251 N N . GLY C 1 67 ? -3.144 1.775 -55.281 1.00 19.96 66 GLY C N 1
ATOM 3252 C CA . GLY C 1 67 ? -2.155 0.729 -55.508 1.00 19.21 66 GLY C CA 1
ATOM 3253 C C . GLY C 1 67 ? -1.390 0.253 -54.289 1.00 18.55 66 GLY C C 1
ATOM 3254 O O . GLY C 1 67 ? -0.733 -0.780 -54.342 1.00 18.81 66 GLY C O 1
ATOM 3255 N N . ASP C 1 68 ? -1.449 1.013 -53.200 1.00 18.10 67 ASP C N 1
ATOM 3256 C CA . ASP C 1 68 ? -0.815 0.607 -51.938 1.00 17.43 67 ASP C CA 1
ATOM 3257 C C . ASP C 1 68 ? -1.669 -0.476 -51.280 1.00 15.78 67 ASP C C 1
ATOM 3258 O O . ASP C 1 68 ? -2.865 -0.558 -51.559 1.00 14.94 67 ASP C O 1
ATOM 3263 N N . PRO C 1 69 ? -1.068 -1.310 -50.404 1.00 14.72 68 PRO C N 1
ATOM 3264 C CA . PRO C 1 69 ? -1.949 -2.222 -49.679 1.00 13.81 68 PRO C CA 1
ATOM 3265 C C . PRO C 1 69 ? -2.884 -1.450 -48.742 1.00 12.88 68 PRO C C 1
ATOM 3266 O O . PRO C 1 69 ? -2.657 -0.262 -48.450 1.00 12.10 68 PRO C O 1
ATOM 3270 N N . VAL C 1 70 ? -3.955 -2.124 -48.331 1.00 12.17 69 VAL C N 1
ATOM 3271 C CA . VAL C 1 70 ? -4.889 -1.597 -47.346 1.00 11.72 69 VAL C CA 1
ATOM 3272 C C . VAL C 1 70 ? -4.177 -1.549 -46.001 1.00 10.85 69 VAL C C 1
ATOM 3273 O O . VAL C 1 70 ? -3.658 -2.560 -45.509 1.00 10.47 69 VAL C O 1
ATOM 3277 N N . ASP C 1 71 ? -4.111 -0.357 -45.426 1.00 10.50 70 ASP C N 1
ATOM 3278 C CA A ASP C 1 71 ? -3.448 -0.236 -44.139 0.50 10.34 70 ASP C CA 1
ATOM 3279 C CA B ASP C 1 71 ? -3.457 -0.134 -44.148 0.50 9.79 70 ASP C CA 1
ATOM 3280 C C . ASP C 1 71 ? -4.435 -0.208 -42.968 1.00 9.92 70 ASP C C 1
ATOM 3281 O O . ASP C 1 71 ? -5.617 0.095 -43.121 1.00 9.13 70 ASP C O 1
ATOM 3290 N N . VAL C 1 72 ? -3.925 -0.603 -41.808 1.00 9.46 71 VAL C N 1
ATOM 3291 C CA . VAL C 1 72 ? -4.749 -0.924 -40.657 1.00 9.28 71 VAL C CA 1
ATOM 3292 C C . VAL C 1 72 ? -4.116 -0.382 -39.379 1.00 9.33 71 VAL C C 1
ATOM 3293 O O . VAL C 1 72 ? -2.929 -0.597 -39.137 1.00 8.25 71 VAL C O 1
ATOM 3297 N N . LEU C 1 73 ? -4.920 0.317 -38.574 1.00 9.60 72 LEU C N 1
ATOM 3298 C CA . LEU C 1 73 ? -4.582 0.582 -37.177 1.00 9.98 72 LEU C CA 1
ATOM 3299 C C . LEU C 1 73 ? -5.160 -0.547 -36.297 1.00 10.28 72 LEU C C 1
ATOM 3300 O O . LEU C 1 73 ? -6.370 -0.768 -36.279 1.00 9.52 72 LEU C O 1
ATOM 3305 N N . VAL C 1 74 ? -4.292 -1.278 -35.595 1.00 11.03 73 VAL C N 1
ATOM 3306 C CA . VAL C 1 74 ? -4.748 -2.352 -34.699 1.00 11.74 73 VAL C CA 1
ATOM 3307 C C . VAL C 1 74 ? -4.764 -1.874 -33.260 1.00 12.75 73 VAL C C 1
ATOM 3308 O O . VAL C 1 74 ? -3.700 -1.692 -32.641 1.00 12.67 73 VAL C O 1
ATOM 3312 N N . VAL C 1 75 ? -5.974 -1.688 -32.735 1.00 13.59 74 VAL C N 1
ATOM 3313 C CA . VAL C 1 75 ? -6.177 -1.291 -31.352 1.00 14.35 74 VAL C CA 1
ATOM 3314 C C . VAL C 1 75 ? -5.847 -2.493 -30.485 1.00 15.07 74 VAL C C 1
ATOM 3315 O O . VAL C 1 75 ? -6.461 -3.550 -30.607 1.00 15.75 74 VAL C O 1
ATOM 3319 N N . ALA C 1 76 ? -4.837 -2.331 -29.641 1.00 15.78 75 ALA C N 1
ATOM 3320 C CA . ALA C 1 76 ? -4.360 -3.392 -28.764 1.00 16.11 75 ALA C CA 1
ATOM 3321 C C . ALA C 1 76 ? -3.889 -2.783 -27.445 1.00 16.20 75 ALA C C 1
ATOM 3322 O O . ALA C 1 76 ? -3.824 -1.564 -27.311 1.00 16.12 75 ALA C O 1
ATOM 3324 N N . HIS C 1 77 ? -3.571 -3.631 -26.474 1.00 16.27 76 HIS C N 1
ATOM 3325 C CA . HIS C 1 77 ? -3.172 -3.146 -25.157 1.00 16.54 76 HIS C CA 1
ATOM 3326 C C . HIS C 1 77 ? -1.670 -3.166 -24.993 1.00 16.05 76 HIS C C 1
ATOM 3327 O O . HIS C 1 77 ? -1.152 -2.737 -23.967 1.00 16.21 76 HIS C O 1
ATOM 3334 N N . HIS C 1 78 ? -0.972 -3.683 -25.997 1.00 15.59 77 HIS C N 1
ATOM 3335 C CA . HIS C 1 78 ? 0.476 -3.805 -25.934 1.00 14.98 77 HIS C CA 1
ATOM 3336 C C . HIS C 1 78 ? 1.082 -3.735 -27.330 1.00 14.08 77 HIS C C 1
ATOM 3337 O O . HIS C 1 78 ? 0.434 -4.135 -28.308 1.00 13.53 77 HIS C O 1
ATOM 3344 N N . PRO C 1 79 ? 2.323 -3.219 -27.431 1.00 13.32 78 PRO C N 1
ATOM 3345 C CA . PRO C 1 79 ? 2.978 -3.191 -28.734 1.00 13.10 78 PRO C CA 1
ATOM 3346 C C . PRO C 1 79 ? 3.391 -4.588 -29.176 1.00 13.22 78 PRO C C 1
ATOM 3347 O O . PRO C 1 79 ? 3.542 -5.495 -28.360 1.00 13.48 78 PRO C O 1
ATOM 3351 N N . VAL C 1 80 ? 3.590 -4.749 -30.473 1.00 13.14 79 VAL C N 1
ATOM 3352 C CA . VAL C 1 80 ? 3.950 -6.031 -31.025 1.00 12.83 79 VAL C CA 1
ATOM 3353 C C . VAL C 1 80 ? 5.254 -5.771 -31.804 1.00 12.88 79 VAL C C 1
ATOM 3354 O O . VAL C 1 80 ? 5.504 -4.616 -32.177 1.00 13.20 79 VAL C O 1
ATOM 3358 N N . VAL C 1 81 ? 6.120 -6.777 -31.998 1.00 12.51 80 VAL C N 1
ATOM 3359 C CA . VAL C 1 81 ? 7.364 -6.537 -32.771 1.00 12.09 80 VAL C CA 1
ATOM 3360 C C . VAL C 1 81 ? 7.073 -6.163 -34.236 1.00 11.87 80 VAL C C 1
ATOM 3361 O O . VAL C 1 81 ? 6.110 -6.657 -34.811 1.00 12.31 80 VAL C O 1
ATOM 3365 N N . PRO C 1 82 ? 7.867 -5.241 -34.823 1.00 11.43 81 PRO C N 1
ATOM 3366 C CA . PRO C 1 82 ? 7.726 -5.007 -36.262 1.00 11.04 81 PRO C CA 1
ATOM 3367 C C . PRO C 1 82 ? 7.921 -6.295 -37.058 1.00 10.87 81 PRO C C 1
ATOM 3368 O O . PRO C 1 82 ? 8.816 -7.082 -36.754 1.00 10.45 81 PRO C O 1
ATOM 3372 N N . GLY C 1 83 ? 7.058 -6.516 -38.045 1.00 10.46 82 GLY C N 1
ATOM 3373 C CA . GLY C 1 83 ? 7.155 -7.673 -38.913 1.00 10.83 82 GLY C CA 1
ATOM 3374 C C . GLY C 1 83 ? 6.297 -8.833 -38.466 1.00 10.86 82 GLY C C 1
ATOM 3375 O O . GLY C 1 83 ? 6.083 -9.772 -39.223 1.00 10.75 82 GLY C O 1
ATOM 3376 N N . SER C 1 84 ? 5.815 -8.780 -37.230 1.00 11.11 83 SER C N 1
ATOM 3377 C CA . SER C 1 84 ? 4.948 -9.839 -36.737 1.00 11.29 83 SER C CA 1
ATOM 3378 C C . SER C 1 84 ? 3.539 -9.627 -37.285 1.00 11.08 83 SER C C 1
ATOM 3379 O O . SER C 1 84 ? 3.202 -8.533 -37.733 1.00 10.69 83 SER C O 1
ATOM 3382 N N . VAL C 1 85 ? 2.747 -10.696 -37.289 1.00 11.49 84 VAL C N 1
ATOM 3383 C CA . VAL C 1 85 ? 1.412 -10.679 -37.878 1.00 11.72 84 VAL C CA 1
ATOM 3384 C C . VAL C 1 85 ? 0.352 -10.882 -36.790 1.00 12.03 84 VAL C C 1
ATOM 3385 O O . VAL C 1 85 ? 0.422 -11.829 -35.999 1.00 12.51 84 VAL C O 1
ATOM 3389 N N . ILE C 1 86 ? -0.624 -9.978 -36.763 1.00 11.96 85 ILE C N 1
ATOM 3390 C CA A ILE C 1 86 ? -1.726 -10.081 -35.834 0.50 11.95 85 ILE C CA 1
ATOM 3391 C CA B ILE C 1 86 ? -1.749 -10.052 -35.831 0.50 11.89 85 ILE C CA 1
ATOM 3392 C C . ILE C 1 86 ? -3.018 -10.403 -36.597 1.00 12.26 85 ILE C C 1
ATOM 3393 O O . ILE C 1 86 ? -3.333 -9.777 -37.614 1.00 12.32 85 ILE C O 1
ATOM 3402 N N . LYS C 1 87 ? -3.742 -11.403 -36.110 1.00 12.52 86 LYS C N 1
ATOM 3403 C CA . LYS C 1 87 ? -5.049 -11.764 -36.654 1.00 13.03 86 LYS C CA 1
ATOM 3404 C C . LYS C 1 87 ? -6.118 -10.844 -36.045 1.00 12.82 86 LYS C C 1
ATOM 3405 O O . LYS C 1 87 ? -6.220 -10.704 -34.826 1.00 12.49 86 LYS C O 1
ATOM 3411 N N . CYS C 1 88 ? -6.917 -10.220 -36.903 1.00 12.73 87 CYS C N 1
ATOM 3412 C CA . CYS C 1 88 ? -7.804 -9.159 -36.460 1.00 12.89 87 CYS C CA 1
ATOM 3413 C C . CYS C 1 88 ? -9.161 -9.275 -37.093 1.00 12.72 87 CYS C C 1
ATOM 3414 O O . CYS C 1 88 ? -9.369 -10.057 -38.009 1.00 12.80 87 CYS C O 1
ATOM 3417 N N . ARG C 1 89 ? -10.080 -8.465 -36.592 1.00 12.77 88 ARG C N 1
ATOM 3418 C CA . ARG C 1 89 ? -11.295 -8.169 -37.315 1.00 13.17 88 ARG C CA 1
ATOM 3419 C C . ARG C 1 89 ? -11.468 -6.656 -37.389 1.00 13.01 88 ARG C C 1
ATOM 3420 O O . ARG C 1 89 ? -11.159 -5.938 -36.425 1.00 12.41 88 ARG C O 1
ATOM 3428 N N . ALA C 1 90 ? -11.936 -6.187 -38.545 1.00 12.71 89 ALA C N 1
ATOM 3429 C CA . ALA C 1 90 ? -12.186 -4.772 -38.772 1.00 13.05 89 ALA C CA 1
ATOM 3430 C C . ALA C 1 90 ? -13.432 -4.322 -38.020 1.00 13.44 89 ALA C C 1
ATOM 3431 O O . ALA C 1 90 ? -14.436 -5.038 -37.985 1.00 13.46 89 ALA C O 1
ATOM 3433 N N . ILE C 1 91 ? -13.366 -3.138 -37.416 1.00 13.50 90 ILE C N 1
ATOM 3434 C CA . ILE C 1 91 ? -14.536 -2.567 -36.750 1.00 14.01 90 ILE C CA 1
ATOM 3435 C C . ILE C 1 91 ? -14.943 -1.225 -37.354 1.00 14.32 90 ILE C C 1
ATOM 3436 O O . ILE C 1 91 ? -16.018 -0.708 -37.046 1.00 14.61 90 ILE C O 1
ATOM 3441 N N . GLY C 1 92 ? -14.096 -0.673 -38.220 1.00 14.08 91 GLY C N 1
ATOM 3442 C CA . GLY C 1 92 ? -14.352 0.653 -38.783 1.00 14.35 91 GLY C CA 1
ATOM 3443 C C . GLY C 1 92 ? -13.211 1.167 -39.631 1.00 14.56 91 GLY C C 1
ATOM 3444 O O . GLY C 1 92 ? -12.272 0.433 -39.922 1.00 14.35 91 GLY C O 1
ATOM 3445 N N . VAL C 1 93 ? -13.315 2.432 -40.036 1.00 15.43 92 VAL C N 1
ATOM 3446 C CA . VAL C 1 93 ? -12.315 3.095 -40.874 1.00 16.09 92 VAL C CA 1
ATOM 3447 C C . VAL C 1 93 ? -12.104 4.506 -40.363 1.00 16.88 92 VAL C C 1
ATOM 3448 O O . VAL C 1 93 ? -13.052 5.161 -39.946 1.00 16.80 92 VAL C O 1
ATOM 3452 N N . LEU C 1 94 ? -10.860 4.968 -40.392 1.00 17.98 93 LEU C N 1
ATOM 3453 C CA . LEU C 1 94 ? -10.569 6.376 -40.204 1.00 19.71 93 LEU C CA 1
ATOM 3454 C C . LEU C 1 94 ? -10.328 6.992 -41.583 1.00 20.86 93 LEU C C 1
ATOM 3455 O O . LEU C 1 94 ? -9.481 6.527 -42.335 1.00 20.50 93 LEU C O 1
ATOM 3460 N N . MET C 1 95 ? -11.091 8.027 -41.912 1.00 22.52 94 MET C N 1
ATOM 3461 C CA . MET C 1 95 ? -11.003 8.640 -43.228 1.00 25.14 94 MET C CA 1
ATOM 3462 C C . MET C 1 95 ? -10.204 9.924 -43.189 1.00 25.36 94 MET C C 1
ATOM 3463 O O . MET C 1 95 ? -10.487 10.831 -42.403 1.00 25.07 94 MET C O 1
ATOM 3468 N N . MET C 1 96 ? -9.195 9.986 -44.049 1.00 26.18 95 MET C N 1
ATOM 3469 C CA . MET C 1 96 ? -8.251 11.083 -44.038 1.00 27.54 95 MET C CA 1
ATOM 3470 C C . MET C 1 96 ? -7.964 11.604 -45.450 1.00 28.25 95 MET C C 1
ATOM 3471 O O . MET C 1 96 ? -8.384 11.022 -46.450 1.00 27.91 95 MET C O 1
ATOM 3476 N N . GLU C 1 97 ? -7.233 12.711 -45.495 1.00 29.36 96 GLU C N 1
ATOM 3477 C CA . GLU C 1 97 ? -6.852 13.390 -46.711 1.00 31.01 96 GLU C CA 1
ATOM 3478 C C . GLU C 1 97 ? -5.388 13.778 -46.526 1.00 30.75 96 GLU C C 1
ATOM 3479 O O . GLU C 1 97 ? -5.042 14.382 -45.514 1.00 30.60 96 GLU C O 1
ATOM 3485 N N . ASP C 1 98 ? -4.524 13.402 -47.468 1.00 31.23 97 ASP C N 1
ATOM 3486 C CA . ASP C 1 98 ? -3.106 13.819 -47.410 1.00 31.62 97 ASP C CA 1
ATOM 3487 C C . ASP C 1 98 ? -2.634 14.580 -48.664 1.00 31.75 97 ASP C C 1
ATOM 3488 O O . ASP C 1 98 ? -3.452 14.942 -49.510 1.00 31.74 97 ASP C O 1
ATOM 3493 N N . GLU C 1 99 ? -1.331 14.833 -48.777 1.00 32.06 98 GLU C N 1
ATOM 3494 C CA . GLU C 1 99 ? -0.821 15.662 -49.876 1.00 32.62 98 GLU C CA 1
ATOM 3495 C C . GLU C 1 99 ? -1.014 14.995 -51.240 1.00 32.83 98 GLU C C 1
ATOM 3496 O O . GLU C 1 99 ? -1.234 15.679 -52.240 1.00 33.21 98 GLU C O 1
ATOM 3502 N N . SER C 1 100 ? -0.966 13.665 -51.255 1.00 32.87 99 SER C N 1
ATOM 3503 C CA . SER C 1 100 ? -1.248 12.872 -52.453 1.00 33.13 99 SER C CA 1
ATOM 3504 C C . SER C 1 100 ? -2.752 12.735 -52.739 1.00 33.25 99 SER C C 1
ATOM 3505 O O . SER C 1 100 ? -3.157 12.463 -53.870 1.00 33.39 99 SER C O 1
ATOM 3508 N N . GLY C 1 101 ? -3.571 12.928 -51.710 1.00 33.29 100 GLY C N 1
ATOM 3509 C CA . GLY C 1 101 ? -5.020 12.827 -51.841 1.00 33.42 100 GLY C CA 1
ATOM 3510 C C . GLY C 1 101 ? -5.634 11.923 -50.789 1.00 33.43 100 GLY C C 1
ATOM 3511 O O . GLY C 1 101 ? -5.236 11.951 -49.620 1.00 33.67 100 GLY C O 1
ATOM 3512 N N . LEU C 1 102 ? -6.592 11.102 -51.207 1.00 33.15 101 LEU C N 1
ATOM 3513 C CA . LEU C 1 102 ? -7.406 10.343 -50.256 1.00 32.96 101 LEU C CA 1
ATOM 3514 C C . LEU C 1 102 ? -6.655 9.229 -49.537 1.00 32.33 101 LEU C C 1
ATOM 3515 O O . LEU C 1 102 ? -5.905 8.460 -50.143 1.00 32.16 101 LEU C O 1
ATOM 3520 N N . ASP C 1 103 ? -6.877 9.180 -48.228 1.00 31.45 102 ASP C N 1
ATOM 3521 C CA . ASP C 1 103 ? -6.142 8.326 -47.314 1.00 30.83 102 ASP C CA 1
ATOM 3522 C C . ASP C 1 103 ? -7.156 7.696 -46.356 1.00 30.05 102 ASP C C 1
ATOM 3523 O O . ASP C 1 103 ? -7.963 8.403 -45.747 1.00 30.36 102 ASP C O 1
ATOM 3528 N N . GLU C 1 104 ? -7.143 6.372 -46.241 1.00 28.54 103 GLU C N 1
ATOM 3529 C CA . GLU C 1 104 ? -8.061 5.677 -45.338 1.00 27.17 103 GLU C CA 1
ATOM 3530 C C . GLU C 1 104 ? -7.350 4.547 -44.614 1.00 25.65 103 GLU C C 1
ATOM 3531 O O . GLU C 1 104 ? -6.618 3.766 -45.231 1.00 25.46 103 GLU C O 1
ATOM 3537 N N . LYS C 1 105 ? -7.552 4.482 -43.298 1.00 23.49 104 LYS C N 1
ATOM 3538 C CA . LYS C 1 105 ? -6.952 3.440 -42.469 1.00 21.50 104 LYS C CA 1
ATOM 3539 C C . LYS C 1 105 ? -8.062 2.651 -41.816 1.00 20.22 104 LYS C C 1
ATOM 3540 O O . LYS C 1 105 ? -8.950 3.235 -41.201 1.00 20.30 104 LYS C O 1
ATOM 3546 N N . ILE C 1 106 ? -8.021 1.331 -41.945 1.00 18.05 105 ILE C N 1
ATOM 3547 C CA . ILE C 1 106 ? -8.984 0.486 -41.255 1.00 16.23 105 ILE C CA 1
ATOM 3548 C C . ILE C 1 106 ? -8.629 0.444 -39.770 1.00 15.17 105 ILE C C 1
ATOM 3549 O O . ILE C 1 106 ? -7.460 0.485 -39.421 1.00 14.88 105 ILE C O 1
ATOM 3554 N N . ILE C 1 107 ? -9.647 0.456 -38.911 1.00 13.81 106 ILE C N 1
ATOM 3555 C CA . ILE C 1 107 ? -9.475 0.258 -37.479 1.00 12.65 106 ILE C CA 1
ATOM 3556 C C . ILE C 1 107 ? -9.868 -1.188 -37.173 1.00 12.14 106 ILE C C 1
ATOM 3557 O O . ILE C 1 107 ? -10.963 -1.617 -37.517 1.00 12.08 106 ILE C O 1
ATOM 3562 N N . ALA C 1 108 ? -8.977 -1.917 -36.511 1.00 11.38 107 ALA C N 1
ATOM 3563 C CA . ALA C 1 108 ? -9.192 -3.327 -36.214 1.00 11.05 107 ALA C CA 1
ATOM 3564 C C . ALA C 1 108 ? -8.777 -3.618 -34.784 1.00 10.70 107 ALA C C 1
ATOM 3565 O O . ALA C 1 108 ? -8.056 -2.837 -34.172 1.00 10.61 107 ALA C O 1
ATOM 3567 N N . VAL C 1 109 ? -9.269 -4.727 -34.245 1.00 10.59 108 VAL C N 1
ATOM 3568 C CA . VAL C 1 109 ? -8.881 -5.186 -32.914 1.00 10.54 108 VAL C CA 1
ATOM 3569 C C . VAL C 1 109 ? -8.468 -6.656 -33.074 1.00 10.99 108 VAL C C 1
ATOM 3570 O O . VAL C 1 109 ? -8.901 -7.306 -34.036 1.00 10.99 108 VAL C O 1
ATOM 3574 N N . PRO C 1 110 ? -7.624 -7.184 -32.159 1.00 10.96 109 PRO C N 1
ATOM 3575 C CA . PRO C 1 110 ? -7.286 -8.600 -32.253 1.00 11.08 109 PRO C CA 1
ATOM 3576 C C . PRO C 1 110 ? -8.535 -9.465 -32.201 1.00 11.38 109 PRO C C 1
ATOM 3577 O O . PRO C 1 110 ? -9.548 -9.059 -31.613 1.00 11.50 109 PRO C O 1
ATOM 3581 N N . THR C 1 111 ? -8.474 -10.647 -32.811 1.00 12.37 110 THR C N 1
ATOM 3582 C CA . THR C 1 111 ? -9.539 -11.634 -32.641 1.00 13.51 110 THR C CA 1
ATOM 3583 C C . THR C 1 111 ? -9.629 -12.093 -31.176 1.00 14.09 110 THR C C 1
ATOM 3584 O O . THR C 1 111 ? -8.663 -11.964 -30.413 1.00 13.68 110 THR C O 1
ATOM 3588 N N . SER C 1 112 ? -10.797 -12.609 -30.788 1.00 14.88 111 SER C N 1
ATOM 3589 C CA . SER C 1 112 ? -11.010 -13.105 -29.420 1.00 16.13 111 SER C CA 1
ATOM 3590 C C . SER C 1 112 ? -10.123 -14.285 -29.013 1.00 16.46 111 SER C C 1
ATOM 3591 O O . SER C 1 112 ? -9.902 -14.521 -27.812 1.00 16.86 111 SER C O 1
ATOM 3594 N N . LYS C 1 113 ? -9.603 -15.007 -30.003 1.00 16.94 112 LYS C N 1
ATOM 3595 C CA . LYS C 1 113 ? -8.650 -16.091 -29.751 1.00 17.40 112 LYS C CA 1
ATOM 3596 C C . LYS C 1 113 ? -7.297 -15.549 -29.298 1.00 16.94 112 LYS C C 1
ATOM 3597 O O . LYS C 1 113 ? -6.572 -16.241 -28.573 1.00 17.19 112 LYS C O 1
ATOM 3603 N N . LEU C 1 114 ? -6.965 -14.316 -29.708 1.00 16.08 113 LEU C N 1
ATOM 3604 C CA . LEU C 1 114 ? -5.711 -13.663 -29.295 1.00 15.23 113 LEU C CA 1
ATOM 3605 C C . LEU C 1 114 ? -5.857 -12.808 -28.035 1.00 15.48 113 LEU C C 1
ATOM 3606 O O . LEU C 1 114 ? -4.960 -12.784 -27.195 1.00 15.50 113 LEU C O 1
ATOM 3611 N N . ASP C 1 115 ? -6.970 -12.085 -27.926 1.00 15.47 114 ASP C N 1
ATOM 3612 C CA . ASP C 1 115 ? -7.256 -11.246 -26.775 1.00 15.68 114 ASP C CA 1
ATOM 3613 C C . ASP C 1 115 ? -8.772 -11.184 -26.610 1.00 16.31 114 ASP C C 1
ATOM 3614 O O . ASP C 1 115 ? -9.460 -10.415 -27.306 1.00 16.52 114 ASP C O 1
ATOM 3619 N N . ILE C 1 116 ? -9.287 -12.014 -25.701 1.00 16.32 115 ILE C N 1
ATOM 3620 C CA . ILE C 1 116 ? -10.725 -12.088 -25.407 1.00 16.69 115 ILE C CA 1
ATOM 3621 C C . ILE C 1 116 ? -11.328 -10.758 -24.941 1.00 16.65 115 ILE C C 1
ATOM 3622 O O . ILE C 1 116 ? -12.507 -10.516 -25.159 1.00 16.64 115 ILE C O 1
ATOM 3627 N N . THR C 1 117 ? -10.526 -9.890 -24.324 1.00 16.94 116 THR C N 1
ATOM 3628 C CA . THR C 1 117 ? -11.048 -8.607 -23.838 1.00 16.98 116 THR C CA 1
ATOM 3629 C C . THR C 1 117 ? -11.535 -7.669 -24.951 1.00 17.02 116 THR C C 1
ATOM 3630 O O . THR C 1 117 ? -12.178 -6.649 -24.666 1.00 16.80 116 THR C O 1
ATOM 3634 N N . PHE C 1 118 ? -11.227 -8.003 -26.206 1.00 16.61 117 PHE C N 1
ATOM 3635 C CA . PHE C 1 118 ? -11.746 -7.234 -27.339 1.00 16.99 117 PHE C CA 1
ATOM 3636 C C . PHE C 1 118 ? -13.057 -7.793 -27.908 1.00 17.49 117 PHE C C 1
ATOM 3637 O O . PHE C 1 118 ? -13.606 -7.258 -28.875 1.00 17.35 117 PHE C O 1
ATOM 3645 N N . ASP C 1 119 ? -13.560 -8.853 -27.285 1.00 18.43 118 ASP C N 1
ATOM 3646 C CA . ASP C 1 119 ? -14.711 -9.591 -27.808 1.00 19.65 118 ASP C CA 1
ATOM 3647 C C . ASP C 1 119 ? -15.977 -8.741 -27.920 1.00 19.74 118 ASP C C 1
ATOM 3648 O O . ASP C 1 119 ? -16.759 -8.914 -28.851 1.00 20.37 118 ASP C O 1
ATOM 3653 N N . HIS C 1 120 ? -16.167 -7.827 -26.973 1.00 20.27 119 HIS C N 1
ATOM 3654 C CA . HIS C 1 120 ? -17.364 -6.983 -26.920 1.00 21.00 119 HIS C CA 1
ATOM 3655 C C . HIS C 1 120 ? -17.221 -5.688 -27.712 1.00 20.50 119 HIS C C 1
ATOM 3656 O O . HIS C 1 120 ? -18.097 -4.830 -27.666 1.00 20.74 119 HIS C O 1
ATOM 3663 N N . ILE C 1 121 ? -16.104 -5.542 -28.418 1.00 19.93 120 ILE C N 1
ATOM 3664 C CA . ILE C 1 121 ? -15.882 -4.368 -29.242 1.00 19.18 120 ILE C CA 1
ATOM 3665 C C . ILE C 1 121 ? -16.226 -4.733 -30.688 1.00 18.59 120 ILE C C 1
ATOM 3666 O O . ILE C 1 121 ? -15.476 -5.448 -31.369 1.00 18.08 120 ILE C O 1
ATOM 3671 N N . LYS C 1 122 ? -17.404 -4.264 -31.108 1.00 18.10 121 LYS C N 1
ATOM 3672 C CA . LYS C 1 122 ? -18.021 -4.601 -32.408 1.00 17.66 121 LYS C CA 1
ATOM 3673 C C . LYS C 1 122 ? -17.974 -3.438 -33.395 1.00 17.00 121 LYS C C 1
ATOM 3674 O O . LYS C 1 122 ? -17.830 -3.632 -34.601 1.00 17.01 121 LYS C O 1
ATOM 3680 N N . GLU C 1 123 ? -18.122 -2.233 -32.865 1.00 16.54 122 GLU C N 1
ATOM 3681 C CA . GLU C 1 123 ? -18.163 -1.015 -33.660 1.00 16.31 122 GLU C CA 1
ATOM 3682 C C . GLU C 1 123 ? -17.258 0.035 -33.024 1.00 16.00 122 GLU C C 1
ATOM 3683 O O . GLU C 1 123 ? -16.706 -0.178 -31.949 1.00 16.06 122 GLU C O 1
ATOM 3689 N N . LEU C 1 124 ? -17.125 1.173 -33.692 1.00 15.97 123 LEU C N 1
ATOM 3690 C CA . LEU C 1 124 ? -16.200 2.233 -33.295 1.00 15.64 123 LEU C CA 1
ATOM 3691 C C . LEU C 1 124 ? -16.654 2.942 -32.025 1.00 15.93 123 LEU C C 1
ATOM 3692 O O . LEU C 1 124 ? -15.828 3.423 -31.236 1.00 15.91 123 LEU C O 1
ATOM 3697 N N . ASP C 1 125 ? -17.969 3.024 -31.837 1.00 15.99 124 ASP C N 1
ATOM 3698 C CA . ASP C 1 125 ? -18.551 3.626 -30.635 1.00 16.45 124 ASP C CA 1
ATOM 3699 C C . ASP C 1 125 ? -18.311 2.793 -29.375 1.00 16.20 124 ASP C C 1
ATOM 3700 O O . ASP C 1 125 ? -18.575 3.252 -28.275 1.00 16.36 124 ASP C O 1
ATOM 3705 N N . ASP C 1 126 ? -17.809 1.573 -29.548 1.00 16.29 125 ASP C N 1
ATOM 3706 C CA . ASP C 1 126 ? -17.457 0.700 -28.432 1.00 16.14 125 ASP C CA 1
ATOM 3707 C C . ASP C 1 126 ? -16.062 1.013 -27.903 1.00 16.15 125 ASP C C 1
ATOM 3708 O O . ASP C 1 126 ? -15.756 0.699 -26.755 1.00 16.15 125 ASP C O 1
ATOM 3713 N N . LEU C 1 127 ? -15.216 1.609 -28.737 1.00 16.12 126 LEU C N 1
ATOM 3714 C CA . LEU C 1 127 ? -13.930 2.149 -28.256 1.00 17.16 126 LEU C CA 1
ATOM 3715 C C . LEU C 1 127 ? -14.187 3.408 -27.430 1.00 17.80 126 LEU C C 1
ATOM 3716 O O . LEU C 1 127 ? -15.141 4.133 -27.687 1.00 17.91 126 LEU C O 1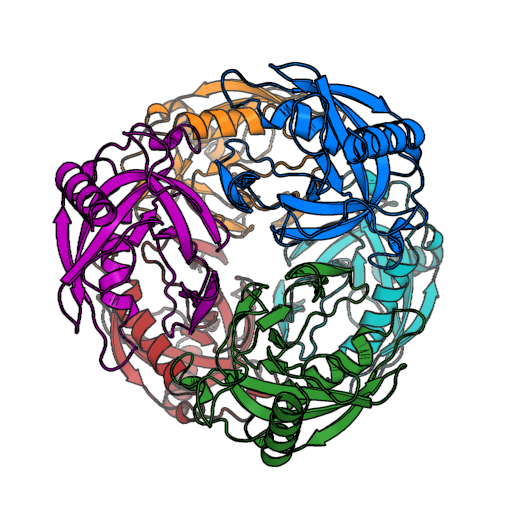
ATOM 3721 N N . CYS C 1 128 ? -13.335 3.695 -26.452 1.00 19.07 127 CYS C N 1
ATOM 3722 C CA . CYS C 1 128 ? -13.539 4.922 -25.668 1.00 19.97 127 CYS C CA 1
ATOM 3723 C C . CYS C 1 128 ? -13.192 6.197 -26.446 1.00 20.28 127 CYS C C 1
ATOM 3724 O O . CYS C 1 128 ? -12.320 6.199 -27.335 1.00 20.48 127 CYS C O 1
ATOM 3727 N N . GLU C 1 129 ? -13.912 7.265 -26.114 1.00 20.16 128 GLU C N 1
ATOM 3728 C CA . GLU C 1 129 ? -13.842 8.548 -26.803 1.00 20.57 128 GLU C CA 1
ATOM 3729 C C . GLU C 1 129 ? -12.428 9.120 -26.892 1.00 19.44 128 GLU C C 1
ATOM 3730 O O . GLU C 1 129 ? -12.027 9.623 -27.945 1.00 19.30 128 GLU C O 1
ATOM 3736 N N . MET C 1 130 ? -11.681 9.037 -25.789 1.00 18.50 129 MET C N 1
ATOM 3737 C CA . MET C 1 130 ? -10.326 9.590 -25.720 1.00 17.49 129 MET C CA 1
ATOM 3738 C C . MET C 1 130 ? -9.301 8.860 -26.595 1.00 16.31 129 MET C C 1
ATOM 3739 O O . MET C 1 130 ? -8.400 9.499 -27.142 1.00 15.52 129 MET C O 1
ATOM 3744 N N . LEU C 1 131 ? -9.435 7.537 -26.734 1.00 14.98 130 LEU C N 1
ATOM 3745 C CA . LEU C 1 131 ? -8.597 6.782 -27.692 1.00 13.89 130 LEU C CA 1
ATOM 3746 C C . LEU C 1 131 ? -8.820 7.247 -29.142 1.00 13.26 130 LEU C C 1
ATOM 3747 O O . LEU C 1 131 ? -7.866 7.421 -29.898 1.00 12.83 130 LEU C O 1
ATOM 3752 N N . LYS C 1 132 ? -10.083 7.440 -29.521 1.00 13.16 131 LYS C N 1
ATOM 3753 C CA . LYS C 1 132 ? -10.438 7.888 -30.876 1.00 13.43 131 LYS C CA 1
ATOM 3754 C C . LYS C 1 132 ? -9.885 9.294 -31.137 1.00 13.32 131 LYS C C 1
ATOM 3755 O O . LYS C 1 132 ? -9.368 9.579 -32.218 1.00 13.17 131 LYS C O 1
ATOM 3761 N N . LYS C 1 133 ? -9.973 10.142 -30.120 1.00 13.49 132 LYS C N 1
ATOM 3762 C CA . LYS C 1 133 ? -9.498 11.527 -30.185 1.00 14.30 132 LYS C CA 1
ATOM 3763 C C . LYS C 1 133 ? -7.984 11.594 -30.285 1.00 13.95 132 LYS C C 1
ATOM 3764 O O . LYS C 1 133 ? -7.448 12.469 -30.950 1.00 14.12 132 LYS C O 1
ATOM 3770 N N . ARG C 1 134 ? -7.311 10.654 -29.629 1.00 13.86 133 ARG C N 1
ATOM 3771 C CA . ARG C 1 134 ? -5.853 10.514 -29.697 1.00 13.86 133 ARG C CA 1
ATOM 3772 C C . ARG C 1 134 ? -5.365 9.961 -31.045 1.00 13.17 133 ARG C C 1
ATOM 3773 O O . ARG C 1 134 ? -4.307 10.356 -31.533 1.00 13.00 133 ARG C O 1
ATOM 3781 N N . ILE C 1 135 ? -6.108 9.014 -31.616 1.00 12.94 134 ILE C N 1
ATOM 3782 C CA . ILE C 1 135 ? -5.767 8.466 -32.936 1.00 12.20 134 ILE C CA 1
ATOM 3783 C C . ILE C 1 135 ? -5.873 9.590 -33.961 1.00 12.72 134 ILE C C 1
ATOM 3784 O O . ILE C 1 135 ? -4.943 9.801 -34.743 1.00 12.32 134 ILE C O 1
ATOM 3789 N N . VAL C 1 136 ? -7.001 10.312 -33.929 1.00 13.02 135 VAL C N 1
ATOM 3790 C CA . VAL C 1 136 ? -7.242 11.472 -34.792 1.00 13.37 135 VAL C CA 1
ATOM 3791 C C . VAL C 1 136 ? -6.128 12.498 -34.610 1.00 13.29 135 VAL C C 1
ATOM 3792 O O . VAL C 1 136 ? -5.478 12.882 -35.577 1.00 13.29 135 VAL C O 1
ATOM 3796 N N . HIS C 1 137 ? -5.898 12.913 -33.364 1.00 13.40 136 HIS C N 1
ATOM 3797 C CA . HIS C 1 137 ? -4.864 13.895 -33.040 1.00 13.21 136 HIS C CA 1
ATOM 3798 C C . HIS C 1 137 ? -3.471 13.490 -33.533 1.00 13.63 136 HIS C C 1
ATOM 3799 O O . HIS C 1 137 ? -2.714 14.341 -34.013 1.00 13.94 136 HIS C O 1
ATOM 3806 N N . PHE C 1 138 ? -3.123 12.207 -33.410 1.00 13.73 137 PHE C N 1
ATOM 3807 C CA . PHE C 1 138 ? -1.826 11.730 -33.912 1.00 13.59 137 PHE C CA 1
ATOM 3808 C C . PHE C 1 138 ? -1.664 12.036 -35.401 1.00 14.19 137 PHE C C 1
ATOM 3809 O O . PHE C 1 138 ? -0.764 12.793 -35.793 1.00 13.84 137 PHE C O 1
ATOM 3817 N N . PHE C 1 139 ? -2.552 11.456 -36.211 1.00 14.06 138 PHE C N 1
ATOM 3818 C CA . PHE C 1 139 ? -2.497 11.600 -37.663 1.00 14.63 138 PHE C CA 1
ATOM 3819 C C . PHE C 1 139 ? -2.587 13.041 -38.184 1.00 15.14 138 PHE C C 1
ATOM 3820 O O . PHE C 1 139 ? -1.981 13.363 -39.208 1.00 14.95 138 PHE C O 1
ATOM 3828 N N . GLU C 1 140 ? -3.296 13.901 -37.451 1.00 15.48 139 GLU C N 1
ATOM 3829 C CA . GLU C 1 140 ? -3.420 15.319 -37.822 1.00 16.08 139 GLU C CA 1
ATOM 3830 C C . GLU C 1 140 ? -2.161 16.132 -37.534 1.00 15.71 139 GLU C C 1
ATOM 3831 O O . GLU C 1 140 ? -1.944 17.178 -38.146 1.00 16.20 139 GLU C O 1
ATOM 3837 N N . HIS C 1 141 ? -1.314 15.653 -36.626 1.00 15.45 140 HIS C N 1
ATOM 3838 C CA . HIS C 1 141 ? -0.125 16.421 -36.259 1.00 14.61 140 HIS C CA 1
ATOM 3839 C C . HIS C 1 141 ? 1.239 15.761 -36.461 1.00 14.31 140 HIS C C 1
ATOM 3840 O O . HIS C 1 141 ? 2.254 16.433 -36.320 1.00 13.43 140 HIS C O 1
ATOM 3847 N N . TYR C 1 142 ? 1.283 14.471 -36.809 1.00 14.09 141 TYR C N 1
ATOM 3848 C CA . TYR C 1 142 ? 2.573 13.758 -36.846 1.00 14.30 141 TYR C CA 1
ATOM 3849 C C . TYR C 1 142 ? 3.492 14.136 -38.013 1.00 14.81 141 TYR C C 1
ATOM 3850 O O . TYR C 1 142 ? 4.701 13.861 -37.974 1.00 14.80 141 TYR C O 1
ATOM 3859 N N . LYS C 1 143 ? 2.923 14.763 -39.041 1.00 15.37 142 LYS C N 1
ATOM 3860 C CA . LYS C 1 143 ? 3.713 15.268 -40.167 1.00 16.32 142 LYS C CA 1
ATOM 3861 C C . LYS C 1 143 ? 3.883 16.789 -40.121 1.00 16.58 142 LYS C C 1
ATOM 3862 O O . LYS C 1 143 ? 4.318 17.383 -41.098 1.00 16.47 142 LYS C O 1
ATOM 3868 N N . ASP C 1 144 ? 3.552 17.395 -38.977 1.00 17.26 143 ASP C N 1
ATOM 3869 C CA . ASP C 1 144 ? 3.669 18.844 -38.748 1.00 17.62 143 ASP C CA 1
ATOM 3870 C C . ASP C 1 144 ? 5.057 19.411 -38.996 1.00 18.21 143 ASP C C 1
ATOM 3871 O O . ASP C 1 144 ? 5.188 20.528 -39.497 1.00 18.56 143 ASP C O 1
ATOM 3876 N N . LEU C 1 145 ? 6.084 18.658 -38.609 1.00 18.33 144 LEU C N 1
ATOM 3877 C CA . LEU C 1 145 ? 7.463 19.092 -38.781 1.00 18.97 144 LEU C CA 1
ATOM 3878 C C . LEU C 1 145 ? 8.122 18.541 -40.056 1.00 19.71 144 LEU C C 1
ATOM 3879 O O . LEU C 1 145 ? 9.322 18.710 -40.259 1.00 20.07 144 LEU C O 1
ATOM 3884 N N . GLU C 1 146 ? 7.327 17.912 -40.917 1.00 20.35 145 GLU C N 1
ATOM 3885 C CA . GLU C 1 146 ? 7.825 17.323 -42.152 1.00 21.59 145 GLU C CA 1
ATOM 3886 C C . GLU C 1 146 ? 7.424 18.168 -43.362 1.00 22.62 145 GLU C C 1
ATOM 3887 O O . GLU C 1 146 ? 6.235 18.305 -43.668 1.00 22.42 145 GLU C O 1
ATOM 3893 N N . LYS C 1 147 ? 8.431 18.716 -44.044 1.00 23.95 146 LYS C N 1
ATOM 3894 C CA . LYS C 1 147 ? 8.236 19.629 -45.173 1.00 25.40 146 LYS C CA 1
ATOM 3895 C C . LYS C 1 147 ? 7.528 18.952 -46.341 1.00 25.66 146 LYS C C 1
ATOM 3896 O O . LYS C 1 147 ? 7.963 17.903 -46.820 1.00 26.26 146 LYS C O 1
ATOM 3902 N N . GLY C 1 148 ? 6.409 19.536 -46.763 1.00 26.17 147 GLY C N 1
ATOM 3903 C CA . GLY C 1 148 ? 5.681 19.072 -47.948 1.00 26.48 147 GLY C CA 1
ATOM 3904 C C . GLY C 1 148 ? 4.656 17.975 -47.711 1.00 26.80 147 GLY C C 1
ATOM 3905 O O . GLY C 1 148 ? 4.008 17.513 -48.654 1.00 26.89 147 GLY C O 1
ATOM 3906 N N . LYS C 1 149 ? 4.510 17.553 -46.456 1.00 26.71 148 LYS C N 1
ATOM 3907 C CA . LYS C 1 149 ? 3.601 16.469 -46.113 1.00 26.63 148 LYS C CA 1
ATOM 3908 C C . LYS C 1 149 ? 2.641 16.877 -45.005 1.00 26.25 148 LYS C C 1
ATOM 3909 O O . LYS C 1 149 ? 3.038 17.504 -44.029 1.00 26.44 148 LYS C O 1
ATOM 3915 N N . TRP C 1 150 ? 1.373 16.530 -45.186 1.00 25.90 149 TRP C N 1
ATOM 3916 C CA . TRP C 1 150 ? 0.325 16.783 -44.201 1.00 25.87 149 TRP C CA 1
ATOM 3917 C C . TRP C 1 150 ? -0.734 15.688 -44.278 1.00 25.56 149 TRP C C 1
ATOM 3918 O O . TRP C 1 150 ? -0.798 14.949 -45.260 1.00 24.90 149 TRP C O 1
ATOM 3929 N N . VAL C 1 151 ? -1.544 15.595 -43.227 1.00 25.69 150 VAL C N 1
ATOM 3930 C CA . VAL C 1 151 ? -2.696 14.695 -43.162 1.00 25.77 150 VAL C CA 1
ATOM 3931 C C . VAL C 1 151 ? -3.858 15.446 -42.509 1.00 26.08 150 VAL C C 1
ATOM 3932 O O . VAL C 1 151 ? -3.665 16.197 -41.553 1.00 26.10 150 VAL C O 1
ATOM 3936 N N . LYS C 1 152 ? -5.061 15.263 -43.044 1.00 26.49 151 LYS C N 1
ATOM 3937 C CA . LYS C 1 152 ? -6.262 15.811 -42.424 1.00 26.79 151 LYS C CA 1
ATOM 3938 C C . LYS C 1 152 ? -7.293 14.706 -42.290 1.00 26.23 151 LYS C C 1
ATOM 3939 O O . LYS C 1 152 ? -7.568 13.988 -43.249 1.00 25.99 151 LYS C O 1
ATOM 3945 N N . VAL C 1 153 ? -7.839 14.560 -41.088 1.00 25.64 152 VAL C N 1
ATOM 3946 C CA . VAL C 1 153 ? -8.907 13.605 -40.844 1.00 25.08 152 VAL C CA 1
ATOM 3947 C C . VAL C 1 153 ? -10.203 14.211 -41.357 1.00 24.81 152 VAL C C 1
ATOM 3948 O O . VAL C 1 153 ? -10.489 15.379 -41.091 1.00 25.25 152 VAL C O 1
ATOM 3952 N N . THR C 1 154 ? -10.974 13.428 -42.112 1.00 24.40 153 THR C N 1
ATOM 3953 C CA . THR C 1 154 ? -12.252 13.897 -42.637 1.00 23.74 153 THR C CA 1
ATOM 3954 C C . THR C 1 154 ? -13.445 13.275 -41.901 1.00 23.76 153 THR C C 1
ATOM 3955 O O . THR C 1 154 ? -14.574 13.771 -42.004 1.00 24.24 153 THR C O 1
ATOM 3959 N N . GLY C 1 155 ? -13.197 12.201 -41.152 1.00 23.03 154 GLY C N 1
ATOM 3960 C CA . GLY C 1 155 ? -14.268 11.513 -40.419 1.00 21.98 154 GLY C CA 1
ATOM 3961 C C . GLY C 1 155 ? -14.039 10.029 -40.207 1.00 21.08 154 GLY C C 1
ATOM 3962 O O . GLY C 1 155 ? -12.965 9.514 -40.478 1.00 20.61 154 GLY C O 1
ATOM 3963 N N . TRP C 1 156 ? -15.061 9.347 -39.699 1.00 20.76 155 TRP C N 1
ATOM 3964 C CA . TRP C 1 156 ? -15.010 7.897 -39.495 1.00 19.94 155 TRP C CA 1
ATOM 3965 C C . TRP C 1 156 ? -16.060 7.216 -40.348 1.00 19.91 155 TRP C C 1
ATOM 3966 O O . TRP C 1 156 ? -17.100 7.804 -40.637 1.00 19.95 155 TRP C O 1
ATOM 3977 N N . GLY C 1 157 ? -15.779 5.973 -40.737 1.00 19.73 156 GLY C N 1
ATOM 3978 C CA . GLY C 1 157 ? -16.765 5.091 -41.359 1.00 19.18 156 GLY C CA 1
ATOM 3979 C C . GLY C 1 157 ? -16.975 3.846 -40.512 1.00 19.27 156 GLY C C 1
ATOM 3980 O O . GLY C 1 157 ? -16.070 3.418 -39.783 1.00 18.77 156 GLY C O 1
ATOM 3981 N N . ASP C 1 158 ? -18.168 3.266 -40.606 1.00 19.32 157 ASP C N 1
ATOM 3982 C CA . ASP C 1 158 ? -18.540 2.125 -39.777 1.00 19.72 157 ASP C CA 1
ATOM 3983 C C . ASP C 1 158 ? -17.905 0.824 -40.271 1.00 19.78 157 ASP C C 1
ATOM 3984 O O . ASP C 1 158 ? -17.078 0.831 -41.183 1.00 19.76 157 ASP C O 1
ATOM 3989 N N . LYS C 1 159 ? -18.316 -0.282 -39.659 1.00 19.87 158 LYS C N 1
ATOM 3990 C CA . LYS C 1 159 ? -17.793 -1.606 -39.952 1.00 20.06 158 LYS C CA 1
ATOM 3991 C C . LYS C 1 159 ? -18.052 -2.038 -41.393 1.00 19.86 158 LYS C C 1
ATOM 3992 O O . LYS C 1 159 ? -17.136 -2.497 -42.068 1.00 20.08 158 LYS C O 1
ATOM 3998 N N . VAL C 1 160 ? -19.289 -1.872 -41.859 1.00 19.78 159 VAL C N 1
ATOM 3999 C CA . VAL C 1 160 ? -19.673 -2.227 -43.238 1.00 19.58 159 VAL C CA 1
ATOM 4000 C C . VAL C 1 160 ? -18.787 -1.510 -44.257 1.00 18.79 159 VAL C C 1
ATOM 4001 O O . VAL C 1 160 ? -18.355 -2.109 -45.247 1.00 18.82 159 VAL C O 1
ATOM 4005 N N . LYS C 1 161 ? -18.505 -0.239 -43.994 1.00 18.15 160 LYS C N 1
ATOM 4006 C CA . LYS C 1 161 ? -17.586 0.553 -44.817 1.00 17.98 160 LYS C CA 1
ATOM 4007 C C . LYS C 1 161 ? -16.170 -0.051 -44.861 1.00 17.07 160 LYS C C 1
ATOM 4008 O O . LYS C 1 161 ? -15.540 -0.091 -45.919 1.00 16.67 160 LYS C O 1
ATOM 4014 N N . ALA C 1 162 ? -15.683 -0.530 -43.717 1.00 16.30 161 ALA C N 1
ATOM 4015 C CA . ALA C 1 162 ? -14.346 -1.127 -43.635 1.00 16.10 161 ALA C CA 1
ATOM 4016 C C . ALA C 1 162 ? -14.301 -2.425 -44.415 1.00 15.73 161 ALA C C 1
ATOM 4017 O O . ALA C 1 162 ? -13.376 -2.655 -45.177 1.00 15.33 161 ALA C O 1
ATOM 4019 N N . GLU C 1 163 ? -15.330 -3.246 -44.224 1.00 15.87 162 GLU C N 1
ATOM 4020 C CA . GLU C 1 163 ? -15.478 -4.535 -44.893 1.00 16.35 162 GLU C CA 1
ATOM 4021 C C . GLU C 1 163 ? -15.577 -4.407 -46.410 1.00 15.68 162 GLU C C 1
ATOM 4022 O O . GLU C 1 163 ? -15.069 -5.259 -47.127 1.00 15.35 162 GLU C O 1
ATOM 4028 N N . THR C 1 164 ? -16.219 -3.337 -46.881 1.00 15.50 163 THR C N 1
ATOM 4029 C CA . THR C 1 164 ? -16.331 -3.058 -48.310 1.00 16.04 163 THR C CA 1
ATOM 4030 C C . THR C 1 164 ? -14.961 -2.688 -48.873 1.00 16.19 163 THR C C 1
ATOM 4031 O O . THR C 1 164 ? -14.550 -3.199 -49.913 1.00 16.28 163 THR C O 1
ATOM 4035 N N . LEU C 1 165 ? -14.259 -1.823 -48.146 1.00 16.15 164 LEU C N 1
ATOM 4036 C CA . LEU C 1 165 ? -12.941 -1.327 -48.519 1.00 16.24 164 LEU C CA 1
ATOM 4037 C C . LEU C 1 165 ? -11.922 -2.471 -48.581 1.00 15.67 164 LEU C C 1
ATOM 4038 O O . LEU C 1 165 ? -11.098 -2.529 -49.498 1.00 15.65 164 LEU C O 1
ATOM 4043 N N . ILE C 1 166 ? -12.000 -3.386 -47.617 1.00 15.26 165 ILE C N 1
ATOM 4044 C CA . ILE C 1 166 ? -11.161 -4.590 -47.597 1.00 14.84 165 ILE C CA 1
ATOM 4045 C C . ILE C 1 166 ? -11.497 -5.523 -48.779 1.00 14.83 165 ILE C C 1
ATOM 4046 O O . ILE C 1 166 ? -10.595 -5.970 -49.492 1.00 14.53 165 ILE C O 1
ATOM 4051 N N . LYS C 1 167 ? -12.788 -5.788 -48.991 1.00 14.84 166 LYS C N 1
ATOM 4052 C CA . LYS C 1 167 ? -13.243 -6.621 -50.107 1.00 15.53 166 LYS C CA 1
ATOM 4053 C C . LYS C 1 167 ? -12.797 -6.082 -51.471 1.00 15.18 166 LYS C C 1
ATOM 4054 O O . LYS C 1 167 ? -12.335 -6.859 -52.315 1.00 14.96 166 LYS C O 1
ATOM 4060 N N . GLU C 1 168 ? -12.936 -4.770 -51.677 1.00 14.88 167 GLU C N 1
ATOM 4061 C CA . GLU C 1 168 ? -12.458 -4.118 -52.899 1.00 15.53 167 GLU C CA 1
ATOM 4062 C C . GLU C 1 168 ? -10.943 -4.262 -53.011 1.00 15.30 167 GLU C C 1
ATOM 4063 O O . GLU C 1 168 ? -10.399 -4.306 -54.120 1.00 15.61 167 GLU C O 1
ATOM 4069 N N . GLY C 1 169 ? -10.278 -4.323 -51.853 1.00 15.01 168 GLY C N 1
ATOM 4070 C CA . GLY C 1 169 ? -8.829 -4.461 -51.763 1.00 14.76 168 GLY C CA 1
ATOM 4071 C C . GLY C 1 169 ? -8.359 -5.809 -52.251 1.00 14.97 168 GLY C C 1
ATOM 4072 O O . GLY C 1 169 ? -7.415 -5.888 -53.030 1.00 14.99 168 GLY C O 1
ATOM 4073 N N . ILE C 1 170 ? -9.019 -6.867 -51.782 1.00 15.37 169 ILE C N 1
ATOM 4074 C CA . ILE C 1 170 ? -8.758 -8.229 -52.238 1.00 16.14 169 ILE C CA 1
ATOM 4075 C C . ILE C 1 170 ? -9.109 -8.383 -53.720 1.00 16.94 169 ILE C C 1
ATOM 4076 O O . ILE C 1 170 ? -8.287 -8.866 -54.503 1.00 17.13 169 ILE C O 1
ATOM 4081 N N . ASP C 1 171 ? -10.309 -7.943 -54.106 1.00 17.82 170 ASP C N 1
ATOM 4082 C CA . ASP C 1 171 ? -10.746 -8.025 -55.505 1.00 18.76 170 ASP C CA 1
ATOM 4083 C C . ASP C 1 171 ? -9.813 -7.253 -56.444 1.00 18.96 170 ASP C C 1
ATOM 4084 O O . ASP C 1 171 ? -9.580 -7.688 -57.564 1.00 19.49 170 ASP C O 1
ATOM 4089 N N . ARG C 1 172 ? -9.276 -6.122 -55.987 1.00 19.13 171 ARG C N 1
ATOM 4090 C CA . ARG C 1 172 ? -8.329 -5.340 -56.797 1.00 19.46 171 ARG C CA 1
ATOM 4091 C C . ARG C 1 172 ? -6.995 -6.065 -56.978 1.00 19.78 171 ARG C C 1
ATOM 4092 O O . ARG C 1 172 ? -6.398 -6.014 -58.061 1.00 20.35 171 ARG C O 1
ATOM 4100 N N . ASN C 1 173 ? -6.535 -6.734 -55.925 1.00 19.93 172 ASN C N 1
ATOM 4101 C CA . ASN C 1 173 ? -5.398 -7.640 -56.030 1.00 20.31 172 ASN C CA 1
ATOM 4102 C C . ASN C 1 173 ? -5.792 -8.886 -56.812 1.00 20.15 172 ASN C C 1
ATOM 4103 O O . ASN C 1 173 ? -5.017 -9.368 -57.622 1.00 20.89 172 ASN C O 1
ATOM 4108 N N . PHE D 1 3 ? 8.189 13.056 3.576 1.00 39.56 2 PHE D N 1
ATOM 4109 C CA . PHE D 1 3 ? 6.917 13.608 3.007 1.00 39.60 2 PHE D CA 1
ATOM 4110 C C . PHE D 1 3 ? 5.644 12.875 3.463 1.00 39.59 2 PHE D C 1
ATOM 4111 O O . PHE D 1 3 ? 4.593 13.507 3.576 1.00 39.98 2 PHE D O 1
ATOM 4119 N N . ILE D 1 4 ? 5.746 11.566 3.733 1.00 39.35 3 ILE D N 1
ATOM 4120 C CA . ILE D 1 4 ? 4.610 10.731 4.178 1.00 39.07 3 ILE D CA 1
ATOM 4121 C C . ILE D 1 4 ? 3.798 11.335 5.325 1.00 38.93 3 ILE D C 1
ATOM 4122 O O . ILE D 1 4 ? 2.570 11.180 5.373 1.00 38.97 3 ILE D O 1
ATOM 4127 N N . LYS D 1 5 ? 4.490 11.995 6.254 1.00 38.64 4 LYS D N 1
ATOM 4128 C CA . LYS D 1 5 ? 3.856 12.575 7.449 1.00 38.58 4 LYS D CA 1
ATOM 4129 C C . LYS D 1 5 ? 3.312 13.993 7.216 1.00 37.73 4 LYS D C 1
ATOM 4130 O O . LYS D 1 5 ? 2.995 14.709 8.170 1.00 37.92 4 LYS D O 1
ATOM 4136 N N . LYS D 1 6 ? 3.194 14.381 5.947 1.00 36.63 5 LYS D N 1
ATOM 4137 C CA . LYS D 1 6 ? 2.802 15.734 5.577 1.00 35.36 5 LYS D CA 1
ATOM 4138 C C . LYS D 1 6 ? 1.651 15.742 4.561 1.00 34.16 5 LYS D C 1
ATOM 4139 O O . LYS D 1 6 ? 1.185 16.804 4.145 1.00 33.92 5 LYS D O 1
ATOM 4145 N N . ILE D 1 7 ? 1.192 14.553 4.175 1.00 32.73 6 ILE D N 1
ATOM 4146 C CA . ILE D 1 7 ? 0.110 14.404 3.201 1.00 31.19 6 ILE D CA 1
ATOM 4147 C C . ILE D 1 7 ? -1.168 13.934 3.904 1.00 30.75 6 ILE D C 1
ATOM 4148 O O . ILE D 1 7 ? -1.143 12.969 4.676 1.00 30.44 6 ILE D O 1
ATOM 4153 N N . LYS D 1 8 ? -2.280 14.620 3.635 1.00 29.96 7 LYS D N 1
ATOM 4154 C CA . LYS D 1 8 ? -3.578 14.233 4.188 1.00 29.26 7 LYS D CA 1
ATOM 4155 C C . LYS D 1 8 ? -4.059 12.950 3.527 1.00 28.09 7 LYS D C 1
ATOM 4156 O O . LYS D 1 8 ? -3.616 12.606 2.427 1.00 27.43 7 LYS D O 1
ATOM 4162 N N . ALA D 1 9 ? -4.966 12.252 4.204 1.00 27.02 8 ALA D N 1
ATOM 4163 C CA . ALA D 1 9 ? -5.608 11.072 3.640 1.00 26.43 8 ALA D CA 1
ATOM 4164 C C . ALA D 1 9 ? -6.551 11.440 2.488 1.00 25.98 8 ALA D C 1
ATOM 4165 O O . ALA D 1 9 ? -6.566 10.772 1.461 1.00 25.10 8 ALA D O 1
ATOM 4167 N N . LYS D 1 10 ? -7.318 12.512 2.677 1.00 26.17 9 LYS D N 1
ATOM 4168 C CA . LYS D 1 10 ? -8.322 12.965 1.716 1.00 26.55 9 LYS D CA 1
ATOM 4169 C C . LYS D 1 10 ? -8.139 14.450 1.409 1.00 27.05 9 LYS D C 1
ATOM 4170 O O . LYS D 1 10 ? -8.010 15.267 2.327 1.00 27.15 9 LYS D O 1
ATOM 4176 N N . ALA D 1 11 ? -8.134 14.802 0.125 1.00 27.60 10 ALA D N 1
ATOM 4177 C CA . ALA D 1 11 ? -8.091 16.208 -0.275 1.00 28.33 10 ALA D CA 1
ATOM 4178 C C . ALA D 1 11 ? -9.488 16.837 -0.195 1.00 28.76 10 ALA D C 1
ATOM 4179 O O . ALA D 1 11 ? -9.632 18.032 0.101 1.00 29.12 10 ALA D O 1
ATOM 4181 N N . ASN D 1 12 ? -10.506 16.024 -0.463 1.00 28.85 11 ASN D N 1
ATOM 4182 C CA . ASN D 1 12 ? -11.903 16.418 -0.298 1.00 29.20 11 ASN D CA 1
ATOM 4183 C C . ASN D 1 12 ? -12.748 15.177 -0.009 1.00 29.45 11 ASN D C 1
ATOM 4184 O O . ASN D 1 12 ? -12.235 14.058 -0.053 1.00 29.51 11 ASN D O 1
ATOM 4189 N N . ASN D 1 13 ? -14.035 15.371 0.282 1.00 29.75 12 ASN D N 1
ATOM 4190 C CA . ASN D 1 13 ? -14.925 14.265 0.652 1.00 29.94 12 ASN D CA 1
ATOM 4191 C C . ASN D 1 13 ? -14.881 13.105 -0.340 1.00 29.48 12 ASN D C 1
ATOM 4192 O O . ASN D 1 13 ? -15.084 11.945 0.034 1.00 29.34 12 ASN D O 1
ATOM 4197 N N . ASN D 1 14 ? -14.603 13.427 -1.600 1.00 28.91 13 ASN D N 1
ATOM 4198 C CA . ASN D 1 14 ? -14.728 12.460 -2.685 1.00 28.41 13 ASN D CA 1
ATOM 4199 C C . ASN D 1 14 ? -13.422 11.828 -3.198 1.00 27.05 13 ASN D C 1
ATOM 4200 O O . ASN D 1 14 ? -13.465 10.988 -4.095 1.00 27.18 13 ASN D O 1
ATOM 4205 N N . GLU D 1 15 ? -12.273 12.219 -2.637 1.00 25.70 14 GLU D N 1
ATOM 4206 C CA . GLU D 1 15 ? -10.991 11.629 -3.056 1.00 23.86 14 GLU D CA 1
ATOM 4207 C C . GLU D 1 15 ? -10.086 11.156 -1.930 1.00 22.67 14 GLU D C 1
ATOM 4208 O O . GLU D 1 15 ? -10.232 11.563 -0.769 1.00 22.61 14 GLU D O 1
ATOM 4214 N N . ILE D 1 16 ? -9.157 10.280 -2.299 1.00 20.62 15 ILE D N 1
ATOM 4215 C CA . ILE D 1 16 ? -8.091 9.818 -1.419 1.00 19.02 15 ILE D CA 1
ATOM 4216 C C . ILE D 1 16 ? -6.737 10.028 -2.101 1.00 18.27 15 ILE D C 1
ATOM 4217 O O . ILE D 1 16 ? -6.601 9.850 -3.317 1.00 17.59 15 ILE D O 1
ATOM 4222 N N . ASN D 1 17 ? -5.749 10.433 -1.312 1.00 17.32 16 ASN D N 1
ATOM 4223 C CA . ASN D 1 17 ? -4.371 10.463 -1.751 1.00 16.10 16 ASN D CA 1
ATOM 4224 C C . ASN D 1 17 ? -3.757 9.088 -1.542 1.00 15.39 16 ASN D C 1
ATOM 4225 O O . ASN D 1 17 ? -3.862 8.524 -0.453 1.00 15.27 16 ASN D O 1
ATOM 4230 N N . VAL D 1 18 ? -3.125 8.552 -2.586 1.00 14.59 17 VAL D N 1
ATOM 4231 C CA . VAL D 1 18 ? -2.454 7.245 -2.524 1.00 13.31 17 VAL D CA 1
ATOM 4232 C C . VAL D 1 18 ? -0.954 7.377 -2.825 1.00 12.96 17 VAL D C 1
ATOM 4233 O O . VAL D 1 18 ? -0.556 7.674 -3.961 1.00 12.14 17 VAL D O 1
ATOM 4237 N N . ILE D 1 19 ? -0.132 7.168 -1.791 1.00 12.33 18 ILE D N 1
ATOM 4238 C CA . ILE D 1 19 ? 1.321 7.156 -1.939 1.00 11.60 18 ILE D CA 1
ATOM 4239 C C . ILE D 1 19 ? 1.711 5.824 -2.556 1.00 11.40 18 ILE D C 1
ATOM 4240 O O . ILE D 1 19 ? 1.405 4.762 -1.979 1.00 11.38 18 ILE D O 1
ATOM 4245 N N . ILE D 1 20 ? 2.362 5.876 -3.726 1.00 10.58 19 ILE D N 1
ATOM 4246 C CA . ILE D 1 20 ? 2.683 4.657 -4.480 1.00 10.06 19 ILE D CA 1
ATOM 4247 C C . ILE D 1 20 ? 3.982 4.003 -3.999 1.00 10.05 19 ILE D C 1
ATOM 4248 O O . ILE D 1 20 ? 4.994 4.666 -3.813 1.00 9.70 19 ILE D O 1
ATOM 4253 N N . GLU D 1 21 ? 3.925 2.695 -3.779 1.00 10.52 20 GLU D N 1
ATOM 4254 C CA . GLU D 1 21 ? 5.101 1.916 -3.392 1.00 10.96 20 GLU D CA 1
ATOM 4255 C C . GLU D 1 21 ? 5.609 1.044 -4.556 1.00 11.13 20 GLU D C 1
ATOM 4256 O O . GLU D 1 21 ? 6.799 1.068 -4.880 1.00 10.91 20 GLU D O 1
ATOM 4262 N N . ILE D 1 22 ? 4.698 0.290 -5.179 1.00 11.08 21 ILE D N 1
ATOM 4263 C CA . ILE D 1 22 ? 5.047 -0.595 -6.285 1.00 11.59 21 ILE D CA 1
ATOM 4264 C C . ILE D 1 22 ? 4.254 -0.229 -7.562 1.00 12.21 21 ILE D C 1
ATOM 4265 O O . ILE D 1 22 ? 3.034 -0.362 -7.586 1.00 12.32 21 ILE D O 1
ATOM 4270 N N . PRO D 1 23 ? 4.948 0.255 -8.610 1.00 12.55 22 PRO D N 1
ATOM 4271 C CA . PRO D 1 23 ? 4.324 0.579 -9.896 1.00 13.08 22 PRO D CA 1
ATOM 4272 C C . PRO D 1 23 ? 3.741 -0.659 -10.547 1.00 13.71 22 PRO D C 1
ATOM 4273 O O . PRO D 1 23 ? 4.254 -1.761 -10.313 1.00 13.19 22 PRO D O 1
ATOM 4277 N N . MET D 1 24 ? 2.706 -0.476 -11.372 1.00 14.74 23 MET D N 1
ATOM 4278 C CA . MET D 1 24 ? 2.146 -1.593 -12.137 1.00 16.54 23 MET D CA 1
ATOM 4279 C C . MET D 1 24 ? 3.147 -2.115 -13.156 1.00 16.88 23 MET D C 1
ATOM 4280 O O . MET D 1 24 ? 3.946 -1.347 -13.696 1.00 17.15 23 MET D O 1
ATOM 4285 N N . ASN D 1 25 ? 3.105 -3.427 -13.390 1.00 17.67 24 ASN D N 1
ATOM 4286 C CA . ASN D 1 25 ? 3.882 -4.082 -14.446 1.00 18.42 24 ASN D CA 1
ATOM 4287 C C . ASN D 1 25 ? 5.360 -3.697 -14.488 1.00 18.18 24 ASN D C 1
ATOM 4288 O O . ASN D 1 25 ? 5.889 -3.444 -15.557 1.00 18.87 24 ASN D O 1
ATOM 4293 N N . SER D 1 26 ? 6.034 -3.678 -13.344 1.00 18.04 25 SER D N 1
ATOM 4294 C CA A SER D 1 26 ? 7.406 -3.173 -13.271 0.50 18.05 25 SER D CA 1
ATOM 4295 C CA B SER D 1 26 ? 7.411 -3.186 -13.302 0.50 17.99 25 SER D CA 1
ATOM 4296 C C . SER D 1 26 ? 8.412 -4.173 -12.697 1.00 17.86 25 SER D C 1
ATOM 4297 O O . SER D 1 26 ? 9.244 -3.812 -11.866 1.00 17.98 25 SER D O 1
ATOM 4302 N N . GLY D 1 27 ? 8.329 -5.426 -13.136 1.00 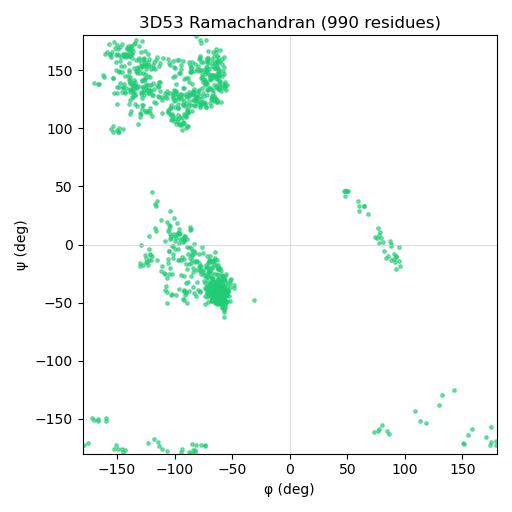17.74 26 GLY D N 1
ATOM 4303 C CA . GLY D 1 27 ? 9.305 -6.443 -12.768 1.00 17.08 26 GLY D CA 1
ATOM 4304 C C . GLY D 1 27 ? 9.159 -7.007 -11.373 1.00 16.63 26 GLY D C 1
ATOM 4305 O O . GLY D 1 27 ? 8.098 -6.890 -10.772 1.00 16.61 26 GLY D O 1
ATOM 4306 N N . PRO D 1 28 ? 10.240 -7.623 -10.847 1.00 16.26 27 PRO D N 1
ATOM 4307 C CA . PRO D 1 28 ? 10.183 -8.399 -9.610 1.00 15.94 27 PRO 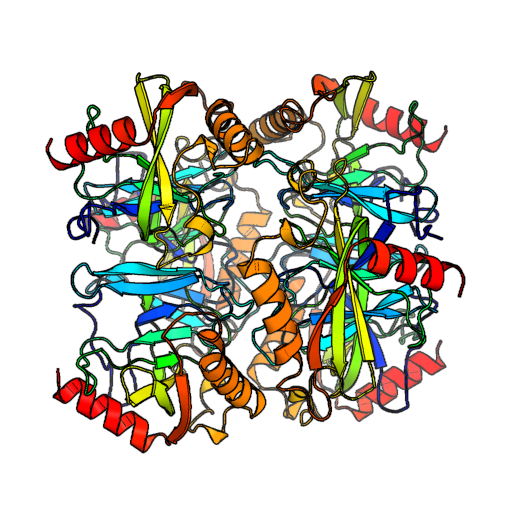D CA 1
ATOM 4308 C C . PRO D 1 28 ? 10.424 -7.636 -8.307 1.00 15.72 27 PRO D C 1
ATOM 4309 O O . PRO D 1 28 ? 10.330 -8.234 -7.241 1.00 15.79 27 PRO D O 1
ATOM 4313 N N . ILE D 1 29 ? 10.715 -6.338 -8.366 1.00 15.30 28 ILE D N 1
ATOM 4314 C CA . ILE D 1 29 ? 10.963 -5.599 -7.124 1.00 15.23 28 ILE D CA 1
ATOM 4315 C C . ILE D 1 29 ? 9.678 -5.230 -6.372 1.00 15.39 28 ILE D C 1
ATOM 4316 O O . ILE D 1 29 ? 8.748 -4.644 -6.933 1.00 15.47 28 ILE D O 1
ATOM 4321 N N . LYS D 1 30 ? 9.662 -5.584 -5.092 1.00 15.29 29 LYS D N 1
ATOM 4322 C CA . LYS D 1 30 ? 8.590 -5.245 -4.174 1.00 15.62 29 LYS D CA 1
ATOM 4323 C C . LYS D 1 30 ? 9.152 -4.224 -3.176 1.00 15.13 29 LYS D C 1
ATOM 4324 O O . LYS D 1 30 ? 10.060 -4.541 -2.411 1.00 15.14 29 LYS D O 1
ATOM 4330 N N . TYR D 1 31 ? 8.646 -2.990 -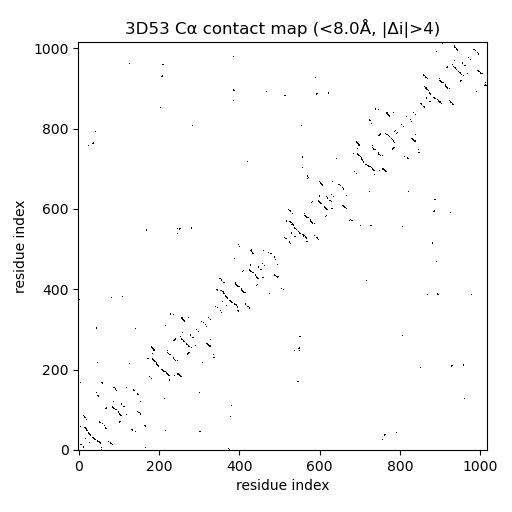3.226 1.00 14.45 30 TYR D N 1
ATOM 4331 C CA . TYR D 1 31 ? 9.089 -1.916 -2.329 1.00 13.48 30 TYR D CA 1
ATOM 4332 C C . TYR D 1 31 ? 8.060 -1.650 -1.247 1.00 14.42 30 TYR D C 1
ATOM 4333 O O . TYR D 1 31 ? 6.864 -1.921 -1.429 1.00 13.90 30 TYR D O 1
ATOM 4342 N N . GLU D 1 32 ? 8.532 -1.085 -0.137 1.00 15.11 31 GLU D N 1
ATOM 4343 C CA . GLU D 1 32 ? 7.668 -0.682 0.962 1.00 16.36 31 GLU D CA 1
ATOM 4344 C C . GLU D 1 32 ? 8.263 0.510 1.709 1.00 16.12 31 GLU D C 1
ATOM 4345 O O . GLU D 1 32 ? 9.449 0.524 2.011 1.00 15.84 31 GLU D O 1
ATOM 4351 N N . PHE D 1 33 ? 7.443 1.507 2.022 1.00 16.80 32 PHE D N 1
ATOM 4352 C CA . PHE D 1 33 ? 7.894 2.564 2.917 1.00 17.30 32 PHE D CA 1
ATOM 4353 C C . PHE D 1 33 ? 8.022 2.099 4.371 1.00 18.08 32 PHE D C 1
ATOM 4354 O O . PHE D 1 33 ? 7.111 1.491 4.932 1.00 17.91 32 PHE D O 1
ATOM 4362 N N . ASP D 1 34 ? 9.189 2.362 4.947 1.00 19.03 33 ASP D N 1
ATOM 4363 C CA . ASP D 1 34 ? 9.422 2.235 6.371 1.00 19.95 33 ASP D CA 1
ATOM 4364 C C . ASP D 1 34 ? 8.859 3.506 7.020 1.00 20.42 33 ASP D C 1
ATOM 4365 O O . ASP D 1 34 ? 9.263 4.612 6.665 1.00 20.26 33 ASP D O 1
ATOM 4370 N N . LYS D 1 35 ? 7.908 3.349 7.944 1.00 21.21 34 LYS D N 1
ATOM 4371 C CA . LYS D 1 35 ? 7.256 4.506 8.582 1.00 21.96 34 LYS D CA 1
ATOM 4372 C C . LYS D 1 35 ? 8.164 5.310 9.509 1.00 21.97 34 LYS D C 1
ATOM 4373 O O . LYS D 1 35 ? 7.973 6.507 9.678 1.00 22.36 34 LYS D O 1
ATOM 4379 N N . GLU D 1 36 ? 9.154 4.658 10.096 1.00 21.94 35 GLU D N 1
ATOM 4380 C CA . GLU D 1 36 ? 10.040 5.343 11.025 1.00 21.87 35 GLU D CA 1
ATOM 4381 C C . GLU D 1 36 ? 11.013 6.283 10.298 1.00 21.64 35 GLU D C 1
ATOM 4382 O O . GLU D 1 36 ? 11.091 7.471 10.630 1.00 21.54 35 GLU D O 1
ATOM 4388 N N . SER D 1 37 ? 11.706 5.768 9.281 1.00 20.95 36 SER D N 1
ATOM 4389 C CA . SER D 1 37 ? 12.653 6.580 8.500 1.00 20.41 36 SER D CA 1
ATOM 4390 C C . SER D 1 37 ? 12.034 7.381 7.342 1.00 19.54 36 SER D C 1
ATOM 4391 O O . SER D 1 37 ? 12.573 8.419 6.942 1.00 19.21 36 SER D O 1
ATOM 4394 N N . GLY D 1 38 ? 10.923 6.892 6.795 1.00 18.70 37 GLY D N 1
ATOM 4395 C CA . GLY D 1 38 ? 10.304 7.519 5.625 1.00 17.95 37 GLY D CA 1
ATOM 4396 C C . GLY D 1 38 ? 10.971 7.135 4.306 1.00 17.42 37 GLY D C 1
ATOM 4397 O O . GLY D 1 38 ? 10.573 7.607 3.238 1.00 17.55 37 GLY D O 1
ATOM 4398 N N . ALA D 1 39 ? 11.977 6.269 4.391 1.00 16.54 38 ALA D N 1
ATOM 4399 C CA . ALA D 1 39 ? 12.685 5.746 3.239 1.00 15.71 38 ALA D CA 1
ATOM 4400 C C . ALA D 1 39 ? 11.960 4.563 2.600 1.00 15.16 38 ALA D C 1
ATOM 4401 O O . ALA D 1 39 ? 11.264 3.783 3.270 1.00 14.43 38 ALA D O 1
ATOM 4403 N N . LEU D 1 40 ? 12.135 4.440 1.290 1.00 14.52 39 LEU D N 1
ATOM 4404 C CA . LEU D 1 40 ? 11.564 3.340 0.547 1.00 14.28 39 LEU D CA 1
ATOM 4405 C C . LEU D 1 40 ? 12.531 2.158 0.549 1.00 14.08 39 LEU D C 1
ATOM 4406 O O . LEU D 1 40 ? 13.607 2.235 -0.034 1.00 13.67 39 LEU D O 1
ATOM 4411 N N . PHE D 1 41 ? 12.144 1.074 1.215 1.00 14.32 40 PHE D N 1
ATOM 4412 C CA . PHE D 1 41 ? 12.975 -0.129 1.286 1.00 14.98 40 PHE D CA 1
ATOM 4413 C C . PHE D 1 41 ? 12.578 -1.147 0.228 1.00 15.37 40 PHE D C 1
ATOM 4414 O O . PHE D 1 41 ? 11.400 -1.242 -0.135 1.00 14.91 40 PHE D O 1
ATOM 4422 N N . VAL D 1 42 ? 13.561 -1.907 -0.258 1.00 15.64 41 VAL D N 1
ATOM 4423 C CA . VAL D 1 42 ? 13.276 -3.075 -1.071 1.00 16.37 41 VAL D CA 1
ATOM 4424 C C . VAL D 1 42 ? 12.836 -4.183 -0.118 1.00 17.37 41 VAL D C 1
ATOM 4425 O O . VAL D 1 42 ? 13.554 -4.545 0.817 1.00 17.59 41 VAL D O 1
ATOM 4429 N N . ASP D 1 43 ? 11.641 -4.698 -0.367 1.00 18.24 42 ASP D N 1
ATOM 4430 C CA . ASP D 1 43 ? 11.029 -5.715 0.458 1.00 19.42 42 ASP D CA 1
ATOM 4431 C C . ASP D 1 43 ? 11.404 -7.099 -0.048 1.00 19.36 42 ASP D C 1
ATOM 4432 O O . ASP D 1 43 ? 11.698 -8.004 0.735 1.00 19.59 42 ASP D O 1
ATOM 4437 N N . ARG D 1 44 ? 11.406 -7.254 -1.366 1.00 19.18 43 ARG D N 1
ATOM 4438 C CA . ARG D 1 44 ? 11.677 -8.545 -1.968 1.00 19.20 43 ARG D CA 1
ATOM 4439 C C . ARG D 1 44 ? 12.067 -8.420 -3.435 1.00 18.55 43 ARG D C 1
ATOM 4440 O O . ARG D 1 44 ? 11.578 -7.529 -4.144 1.00 18.79 43 ARG D O 1
ATOM 4448 N N . PHE D 1 45 ? 12.981 -9.286 -3.868 1.00 17.59 44 PHE D N 1
ATOM 4449 C CA . PHE D 1 45 ? 13.172 -9.544 -5.290 1.00 17.19 44 PHE D CA 1
ATOM 4450 C C . PHE D 1 45 ? 12.326 -10.797 -5.530 1.00 16.95 44 PHE D C 1
ATOM 4451 O O . PHE D 1 45 ? 12.710 -11.894 -5.127 1.00 16.31 44 PHE D O 1
ATOM 4459 N N . MET D 1 46 ? 11.157 -10.611 -6.140 1.00 16.84 45 MET D N 1
ATOM 4460 C CA . MET D 1 46 ? 10.202 -11.696 -6.333 1.00 17.50 45 MET D CA 1
ATOM 4461 C C . MET D 1 46 ? 10.783 -12.793 -7.218 1.00 16.77 45 MET D C 1
ATOM 4462 O O . MET D 1 46 ? 11.540 -12.522 -8.152 1.00 16.89 45 MET D O 1
ATOM 4467 N N . GLN D 1 47 ? 10.434 -14.030 -6.903 1.00 16.37 46 GLN D N 1
ATOM 4468 C CA . GLN D 1 47 ? 11.043 -15.182 -7.551 1.00 16.65 46 GLN D CA 1
ATOM 4469 C C . GLN D 1 47 ? 10.202 -15.737 -8.696 1.00 16.16 46 GLN D C 1
ATOM 4470 O O . GLN D 1 47 ? 10.685 -16.546 -9.481 1.00 16.23 46 GLN D O 1
ATOM 4476 N N . THR D 1 48 ? 8.944 -15.310 -8.781 1.00 15.71 47 THR D N 1
ATOM 4477 C CA . THR D 1 48 ? 8.078 -15.696 -9.896 1.00 14.93 47 THR D CA 1
ATOM 4478 C C . THR D 1 48 ? 8.360 -14.791 -11.092 1.00 14.76 47 THR D C 1
ATOM 4479 O O . THR D 1 48 ? 9.241 -13.925 -11.037 1.00 14.55 47 THR D O 1
ATOM 4483 N N . THR D 1 49 ? 7.598 -14.986 -12.165 1.00 13.84 48 THR D N 1
ATOM 4484 C CA . THR D 1 49 ? 7.698 -14.129 -13.342 1.00 13.16 48 THR D CA 1
ATOM 4485 C C . THR D 1 49 ? 6.653 -13.028 -13.271 1.00 13.09 48 THR D C 1
ATOM 4486 O O . THR D 1 49 ? 6.426 -12.308 -14.244 1.00 12.63 48 THR D O 1
ATOM 4490 N N . MET D 1 50 ? 6.001 -12.915 -12.120 1.00 13.11 49 MET D N 1
ATOM 4491 C CA . MET D 1 50 ? 4.845 -12.043 -11.986 1.00 13.72 49 MET D CA 1
ATOM 4492 C C . MET D 1 50 ? 5.252 -10.612 -11.685 1.00 13.94 49 MET D C 1
ATOM 4493 O O . MET D 1 50 ? 6.364 -10.362 -11.219 1.00 14.57 49 MET D O 1
ATOM 4498 N N . SER D 1 51 ? 4.370 -9.673 -12.002 1.00 14.05 50 SER D N 1
ATOM 4499 C CA . SER D 1 51 ? 4.545 -8.279 -11.604 1.00 15.02 50 SER D CA 1
ATOM 4500 C C . SER D 1 51 ? 3.170 -7.667 -11.332 1.00 14.73 50 SER D C 1
ATOM 4501 O O . SER D 1 51 ? 2.156 -8.229 -11.734 1.00 14.96 50 SER D O 1
ATOM 4504 N N . TYR D 1 52 ? 3.128 -6.554 -10.606 1.00 14.63 51 TYR D N 1
ATOM 4505 C CA . TYR D 1 52 ? 1.860 -6.051 -10.078 1.00 14.69 51 TYR D CA 1
ATOM 4506 C C . TYR D 1 52 ? 0.894 -5.604 -11.180 1.00 14.64 51 TYR D C 1
ATOM 4507 O O . TYR D 1 52 ? 1.319 -4.970 -12.149 1.00 14.51 51 TYR D O 1
ATOM 4516 N N . PRO D 1 53 ? -0.404 -5.955 -11.038 1.00 14.82 52 PRO D N 1
ATOM 4517 C CA . PRO D 1 53 ? -1.387 -5.670 -12.097 1.00 14.49 52 PRO D CA 1
ATOM 4518 C C . PRO D 1 53 ? -1.925 -4.230 -12.046 1.00 14.17 52 PRO D C 1
ATOM 4519 O O . PRO D 1 53 ? -2.545 -3.775 -13.011 1.00 13.67 52 PRO D O 1
ATOM 4523 N N . CYS D 1 54 ? -1.688 -3.550 -10.920 1.00 14.14 53 CYS D N 1
ATOM 4524 C CA . CYS D 1 54 ? -2.023 -2.141 -10.719 1.00 13.94 53 CYS D CA 1
ATOM 4525 C C . CYS D 1 54 ? -0.877 -1.481 -9.973 1.00 13.65 53 CYS D C 1
ATOM 4526 O O . CYS D 1 54 ? 0.012 -2.168 -9.447 1.00 13.20 53 CYS D O 1
ATOM 4529 N N . ASN D 1 55 ? -0.903 -0.147 -9.927 1.00 13.33 54 ASN D N 1
ATOM 4530 C CA . ASN D 1 55 ? -0.046 0.624 -9.032 1.00 13.31 54 ASN D CA 1
ATOM 4531 C C . ASN D 1 55 ? -0.513 0.359 -7.617 1.00 13.38 54 ASN D C 1
ATOM 4532 O O . ASN D 1 55 ? -1.701 0.392 -7.336 1.00 13.76 54 ASN D O 1
ATOM 4537 N N . TYR D 1 56 ? 0.432 0.091 -6.731 1.00 13.65 55 TYR D N 1
ATOM 4538 C CA . TYR D 1 56 ? 0.118 -0.311 -5.379 1.00 13.31 55 TYR D CA 1
ATOM 4539 C C . TYR D 1 56 ? 0.750 0.649 -4.375 1.00 12.83 55 TYR D C 1
ATOM 4540 O O . TYR D 1 56 ? 1.941 0.949 -4.462 1.00 12.85 55 TYR D O 1
ATOM 4549 N N . GLY D 1 57 ? -0.059 1.124 -3.431 1.00 12.66 56 GLY D N 1
ATOM 4550 C CA . GLY D 1 57 ? 0.438 1.890 -2.293 1.00 12.15 56 GLY D CA 1
ATOM 4551 C C . GLY D 1 57 ? -0.525 1.916 -1.121 1.00 11.97 56 GLY D C 1
ATOM 4552 O O . GLY D 1 57 ? -1.335 1.004 -0.940 1.00 11.96 56 GLY D O 1
ATOM 4553 N N . PHE D 1 58 ? -0.454 2.991 -0.345 1.00 11.99 57 PHE D N 1
ATOM 4554 C CA . PHE D 1 58 ? -1.274 3.156 0.846 1.00 11.95 57 PHE D CA 1
ATOM 4555 C C . PHE D 1 58 ? -1.798 4.585 0.992 1.00 12.30 57 PHE D C 1
ATOM 4556 O O . PHE D 1 58 ? -1.272 5.523 0.379 1.00 11.97 57 PHE D O 1
ATOM 4564 N N . ILE D 1 59 ? -2.828 4.748 1.821 1.00 12.64 58 ILE D N 1
ATOM 4565 C CA . ILE D 1 59 ? -3.346 6.079 2.150 1.00 13.03 58 ILE D CA 1
ATOM 4566 C C . ILE D 1 59 ? -2.652 6.572 3.414 1.00 13.42 58 ILE D C 1
ATOM 4567 O O . ILE D 1 59 ? -2.740 5.904 4.446 1.00 14.01 58 ILE D O 1
ATOM 4572 N N . PRO D 1 60 ? -1.951 7.729 3.337 1.00 13.59 59 PRO D N 1
ATOM 4573 C CA . PRO D 1 60 ? -1.298 8.306 4.510 1.00 14.05 59 PRO D CA 1
ATOM 4574 C C . PRO D 1 60 ? -2.326 8.705 5.571 1.00 14.87 59 PRO D C 1
ATOM 4575 O O . PRO D 1 60 ? -3.478 8.956 5.231 1.00 14.69 59 PRO D O 1
ATOM 4579 N N . ASP D 1 61 ? -1.908 8.742 6.842 1.00 15.69 60 ASP D N 1
ATOM 4580 C CA . ASP D 1 61 ? -2.768 9.145 7.970 1.00 16.48 60 ASP D CA 1
ATOM 4581 C C . ASP D 1 61 ? -4.022 8.289 8.154 1.00 16.10 60 ASP D C 1
ATOM 4582 O O . ASP D 1 61 ? -5.098 8.782 8.500 1.00 16.39 60 ASP D O 1
ATOM 4587 N N . THR D 1 62 ? -3.870 6.995 7.910 1.00 15.92 61 THR D N 1
ATOM 4588 C CA . THR D 1 62 ? -4.916 6.028 8.187 1.00 15.47 61 THR D CA 1
ATOM 4589 C C . THR D 1 62 ? -4.276 4.868 8.915 1.00 15.68 61 THR D C 1
ATOM 4590 O O . THR D 1 62 ? -3.106 4.547 8.690 1.00 15.25 61 THR D O 1
ATOM 4594 N N . LEU D 1 63 ? -5.055 4.231 9.780 1.00 15.86 62 LEU D N 1
ATOM 4595 C CA . LEU D 1 63 ? -4.629 3.008 10.441 1.00 16.21 62 LEU D CA 1
ATOM 4596 C C . LEU D 1 63 ? -5.727 1.993 10.232 1.00 16.55 62 LEU D C 1
ATOM 4597 O O . LEU D 1 63 ? -6.857 2.213 10.632 1.00 16.09 62 LEU D O 1
ATOM 4602 N N . SER D 1 64 ? -5.400 0.883 9.590 1.00 17.63 63 SER D N 1
ATOM 4603 C CA . SER D 1 64 ? -6.360 -0.193 9.463 1.00 18.73 63 SER D CA 1
ATOM 4604 C C . SER D 1 64 ? -6.459 -0.966 10.775 1.00 19.60 63 SER D C 1
ATOM 4605 O O . SER D 1 64 ? -5.704 -0.717 11.724 1.00 19.59 63 SER D O 1
ATOM 4608 N N . ASN D 1 65 ? -7.417 -1.885 10.805 1.00 20.63 64 ASN D N 1
ATOM 4609 C CA . ASN D 1 65 ? -7.613 -2.872 11.866 1.00 22.39 64 ASN D CA 1
ATOM 4610 C C . ASN D 1 65 ? -6.349 -3.348 12.591 1.00 22.53 64 ASN D C 1
ATOM 4611 O O . ASN D 1 65 ? -6.320 -3.384 13.817 1.00 23.00 64 ASN D O 1
ATOM 4616 N N . ASP D 1 66 ? -5.310 -3.702 11.834 1.00 22.70 65 ASP D N 1
ATOM 4617 C CA . ASP D 1 66 ? -4.074 -4.220 12.416 1.00 22.59 65 ASP D CA 1
ATOM 4618 C C . ASP D 1 66 ? -2.951 -3.175 12.574 1.00 22.33 65 ASP D C 1
ATOM 4619 O O . ASP D 1 66 ? -1.784 -3.537 12.725 1.00 22.45 65 ASP D O 1
ATOM 4624 N N . GLY D 1 67 ? -3.296 -1.891 12.535 1.00 21.69 66 GLY D N 1
ATOM 4625 C CA . GLY D 1 67 ? -2.299 -0.836 12.730 1.00 21.10 66 GLY D CA 1
ATOM 4626 C C . GLY D 1 67 ? -1.485 -0.410 11.517 1.00 20.61 66 GLY D C 1
ATOM 4627 O O . GLY D 1 67 ? -0.772 0.592 11.580 1.00 20.52 66 GLY D O 1
ATOM 4628 N N . ASP D 1 68 ? -1.560 -1.180 10.429 1.00 20.22 67 ASP D N 1
ATOM 4629 C CA . ASP D 1 68 ? -0.955 -0.793 9.139 1.00 19.85 67 ASP D CA 1
ATOM 4630 C C . ASP D 1 68 ? -1.826 0.249 8.441 1.00 18.58 67 ASP D C 1
ATOM 4631 O O . ASP D 1 68 ? -3.042 0.234 8.609 1.00 17.80 67 ASP D O 1
ATOM 4636 N N . PRO D 1 69 ? -1.214 1.142 7.631 1.00 17.88 68 PRO D N 1
ATOM 4637 C CA . PRO D 1 69 ? -2.070 2.038 6.853 1.00 17.40 68 PRO D CA 1
ATOM 4638 C C . PRO D 1 69 ? -2.953 1.255 5.871 1.00 16.96 68 PRO D C 1
ATOM 4639 O O . PRO D 1 69 ? -2.623 0.118 5.493 1.00 16.57 68 PRO D O 1
ATOM 4643 N N . VAL D 1 70 ? -4.074 1.863 5.494 1.00 16.48 69 VAL D N 1
ATOM 4644 C CA . VAL D 1 70 ? -4.985 1.284 4.511 1.00 16.36 69 VAL D CA 1
ATOM 4645 C C . VAL D 1 70 ? -4.279 1.194 3.150 1.00 15.82 69 VAL D C 1
ATOM 4646 O O . VAL D 1 70 ? -3.739 2.183 2.650 1.00 15.24 69 VAL D O 1
ATOM 4650 N N . ASP D 1 71 ? -4.276 -0.007 2.582 1.00 15.86 70 ASP D N 1
ATOM 4651 C CA . ASP D 1 71 ? -3.612 -0.286 1.307 1.00 15.77 70 ASP D CA 1
ATOM 4652 C C . ASP D 1 71 ? -4.560 -0.176 0.127 1.00 14.87 70 ASP D C 1
ATOM 4653 O O . ASP D 1 71 ? -5.745 -0.421 0.264 1.00 14.07 70 ASP D O 1
ATOM 4658 N N . VAL D 1 72 ? -4.010 0.182 -1.034 1.00 14.33 71 VAL D N 1
ATOM 4659 C CA . VAL D 1 72 ? -4.798 0.505 -2.228 1.00 13.01 71 VAL D CA 1
ATOM 4660 C C . VAL D 1 72 ? -4.218 -0.097 -3.514 1.00 12.64 71 VAL D C 1
ATOM 4661 O O . VAL D 1 72 ? -3.010 -0.070 -3.737 1.00 12.67 71 VAL D O 1
ATOM 4665 N N . LEU D 1 73 ? -5.090 -0.634 -4.357 1.00 12.32 72 LEU D N 1
ATOM 4666 C CA . LEU D 1 73 ? -4.718 -0.986 -5.721 1.00 12.34 72 LEU D CA 1
ATOM 4667 C C . LEU D 1 73 ? -5.267 0.085 -6.648 1.00 12.40 72 LEU D C 1
ATOM 4668 O O . LEU D 1 73 ? -6.485 0.183 -6.831 1.00 12.58 72 LEU D O 1
ATOM 4673 N N . VAL D 1 74 ? -4.379 0.913 -7.200 1.00 12.15 73 VAL D N 1
ATOM 4674 C CA . VAL D 1 74 ? -4.820 1.965 -8.116 1.00 11.65 73 VAL D CA 1
ATOM 4675 C C . VAL D 1 74 ? -4.769 1.437 -9.545 1.00 12.57 73 VAL D C 1
ATOM 4676 O O . VAL D 1 74 ? -3.685 1.288 -10.149 1.00 12.48 73 VAL D O 1
ATOM 4680 N N . VAL D 1 75 ? -5.961 1.145 -10.064 1.00 12.81 74 VAL D N 1
ATOM 4681 C CA . VAL D 1 75 ? -6.154 0.729 -11.442 1.00 13.16 74 VAL D CA 1
ATOM 4682 C C . VAL D 1 75 ? -5.807 1.944 -12.279 1.00 13.72 74 VAL D C 1
ATOM 4683 O O . VAL D 1 75 ? -6.285 3.045 -12.021 1.00 14.23 74 VAL D O 1
ATOM 4687 N N . ALA D 1 76 ? -4.929 1.751 -13.249 1.00 14.03 75 ALA D N 1
ATOM 4688 C CA . ALA D 1 76 ? -4.505 2.850 -14.101 1.00 14.46 75 ALA D CA 1
ATOM 4689 C C . ALA D 1 76 ? -3.990 2.281 -15.411 1.00 14.59 75 ALA D C 1
ATOM 4690 O O . ALA D 1 76 ? -3.887 1.055 -15.567 1.00 15.01 75 ALA D O 1
ATOM 4692 N N . HIS D 1 77 ? -3.702 3.165 -16.356 1.00 14.83 76 HIS D N 1
ATOM 4693 C CA . HIS D 1 77 ? -3.270 2.761 -17.692 1.00 15.39 76 HIS D CA 1
ATOM 4694 C C . HIS D 1 77 ? -1.757 2.738 -17.820 1.00 14.94 76 HIS D C 1
ATOM 4695 O O . HIS D 1 77 ? -1.220 2.218 -18.791 1.00 15.26 76 HIS D O 1
ATOM 4702 N N . HIS D 1 78 ? -1.075 3.325 -16.847 1.00 14.51 77 HIS D N 1
ATOM 4703 C CA . HIS D 1 78 ? 0.366 3.494 -16.909 1.00 14.34 77 HIS D CA 1
ATOM 4704 C C . HIS D 1 78 ? 0.941 3.436 -15.505 1.00 13.86 77 HIS D C 1
ATOM 4705 O O . HIS D 1 78 ? 0.257 3.812 -14.540 1.00 13.65 77 HIS D O 1
ATOM 4712 N N . PRO D 1 79 ? 2.183 2.931 -15.372 1.00 13.69 78 PRO D N 1
ATOM 4713 C CA . PRO D 1 79 ? 2.816 2.946 -14.052 1.00 13.59 78 PRO D CA 1
ATOM 4714 C C . PRO D 1 79 ? 3.207 4.357 -13.665 1.00 13.35 78 PRO D C 1
ATOM 4715 O O . PRO D 1 79 ? 3.264 5.233 -14.529 1.00 13.71 78 PRO D O 1
ATOM 4719 N N . VAL D 1 80 ? 3.416 4.586 -12.373 1.00 12.67 79 VAL D N 1
ATOM 4720 C CA . VAL D 1 80 ? 4.026 5.828 -11.916 1.00 12.16 79 VAL D CA 1
ATOM 4721 C C . VAL D 1 80 ? 5.275 5.514 -11.101 1.00 12.08 79 VAL D C 1
ATOM 4722 O O . VAL D 1 80 ? 5.498 4.386 -10.672 1.00 13.01 79 VAL D O 1
ATOM 4726 N N . VAL D 1 81 ? 6.089 6.523 -10.903 1.00 11.90 80 VAL D N 1
ATOM 4727 C CA . VAL D 1 81 ? 7.296 6.434 -10.092 1.00 11.97 80 VAL D CA 1
ATOM 4728 C C . VAL D 1 81 ? 6.979 6.019 -8.633 1.00 11.69 80 VAL D C 1
ATOM 4729 O O . VAL D 1 81 ? 5.998 6.502 -8.051 1.00 11.82 80 VAL D O 1
ATOM 4733 N N . PRO D 1 82 ? 7.760 5.071 -8.062 1.00 11.39 81 PRO D N 1
ATOM 4734 C CA . PRO D 1 82 ? 7.593 4.777 -6.629 1.00 11.42 81 PRO D CA 1
ATOM 4735 C C . PRO D 1 82 ? 7.778 6.052 -5.802 1.00 11.52 81 PRO D C 1
ATOM 4736 O O . PRO D 1 82 ? 8.672 6.849 -6.101 1.00 11.38 81 PRO D O 1
ATOM 4740 N N . GLY D 1 83 ? 6.914 6.259 -4.808 1.00 11.57 82 GLY D N 1
ATOM 4741 C CA . GLY D 1 83 ? 6.995 7.442 -3.947 1.00 11.26 82 GLY D CA 1
ATOM 4742 C C . GLY D 1 83 ? 6.203 8.640 -4.428 1.00 11.43 82 GLY D C 1
ATOM 4743 O O . GLY D 1 83 ? 6.019 9.611 -3.689 1.00 11.06 82 GLY D O 1
ATOM 4744 N N . SER D 1 84 ? 5.736 8.589 -5.674 1.00 11.80 83 SER D N 1
ATOM 4745 C CA . SER D 1 84 ? 4.830 9.609 -6.167 1.00 11.81 83 SER D CA 1
ATOM 4746 C C . SER D 1 84 ? 3.436 9.349 -5.603 1.00 12.15 83 SER D C 1
ATOM 4747 O O . SER D 1 84 ? 3.124 8.226 -5.204 1.00 12.03 83 SER D O 1
ATOM 4750 N N . VAL D 1 85 ? 2.621 10.403 -5.554 1.00 13.01 84 VAL D N 1
ATOM 4751 C CA . VAL D 1 85 ? 1.267 10.348 -5.002 1.00 13.43 84 VAL D CA 1
ATOM 4752 C C . VAL D 1 85 ? 0.195 10.504 -6.108 1.00 13.94 84 VAL D C 1
ATOM 4753 O O . VAL D 1 85 ? 0.187 11.499 -6.846 1.00 13.92 84 VAL D O 1
ATOM 4757 N N . ILE D 1 86 ? -0.711 9.531 -6.203 1.00 14.18 85 ILE D N 1
ATOM 4758 C CA . ILE D 1 86 ? -1.849 9.629 -7.109 1.00 14.29 85 ILE D CA 1
ATOM 4759 C C . ILE D 1 86 ? -3.101 10.054 -6.346 1.00 15.02 85 ILE D C 1
ATOM 4760 O O . ILE D 1 86 ? -3.423 9.485 -5.284 1.00 14.73 85 ILE D O 1
ATOM 4765 N N . LYS D 1 87 ? -3.806 11.042 -6.896 1.00 15.15 86 LYS D N 1
ATOM 4766 C CA . LYS D 1 87 ? -5.130 11.438 -6.391 1.00 16.00 86 LYS D CA 1
ATOM 4767 C C . LYS D 1 87 ? -6.204 10.518 -6.985 1.00 16.01 86 LYS D C 1
ATOM 4768 O O . LYS D 1 87 ? -6.324 10.393 -8.207 1.00 15.69 86 LYS D O 1
ATOM 4774 N N . CYS D 1 88 ? -6.976 9.882 -6.110 1.00 15.86 87 CYS D N 1
ATOM 4775 C CA . CYS D 1 88 ? -7.836 8.781 -6.505 1.00 16.58 87 CYS D CA 1
ATOM 4776 C C . CYS D 1 88 ? -9.237 8.879 -5.929 1.00 16.28 87 CYS D C 1
ATOM 4777 O O . CYS D 1 88 ? -9.535 9.747 -5.118 1.00 16.50 87 CYS D O 1
ATOM 4780 N N . ARG D 1 89 ? -10.106 7.981 -6.363 1.00 16.17 88 ARG D N 1
ATOM 4781 C CA . ARG D 1 89 ? -11.339 7.751 -5.630 1.00 16.22 88 ARG D CA 1
ATOM 4782 C C . ARG D 1 89 ? -11.578 6.247 -5.492 1.00 15.88 88 ARG D C 1
ATOM 4783 O O . ARG D 1 89 ? -11.297 5.480 -6.419 1.00 15.14 88 ARG D O 1
ATOM 4791 N N . ALA D 1 90 ? -12.056 5.840 -4.316 1.00 15.62 89 ALA D N 1
ATOM 4792 C CA . ALA D 1 90 ? -12.378 4.440 -4.042 1.00 15.56 89 ALA D CA 1
ATOM 4793 C C . ALA D 1 90 ? -13.628 4.008 -4.798 1.00 15.61 89 ALA D C 1
ATOM 4794 O O . ALA D 1 90 ? -14.607 4.756 -4.861 1.00 15.78 89 ALA D O 1
ATOM 4796 N N . ILE D 1 91 ? -13.581 2.803 -5.362 1.00 15.41 90 ILE D N 1
ATOM 4797 C CA . ILE D 1 91 ? -14.713 2.193 -6.058 1.00 15.50 90 ILE D CA 1
ATOM 4798 C C . ILE D 1 91 ? -15.083 0.812 -5.493 1.00 15.74 90 ILE D C 1
ATOM 4799 O O . ILE D 1 91 ? -16.166 0.295 -5.777 1.00 15.85 90 ILE D O 1
ATOM 4804 N N . GLY D 1 92 ? -14.191 0.215 -4.701 1.00 15.92 91 GLY D N 1
ATOM 4805 C CA . GLY D 1 92 ? -14.426 -1.123 -4.146 1.00 16.04 91 GLY D CA 1
ATOM 4806 C C . GLY D 1 92 ? -13.299 -1.604 -3.254 1.00 16.68 91 GLY D C 1
ATOM 4807 O O . GLY D 1 92 ? -12.384 -0.835 -2.928 1.00 16.11 91 GLY D O 1
ATOM 4808 N N . VAL D 1 93 ? -13.389 -2.878 -2.850 1.00 17.22 92 VAL D N 1
ATOM 4809 C CA A VAL D 1 93 ? -12.356 -3.501 -2.037 0.50 17.55 92 VAL D CA 1
ATOM 4810 C CA B VAL D 1 93 ? -12.403 -3.534 -1.978 0.50 17.54 92 VAL D CA 1
ATOM 4811 C C . VAL D 1 93 ? -12.147 -4.956 -2.463 1.00 17.94 92 VAL D C 1
ATOM 4812 O O . VAL D 1 93 ? -13.076 -5.634 -2.888 1.00 17.39 92 VAL D O 1
ATOM 4819 N N . LEU D 1 94 ? -10.901 -5.413 -2.384 1.00 18.89 93 LEU D N 1
ATOM 4820 C CA . LEU D 1 94 ? -10.612 -6.824 -2.604 1.00 20.52 93 LEU D CA 1
ATOM 4821 C C . LEU D 1 94 ? -10.447 -7.492 -1.231 1.00 21.41 93 LEU D C 1
ATOM 4822 O O . LEU D 1 94 ? -9.769 -6.953 -0.362 1.00 21.05 93 LEU D O 1
ATOM 4827 N N . MET D 1 95 ? -11.091 -8.643 -1.040 1.00 23.13 94 MET D N 1
ATOM 4828 C CA . MET D 1 95 ? -11.058 -9.358 0.244 1.00 25.17 94 MET D CA 1
ATOM 4829 C C . MET D 1 95 ? -10.192 -10.600 0.159 1.00 26.12 94 MET D C 1
ATOM 4830 O O . MET D 1 95 ? -10.401 -11.451 -0.708 1.00 25.69 94 MET D O 1
ATOM 4835 N N . MET D 1 96 ? -9.234 -10.708 1.073 1.00 27.45 95 MET D N 1
ATOM 4836 C CA . MET D 1 96 ? -8.368 -11.883 1.132 1.00 29.29 95 MET D CA 1
ATOM 4837 C C . MET D 1 96 ? -8.037 -12.351 2.553 1.00 30.20 95 MET D C 1
ATOM 4838 O O . MET D 1 96 ? -8.319 -11.665 3.534 1.00 30.11 95 MET D O 1
ATOM 4843 N N . GLU D 1 97 ? -7.464 -13.545 2.633 1.00 31.72 96 GLU D N 1
ATOM 4844 C CA . GLU D 1 97 ? -6.913 -14.089 3.859 1.00 33.68 96 GLU D CA 1
ATOM 4845 C C . GLU D 1 97 ? -5.449 -14.424 3.583 1.00 34.37 96 GLU D C 1
ATOM 4846 O O . GLU D 1 97 ? -5.145 -15.062 2.573 1.00 34.56 96 GLU D O 1
ATOM 4852 N N . ASP D 1 98 ? -4.549 -13.982 4.460 1.00 35.51 97 ASP D N 1
ATOM 4853 C CA . ASP D 1 98 ? -3.142 -14.402 4.408 1.00 36.70 97 ASP D CA 1
ATOM 4854 C C . ASP D 1 98 ? -2.746 -15.247 5.638 1.00 37.28 97 ASP D C 1
ATOM 4855 O O . ASP D 1 98 ? -3.608 -15.604 6.450 1.00 37.62 97 ASP D O 1
ATOM 4860 N N . GLU D 1 99 ? -1.458 -15.571 5.764 1.00 37.83 98 GLU D N 1
ATOM 4861 C CA . GLU D 1 99 ? -0.963 -16.449 6.838 1.00 38.28 98 GLU D CA 1
ATOM 4862 C C . GLU D 1 99 ? -1.110 -15.841 8.240 1.00 38.70 98 GLU D C 1
ATOM 4863 O O . GLU D 1 99 ? -1.032 -16.556 9.247 1.00 38.81 98 GLU D O 1
ATOM 4869 N N . SER D 1 100 ? -1.322 -14.525 8.292 1.00 38.76 99 SER D N 1
ATOM 4870 C CA . SER D 1 100 ? -1.579 -13.827 9.547 1.00 38.97 99 SER D CA 1
ATOM 4871 C C . SER D 1 100 ? -3.013 -13.277 9.662 1.00 38.91 99 SER D C 1
ATOM 4872 O O . SER D 1 100 ? -3.267 -12.361 10.453 1.00 39.11 99 SER D O 1
ATOM 4875 N N . GLY D 1 101 ? -3.939 -13.841 8.879 1.00 38.60 100 GLY D N 1
ATOM 4876 C CA . GLY D 1 101 ? -5.372 -13.514 8.972 1.00 38.21 100 GLY D CA 1
ATOM 4877 C C . GLY D 1 101 ? -6.010 -12.694 7.847 1.00 37.91 100 GLY D C 1
ATOM 4878 O O . GLY D 1 101 ? -5.679 -12.852 6.667 1.00 38.02 100 GLY D O 1
ATOM 4879 N N . LEU D 1 102 ? -6.933 -11.812 8.230 1.00 37.29 101 LEU D N 1
ATOM 4880 C CA . LEU D 1 102 ? -7.762 -11.055 7.287 1.00 36.39 101 LEU D CA 1
ATOM 4881 C C . LEU D 1 102 ? -6.978 -9.923 6.630 1.00 35.52 101 LEU D C 1
ATOM 4882 O O . LEU D 1 102 ? -6.310 -9.141 7.311 1.00 35.77 101 LEU D O 1
ATOM 4887 N N . ASP D 1 103 ? -7.056 -9.853 5.304 1.00 34.11 102 ASP D N 1
ATOM 4888 C CA . ASP D 1 103 ? -6.368 -8.824 4.528 1.00 32.96 102 ASP D CA 1
ATOM 4889 C C . ASP D 1 103 ? -7.298 -8.228 3.478 1.00 31.87 102 ASP D C 1
ATOM 4890 O O . ASP D 1 103 ? -7.922 -8.956 2.710 1.00 31.84 102 ASP D O 1
ATOM 4895 N N . GLU D 1 104 ? -7.382 -6.901 3.451 1.00 30.16 103 GLU D N 1
ATOM 4896 C CA . GLU D 1 104 ? -8.253 -6.202 2.516 1.00 28.57 103 GLU D CA 1
ATOM 4897 C C . GLU D 1 104 ? -7.504 -5.079 1.818 1.00 27.08 103 GLU D C 1
ATOM 4898 O O . GLU D 1 104 ? -6.765 -4.323 2.459 1.00 26.82 103 GLU D O 1
ATOM 4904 N N . LYS D 1 105 ? -7.712 -4.960 0.507 1.00 24.75 104 LYS D N 1
ATOM 4905 C CA . LYS D 1 105 ? -7.082 -3.904 -0.267 1.00 22.69 104 LYS D CA 1
ATOM 4906 C C . LYS D 1 105 ? -8.099 -3.104 -1.056 1.00 21.48 104 LYS D C 1
ATOM 4907 O O . LYS D 1 105 ? -8.936 -3.665 -1.762 1.00 21.58 104 LYS D O 1
ATOM 4913 N N . ILE D 1 106 ? -8.037 -1.787 -0.917 1.00 19.37 105 ILE D N 1
ATOM 4914 C CA . ILE D 1 106 ? -8.978 -0.937 -1.608 1.00 17.81 105 ILE D CA 1
ATOM 4915 C C . ILE D 1 106 ? -8.641 -0.896 -3.096 1.00 16.69 105 ILE D C 1
ATOM 4916 O O . ILE D 1 106 ? -7.471 -0.897 -3.462 1.00 16.36 105 ILE D O 1
ATOM 4921 N N . ILE D 1 107 ? -9.677 -0.950 -3.933 1.00 14.97 106 ILE D N 1
ATOM 4922 C CA . ILE D 1 107 ? -9.541 -0.756 -5.367 1.00 14.05 106 ILE D CA 1
ATOM 4923 C C . ILE D 1 107 ? -9.951 0.689 -5.669 1.00 13.61 106 ILE D C 1
ATOM 4924 O O . ILE D 1 107 ? -11.023 1.142 -5.245 1.00 13.19 106 ILE D O 1
ATOM 4929 N N . ALA D 1 108 ? -9.097 1.405 -6.398 1.00 12.53 107 ALA D N 1
ATOM 4930 C CA . ALA D 1 108 ? -9.316 2.820 -6.670 1.00 11.70 107 ALA D CA 1
ATOM 4931 C C . ALA D 1 108 ? -8.868 3.187 -8.086 1.00 11.72 107 ALA D C 1
ATOM 4932 O O . ALA D 1 108 ? -8.123 2.443 -8.726 1.00 10.50 107 ALA D O 1
ATOM 4934 N N . VAL D 1 109 ? -9.349 4.328 -8.576 1.00 11.78 108 VAL D N 1
ATOM 4935 C CA . VAL D 1 109 ? -9.009 4.801 -9.918 1.00 12.04 108 VAL D CA 1
ATOM 4936 C C . VAL D 1 109 ? -8.600 6.270 -9.789 1.00 12.27 108 VAL D C 1
ATOM 4937 O O . VAL D 1 109 ? -9.036 6.932 -8.853 1.00 12.38 108 VAL D O 1
ATOM 4941 N N . PRO D 1 110 ? -7.736 6.779 -10.693 1.00 12.59 109 PRO D N 1
ATOM 4942 C CA . PRO D 1 110 ? -7.421 8.208 -10.598 1.00 12.69 109 PRO D CA 1
ATOM 4943 C C . PRO D 1 110 ? -8.667 9.088 -10.729 1.00 13.06 109 PRO D C 1
ATOM 4944 O O . PRO D 1 110 ? -9.681 8.677 -11.321 1.00 12.76 109 PRO D O 1
ATOM 4948 N N . THR D 1 111 ? -8.590 10.293 -10.179 1.00 14.05 110 THR D N 1
ATOM 4949 C CA . THR D 1 111 ? -9.662 11.266 -10.352 1.00 15.20 110 THR D CA 1
ATOM 4950 C C . THR D 1 111 ? -9.727 11.681 -11.825 1.00 16.38 110 THR D C 1
ATOM 4951 O O . THR D 1 111 ? -8.801 11.385 -12.598 1.00 16.57 110 THR D O 1
ATOM 4955 N N . SER D 1 112 ? -10.826 12.325 -12.219 1.00 17.20 111 SER D N 1
ATOM 4956 C CA . SER D 1 112 ? -11.023 12.708 -13.615 1.00 18.13 111 SER D CA 1
ATOM 4957 C C . SER D 1 112 ? -10.159 13.889 -14.038 1.00 18.48 111 SER D C 1
ATOM 4958 O O . SER D 1 112 ? -9.827 14.023 -15.224 1.00 18.36 111 SER D O 1
ATOM 4961 N N . LYS D 1 113 ? -9.797 14.724 -13.062 1.00 18.96 112 LYS D N 1
ATOM 4962 C CA . LYS D 1 113 ? -8.776 15.754 -13.229 1.00 19.57 112 LYS D CA 1
ATOM 4963 C C . LYS D 1 113 ? -7.424 15.158 -13.652 1.00 19.41 112 LYS D C 1
ATOM 4964 O O . LYS D 1 113 ? -6.644 15.832 -14.337 1.00 19.39 112 LYS D O 1
ATOM 4970 N N . LEU D 1 114 ? -7.150 13.912 -13.242 1.00 18.59 113 LEU D N 1
ATOM 4971 C CA . LEU D 1 114 ? -5.890 13.239 -13.597 1.00 18.24 113 LEU D CA 1
ATOM 4972 C C . LEU D 1 114 ? -6.016 12.409 -14.875 1.00 18.30 113 LEU D C 1
ATOM 4973 O 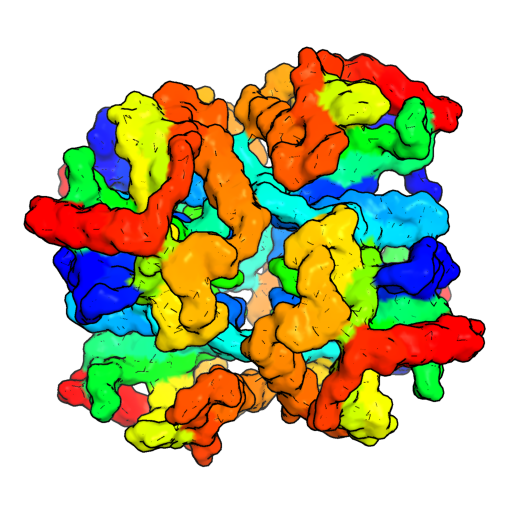O . LEU D 1 114 ? -5.154 12.476 -15.754 1.00 18.12 113 LEU D O 1
ATOM 4978 N N . ASP D 1 115 ? -7.083 11.620 -14.963 1.00 18.09 114 ASP D N 1
ATOM 4979 C CA . ASP D 1 115 ? -7.343 10.811 -16.136 1.00 17.78 114 ASP D CA 1
ATOM 4980 C C . ASP D 1 115 ? -8.845 10.738 -16.367 1.00 18.03 114 ASP D C 1
ATOM 4981 O O . ASP D 1 115 ? -9.552 9.954 -15.723 1.00 17.86 114 ASP D O 1
ATOM 4986 N N . ILE D 1 116 ? -9.323 11.561 -17.300 1.00 18.14 115 ILE D N 1
ATOM 4987 C CA . ILE D 1 116 ? -10.755 11.663 -17.603 1.00 18.21 115 ILE D CA 1
ATOM 4988 C C . ILE D 1 116 ? -11.380 10.338 -18.036 1.00 18.19 115 ILE D C 1
ATOM 4989 O O . ILE D 1 116 ? -12.580 10.135 -17.854 1.00 17.93 115 ILE D O 1
ATOM 4994 N N . THR D 1 117 ? -10.570 9.440 -18.594 1.00 17.97 116 THR D N 1
ATOM 4995 C CA . THR D 1 117 ? -11.083 8.156 -19.079 1.00 18.06 116 THR D CA 1
ATOM 4996 C C . THR D 1 117 ? -11.607 7.246 -17.968 1.00 18.33 116 THR D C 1
ATOM 4997 O O . THR D 1 117 ? -12.286 6.262 -18.247 1.00 18.45 116 THR D O 1
ATOM 5001 N N . PHE D 1 118 ? -11.309 7.574 -16.715 1.00 18.67 117 PHE D N 1
ATOM 5002 C CA . PHE D 1 118 ? -11.846 6.800 -15.591 1.00 19.54 117 PHE D CA 1
ATOM 5003 C C . PHE D 1 118 ? -13.145 7.387 -15.018 1.00 20.27 117 PHE D C 1
ATOM 5004 O O . PHE D 1 118 ? -13.672 6.883 -14.023 1.00 20.75 117 PHE D O 1
ATOM 5012 N N . ASP D 1 119 ? -13.659 8.438 -15.655 1.00 21.01 118 ASP D N 1
ATOM 5013 C CA . ASP D 1 119 ? -14.810 9.191 -15.142 1.00 21.94 118 ASP D CA 1
ATOM 5014 C C . ASP D 1 119 ? -16.044 8.328 -14.910 1.00 22.15 118 ASP D C 1
ATOM 5015 O O . ASP D 1 119 ? -16.788 8.554 -13.952 1.00 22.72 118 ASP D O 1
ATOM 5020 N N . HIS D 1 120 ? -16.254 7.344 -15.787 1.00 22.50 119 HIS D N 1
ATOM 5021 C CA . HIS D 1 120 ? -17.490 6.547 -15.807 1.00 22.66 119 HIS D CA 1
ATOM 5022 C C . HIS D 1 120 ? -17.344 5.194 -15.113 1.00 21.97 119 HIS D C 1
ATOM 5023 O O . HIS D 1 120 ? -18.235 4.344 -15.175 1.00 21.47 119 HIS D O 1
ATOM 5030 N N . ILE D 1 121 ? -16.197 4.999 -14.472 1.00 21.39 120 ILE D N 1
ATOM 5031 C CA . ILE D 1 121 ? -15.978 3.831 -13.638 1.00 20.69 120 ILE D CA 1
ATOM 5032 C C . ILE D 1 121 ? -16.344 4.240 -12.217 1.00 20.05 120 ILE D C 1
ATOM 5033 O O . ILE D 1 121 ? -15.568 4.894 -11.523 1.00 20.15 120 ILE D O 1
ATOM 5038 N N . LYS D 1 122 ? -17.560 3.884 -11.816 1.00 19.60 121 LYS D N 1
ATOM 5039 C CA . LYS D 1 122 ? -18.081 4.226 -10.486 1.00 19.47 121 LYS D CA 1
ATOM 5040 C C . LYS D 1 122 ? -18.046 3.077 -9.493 1.00 18.89 121 LYS D C 1
ATOM 5041 O O . LYS D 1 122 ? -18.000 3.296 -8.287 1.00 18.24 121 LYS D O 1
ATOM 5047 N N . GLU D 1 123 ? -18.078 1.854 -10.012 1.00 18.70 122 GLU D N 1
ATOM 5048 C CA . GLU D 1 123 ? -18.083 0.652 -9.188 1.00 18.79 122 GLU D CA 1
ATOM 5049 C C . GLU D 1 123 ? -17.209 -0.417 -9.829 1.00 18.62 122 GLU D C 1
ATOM 5050 O O . GLU D 1 123 ? -16.781 -0.266 -10.965 1.00 18.93 122 GLU D O 1
ATOM 5056 N N . LEU D 1 124 ? -16.971 -1.501 -9.097 1.00 18.48 123 LEU D N 1
ATOM 5057 C CA . LEU D 1 124 ? -16.184 -2.637 -9.560 1.00 18.02 123 LEU D CA 1
ATOM 5058 C C . LEU D 1 124 ? -16.720 -3.292 -10.831 1.00 18.46 123 LEU D C 1
ATOM 5059 O O . LEU D 1 124 ? -15.945 -3.771 -11.661 1.00 18.04 123 LEU D O 1
ATOM 5064 N N . ASP D 1 125 ? -18.044 -3.329 -10.976 1.00 19.02 124 ASP D N 1
ATOM 5065 C CA . ASP D 1 125 ? -18.681 -3.959 -12.141 1.00 19.19 124 ASP D CA 1
ATOM 5066 C C . ASP D 1 125 ? -18.412 -3.199 -13.439 1.00 19.05 124 ASP D C 1
ATOM 5067 O O . ASP D 1 125 ? -18.610 -3.732 -14.535 1.00 19.44 124 ASP D O 1
ATOM 5072 N N . ASP D 1 126 ? -17.942 -1.963 -13.298 1.00 18.88 125 ASP D N 1
ATOM 5073 C CA . ASP D 1 126 ? -17.535 -1.133 -14.426 1.00 19.03 125 ASP D CA 1
ATOM 5074 C C . ASP D 1 126 ? -16.146 -1.522 -14.953 1.00 19.14 125 ASP D C 1
ATOM 5075 O O . ASP D 1 126 ? -15.797 -1.185 -16.081 1.00 19.36 125 ASP D O 1
ATOM 5080 N N . LEU D 1 127 ? -15.363 -2.227 -14.140 1.00 19.18 126 LEU D N 1
ATOM 5081 C CA . LEU D 1 127 ? -14.074 -2.774 -14.585 1.00 19.40 126 LEU D CA 1
ATOM 5082 C C . LEU D 1 127 ? -14.320 -4.015 -15.428 1.00 19.92 126 LEU D C 1
ATOM 5083 O O . LEU D 1 127 ? -15.236 -4.786 -15.142 1.00 20.23 126 LEU D O 1
ATOM 5088 N N . CYS D 1 128 ? -13.508 -4.217 -16.462 1.00 21.06 127 CYS D N 1
ATOM 5089 C CA . CYS D 1 128 ? -13.654 -5.401 -17.310 1.00 21.96 127 CYS D CA 1
ATOM 5090 C C . CYS D 1 128 ? -13.297 -6.669 -16.544 1.00 22.14 127 CYS D C 1
ATOM 5091 O O . CYS D 1 128 ? -12.411 -6.662 -15.679 1.00 22.19 127 CYS D O 1
ATOM 5094 N N . GLU D 1 129 ? -14.010 -7.743 -16.874 1.00 22.17 128 GLU D N 1
ATOM 5095 C CA . GLU D 1 129 ? -13.939 -9.032 -16.178 1.00 22.47 128 GLU D CA 1
ATOM 5096 C C . GLU D 1 129 ? -12.526 -9.596 -16.051 1.00 21.47 128 GLU D C 1
ATOM 5097 O O . GLU D 1 129 ? -12.165 -10.150 -15.009 1.00 21.58 128 GLU D O 1
ATOM 5103 N N . MET D 1 130 ? -11.737 -9.447 -17.114 1.00 20.59 129 MET D N 1
ATOM 5104 C CA . MET D 1 130 ? -10.407 -10.046 -17.201 1.00 19.85 129 MET D CA 1
ATOM 5105 C C . MET D 1 130 ? -9.363 -9.334 -16.331 1.00 18.85 129 MET D C 1
ATOM 5106 O O . MET D 1 130 ? -8.423 -9.965 -15.842 1.00 17.99 129 MET D O 1
ATOM 5111 N N . LEU D 1 131 ? -9.527 -8.027 -16.142 1.00 17.93 130 LEU D N 1
ATOM 5112 C CA . LEU D 1 131 ? -8.663 -7.298 -15.211 1.00 17.54 130 LEU D CA 1
ATOM 5113 C C . LEU D 1 131 ? -8.904 -7.734 -13.760 1.00 16.83 130 LEU D C 1
ATOM 5114 O O . LEU D 1 131 ? -7.960 -7.928 -13.001 1.00 17.03 130 LEU D O 1
ATOM 5119 N N . LYS D 1 132 ? -10.166 -7.898 -13.388 1.00 16.71 131 LYS D N 1
ATOM 5120 C CA . LYS D 1 132 ? -10.519 -8.392 -12.059 1.00 16.51 131 LYS D CA 1
ATOM 5121 C C . LYS D 1 132 ? -9.959 -9.794 -11.848 1.00 16.03 131 LYS D C 1
ATOM 5122 O O . LYS D 1 132 ? -9.486 -10.111 -10.765 1.00 16.03 131 LYS D O 1
ATOM 5128 N N . LYS D 1 133 ? -10.005 -10.617 -12.892 1.00 15.80 132 LYS D N 1
ATOM 5129 C CA . LYS D 1 133 ? -9.511 -11.998 -12.822 1.00 16.04 132 LYS D CA 1
ATOM 5130 C C . LYS D 1 133 ? -8.005 -12.033 -12.652 1.00 15.68 132 LYS D C 1
ATOM 5131 O O . LYS D 1 133 ? -7.473 -12.928 -11.978 1.00 15.44 132 LYS D O 1
ATOM 5137 N N . ARG D 1 134 ? -7.329 -11.068 -13.279 1.00 14.99 133 ARG D N 1
ATOM 5138 C CA . ARG D 1 134 ? -5.863 -10.970 -13.251 1.00 14.77 133 ARG D CA 1
ATOM 5139 C C . ARG D 1 134 ? -5.388 -10.477 -11.882 1.00 14.93 133 ARG D C 1
ATOM 5140 O O . ARG D 1 134 ? -4.363 -10.931 -11.382 1.00 15.05 133 ARG D O 1
ATOM 5148 N N . ILE D 1 135 ? -6.135 -9.549 -11.284 1.00 14.99 134 ILE D N 1
ATOM 5149 C CA . ILE D 1 135 ? -5.826 -9.063 -9.933 1.00 15.09 134 ILE D CA 1
ATOM 5150 C C . ILE D 1 135 ? -5.958 -10.226 -8.939 1.00 15.48 134 ILE D C 1
ATOM 5151 O O . ILE D 1 135 ? -5.047 -10.489 -8.163 1.00 15.65 134 ILE D O 1
ATOM 5156 N N . VAL D 1 136 ? -7.085 -10.926 -8.982 1.00 16.11 135 VAL D N 1
ATOM 5157 C CA . VAL D 1 136 ? -7.294 -12.116 -8.143 1.00 16.54 135 VAL D CA 1
ATOM 5158 C C . VAL D 1 136 ? -6.185 -13.157 -8.341 1.00 16.21 135 VAL D C 1
ATOM 5159 O O . VAL D 1 136 ? -5.602 -13.631 -7.370 1.00 16.86 135 VAL D O 1
ATOM 5163 N N . HIS D 1 137 ? -5.886 -13.500 -9.591 1.00 16.11 136 HIS D N 1
ATOM 5164 C CA . HIS D 1 137 ? -4.886 -14.530 -9.891 1.00 15.63 136 HIS D CA 1
ATOM 5165 C C . HIS D 1 137 ? -3.480 -14.144 -9.406 1.00 16.39 136 HIS D C 1
ATOM 5166 O O . HIS D 1 137 ? -2.714 -15.015 -8.950 1.00 16.23 136 HIS D O 1
ATOM 5173 N N . PHE D 1 138 ? -3.145 -12.854 -9.539 1.00 16.19 137 PHE D N 1
ATOM 5174 C CA . PHE D 1 138 ? -1.884 -12.303 -9.020 1.00 16.52 137 PHE D CA 1
ATOM 5175 C C . PHE D 1 138 ? -1.720 -12.529 -7.503 1.00 16.48 137 PHE D C 1
ATOM 5176 O O . PHE D 1 138 ? -0.741 -13.134 -7.070 1.00 15.93 137 PHE D O 1
ATOM 5184 N N . PHE D 1 139 ? -2.669 -12.022 -6.715 1.00 17.04 138 PHE D N 1
ATOM 5185 C CA . PHE D 1 139 ? -2.601 -12.136 -5.250 1.00 17.28 138 PHE D CA 1
ATOM 5186 C C . PHE D 1 139 ? -2.680 -13.570 -4.742 1.00 17.73 138 PHE D C 1
ATOM 5187 O O . PHE D 1 139 ? -2.016 -13.914 -3.767 1.00 18.08 138 PHE D O 1
ATOM 5195 N N . GLU D 1 140 ? -3.439 -14.415 -5.433 1.00 18.44 139 GLU D N 1
ATOM 5196 C CA . GLU D 1 140 ? -3.488 -15.845 -5.099 1.00 19.21 139 GLU D CA 1
ATOM 5197 C C . GLU D 1 140 ? -2.178 -16.586 -5.366 1.00 18.86 139 GLU D C 1
ATOM 5198 O O . GLU D 1 140 ? -1.901 -17.598 -4.723 1.00 19.04 139 GLU D O 1
ATOM 5204 N N . HIS D 1 141 ? -1.355 -16.072 -6.277 1.00 18.37 140 HIS D N 1
ATOM 5205 C CA . HIS D 1 141 ? -0.172 -16.827 -6.696 1.00 17.75 140 HIS D CA 1
ATOM 5206 C C . HIS D 1 141 ? 1.189 -16.180 -6.471 1.00 17.63 140 HIS D C 1
ATOM 5207 O O . HIS D 1 141 ? 2.196 -16.869 -6.541 1.00 16.97 140 HIS D O 1
ATOM 5214 N N . TYR D 1 142 ? 1.226 -14.881 -6.163 1.00 17.84 141 TYR D N 1
ATOM 5215 C CA . TYR D 1 142 ? 2.505 -14.166 -6.092 1.00 18.31 141 TYR D CA 1
ATOM 5216 C C . TYR D 1 142 ? 3.406 -14.538 -4.910 1.00 18.70 141 TYR D C 1
ATOM 5217 O O . TYR D 1 142 ? 4.603 -14.224 -4.921 1.00 18.71 141 TYR D O 1
ATOM 5226 N N . LYS D 1 143 ? 2.839 -15.216 -3.913 1.00 19.42 142 LYS D N 1
ATOM 5227 C CA . LYS D 1 143 ? 3.628 -15.736 -2.794 1.00 20.48 142 LYS D CA 1
ATOM 5228 C C . LYS D 1 143 ? 3.845 -17.253 -2.856 1.00 21.48 142 LYS D C 1
ATOM 5229 O O . LYS D 1 143 ? 4.242 -17.863 -1.860 1.00 22.20 142 LYS D O 1
ATOM 5235 N N . ASP D 1 144 ? 3.623 -17.845 -4.036 1.00 22.13 143 ASP D N 1
ATOM 5236 C CA . ASP D 1 144 ? 3.729 -19.295 -4.237 1.00 22.94 143 ASP D CA 1
ATOM 5237 C C . ASP D 1 144 ? 5.110 -19.864 -3.981 1.00 23.72 143 ASP D C 1
ATOM 5238 O O . ASP D 1 144 ? 5.234 -21.033 -3.596 1.00 24.11 143 ASP D O 1
ATOM 5243 N N . LEU D 1 145 ? 6.137 -19.056 -4.230 1.00 24.33 144 LEU D N 1
ATOM 5244 C CA . LEU D 1 145 ? 7.525 -19.491 -4.073 1.00 25.11 144 LEU D CA 1
ATOM 5245 C C . LEU D 1 145 ? 8.159 -18.939 -2.783 1.00 26.22 144 LEU D C 1
ATOM 5246 O O . LEU D 1 145 ? 9.362 -19.104 -2.546 1.00 26.49 144 LEU D O 1
ATOM 5251 N N . GLU D 1 146 ? 7.334 -18.307 -1.952 1.00 27.35 145 GLU D N 1
ATOM 5252 C CA . GLU D 1 146 ? 7.775 -17.707 -0.695 1.00 28.70 145 GLU D CA 1
ATOM 5253 C C . GLU D 1 146 ? 7.331 -18.550 0.484 1.00 29.69 145 GLU D C 1
ATOM 5254 O O . GLU D 1 146 ? 6.126 -18.674 0.756 1.00 29.95 145 GLU D O 1
ATOM 5260 N N . LYS D 1 147 ? 8.310 -19.121 1.181 1.00 30.91 146 LYS D N 1
ATOM 5261 C CA . LYS D 1 147 ? 8.053 -20.016 2.313 1.00 32.19 146 LYS D CA 1
ATOM 5262 C C . LYS D 1 147 ? 7.421 -19.284 3.493 1.00 32.53 146 LYS D C 1
ATOM 5263 O O . LYS D 1 147 ? 7.870 -18.199 3.876 1.00 32.64 146 LYS D O 1
ATOM 5269 N N . GLY D 1 148 ? 6.362 -19.877 4.040 1.00 33.22 147 GLY D N 1
ATOM 5270 C CA . GLY D 1 148 ? 5.681 -19.349 5.220 1.00 34.11 147 GLY D CA 1
ATOM 5271 C C . GLY D 1 148 ? 4.514 -18.430 4.914 1.00 34.79 147 GLY D C 1
ATOM 5272 O O . GLY D 1 148 ? 3.628 -18.252 5.752 1.00 35.04 147 GLY D O 1
ATOM 5273 N N . LYS D 1 149 ? 4.506 -17.869 3.703 1.00 35.18 148 LYS D N 1
ATOM 5274 C CA . LYS D 1 149 ? 3.544 -16.849 3.296 1.00 35.42 148 LYS D CA 1
ATOM 5275 C C . LYS D 1 149 ? 2.673 -17.288 2.117 1.00 35.36 148 LYS D C 1
ATOM 5276 O O . LYS D 1 149 ? 3.185 -17.739 1.089 1.00 35.40 148 LYS D O 1
ATOM 5282 N N . TRP D 1 150 ? 1.358 -17.148 2.284 1.00 35.44 149 TRP D N 1
ATOM 5283 C CA . TRP D 1 150 ? 0.371 -17.421 1.233 1.00 35.47 149 TRP D CA 1
ATOM 5284 C C . TRP D 1 150 ? -0.748 -16.380 1.241 1.00 35.04 149 TRP D C 1
ATOM 5285 O O . TRP D 1 150 ? -0.858 -15.587 2.179 1.00 34.96 149 TRP D O 1
ATOM 5296 N N . VAL D 1 151 ? -1.556 -16.376 0.181 1.00 34.56 150 VAL D N 1
ATOM 5297 C CA . VAL D 1 151 ? -2.729 -15.496 0.067 1.00 34.17 150 VAL D CA 1
ATOM 5298 C C . VAL D 1 151 ? -3.888 -16.222 -0.625 1.00 33.93 150 VAL D C 1
ATOM 5299 O O . VAL D 1 151 ? -3.696 -16.903 -1.636 1.00 34.00 150 VAL D O 1
ATOM 5303 N N . LYS D 1 152 ? -5.085 -16.080 -0.065 1.00 33.67 151 LYS D N 1
ATOM 5304 C CA . LYS D 1 152 ? -6.308 -16.583 -0.688 1.00 33.57 151 LYS D CA 1
ATOM 5305 C C . LYS D 1 152 ? -7.316 -15.437 -0.785 1.00 32.88 151 LYS D C 1
ATOM 5306 O O . LYS D 1 152 ? -7.512 -14.708 0.186 1.00 32.36 151 LYS D O 1
ATOM 5312 N N . VAL D 1 153 ? -7.928 -15.268 -1.958 1.00 32.16 152 VAL D N 1
ATOM 5313 C CA . VAL D 1 153 ? -8.957 -14.243 -2.157 1.00 31.54 152 VAL D CA 1
ATOM 5314 C C . VAL D 1 153 ? -10.319 -14.770 -1.689 1.00 31.31 152 VAL D C 1
ATOM 5315 O O . VAL D 1 153 ? -10.718 -15.883 -2.041 1.00 31.23 152 VAL D O 1
ATOM 5319 N N . THR D 1 154 ? -11.010 -13.967 -0.882 1.00 30.91 153 THR D N 1
ATOM 5320 C CA . THR D 1 154 ? -12.338 -14.301 -0.366 1.00 30.75 153 THR D CA 1
ATOM 5321 C C . THR D 1 154 ? -13.435 -13.820 -1.320 1.00 30.32 153 THR D C 1
ATOM 5322 O O . THR D 1 154 ? -14.333 -14.588 -1.694 1.00 30.87 153 THR D O 1
ATOM 5326 N N . GLY D 1 155 ? -13.358 -12.550 -1.707 1.00 29.16 154 GLY D N 1
ATOM 5327 C CA . GLY D 1 155 ? -14.352 -11.959 -2.590 1.00 27.72 154 GLY D CA 1
ATOM 5328 C C . GLY D 1 155 ? -14.119 -10.478 -2.788 1.00 26.80 154 GLY D C 1
ATOM 5329 O O . GLY D 1 155 ? -13.001 -9.985 -2.618 1.00 26.42 154 GLY D O 1
ATOM 5330 N N . TRP D 1 156 ? -15.177 -9.770 -3.161 1.00 25.84 155 TRP D N 1
ATOM 5331 C CA . TRP D 1 156 ? -15.107 -8.336 -3.355 1.00 24.92 155 TRP D CA 1
ATOM 5332 C C . TRP D 1 156 ? -16.171 -7.667 -2.512 1.00 24.79 155 TRP D C 1
ATOM 5333 O O . TRP D 1 156 ? -17.172 -8.290 -2.159 1.00 25.04 155 TRP D O 1
ATOM 5344 N N . GLY D 1 157 ? -15.943 -6.399 -2.188 1.00 24.18 156 GLY D N 1
ATOM 5345 C CA . GLY D 1 157 ? -16.961 -5.540 -1.605 1.00 23.87 156 GLY D CA 1
ATOM 5346 C C . GLY D 1 157 ? -17.116 -4.261 -2.420 1.00 23.81 156 GLY D C 1
ATOM 5347 O O . GLY D 1 157 ? -16.176 -3.818 -3.093 1.00 23.29 156 GLY D O 1
ATOM 5348 N N . ASP D 1 158 ? -18.299 -3.658 -2.351 1.00 23.56 157 ASP D N 1
ATOM 5349 C CA . ASP D 1 158 ? -18.598 -2.477 -3.149 1.00 23.73 157 ASP D CA 1
ATOM 5350 C C . ASP D 1 158 ? -17.900 -1.218 -2.627 1.00 23.36 157 ASP D C 1
ATOM 5351 O O . ASP D 1 158 ? -17.074 -1.287 -1.714 1.00 22.79 157 ASP D O 1
ATOM 5356 N N . LYS D 1 159 ? -18.244 -0.080 -3.231 1.00 23.22 158 LYS D N 1
ATOM 5357 C CA . LYS D 1 159 ? -17.688 1.223 -2.885 1.00 23.54 158 LYS D CA 1
ATOM 5358 C C . LYS D 1 159 ? -18.029 1.667 -1.465 1.00 23.46 158 LYS D C 1
ATOM 5359 O O . LYS D 1 159 ? -17.199 2.288 -0.795 1.00 23.88 158 LYS D O 1
ATOM 5365 N N . VAL D 1 160 ? -19.245 1.371 -1.016 1.00 23.30 159 VAL D N 1
ATOM 5366 C CA . VAL D 1 160 ? -19.678 1.760 0.330 1.00 23.01 159 VAL D CA 1
ATOM 5367 C C . VAL D 1 160 ? -18.839 1.037 1.380 1.00 22.63 159 VAL D C 1
ATOM 5368 O O . VAL D 1 160 ? -18.446 1.637 2.375 1.00 22.89 159 VAL D O 1
ATOM 5372 N N . LYS D 1 161 ? -18.535 -0.235 1.129 1.00 22.48 160 LYS D N 1
ATOM 5373 C CA . LYS D 1 161 ? -17.592 -0.998 1.964 1.00 22.32 160 LYS D CA 1
ATOM 5374 C C . LYS D 1 161 ? -16.177 -0.420 1.953 1.00 21.60 160 LYS D C 1
ATOM 5375 O O . LYS D 1 161 ? -15.460 -0.522 2.948 1.00 21.59 160 LYS D O 1
ATOM 5381 N N . ALA D 1 162 ? -15.773 0.157 0.823 1.00 20.84 161 ALA D N 1
ATOM 5382 C CA . ALA D 1 162 ? -14.455 0.787 0.704 1.00 20.27 161 ALA D CA 1
ATOM 5383 C C . ALA D 1 162 ? -14.417 2.084 1.504 1.00 19.52 161 ALA D C 1
ATOM 5384 O O . ALA D 1 162 ? -13.474 2.334 2.249 1.00 18.74 161 ALA D O 1
ATOM 5386 N N . GLU D 1 163 ? -15.473 2.879 1.360 1.00 19.14 162 GLU D N 1
ATOM 5387 C CA . GLU D 1 163 ? -15.599 4.167 2.039 1.00 19.71 162 GLU D CA 1
ATOM 5388 C C . GLU D 1 163 ? -15.673 4.072 3.564 1.00 19.13 162 GLU D C 1
ATOM 5389 O O . GLU D 1 163 ? -15.139 4.921 4.271 1.00 19.49 162 GLU D O 1
ATOM 5395 N N . THR D 1 164 ? -16.343 3.037 4.050 1.00 18.90 163 THR D N 1
ATOM 5396 C CA . THR D 1 164 ? -16.441 2.749 5.470 1.00 19.15 163 THR D CA 1
ATOM 5397 C C . THR D 1 164 ? -15.066 2.360 6.005 1.00 19.23 163 THR D C 1
ATOM 5398 O O . THR D 1 164 ? -14.663 2.806 7.079 1.00 18.99 163 THR D O 1
ATOM 5402 N N . LEU D 1 165 ? -14.350 1.550 5.223 1.00 19.09 164 LEU D N 1
ATOM 5403 C CA . LEU D 1 165 ? -13.027 1.049 5.580 1.00 19.06 164 LEU D CA 1
ATOM 5404 C C . LEU D 1 165 ? -12.025 2.203 5.663 1.00 18.70 164 LEU D C 1
ATOM 5405 O O . LEU D 1 165 ? -11.235 2.285 6.605 1.00 18.79 164 LEU D O 1
ATOM 5410 N N . ILE D 1 166 ? -12.092 3.111 4.693 1.00 18.54 165 ILE D N 1
ATOM 5411 C CA . ILE D 1 166 ? -11.254 4.317 4.664 1.00 18.33 165 ILE D CA 1
ATOM 5412 C C . ILE D 1 166 ? -11.593 5.286 5.817 1.00 18.35 165 ILE D C 1
ATOM 5413 O O . ILE D 1 166 ? -10.697 5.858 6.449 1.00 18.58 165 ILE D O 1
ATOM 5418 N N . LYS D 1 167 ? -12.885 5.464 6.066 1.00 18.11 166 LYS D N 1
ATOM 5419 C CA . LYS D 1 167 ? -13.386 6.297 7.158 1.00 18.65 166 LYS D CA 1
ATOM 5420 C C . LYS D 1 167 ? -12.909 5.793 8.534 1.00 18.16 166 LYS D C 1
ATOM 5421 O O . LYS D 1 167 ? -12.405 6.575 9.340 1.00 18.21 166 LYS D O 1
ATOM 5427 N N . GLU D 1 168 ? -13.062 4.494 8.787 1.00 17.70 167 GLU D N 1
ATOM 5428 C CA . GLU D 1 168 ? -12.554 3.872 10.017 1.00 17.74 167 GLU D CA 1
ATOM 5429 C C . GLU D 1 168 ? -11.023 3.964 10.156 1.00 17.32 167 GLU D C 1
ATOM 5430 O O . GLU D 1 168 ? -10.505 4.013 11.276 1.00 17.23 167 GLU D O 1
ATOM 5436 N N . GLY D 1 169 ? -10.315 3.989 9.024 1.00 16.67 168 GLY D N 1
ATOM 5437 C CA . GLY D 1 169 ? -8.872 4.200 9.000 1.00 15.94 168 GLY D CA 1
ATOM 5438 C C . GLY D 1 169 ? -8.451 5.594 9.432 1.00 15.92 168 GLY D C 1
ATOM 5439 O O . GLY D 1 169 ? -7.503 5.748 10.199 1.00 15.83 168 GLY D O 1
ATOM 5440 N N . ILE D 1 170 ? -9.146 6.609 8.924 1.00 16.53 169 ILE D N 1
ATOM 5441 C CA . ILE D 1 170 ? -8.919 8.018 9.304 1.00 16.83 169 ILE D CA 1
ATOM 5442 C C . ILE D 1 170 ? -9.271 8.278 10.776 1.00 17.54 169 ILE D C 1
ATOM 5443 O O . ILE D 1 170 ? -8.541 8.985 11.483 1.00 17.39 169 ILE D O 1
ATOM 5448 N N . ASP D 1 171 ? -10.395 7.709 11.216 1.00 18.36 170 ASP D N 1
ATOM 5449 C CA . ASP D 1 171 ? -10.859 7.829 12.600 1.00 19.34 170 ASP D CA 1
ATOM 5450 C C . ASP D 1 171 ? -9.907 7.137 13.581 1.00 19.44 170 ASP D C 1
ATOM 5451 O O . ASP D 1 171 ? -9.650 7.654 14.662 1.00 19.70 170 ASP D O 1
ATOM 5456 N N . ARG D 1 172 ? -9.398 5.968 13.198 1.00 19.92 171 ARG D N 1
ATOM 5457 C CA . ARG D 1 172 ? -8.458 5.207 14.028 1.00 20.42 171 ARG D CA 1
ATOM 5458 C C . ARG D 1 172 ? -7.127 5.947 14.141 1.00 20.86 171 ARG D C 1
ATOM 5459 O O . ARG D 1 172 ? -6.459 5.885 15.180 1.00 21.17 171 ARG D O 1
ATOM 5467 N N . ASN D 1 173 ? -6.753 6.648 13.069 1.00 21.20 172 ASN D N 1
ATOM 5468 C CA . ASN D 1 173 ? -5.568 7.491 13.080 1.00 21.69 172 ASN D CA 1
ATOM 5469 C C . ASN D 1 173 ? -5.802 8.773 13.877 1.00 21.91 172 ASN D C 1
ATOM 5470 O O . ASN D 1 173 ? -5.033 9.073 14.790 1.00 22.95 172 ASN D O 1
ATOM 5475 N N . LYS E 1 6 ? 16.424 -23.661 -43.969 1.00 38.90 5 LYS E N 1
ATOM 5476 C CA . LYS E 1 6 ? 17.792 -23.259 -44.429 1.00 38.99 5 LYS E CA 1
ATOM 5477 C C . LYS E 1 6 ? 18.820 -23.317 -43.309 1.00 38.61 5 LYS E C 1
ATOM 5478 O O . LYS E 1 6 ? 20.014 -23.487 -43.561 1.00 38.64 5 LYS E O 1
ATOM 5484 N N . ILE E 1 7 ? 18.351 -23.150 -42.075 1.00 38.20 6 ILE E N 1
ATOM 5485 C CA . ILE E 1 7 ? 19.205 -23.303 -40.901 1.00 37.56 6 ILE E CA 1
ATOM 5486 C C . ILE E 1 7 ? 19.237 -24.794 -40.550 1.00 37.03 6 ILE E C 1
ATOM 5487 O O . ILE E 1 7 ? 18.211 -25.480 -40.612 1.00 36.90 6 ILE E O 1
ATOM 5492 N N . LYS E 1 8 ? 20.424 -25.284 -40.204 1.00 36.41 7 LYS E N 1
ATOM 5493 C CA . LYS E 1 8 ? 20.600 -26.657 -39.744 1.00 36.00 7 LYS E CA 1
ATOM 5494 C C . LYS E 1 8 ? 20.014 -26.809 -38.349 1.00 35.39 7 LYS E C 1
ATOM 5495 O O . LYS E 1 8 ? 19.872 -25.823 -37.617 1.00 35.34 7 LYS E O 1
ATOM 5501 N N . ALA E 1 9 ? 19.662 -28.040 -37.992 1.00 34.58 8 ALA E N 1
ATOM 5502 C CA . ALA E 1 9 ? 19.255 -28.358 -36.635 1.00 34.00 8 ALA E CA 1
ATOM 5503 C C . ALA E 1 9 ? 20.468 -28.334 -35.708 1.00 33.76 8 ALA E C 1
ATOM 5504 O O . ALA E 1 9 ? 20.371 -27.901 -34.560 1.00 33.17 8 ALA E O 1
ATOM 5506 N N . LYS E 1 10 ? 21.605 -28.799 -36.225 1.00 33.75 9 LYS E N 1
ATOM 5507 C CA . LYS E 1 10 ? 22.858 -28.876 -35.466 1.00 33.86 9 LYS E CA 1
ATOM 5508 C C . LYS E 1 10 ? 24.041 -28.308 -36.257 1.00 33.97 9 LYS E C 1
ATOM 5509 O O . LYS E 1 10 ? 24.205 -28.605 -37.440 1.00 34.08 9 LYS E O 1
ATOM 5515 N N . ALA E 1 11 ? 24.858 -27.488 -35.598 1.00 34.33 10 ALA E N 1
ATOM 5516 C CA . ALA E 1 11 ? 26.095 -26.965 -36.203 1.00 34.46 10 ALA E CA 1
ATOM 5517 C C . ALA E 1 11 ? 27.198 -28.019 -36.144 1.00 34.40 10 ALA E C 1
ATOM 5518 O O . ALA E 1 11 ? 27.995 -28.148 -37.080 1.00 34.50 10 ALA E O 1
ATOM 5520 N N . ASN E 1 12 ? 27.234 -28.741 -35.022 1.00 34.05 11 ASN E N 1
ATOM 5521 C CA . ASN E 1 12 ? 28.132 -29.870 -34.780 1.00 33.95 11 ASN E CA 1
ATOM 5522 C C . ASN E 1 12 ? 27.486 -30.827 -33.770 1.00 33.94 11 ASN E C 1
ATOM 5523 O O . ASN E 1 12 ? 26.336 -30.612 -33.370 1.00 33.82 11 ASN E O 1
ATOM 5528 N N . ASN E 1 13 ? 28.212 -31.873 -33.367 1.00 33.75 12 ASN E N 1
ATOM 5529 C CA . ASN E 1 13 ? 27.679 -32.898 -32.454 1.00 33.84 12 ASN E CA 1
ATOM 5530 C C . ASN E 1 13 ? 27.239 -32.375 -31.082 1.00 33.15 12 ASN E C 1
ATOM 5531 O O . ASN E 1 13 ? 26.308 -32.913 -30.469 1.00 33.22 12 ASN E O 1
ATOM 5536 N N . ASN E 1 14 ? 27.912 -31.331 -30.605 1.00 32.24 13 ASN E N 1
ATOM 5537 C CA . ASN E 1 14 ? 27.695 -30.827 -29.250 1.00 31.69 13 ASN E CA 1
ATOM 5538 C C . ASN E 1 14 ? 26.866 -29.526 -29.212 1.00 30.51 13 ASN E C 1
ATOM 5539 O O . ASN E 1 14 ? 27.001 -28.714 -28.293 1.00 30.55 13 ASN E O 1
ATOM 5544 N N . GLU E 1 15 ? 25.989 -29.348 -30.201 1.00 28.72 14 GLU E N 1
ATOM 5545 C CA . GLU E 1 15 ? 25.287 -28.081 -30.382 1.00 26.78 14 GLU E CA 1
ATOM 5546 C C . GLU E 1 15 ? 23.939 -28.245 -31.079 1.00 25.45 14 GLU E C 1
ATOM 5547 O O . GLU E 1 15 ? 23.788 -29.074 -31.973 1.00 25.48 14 GLU E O 1
ATOM 5553 N N . ILE E 1 16 ? 22.963 -27.447 -30.650 1.00 23.64 15 ILE E N 1
ATOM 5554 C CA . ILE E 1 16 ? 21.699 -27.284 -31.362 1.00 21.65 15 ILE E CA 1
ATOM 5555 C C . ILE E 1 16 ? 21.428 -25.795 -31.638 1.00 21.07 15 ILE E C 1
ATOM 5556 O O . ILE E 1 16 ? 21.747 -24.924 -30.814 1.00 20.21 15 ILE E O 1
ATOM 5561 N N . ASN E 1 17 ? 20.859 -25.521 -32.811 1.00 20.14 16 ASN E N 1
ATOM 5562 C CA . ASN E 1 17 ? 20.443 -24.176 -33.198 1.00 19.66 16 ASN E CA 1
ATOM 5563 C C . ASN E 1 17 ? 19.018 -23.971 -32.768 1.00 19.15 16 ASN E C 1
ATOM 5564 O O . ASN E 1 17 ? 18.169 -24.816 -33.047 1.00 19.29 16 ASN E O 1
ATOM 5569 N N . VAL E 1 18 ? 18.757 -22.862 -32.074 1.00 18.59 17 VAL E N 1
ATOM 5570 C CA . VAL E 1 18 ? 17.420 -22.580 -31.544 1.00 17.70 17 VAL E CA 1
ATOM 5571 C C . VAL E 1 18 ? 16.905 -21.215 -31.981 1.00 17.41 17 VAL E C 1
ATOM 5572 O O . VAL E 1 18 ? 17.471 -20.178 -31.621 1.00 17.00 17 VAL E O 1
ATOM 5576 N N . ILE E 1 19 ? 15.832 -21.240 -32.771 1.00 16.94 18 ILE E N 1
ATOM 5577 C CA . ILE E 1 19 ? 15.151 -20.038 -33.227 1.00 16.32 18 ILE E CA 1
ATOM 5578 C C . ILE E 1 19 ? 14.219 -19.573 -32.112 1.00 15.41 18 ILE E C 1
ATOM 5579 O O . ILE E 1 19 ? 13.373 -20.334 -31.650 1.00 15.35 18 ILE E O 1
ATOM 5584 N N . ILE E 1 20 ? 14.387 -18.325 -31.679 1.00 14.47 19 ILE E N 1
ATOM 5585 C CA . ILE E 1 20 ? 13.602 -17.773 -30.584 1.00 13.43 19 ILE E CA 1
ATOM 5586 C C . ILE E 1 20 ? 12.299 -17.174 -31.093 1.00 13.39 19 ILE E C 1
ATOM 5587 O O . ILE E 1 20 ? 12.283 -16.413 -32.061 1.00 13.26 19 ILE E O 1
ATOM 5592 N N . GLU E 1 21 ? 11.211 -17.552 -30.434 1.00 13.21 20 GLU E N 1
ATOM 5593 C CA . GLU E 1 21 ? 9.877 -17.051 -30.735 1.00 12.93 20 GLU E CA 1
ATOM 5594 C C . GLU E 1 21 ? 9.433 -16.080 -29.651 1.00 12.96 20 GLU E C 1
ATOM 5595 O O . GLU E 1 21 ? 8.839 -15.035 -29.949 1.00 13.53 20 GLU E O 1
ATOM 5601 N N . ILE E 1 22 ? 9.728 -16.425 -28.396 1.00 12.67 21 ILE E N 1
ATOM 5602 C CA . ILE E 1 22 ? 9.337 -15.615 -27.237 1.00 12.51 21 ILE E CA 1
ATOM 5603 C C . ILE E 1 22 ? 10.550 -15.366 -26.324 1.00 13.02 21 ILE E C 1
ATOM 5604 O O . ILE E 1 22 ? 11.091 -16.305 -25.734 1.00 12.55 21 ILE E O 1
ATOM 5609 N N . PRO E 1 23 ? 11.007 -14.098 -26.243 1.00 13.29 22 PRO E N 1
ATOM 5610 C CA . PRO E 1 23 ? 12.138 -13.752 -25.379 1.00 13.54 22 PRO E CA 1
ATOM 5611 C C . PRO E 1 23 ? 11.766 -13.821 -23.905 1.00 14.09 22 PRO E C 1
ATOM 5612 O O . PRO E 1 23 ? 10.598 -13.722 -23.564 1.00 13.54 22 PRO E O 1
ATOM 5616 N N . MET E 1 24 ? 12.756 -14.017 -23.041 1.00 15.59 23 MET E N 1
ATOM 5617 C CA . MET E 1 24 ? 12.495 -14.063 -21.604 1.00 17.25 23 MET E CA 1
ATOM 5618 C C . MET E 1 24 ? 12.083 -12.681 -21.105 1.00 17.02 23 MET E C 1
ATOM 5619 O O . MET E 1 24 ? 12.554 -11.671 -21.610 1.00 16.58 23 MET E O 1
ATOM 5624 N N . ASN E 1 25 ? 11.178 -12.668 -20.131 1.00 17.91 24 ASN E N 1
ATOM 5625 C CA . ASN E 1 25 ? 10.726 -11.460 -19.438 1.00 18.59 24 ASN E CA 1
ATOM 5626 C C . ASN E 1 25 ? 10.313 -10.317 -20.375 1.00 19.01 24 ASN E C 1
ATOM 5627 O O . ASN E 1 25 ? 10.691 -9.165 -20.168 1.00 19.04 24 ASN E O 1
ATOM 5632 N N . SER E 1 26 ? 9.526 -10.644 -21.397 1.00 19.62 25 SER E N 1
ATOM 5633 C CA . SER E 1 26 ? 9.170 -9.675 -22.432 1.00 20.52 25 SER E CA 1
ATOM 5634 C C . SER E 1 26 ? 7.679 -9.345 -22.513 1.00 20.01 25 SER E C 1
ATOM 5635 O O . SER E 1 26 ? 7.171 -9.058 -23.587 1.00 20.82 25 SER E O 1
ATOM 5638 N N . GLY E 1 27 ? 6.989 -9.357 -21.379 1.00 20.09 26 GLY E N 1
ATOM 5639 C CA . GLY E 1 27 ? 5.565 -9.021 -21.332 1.00 18.94 26 GLY E CA 1
ATOM 5640 C C . GLY E 1 27 ? 4.640 -10.159 -21.746 1.00 18.66 26 GLY E C 1
ATOM 5641 O O . GLY E 1 27 ? 5.017 -11.332 -21.652 1.00 18.58 26 GLY E O 1
ATOM 5642 N N . PRO E 1 28 ? 3.422 -9.815 -22.221 1.00 17.93 27 PRO E N 1
ATOM 5643 C CA . PRO E 1 28 ? 2.336 -10.758 -22.463 1.00 17.54 27 PRO E CA 1
ATOM 5644 C C . PRO E 1 28 ? 2.251 -11.448 -23.836 1.00 17.19 27 PRO E C 1
ATOM 5645 O O . PRO E 1 28 ? 1.432 -12.353 -23.991 1.00 17.23 27 PRO E O 1
ATOM 5649 N N . ILE E 1 29 ? 3.059 -11.043 -24.817 1.00 16.72 28 ILE E N 1
ATOM 5650 C CA . ILE E 1 29 ? 2.864 -11.553 -26.179 1.00 15.82 28 ILE E CA 1
ATOM 5651 C C . ILE E 1 29 ? 3.481 -12.934 -26.371 1.00 15.71 28 ILE E C 1
ATOM 5652 O O . ILE E 1 29 ? 4.677 -13.136 -26.094 1.00 14.83 28 ILE E O 1
ATOM 5657 N N . LYS E 1 30 ? 2.662 -13.876 -26.846 1.00 15.06 29 LYS E N 1
ATOM 5658 C CA . LYS E 1 30 ? 3.185 -15.156 -27.305 1.00 15.15 29 LYS E CA 1
ATOM 5659 C C . LYS E 1 30 ? 3.233 -15.126 -28.817 1.00 14.63 29 LYS E C 1
ATOM 5660 O O . LYS E 1 30 ? 2.250 -14.764 -29.465 1.00 14.79 29 LYS E O 1
ATOM 5666 N N . TYR E 1 31 ? 4.377 -15.491 -29.368 1.00 14.23 30 TYR E N 1
ATOM 5667 C CA . TYR E 1 31 ? 4.541 -15.591 -30.802 1.00 14.86 30 TYR E CA 1
ATOM 5668 C C . TYR E 1 31 ? 4.775 -17.037 -31.225 1.00 16.09 30 TYR E C 1
ATOM 5669 O O . TYR E 1 31 ? 5.280 -17.852 -30.445 1.00 15.30 30 TYR E O 1
ATOM 5678 N N . GLU E 1 32 ? 4.410 -17.336 -32.471 1.00 17.26 31 GLU E N 1
ATOM 5679 C CA . GLU E 1 32 ? 4.719 -18.613 -33.085 1.00 19.44 31 GLU E CA 1
ATOM 5680 C C . GLU E 1 32 ? 5.049 -18.404 -34.557 1.00 19.12 31 GLU E C 1
ATOM 5681 O O . GLU E 1 32 ? 4.305 -17.728 -35.273 1.00 19.08 31 GLU E O 1
ATOM 5687 N N . PHE E 1 33 ? 6.169 -18.968 -35.001 1.00 19.32 32 PHE E N 1
ATOM 5688 C CA . PHE E 1 33 ? 6.519 -18.956 -36.417 1.00 20.00 32 PHE E CA 1
ATOM 5689 C C . PHE E 1 33 ? 5.574 -19.854 -37.231 1.00 20.46 32 PHE E C 1
ATOM 5690 O O . PHE E 1 33 ? 5.259 -20.982 -36.825 1.00 20.60 32 PHE E O 1
ATOM 5698 N N . ASP E 1 34 ? 5.114 -19.326 -38.363 1.00 20.82 33 ASP E N 1
ATOM 5699 C CA . ASP E 1 34 ? 4.312 -20.073 -39.318 1.00 21.38 33 ASP E CA 1
ATOM 5700 C C . ASP E 1 34 ? 5.267 -20.697 -40.330 1.00 21.57 33 ASP E C 1
ATOM 5701 O O . ASP E 1 34 ? 6.054 -19.987 -40.962 1.00 21.25 33 ASP E O 1
ATOM 5706 N N . LYS E 1 35 ? 5.218 -22.022 -40.473 1.00 22.03 34 LYS E N 1
ATOM 5707 C CA . LYS E 1 35 ? 6.189 -22.725 -41.331 1.00 22.70 34 LYS E CA 1
ATOM 5708 C C . LYS E 1 35 ? 6.122 -22.321 -42.806 1.00 22.12 34 LYS E C 1
ATOM 5709 O O . LYS E 1 35 ? 7.153 -22.055 -43.418 1.00 22.03 34 LYS E O 1
ATOM 5715 N N . GLU E 1 36 ? 4.916 -22.262 -43.367 1.00 22.19 35 GLU E N 1
ATOM 5716 C CA . GLU E 1 36 ? 4.758 -21.952 -44.792 1.00 22.07 35 GLU E CA 1
ATOM 5717 C C . GLU E 1 36 ? 5.277 -20.570 -45.196 1.00 21.46 35 GLU E C 1
ATOM 5718 O O . GLU E 1 36 ? 5.968 -20.449 -46.212 1.00 21.11 35 GLU E O 1
ATOM 5724 N N . SER E 1 37 ? 4.931 -19.542 -44.418 1.00 20.88 36 SER E N 1
ATOM 5725 C CA . SER E 1 37 ? 5.315 -18.159 -44.746 1.00 20.17 36 SER E CA 1
ATOM 5726 C C . SER E 1 37 ? 6.626 -17.750 -44.101 1.00 20.09 36 SER E C 1
ATOM 5727 O O . SER E 1 37 ? 7.328 -16.884 -44.614 1.00 20.51 36 SER E O 1
ATOM 5730 N N . GLY E 1 38 ? 6.953 -18.365 -42.970 1.00 19.81 37 GLY E N 1
ATOM 5731 C CA . GLY E 1 38 ? 8.143 -17.979 -42.210 1.00 19.27 37 GLY E CA 1
ATOM 5732 C C . GLY E 1 38 ? 7.904 -16.715 -41.402 1.00 18.63 37 GLY E C 1
ATOM 5733 O O . GLY E 1 38 ? 8.840 -16.131 -40.862 1.00 18.49 37 GLY E O 1
ATOM 5734 N N . ALA E 1 39 ? 6.643 -16.301 -41.321 1.00 18.19 38 ALA E N 1
ATOM 5735 C CA . ALA E 1 39 ? 6.260 -15.103 -40.577 1.00 17.93 38 ALA E CA 1
ATOM 5736 C C . ALA E 1 39 ? 6.029 -15.421 -39.115 1.00 17.51 38 ALA E C 1
ATOM 5737 O O . ALA E 1 39 ? 5.616 -16.530 -38.759 1.00 17.60 38 ALA E O 1
ATOM 5739 N N . LEU E 1 40 ? 6.299 -14.431 -38.274 1.00 16.62 39 LEU E N 1
ATOM 5740 C CA . LEU E 1 40 ? 6.077 -14.557 -36.863 1.00 16.22 39 LEU E CA 1
ATOM 5741 C C . LEU E 1 40 ? 4.668 -14.088 -36.561 1.00 16.30 39 LEU E C 1
ATOM 5742 O O . LEU E 1 40 ? 4.362 -12.898 -36.690 1.00 16.23 39 LEU E O 1
ATOM 5747 N N . PHE E 1 41 ? 3.806 -15.032 -36.182 1.00 16.17 40 PHE E N 1
ATOM 5748 C CA . PHE E 1 41 ? 2.424 -14.721 -35.834 1.00 16.19 40 PHE E CA 1
ATOM 5749 C C . PHE E 1 41 ? 2.277 -14.450 -34.341 1.00 16.60 40 PHE E C 1
ATOM 5750 O O . PHE E 1 41 ? 2.934 -15.082 -33.514 1.00 16.38 40 PHE E O 1
ATOM 5758 N N . VAL E 1 42 ? 1.429 -13.484 -34.007 1.00 17.04 41 VAL E N 1
ATOM 5759 C CA . VAL E 1 42 ? 0.997 -13.303 -32.627 1.00 17.69 41 VAL E CA 1
ATOM 5760 C C . VAL E 1 42 ? 0.016 -14.429 -32.299 1.00 18.14 41 VAL E C 1
ATOM 5761 O O . VAL E 1 42 ? -0.993 -14.596 -32.967 1.00 18.11 41 VAL E O 1
ATOM 5765 N N . ASP E 1 43 ? 0.345 -15.205 -31.279 1.00 18.84 42 ASP E N 1
ATOM 5766 C CA . ASP E 1 43 ? -0.458 -16.339 -30.869 1.00 20.21 42 ASP E CA 1
ATOM 5767 C C . ASP E 1 43 ? -1.473 -15.929 -29.791 1.00 20.14 42 ASP E C 1
ATOM 5768 O O . ASP E 1 43 ? -2.620 -16.372 -29.808 1.00 20.37 42 ASP E O 1
ATOM 5773 N N . ARG E 1 44 ? -1.051 -15.077 -28.862 1.00 19.97 43 ARG E N 1
ATOM 5774 C CA . ARG E 1 44 ? -1.908 -14.658 -27.759 1.00 20.20 43 ARG E CA 1
ATOM 5775 C C . ARG E 1 44 ? -1.386 -13.389 -27.098 1.00 19.72 43 ARG E C 1
ATOM 5776 O O . ARG E 1 44 ? -0.179 -13.180 -27.025 1.00 19.82 43 ARG E O 1
ATOM 5784 N N . PHE E 1 45 ? -2.306 -12.544 -26.632 1.00 19.33 44 PHE E N 1
ATOM 5785 C CA . PHE E 1 45 ? -2.002 -11.554 -25.597 1.00 18.93 44 PHE E CA 1
ATOM 5786 C C . PHE E 1 45 ? -2.355 -12.246 -24.275 1.00 18.79 44 PHE E C 1
ATOM 5787 O O . PHE E 1 45 ? -3.537 -12.417 -23.958 1.00 19.48 44 PHE E O 1
ATOM 5795 N N . MET E 1 46 ? -1.336 -12.676 -23.529 1.00 18.39 45 MET E N 1
ATOM 5796 C CA . MET E 1 46 ? -1.536 -13.363 -22.236 1.00 17.93 45 MET E CA 1
ATOM 5797 C C . MET E 1 46 ? -2.247 -12.491 -21.207 1.00 17.28 45 MET E C 1
ATOM 5798 O O . MET E 1 46 ? -1.992 -11.287 -21.112 1.00 16.79 45 MET E O 1
ATOM 5803 N N . GLN E 1 47 ? -3.139 -13.113 -20.437 1.00 16.49 46 GLN E N 1
ATOM 5804 C CA . GLN E 1 47 ? -4.030 -12.381 -19.543 1.00 15.73 46 GLN E CA 1
ATOM 5805 C C . GLN E 1 47 ? -3.554 -12.270 -18.093 1.00 14.90 46 GLN E C 1
ATOM 5806 O O . GLN E 1 47 ? -4.112 -11.488 -17.322 1.00 14.01 46 GLN E O 1
ATOM 5812 N N . THR E 1 48 ? -2.545 -13.065 -17.734 1.00 14.10 47 THR E N 1
ATOM 5813 C CA . THR E 1 48 ? -1.880 -12.986 -16.431 1.00 13.84 47 THR E CA 1
ATOM 5814 C C . THR E 1 48 ? -0.846 -11.852 -16.448 1.00 13.77 47 THR E C 1
ATOM 5815 O O . THR E 1 48 ? -0.668 -11.179 -17.476 1.00 12.77 47 THR E O 1
ATOM 5819 N N . THR E 1 49 ? -0.159 -11.659 -15.315 1.00 13.48 48 THR E N 1
ATOM 5820 C CA . THR E 1 49 ? 0.970 -10.707 -15.225 1.00 13.26 48 THR E CA 1
ATOM 5821 C C . THR E 1 49 ? 2.299 -11.412 -15.512 1.00 13.39 48 THR E C 1
ATOM 5822 O O . THR E 1 49 ? 3.372 -10.811 -15.420 1.00 13.61 48 THR E O 1
ATOM 5826 N N . MET E 1 50 ? 2.218 -12.689 -15.866 1.00 13.21 49 MET E N 1
ATOM 5827 C CA . MET E 1 50 ? 3.399 -13.514 -16.089 1.00 13.82 49 MET E CA 1
ATOM 5828 C C . MET E 1 50 ? 4.067 -13.299 -17.461 1.00 13.86 49 MET E C 1
ATOM 5829 O O . MET E 1 50 ? 3.417 -12.908 -18.440 1.00 13.31 49 MET E O 1
ATOM 5834 N N . SER E 1 51 ? 5.368 -13.571 -17.507 1.00 13.82 50 SER E N 1
ATOM 5835 C CA . SER E 1 51 ? 6.154 -13.565 -18.747 1.00 14.35 50 SER E CA 1
ATOM 5836 C C . SER E 1 51 ? 7.120 -14.736 -18.745 1.00 13.58 50 SER E C 1
ATOM 5837 O O . SER E 1 51 ? 7.381 -15.316 -17.698 1.00 13.96 50 SER E O 1
ATOM 5840 N N . TYR E 1 52 ? 7.641 -15.093 -19.912 1.00 13.43 51 TYR E N 1
ATOM 5841 C CA . TYR E 1 52 ? 8.466 -16.295 -20.039 1.00 13.67 51 TYR E CA 1
ATOM 5842 C C . TYR E 1 52 ? 9.739 -16.205 -19.194 1.00 13.51 51 TYR E C 1
ATOM 5843 O O . TYR E 1 52 ? 10.385 -15.159 -19.170 1.00 13.61 51 TYR E O 1
ATOM 5852 N N . PRO E 1 53 ? 10.065 -17.287 -18.450 1.00 13.69 52 PRO E N 1
ATOM 5853 C CA . PRO E 1 53 ? 11.239 -17.267 -17.556 1.00 13.80 52 PRO E CA 1
ATOM 5854 C C . PRO E 1 53 ? 12.557 -17.537 -18.288 1.00 13.80 52 PRO E C 1
ATOM 5855 O O . PRO E 1 53 ? 13.620 -17.322 -17.722 1.00 13.68 52 PRO E O 1
ATOM 5859 N N . CYS E 1 54 ? 12.461 -18.027 -19.525 1.00 14.33 53 CYS E N 1
ATOM 5860 C CA . CYS E 1 54 ? 13.609 -18.316 -20.388 1.00 14.39 53 CYS E CA 1
ATOM 5861 C C . CYS E 1 54 ? 13.272 -17.844 -21.793 1.00 14.25 53 CYS E C 1
ATOM 5862 O O . CYS E 1 54 ? 12.100 -17.636 -22.109 1.00 13.93 53 CYS E O 1
ATOM 5865 N N . ASN E 1 55 ? 14.292 -17.707 -22.642 1.00 13.83 54 ASN E N 1
ATOM 5866 C CA . ASN E 1 55 ? 14.060 -17.576 -24.069 1.00 13.77 54 ASN E CA 1
ATOM 5867 C C . ASN E 1 55 ? 13.411 -18.859 -24.610 1.00 14.42 54 ASN E C 1
ATOM 5868 O O . ASN E 1 55 ? 13.921 -19.981 -24.416 1.00 14.76 54 ASN E O 1
ATOM 5873 N N . TYR E 1 56 ? 12.274 -18.692 -25.270 1.00 14.51 55 TYR E N 1
ATOM 5874 C CA . TYR E 1 56 ? 11.525 -19.831 -25.776 1.00 14.68 55 TYR E CA 1
ATOM 5875 C C . TYR E 1 56 ? 11.509 -19.860 -27.299 1.00 14.48 55 TYR E C 1
ATOM 5876 O O . TYR E 1 56 ? 11.130 -18.874 -27.943 1.00 13.55 55 TYR E O 1
ATOM 5885 N N . GLY E 1 57 ? 11.910 -21.002 -27.861 1.00 14.38 56 GLY E N 1
ATOM 5886 C CA . GLY E 1 57 ? 11.860 -21.219 -29.316 1.00 15.11 56 GLY E CA 1
ATOM 5887 C C . GLY E 1 57 ? 11.889 -22.687 -29.732 1.00 15.46 56 GLY E C 1
ATOM 5888 O O . GLY E 1 57 ? 11.407 -23.537 -29.001 1.00 14.82 56 GLY E O 1
ATOM 5889 N N . PHE E 1 58 ? 12.467 -22.982 -30.900 1.00 16.15 57 PHE E N 1
ATOM 5890 C CA . PHE E 1 58 ? 12.485 -24.350 -31.435 1.00 17.24 57 PHE E CA 1
ATOM 5891 C C . PHE E 1 58 ? 13.732 -24.677 -32.260 1.00 17.94 57 PHE E C 1
ATOM 5892 O O . PHE E 1 58 ? 14.402 -23.774 -32.781 1.00 17.66 57 PHE E O 1
ATOM 5900 N N . ILE E 1 59 ? 14.037 -25.972 -32.373 1.00 18.91 58 ILE E N 1
ATOM 5901 C CA . ILE E 1 59 ? 15.130 -26.438 -33.235 1.00 20.17 58 ILE E CA 1
ATOM 5902 C C . ILE E 1 59 ? 14.615 -26.602 -34.668 1.00 21.24 58 ILE E C 1
ATOM 5903 O O . ILE E 1 59 ? 13.748 -27.440 -34.909 1.00 21.54 58 ILE E O 1
ATOM 5908 N N . PRO E 1 60 ? 15.130 -25.789 -35.618 1.00 22.35 59 PRO E N 1
ATOM 5909 C CA . PRO E 1 60 ? 14.719 -25.941 -37.012 1.00 23.36 59 PRO E CA 1
ATOM 5910 C C . PRO E 1 60 ? 15.104 -27.319 -37.538 1.00 24.50 59 PRO E C 1
ATOM 5911 O O . PRO E 1 60 ? 15.946 -27.977 -36.942 1.00 24.57 59 PRO E O 1
ATOM 5915 N N . ASP E 1 61 ? 14.474 -27.754 -38.629 1.00 26.02 60 ASP E N 1
ATOM 5916 C CA . ASP E 1 61 ? 14.737 -29.083 -39.218 1.00 27.50 60 ASP E CA 1
ATOM 5917 C C . ASP E 1 61 ? 14.439 -30.251 -38.279 1.00 27.44 60 ASP E C 1
ATOM 5918 O O . ASP E 1 61 ? 15.123 -31.275 -38.317 1.00 27.44 60 ASP E O 1
ATOM 5923 N N . THR E 1 62 ? 13.431 -30.088 -37.427 1.00 27.89 61 THR E N 1
ATOM 5924 C CA . THR E 1 62 ? 13.011 -31.163 -36.532 1.00 28.23 61 THR E CA 1
ATOM 5925 C C . THR E 1 62 ? 11.501 -31.321 -36.550 1.00 28.94 61 THR E C 1
ATOM 5926 O O . THR E 1 62 ? 10.773 -30.406 -36.934 1.00 28.82 61 THR E O 1
ATOM 5930 N N . LEU E 1 63 ? 11.036 -32.495 -36.141 1.00 30.02 62 LEU E N 1
ATOM 5931 C CA . LEU E 1 63 ? 9.614 -32.799 -36.142 1.00 31.14 62 LEU E CA 1
ATOM 5932 C C . LEU E 1 63 ? 9.286 -33.576 -34.880 1.00 31.81 62 LEU E C 1
ATOM 5933 O O . LEU E 1 63 ? 9.863 -34.631 -34.620 1.00 31.93 62 LEU E O 1
ATOM 5938 N N . SER E 1 64 ? 8.387 -33.023 -34.078 1.00 32.74 63 SER E N 1
ATOM 5939 C CA . SER E 1 64 ? 7.905 -33.699 -32.886 1.00 34.07 63 SER E CA 1
ATOM 5940 C C . SER E 1 64 ? 6.620 -34.472 -33.233 1.00 34.93 63 SER E C 1
ATOM 5941 O O . SER E 1 64 ? 6.200 -34.501 -34.393 1.00 35.38 63 SER E O 1
ATOM 5944 N N . ASN E 1 65 ? 5.993 -35.090 -32.239 1.00 35.95 64 ASN E N 1
ATOM 5945 C CA . ASN E 1 65 ? 4.715 -35.760 -32.454 1.00 36.71 64 ASN E CA 1
ATOM 5946 C C . ASN E 1 65 ? 3.546 -34.797 -32.735 1.00 37.00 64 ASN E C 1
ATOM 5947 O O . ASN E 1 65 ? 2.628 -35.130 -33.505 1.00 37.33 64 ASN E O 1
ATOM 5952 N N . ASP E 1 66 ? 3.578 -33.608 -32.131 1.00 36.81 65 ASP E N 1
ATOM 5953 C CA . ASP E 1 66 ? 2.510 -32.616 -32.344 1.00 36.51 65 ASP E CA 1
ATOM 5954 C C . ASP E 1 66 ? 2.443 -32.070 -33.776 1.00 35.76 65 ASP E C 1
ATOM 5955 O O . ASP E 1 66 ? 1.451 -31.445 -34.160 1.00 35.88 65 ASP E O 1
ATOM 5960 N N . GLY E 1 67 ? 3.486 -32.322 -34.563 1.00 34.84 66 GLY E N 1
ATOM 5961 C CA . GLY E 1 67 ? 3.582 -31.766 -35.905 1.00 33.77 66 GLY E CA 1
ATOM 5962 C C . GLY E 1 67 ? 4.388 -30.482 -35.918 1.00 32.93 66 GLY E C 1
ATOM 5963 O O . GLY E 1 67 ? 4.618 -29.897 -36.979 1.00 32.79 66 GLY E O 1
ATOM 5964 N N . ASP E 1 68 ? 4.821 -30.062 -34.728 1.00 31.92 67 ASP E N 1
ATOM 5965 C CA . ASP E 1 68 ? 5.688 -28.897 -34.538 1.00 31.18 67 ASP E CA 1
ATOM 5966 C C . ASP E 1 68 ? 7.154 -29.320 -34.403 1.00 30.07 67 ASP E C 1
ATOM 5967 O O . ASP E 1 68 ? 7.435 -30.475 -34.075 1.00 30.21 67 ASP E O 1
ATOM 5972 N N . PRO E 1 69 ? 8.100 -28.390 -34.653 1.00 28.83 68 PRO E N 1
ATOM 5973 C CA . PRO E 1 69 ? 9.495 -28.701 -34.349 1.00 27.65 68 PRO E CA 1
ATOM 5974 C C . PRO E 1 69 ? 9.731 -28.924 -32.843 1.00 26.32 68 PRO E C 1
ATOM 5975 O O . PRO E 1 69 ? 8.844 -28.651 -32.019 1.00 25.64 68 PRO E O 1
ATOM 5979 N N . VAL E 1 70 ? 10.904 -29.452 -32.500 1.00 24.92 69 VAL E N 1
ATOM 5980 C CA . VAL E 1 70 ? 11.259 -29.676 -31.105 1.00 23.78 69 VAL E CA 1
ATOM 5981 C C . VAL E 1 70 ? 11.438 -28.311 -30.441 1.00 23.18 69 VAL E C 1
ATOM 5982 O O . VAL E 1 70 ? 12.280 -27.523 -30.857 1.00 22.78 69 VAL E O 1
ATOM 5986 N N . ASP E 1 71 ? 10.636 -28.025 -29.424 1.00 22.52 70 ASP E N 1
ATOM 5987 C CA . ASP E 1 71 ? 10.776 -26.748 -28.730 1.00 22.11 70 ASP E CA 1
ATOM 5988 C C . ASP E 1 71 ? 11.699 -26.762 -27.501 1.00 21.23 70 ASP E C 1
ATOM 5989 O O . ASP E 1 71 ? 11.995 -27.821 -26.921 1.00 20.36 70 ASP E O 1
ATOM 5994 N N . VAL E 1 72 ? 12.182 -25.571 -27.155 1.00 19.96 71 VAL E N 1
ATOM 5995 C CA . VAL E 1 72 ? 13.347 -25.422 -26.302 1.00 19.20 71 VAL E CA 1
ATOM 5996 C C . VAL E 1 72 ? 13.222 -24.187 -25.394 1.00 19.17 71 VAL E C 1
ATOM 5997 O O . VAL E 1 72 ? 12.907 -23.086 -25.853 1.00 18.94 71 VAL E O 1
ATOM 6001 N N . LEU E 1 73 ? 13.476 -24.394 -24.107 1.00 18.71 72 LEU E N 1
ATOM 6002 C CA . LEU E 1 73 ? 13.647 -23.305 -23.161 1.00 18.40 72 LEU E CA 1
ATOM 6003 C C . LEU E 1 73 ? 15.130 -23.050 -22.995 1.00 18.16 72 LEU E C 1
ATOM 6004 O O . LEU E 1 73 ? 15.845 -23.910 -22.464 1.00 18.08 72 LEU E O 1
ATOM 6009 N N . VAL E 1 74 ? 15.594 -21.893 -23.483 1.00 17.66 73 VAL E N 1
ATOM 6010 C CA . VAL E 1 74 ? 17.009 -21.521 -23.383 1.00 17.34 73 VAL E CA 1
ATOM 6011 C C . VAL E 1 74 ? 17.235 -20.690 -22.136 1.00 17.19 73 VAL E C 1
ATOM 6012 O O . VAL E 1 74 ? 16.826 -19.525 -22.080 1.00 16.85 73 VAL E O 1
ATOM 6016 N N . VAL E 1 75 ? 17.899 -21.283 -21.147 1.00 16.76 74 VAL E N 1
ATOM 6017 C CA . VAL E 1 75 ? 18.390 -20.536 -19.996 1.00 16.60 74 VAL E CA 1
ATOM 6018 C C . VAL E 1 75 ? 19.420 -19.512 -20.484 1.00 16.99 74 VAL E C 1
ATOM 6019 O O . VAL E 1 75 ? 20.395 -19.856 -21.148 1.00 17.60 74 VAL E O 1
ATOM 6023 N N . ALA E 1 76 ? 19.172 -18.244 -20.195 1.00 17.46 75 ALA E N 1
ATOM 6024 C CA . ALA E 1 76 ? 20.112 -17.186 -20.545 1.00 17.51 75 ALA E CA 1
ATOM 6025 C C . ALA E 1 76 ? 20.044 -16.100 -19.494 1.00 17.39 75 ALA E C 1
ATOM 6026 O O . ALA E 1 76 ? 19.168 -16.125 -18.628 1.00 17.64 75 ALA E O 1
ATOM 6028 N N . HIS E 1 77 ? 20.977 -15.158 -19.556 1.00 17.73 76 HIS E N 1
ATOM 6029 C CA . HIS E 1 77 ? 20.977 -14.013 -18.647 1.00 17.49 76 HIS E CA 1
ATOM 6030 C C . HIS E 1 77 ? 20.266 -12.803 -19.244 1.00 17.28 76 HIS E C 1
ATOM 6031 O O . HIS E 1 77 ? 19.991 -11.831 -18.543 1.00 17.40 76 HIS E O 1
ATOM 6038 N N . HIS E 1 78 ? 19.961 -12.858 -20.537 1.00 16.67 77 HIS E N 1
ATOM 6039 C CA . HIS E 1 78 ? 19.309 -11.729 -21.196 1.00 16.28 77 HIS E CA 1
ATOM 6040 C C . HIS E 1 78 ? 18.342 -12.190 -22.267 1.00 15.56 77 HIS E C 1
ATOM 6041 O O . HIS E 1 78 ? 18.564 -13.218 -22.901 1.00 15.40 77 HIS E O 1
ATOM 6048 N N . PRO E 1 79 ? 17.268 -11.420 -22.477 1.00 15.01 78 PRO E N 1
ATOM 6049 C CA . PRO E 1 79 ? 16.427 -11.657 -23.646 1.00 14.98 78 PRO E CA 1
ATOM 6050 C C . PRO E 1 79 ? 17.181 -11.429 -24.959 1.00 14.86 78 PRO E C 1
ATOM 6051 O O . PRO E 1 79 ? 18.212 -10.744 -25.009 1.00 15.41 78 PRO E O 1
ATOM 6055 N N . VAL E 1 80 ? 16.651 -12.041 -26.002 1.00 14.63 79 VAL E N 1
ATOM 6056 C CA A VAL E 1 80 ? 17.173 -11.918 -27.348 0.50 14.18 79 VAL E CA 1
ATOM 6057 C CA B VAL E 1 80 ? 17.174 -11.915 -27.353 0.50 14.26 79 VAL E CA 1
ATOM 6058 C C . VAL E 1 80 ? 15.952 -11.648 -28.232 1.00 13.86 79 VAL E C 1
ATOM 6059 O O . VAL E 1 80 ? 14.848 -12.018 -27.868 1.00 13.76 79 VAL E O 1
ATOM 6066 N N . VAL E 1 81 ? 16.125 -10.976 -29.369 1.00 13.65 80 VAL E N 1
ATOM 6067 C CA . VAL E 1 81 ? 14.953 -10.628 -30.209 1.00 13.59 80 VAL E CA 1
ATOM 6068 C C . VAL E 1 81 ? 14.249 -11.836 -30.849 1.00 13.58 80 VAL E C 1
ATOM 6069 O O . VAL E 1 81 ? 14.900 -12.800 -31.243 1.00 13.56 80 VAL E O 1
ATOM 6073 N N . PRO E 1 82 ? 12.909 -11.785 -30.956 1.00 13.47 81 PRO E N 1
ATOM 6074 C CA . PRO E 1 82 ? 12.230 -12.885 -31.650 1.00 13.46 81 PRO E CA 1
ATOM 6075 C C . PRO E 1 82 ? 12.768 -13.032 -33.076 1.00 13.44 81 PRO E C 1
ATOM 6076 O O . PRO E 1 82 ? 13.009 -12.026 -33.756 1.00 13.61 81 PRO E O 1
ATOM 6080 N N . GLY E 1 83 ? 12.981 -14.271 -33.505 1.00 13.20 82 GLY E N 1
ATOM 6081 C CA . GLY E 1 83 ? 13.512 -14.538 -34.840 1.00 13.36 82 GLY E CA 1
ATOM 6082 C C . GLY E 1 83 ? 15.015 -14.748 -34.906 1.00 13.27 82 GLY E C 1
ATOM 6083 O O . GLY E 1 83 ? 15.522 -15.274 -35.896 1.00 13.24 82 GLY E O 1
ATOM 6084 N N . SER E 1 84 ? 15.737 -14.315 -33.872 1.00 13.15 83 SER E N 1
ATOM 6085 C CA . SER E 1 84 ? 17.166 -14.591 -33.797 1.00 13.54 83 SER E CA 1
ATOM 6086 C C . SER E 1 84 ? 17.425 -16.032 -33.349 1.00 13.62 83 SER E C 1
ATOM 6087 O O . SER E 1 84 ? 16.537 -16.701 -32.812 1.00 14.08 83 SER E O 1
ATOM 6090 N N . VAL E 1 85 ? 18.638 -16.503 -33.601 1.00 13.60 84 VAL E N 1
ATOM 6091 C CA . VAL E 1 85 ? 19.005 -17.896 -33.398 1.00 13.84 84 VAL E CA 1
ATOM 6092 C C . VAL E 1 85 ? 20.104 -17.982 -32.341 1.00 14.14 84 VAL E C 1
ATOM 6093 O O . VAL E 1 85 ? 21.164 -17.370 -32.496 1.00 14.39 84 VAL E O 1
ATOM 6097 N N . ILE E 1 86 ? 19.850 -18.736 -31.272 1.00 14.36 85 ILE E N 1
ATOM 6098 C CA . ILE E 1 86 ? 20.874 -18.960 -30.251 1.00 14.55 85 ILE E CA 1
ATOM 6099 C C . ILE E 1 86 ? 21.569 -20.301 -30.507 1.00 15.30 85 ILE E C 1
ATOM 6100 O O . ILE E 1 86 ? 20.906 -21.327 -30.702 1.00 15.86 85 ILE E O 1
ATOM 6105 N N . LYS E 1 87 ? 22.900 -20.284 -30.521 1.00 15.87 86 LYS E N 1
ATOM 6106 C CA . LYS E 1 87 ? 23.682 -21.525 -30.519 1.00 16.48 86 LYS E CA 1
ATOM 6107 C C . LYS E 1 87 ? 23.712 -22.096 -29.099 1.00 16.63 86 LYS E C 1
ATOM 6108 O O . LYS E 1 87 ? 24.212 -21.451 -28.172 1.00 16.40 86 LYS E O 1
ATOM 6114 N N . CYS E 1 88 ? 23.162 -23.300 -28.948 1.00 16.94 87 CYS E N 1
ATOM 6115 C CA . CYS E 1 88 ? 22.900 -23.900 -27.646 1.00 17.65 87 CYS E CA 1
ATOM 6116 C C . CYS E 1 88 ? 23.454 -25.321 -27.483 1.00 17.66 87 CYS E C 1
ATOM 6117 O O . CYS E 1 88 ? 23.995 -25.910 -28.410 1.00 17.31 87 CYS E O 1
ATOM 6120 N N . ARG E 1 89 ? 23.321 -25.848 -26.272 1.00 17.98 88 ARG E N 1
ATOM 6121 C CA . ARG E 1 89 ? 23.472 -27.271 -26.032 1.00 18.48 88 ARG E CA 1
ATOM 6122 C C . ARG E 1 89 ? 22.476 -27.680 -24.971 1.00 18.79 88 ARG E C 1
ATOM 6123 O O . ARG E 1 89 ? 22.257 -26.955 -23.998 1.00 18.86 88 ARG E O 1
ATOM 6131 N N . ALA E 1 90 ? 21.842 -28.828 -25.187 1.00 19.06 89 ALA E N 1
ATOM 6132 C CA . ALA E 1 90 ? 20.831 -29.324 -24.263 1.00 19.22 89 ALA E CA 1
ATOM 6133 C C . ALA E 1 90 ? 21.482 -29.866 -22.998 1.00 19.18 89 ALA E C 1
ATOM 6134 O O . ALA E 1 90 ? 22.542 -30.493 -23.057 1.00 19.32 89 ALA E O 1
ATOM 6136 N N . ILE E 1 91 ? 20.849 -29.612 -21.860 1.00 19.17 90 ILE E N 1
ATOM 6137 C CA . ILE E 1 91 ? 21.299 -30.202 -20.604 1.00 19.45 90 ILE E CA 1
ATOM 6138 C C . ILE E 1 91 ? 20.201 -31.030 -19.936 1.00 19.90 90 ILE E C 1
ATOM 6139 O O . ILE E 1 91 ? 20.453 -31.668 -18.910 1.00 19.91 90 ILE E O 1
ATOM 6144 N N . GLY E 1 92 ? 19.001 -31.027 -20.531 1.00 20.00 91 GLY E N 1
ATOM 6145 C CA . GLY E 1 92 ? 17.847 -31.724 -19.963 1.00 21.01 91 GLY E CA 1
ATOM 6146 C C . GLY E 1 92 ? 16.526 -31.524 -20.690 1.00 21.66 91 GLY E C 1
ATOM 6147 O O . GLY E 1 92 ? 16.487 -30.974 -21.797 1.00 21.59 91 GLY E O 1
ATOM 6148 N N . VAL E 1 93 ? 15.451 -31.993 -20.057 1.00 22.49 92 VAL E N 1
ATOM 6149 C CA . VAL E 1 93 ? 14.076 -31.911 -20.580 1.00 23.55 92 VAL E CA 1
ATOM 6150 C C . VAL E 1 93 ? 13.161 -31.580 -19.422 1.00 24.14 92 VAL E C 1
ATOM 6151 O O . VAL E 1 93 ? 13.374 -32.067 -18.315 1.00 23.84 92 VAL E O 1
ATOM 6155 N N . LEU E 1 94 ? 12.157 -30.742 -19.677 1.00 25.69 93 LEU E N 1
ATOM 6156 C CA . LEU E 1 94 ? 11.028 -30.563 -18.760 1.00 26.99 93 LEU E CA 1
ATOM 6157 C C . LEU E 1 94 ? 9.875 -31.445 -19.259 1.00 28.23 93 LEU E C 1
ATOM 6158 O O . LEU E 1 94 ? 9.501 -31.378 -20.431 1.00 28.27 93 LEU E O 1
ATOM 6163 N N . MET E 1 95 ? 9.336 -32.284 -18.375 1.00 29.73 94 MET E N 1
ATOM 6164 C CA . MET E 1 95 ? 8.239 -33.190 -18.729 1.00 31.11 94 MET E CA 1
ATOM 6165 C C . MET E 1 95 ? 6.929 -32.603 -18.259 1.00 31.44 94 MET E C 1
ATOM 6166 O O . MET E 1 95 ? 6.750 -32.306 -17.072 1.00 31.09 94 MET E O 1
ATOM 6171 N N . MET E 1 96 ? 6.006 -32.451 -19.196 1.00 32.12 95 MET E N 1
ATOM 6172 C CA . MET E 1 96 ? 4.713 -31.876 -18.894 1.00 32.78 95 MET E CA 1
ATOM 6173 C C . MET E 1 96 ? 3.602 -32.663 -19.556 1.00 33.56 95 MET E C 1
ATOM 6174 O O . MET E 1 96 ? 3.831 -33.475 -20.457 1.00 33.41 95 MET E O 1
ATOM 6179 N N . GLU E 1 97 ? 2.392 -32.379 -19.100 1.00 34.71 96 GLU E N 1
ATOM 6180 C CA . GLU E 1 97 ? 1.180 -32.996 -19.587 1.00 36.16 96 GLU E CA 1
ATOM 6181 C C . GLU E 1 97 ? 0.176 -31.859 -19.792 1.00 36.24 96 GLU E C 1
ATOM 6182 O O . GLU E 1 97 ? -0.113 -31.109 -18.858 1.00 36.34 96 GLU E O 1
ATOM 6188 N N . ASP E 1 98 ? -0.313 -31.702 -21.019 1.00 36.81 97 ASP E N 1
ATOM 6189 C CA . ASP E 1 98 ? -1.366 -30.718 -21.300 1.00 37.37 97 ASP E CA 1
ATOM 6190 C C . ASP E 1 98 ? -2.699 -31.394 -21.641 1.00 37.66 97 ASP E C 1
ATOM 6191 O O . ASP E 1 98 ? -2.817 -32.623 -21.567 1.00 37.84 97 ASP E O 1
ATOM 6196 N N . GLU E 1 99 ? -3.697 -30.584 -21.997 1.00 38.15 98 GLU E N 1
ATOM 6197 C CA . GLU E 1 99 ? -5.041 -31.070 -22.338 1.00 38.38 98 GLU E CA 1
ATOM 6198 C C . GLU E 1 99 ? -5.083 -31.904 -23.631 1.00 38.55 98 GLU E C 1
ATOM 6199 O O . GLU E 1 99 ? -6.072 -32.594 -23.895 1.00 38.83 98 GLU E O 1
ATOM 6205 N N . SER E 1 100 ? -4.013 -31.841 -24.423 1.00 38.41 99 SER E N 1
ATOM 6206 C CA . SER E 1 100 ? -3.933 -32.585 -25.683 1.00 38.24 99 SER E CA 1
ATOM 6207 C C . SER E 1 100 ? -2.956 -33.781 -25.653 1.00 37.94 99 SER E C 1
ATOM 6208 O O . SER E 1 100 ? -2.761 -34.457 -26.675 1.00 38.07 99 SER E O 1
ATOM 6211 N N . GLY E 1 101 ? -2.347 -34.042 -24.493 1.00 37.22 100 GLY E N 1
ATOM 6212 C CA . GLY E 1 101 ? -1.459 -35.195 -24.327 1.00 36.39 100 GLY E CA 1
ATOM 6213 C C . GLY E 1 101 ? -0.136 -34.881 -23.656 1.00 35.70 100 GLY E C 1
ATOM 6214 O O . GLY E 1 101 ? -0.102 -34.259 -22.594 1.00 36.26 100 GLY E O 1
ATOM 6215 N N . LEU E 1 102 ? 0.953 -35.321 -24.279 1.00 34.77 101 LEU E N 1
ATOM 6216 C CA . LEU E 1 102 ? 2.302 -35.110 -23.757 1.00 33.58 101 LEU E CA 1
ATOM 6217 C C . LEU E 1 102 ? 2.881 -33.776 -24.220 1.00 32.94 101 LEU E C 1
ATOM 6218 O O . LEU E 1 102 ? 2.711 -33.379 -25.372 1.00 32.92 101 LEU E O 1
ATOM 6223 N N . ASP E 1 103 ? 3.575 -33.102 -23.307 1.00 32.04 102 ASP E N 1
ATOM 6224 C CA . ASP E 1 103 ? 4.233 -31.833 -23.588 1.00 31.28 102 ASP E CA 1
ATOM 6225 C C . ASP E 1 103 ? 5.681 -31.883 -23.074 1.00 30.22 102 ASP E C 1
ATOM 6226 O O . ASP E 1 103 ? 5.927 -31.791 -21.878 1.00 30.03 102 ASP E O 1
ATOM 6231 N N . GLU E 1 104 ? 6.635 -32.054 -23.977 1.00 28.90 103 GLU E N 1
ATOM 6232 C CA . GLU E 1 104 ? 8.042 -32.076 -23.584 1.00 28.16 103 GLU E CA 1
ATOM 6233 C C . GLU E 1 104 ? 8.795 -30.876 -24.143 1.00 26.98 103 GLU E C 1
ATOM 6234 O O . GLU E 1 104 ? 8.578 -30.468 -25.288 1.00 26.88 103 GLU E O 1
ATOM 6240 N N . LYS E 1 105 ? 9.678 -30.312 -23.323 1.00 25.76 104 LYS E N 1
ATOM 6241 C CA . LYS E 1 105 ? 10.472 -29.162 -23.727 1.00 24.53 104 LYS E CA 1
ATOM 6242 C C . LYS E 1 105 ? 11.924 -29.325 -23.304 1.00 23.99 104 LYS E C 1
ATOM 6243 O O . LYS E 1 105 ? 12.218 -29.644 -22.145 1.00 24.11 104 LYS E O 1
ATOM 6249 N N . ILE E 1 106 ? 12.828 -29.106 -24.251 1.00 22.63 105 ILE E N 1
ATOM 6250 C CA . ILE E 1 106 ? 14.250 -29.219 -23.976 1.00 21.80 105 ILE E CA 1
ATOM 6251 C C . ILE E 1 106 ? 14.769 -28.016 -23.185 1.00 21.13 105 ILE E C 1
ATOM 6252 O O . ILE E 1 106 ? 14.317 -26.884 -23.372 1.00 20.54 105 ILE E O 1
ATOM 6257 N N . ILE E 1 107 ? 15.683 -28.302 -22.261 1.00 20.34 106 ILE E N 1
ATOM 6258 C CA . ILE E 1 107 ? 16.355 -27.285 -21.472 1.00 19.11 106 ILE E CA 1
ATOM 6259 C C . ILE E 1 107 ? 17.748 -27.133 -22.059 1.00 18.53 106 ILE E C 1
ATOM 6260 O O . ILE E 1 107 ? 18.528 -28.094 -22.093 1.00 18.97 106 ILE E O 1
ATOM 6265 N N . ALA E 1 108 ? 18.036 -25.935 -22.561 1.00 17.14 107 ALA E N 1
ATOM 6266 C CA . ALA E 1 108 ? 19.301 -25.655 -23.210 1.00 16.20 107 ALA E CA 1
ATOM 6267 C C . ALA E 1 108 ? 19.984 -24.422 -22.609 1.00 16.00 107 ALA E C 1
ATOM 6268 O O . ALA E 1 108 ? 19.352 -23.591 -21.959 1.00 15.66 107 ALA E O 1
ATOM 6270 N N . VAL E 1 109 ? 21.289 -24.337 -22.820 1.00 15.55 108 VAL E N 1
ATOM 6271 C CA . VAL E 1 109 ? 22.085 -23.200 -22.387 1.00 15.27 108 VAL E CA 1
ATOM 6272 C C . VAL E 1 109 ? 22.882 -22.765 -23.615 1.00 15.48 108 VAL E C 1
ATOM 6273 O O . VAL E 1 109 ? 23.115 -23.588 -24.506 1.00 15.50 108 VAL E O 1
ATOM 6277 N N . PRO E 1 110 ? 23.265 -21.473 -23.691 1.00 15.69 109 PRO E N 1
ATOM 6278 C CA . PRO E 1 110 ? 24.120 -21.008 -24.785 1.00 15.62 109 PRO E CA 1
ATOM 6279 C C . PRO E 1 110 ? 25.472 -21.717 -24.762 1.00 15.88 109 PRO E C 1
ATOM 6280 O O . PRO E 1 110 ? 25.958 -22.093 -23.684 1.00 15.15 109 PRO E O 1
ATOM 6284 N N . THR E 1 111 ? 26.073 -21.896 -25.936 1.00 16.30 110 THR E N 1
ATOM 6285 C CA . THR E 1 111 ? 27.401 -22.498 -25.997 1.00 17.44 110 THR E CA 1
ATOM 6286 C C . THR E 1 111 ? 28.425 -21.547 -25.382 1.00 18.06 110 THR E C 1
ATOM 6287 O O . THR E 1 111 ? 28.195 -20.336 -25.307 1.00 18.30 110 THR E O 1
ATOM 6291 N N . SER E 1 112 ? 29.539 -22.107 -24.923 1.00 18.44 111 SER E N 1
ATOM 6292 C CA . SER E 1 112 ? 30.584 -21.334 -24.261 1.00 19.06 111 SER E CA 1
ATOM 6293 C C . SER E 1 112 ? 31.197 -20.254 -25.158 1.00 19.26 111 SER E C 1
ATOM 6294 O O . SER E 1 112 ? 31.780 -19.297 -24.657 1.00 18.96 111 SER E O 1
ATOM 6297 N N . LYS E 1 113 ? 31.051 -20.412 -26.473 1.00 20.08 112 LYS E N 1
ATOM 6298 C CA . LYS E 1 113 ? 31.437 -19.370 -27.432 1.00 21.16 112 LYS E CA 1
ATOM 6299 C C . LYS E 1 113 ? 30.506 -18.155 -27.428 1.00 20.47 112 LYS E C 1
ATOM 6300 O O . LYS E 1 113 ? 30.936 -17.049 -27.761 1.00 20.40 112 LYS E O 1
ATOM 6306 N N . LEU E 1 114 ? 29.240 -18.360 -27.072 1.00 19.78 113 LEU E N 1
ATOM 6307 C CA . LEU E 1 114 ? 28.300 -17.240 -26.934 1.00 19.22 113 LEU E CA 1
ATOM 6308 C C . LEU E 1 114 ? 28.342 -16.638 -25.532 1.00 18.69 113 LEU E C 1
ATOM 6309 O O . LEU E 1 114 ? 28.263 -15.422 -25.374 1.00 18.40 113 LEU E O 1
ATOM 6314 N N . ASP E 1 115 ? 28.449 -17.498 -24.522 1.00 18.03 114 ASP E N 1
ATOM 6315 C CA . ASP E 1 115 ? 28.443 -17.076 -23.119 1.00 17.87 114 ASP E CA 1
ATOM 6316 C C . ASP E 1 115 ? 29.210 -18.112 -22.276 1.00 17.90 114 ASP E C 1
ATOM 6317 O O . ASP E 1 115 ? 28.669 -19.154 -21.889 1.00 17.28 114 ASP E O 1
ATOM 6322 N N . ILE E 1 116 ? 30.482 -17.799 -22.031 1.00 18.24 115 ILE E N 1
ATOM 6323 C CA . ILE E 1 116 ? 31.410 -18.608 -21.223 1.00 18.98 115 ILE E CA 1
ATOM 6324 C C . ILE E 1 116 ? 30.946 -18.937 -19.786 1.00 19.31 115 ILE E C 1
ATOM 6325 O O . ILE E 1 116 ? 31.379 -19.942 -19.219 1.00 19.29 115 ILE E O 1
ATOM 6330 N N . THR E 1 117 ? 30.074 -18.103 -19.205 1.00 19.71 116 THR E N 1
ATOM 6331 C CA . THR E 1 117 ? 29.590 -18.319 -17.834 1.00 19.94 116 THR E CA 1
ATOM 6332 C C . THR E 1 117 ? 28.712 -19.571 -17.700 1.00 20.52 116 THR E C 1
ATOM 6333 O O . THR E 1 117 ? 28.530 -20.092 -16.602 1.00 20.46 116 THR E O 1
ATOM 6337 N N . PHE E 1 118 ? 28.180 -20.053 -18.824 1.00 21.10 117 PHE E N 1
ATOM 6338 C CA . PHE E 1 118 ? 27.378 -21.275 -18.851 1.00 21.60 117 PHE E CA 1
ATOM 6339 C C . PHE E 1 118 ? 28.187 -22.574 -19.034 1.00 22.39 117 PHE E C 1
ATOM 6340 O O . PHE E 1 118 ? 27.616 -23.667 -19.012 1.00 22.13 117 PHE E O 1
ATOM 6348 N N . ASP E 1 119 ? 29.503 -22.440 -19.191 1.00 23.41 118 ASP E N 1
ATOM 6349 C CA . ASP E 1 119 ? 30.418 -23.566 -19.409 1.00 24.81 118 ASP E CA 1
ATOM 6350 C C . ASP E 1 119 ? 30.341 -24.667 -18.340 1.00 25.23 118 ASP E C 1
ATOM 6351 O O . ASP E 1 119 ? 30.449 -25.850 -18.658 1.00 25.84 118 ASP E O 1
ATOM 6356 N N . HIS E 1 120 ? 30.137 -24.278 -17.086 1.00 25.86 119 HIS E N 1
ATOM 6357 C CA . HIS E 1 120 ? 30.126 -25.216 -15.960 1.00 26.82 119 HIS E CA 1
ATOM 6358 C C . HIS E 1 120 ? 28.754 -25.866 -15.732 1.00 26.73 119 HIS E C 1
ATOM 6359 O O . HIS E 1 120 ? 28.604 -26.717 -14.849 1.00 26.63 119 HIS E O 1
ATOM 6366 N N . ILE E 1 121 ? 27.758 -25.455 -16.516 1.00 26.72 120 ILE E N 1
ATOM 6367 C CA . ILE E 1 121 ? 26.405 -26.001 -16.399 1.00 26.62 120 ILE E CA 1
ATOM 6368 C C . ILE E 1 121 ? 26.216 -27.135 -17.412 1.00 26.70 120 ILE E C 1
ATOM 6369 O O . ILE E 1 121 ? 26.021 -26.912 -18.615 1.00 26.80 120 ILE E O 1
ATOM 6374 N N . LYS E 1 122 ? 26.281 -28.355 -16.884 1.00 26.80 121 LYS E N 1
ATOM 6375 C CA . LYS E 1 122 ? 26.336 -29.578 -17.677 1.00 26.95 121 LYS E CA 1
ATOM 6376 C C . LYS E 1 122 ? 25.070 -30.411 -17.539 1.00 26.80 121 LYS E C 1
ATOM 6377 O O . LYS E 1 122 ? 24.751 -31.223 -18.406 1.00 26.65 121 LYS E O 1
ATOM 6383 N N . GLU E 1 123 ? 24.359 -30.200 -16.440 1.00 26.63 122 GLU E N 1
ATOM 6384 C CA . GLU E 1 123 ? 23.136 -30.927 -16.144 1.00 27.05 122 GLU E CA 1
ATOM 6385 C C . GLU E 1 123 ? 22.204 -30.041 -15.329 1.00 26.40 122 GLU E C 1
ATOM 6386 O O . GLU E 1 123 ? 22.595 -28.968 -14.883 1.00 26.14 122 GLU E O 1
ATOM 6392 N N . LEU E 1 124 ? 20.979 -30.498 -15.124 1.00 26.36 123 LEU E N 1
ATOM 6393 C CA . LEU E 1 124 ? 19.968 -29.673 -14.472 1.00 26.56 123 LEU E CA 1
ATOM 6394 C C . LEU E 1 124 ? 20.320 -29.346 -13.020 1.00 26.82 123 LEU E C 1
ATOM 6395 O O . LEU E 1 124 ? 19.995 -28.266 -12.525 1.00 26.61 123 LEU E O 1
ATOM 6400 N N . ASP E 1 125 ? 21.012 -30.271 -12.359 1.00 26.98 124 ASP E N 1
ATOM 6401 C CA . ASP E 1 125 ? 21.497 -30.058 -10.999 1.00 27.32 124 ASP E CA 1
ATOM 6402 C C . ASP E 1 125 ? 22.454 -28.860 -10.873 1.00 27.07 124 ASP E C 1
ATOM 6403 O O . ASP E 1 125 ? 22.592 -28.295 -9.789 1.00 26.80 124 ASP E O 1
ATOM 6408 N N . ASP E 1 126 ? 23.091 -28.470 -11.979 1.00 26.74 125 ASP E N 1
ATOM 6409 C CA . ASP E 1 126 ? 23.971 -27.289 -12.006 1.00 26.63 125 ASP E CA 1
ATOM 6410 C C . ASP E 1 126 ? 23.207 -25.956 -12.060 1.00 26.63 125 ASP E C 1
ATOM 6411 O O . ASP E 1 126 ? 23.731 -24.924 -11.640 1.00 26.64 125 ASP E O 1
ATOM 6416 N N . LEU E 1 127 ? 21.979 -25.984 -12.581 1.00 26.61 126 LEU E N 1
ATOM 6417 C CA . LEU E 1 127 ? 21.094 -24.822 -12.530 1.00 26.48 126 LEU E CA 1
ATOM 6418 C C . LEU E 1 127 ? 20.649 -24.582 -11.094 1.00 26.78 126 LEU E C 1
ATOM 6419 O O . LEU E 1 127 ? 20.411 -25.540 -10.338 1.00 26.64 126 LEU E O 1
ATOM 6424 N N . CYS E 1 128 ? 20.539 -23.309 -10.715 1.00 26.69 127 CYS E N 1
ATOM 6425 C CA . CYS E 1 128 ? 20.093 -22.973 -9.372 1.00 27.19 127 CYS E CA 1
ATOM 6426 C C . CYS E 1 128 ? 18.604 -23.320 -9.224 1.00 26.94 127 CYS E C 1
ATOM 6427 O O . CYS E 1 128 ? 17.827 -23.224 -10.184 1.00 26.91 127 CYS E O 1
ATOM 6430 N N . GLU E 1 129 ? 18.220 -23.746 -8.026 1.00 26.33 128 GLU E N 1
ATOM 6431 C CA . GLU E 1 129 ? 16.923 -24.362 -7.830 1.00 26.33 128 GLU E CA 1
ATOM 6432 C C . GLU E 1 129 ? 15.749 -23.386 -7.885 1.00 24.91 128 GLU E C 1
ATOM 6433 O O . GLU E 1 129 ? 14.641 -23.781 -8.240 1.00 24.42 128 GLU E O 1
ATOM 6439 N N . MET E 1 130 ? 15.985 -22.123 -7.531 1.00 23.73 129 MET E N 1
ATOM 6440 C CA . MET E 1 130 ? 14.923 -21.129 -7.613 1.00 22.66 129 MET E CA 1
ATOM 6441 C C . MET E 1 130 ? 14.521 -20.872 -9.059 1.00 21.35 129 MET E C 1
ATOM 6442 O O . MET E 1 130 ? 13.335 -20.668 -9.342 1.00 21.31 129 MET E O 1
ATOM 6447 N N . LEU E 1 131 ? 15.504 -20.906 -9.956 1.00 19.82 130 LEU E N 1
ATOM 6448 C CA . LEU E 1 131 ? 15.253 -20.841 -11.392 1.00 19.12 130 LEU E CA 1
ATOM 6449 C C . LEU E 1 131 ? 14.371 -22.006 -11.847 1.00 18.81 130 LEU E C 1
ATOM 6450 O O . LEU E 1 131 ? 13.375 -21.796 -12.539 1.00 18.83 130 LEU E O 1
ATOM 6455 N N . LYS E 1 132 ? 14.747 -23.222 -11.454 1.00 18.58 131 LYS E N 1
ATOM 6456 C CA . LYS E 1 132 ? 13.984 -24.421 -11.788 1.00 18.27 131 LYS E CA 1
ATOM 6457 C C . LYS E 1 132 ? 12.577 -24.388 -11.193 1.00 18.12 131 LYS E C 1
ATOM 6458 O O . LYS E 1 132 ? 11.614 -24.807 -11.841 1.00 17.76 131 LYS E O 1
ATOM 6464 N N . LYS E 1 133 ? 12.452 -23.861 -9.976 1.00 17.94 132 LYS E N 1
ATOM 6465 C CA . LYS E 1 133 ? 11.133 -23.661 -9.364 1.00 18.31 132 LYS E CA 1
ATOM 6466 C C . LYS E 1 133 ? 10.289 -22.622 -10.120 1.00 17.70 132 LYS E C 1
ATOM 6467 O O . LYS E 1 133 ? 9.082 -22.806 -10.280 1.00 17.99 132 LYS E O 1
ATOM 6473 N N . ARG E 1 134 ? 10.924 -21.543 -10.577 1.00 17.22 133 ARG E N 1
ATOM 6474 C CA . ARG E 1 134 ? 10.235 -20.498 -11.343 1.00 16.90 133 ARG E CA 1
ATOM 6475 C C . ARG E 1 134 ? 9.791 -21.022 -12.714 1.00 16.68 133 ARG E C 1
ATOM 6476 O O . ARG E 1 134 ? 8.700 -20.685 -13.190 1.00 16.74 133 ARG E O 1
ATOM 6484 N N . ILE E 1 135 ? 10.630 -21.842 -13.346 1.00 16.36 134 ILE E N 1
ATOM 6485 C CA . ILE E 1 135 ? 10.242 -22.476 -14.607 1.00 16.43 134 ILE E CA 1
ATOM 6486 C C . ILE E 1 135 ? 8.976 -23.320 -14.418 1.00 16.38 134 ILE E C 1
ATOM 6487 O O . ILE E 1 135 ? 8.001 -23.152 -15.167 1.00 16.96 134 ILE E O 1
ATOM 6492 N N . VAL E 1 136 ? 8.982 -24.203 -13.415 1.00 15.90 135 VAL E N 1
ATOM 6493 C CA . VAL E 1 136 ? 7.836 -25.077 -13.140 1.00 15.04 135 VAL E CA 1
ATOM 6494 C C . VAL E 1 136 ? 6.605 -24.219 -12.851 1.00 15.00 135 VAL E C 1
ATOM 6495 O O . VAL E 1 136 ? 5.542 -24.411 -13.457 1.00 15.11 135 VAL E O 1
ATOM 6499 N N . HIS E 1 137 ? 6.769 -23.249 -11.951 1.00 14.18 136 HIS E N 1
ATOM 6500 C CA . HIS E 1 137 ? 5.683 -22.348 -11.595 1.00 13.36 136 HIS E CA 1
ATOM 6501 C C . HIS E 1 137 ? 5.047 -21.709 -12.823 1.00 13.18 136 HIS E C 1
ATOM 6502 O O . HIS E 1 137 ? 3.821 -21.729 -12.962 1.00 12.76 136 HIS E O 1
ATOM 6509 N N . PHE E 1 138 ? 5.880 -21.170 -13.717 1.00 12.96 137 PHE E N 1
ATOM 6510 C CA . PHE E 1 138 ? 5.369 -20.510 -14.920 1.00 13.26 137 PHE E CA 1
ATOM 6511 C C . PHE E 1 138 ? 4.466 -21.426 -15.746 1.00 14.02 137 PHE E C 1
ATOM 6512 O O . PHE E 1 138 ? 3.343 -21.056 -16.082 1.00 14.03 137 PHE E O 1
ATOM 6520 N N . PHE E 1 139 ? 4.968 -22.617 -16.073 1.00 15.31 138 PHE E N 1
ATOM 6521 C CA . PHE E 1 139 ? 4.232 -23.554 -16.923 1.00 16.45 138 PHE E CA 1
ATOM 6522 C C . PHE E 1 139 ? 2.979 -24.122 -16.283 1.00 17.19 138 PHE E C 1
ATOM 6523 O O . PHE E 1 139 ? 2.013 -24.423 -16.977 1.00 17.69 138 PHE E O 1
ATOM 6531 N N . GLU E 1 140 ? 2.982 -24.219 -14.960 1.00 18.15 139 GLU E N 1
ATOM 6532 C CA . GLU E 1 140 ? 1.807 -24.703 -14.228 1.00 18.88 139 GLU E CA 1
ATOM 6533 C C . GLU E 1 140 ? 0.687 -23.672 -14.093 1.00 18.50 139 GLU E C 1
ATOM 6534 O O . GLU E 1 140 ? -0.461 -24.037 -13.826 1.00 18.60 139 GLU E O 1
ATOM 6540 N N . HIS E 1 141 ? 1.016 -22.394 -14.285 1.00 18.13 140 HIS E N 1
ATOM 6541 C CA . HIS E 1 141 ? 0.054 -21.306 -14.066 1.00 17.11 140 HIS E CA 1
ATOM 6542 C C . HIS E 1 141 ? -0.175 -20.326 -15.222 1.00 16.87 140 HIS E C 1
ATOM 6543 O O . HIS E 1 141 ? -1.087 -19.496 -15.152 1.00 16.67 140 HIS E O 1
ATOM 6550 N N . TYR E 1 142 ? 0.628 -20.409 -16.278 1.00 16.62 141 TYR E N 1
ATOM 6551 C CA . TYR E 1 142 ? 0.499 -19.435 -17.365 1.00 16.81 141 TYR E CA 1
ATOM 6552 C C . TYR E 1 142 ? -0.774 -19.599 -18.201 1.00 16.86 141 TYR E C 1
ATOM 6553 O O . TYR E 1 142 ? -1.167 -18.679 -18.927 1.00 16.69 141 TYR E O 1
ATOM 6562 N N . LYS E 1 143 ? -1.428 -20.756 -18.077 1.00 16.95 142 LYS E N 1
ATOM 6563 C CA . LYS E 1 143 ? -2.701 -20.967 -18.762 1.00 17.36 142 LYS E CA 1
ATOM 6564 C C . LYS E 1 143 ? -3.923 -20.916 -17.825 1.00 17.84 142 LYS E C 1
ATOM 6565 O O . LYS E 1 143 ? -5.034 -21.264 -18.237 1.00 18.03 142 LYS E O 1
ATOM 6571 N N . ASP E 1 144 ? -3.722 -20.456 -16.588 1.00 18.08 143 ASP E N 1
ATOM 6572 C CA . ASP E 1 144 ? -4.796 -20.374 -15.582 1.00 18.75 143 ASP E CA 1
ATOM 6573 C C . ASP E 1 144 ? -6.024 -19.560 -15.986 1.00 19.36 143 ASP E C 1
ATOM 6574 O O . ASP E 1 144 ? -7.125 -19.838 -15.509 1.00 19.74 143 ASP E O 1
ATOM 6579 N N . LEU E 1 145 ? -5.840 -18.536 -16.814 1.00 20.11 144 LEU E N 1
ATOM 6580 C CA . LEU E 1 145 ? -6.964 -17.689 -17.214 1.00 21.28 144 LEU E CA 1
ATOM 6581 C C . LEU E 1 145 ? -7.449 -18.012 -18.635 1.00 22.51 144 LEU E C 1
ATOM 6582 O O . LEU E 1 145 ? -8.328 -17.350 -19.172 1.00 23.09 144 LEU E O 1
ATOM 6587 N N . GLU E 1 146 ? -6.876 -19.053 -19.223 1.00 24.08 145 GLU E N 1
ATOM 6588 C CA . GLU E 1 146 ? -7.237 -19.493 -20.556 1.00 25.73 145 GLU E CA 1
ATOM 6589 C C . GLU E 1 146 ? -8.154 -20.703 -20.417 1.00 26.91 145 GLU E C 1
ATOM 6590 O O . GLU E 1 146 ? -7.719 -21.781 -19.987 1.00 26.89 145 GLU E O 1
ATOM 6596 N N . LYS E 1 147 ? -9.424 -20.508 -20.769 1.00 28.45 146 LYS E N 1
ATOM 6597 C CA . LYS E 1 147 ? -10.440 -21.551 -20.654 1.00 29.78 146 LYS E CA 1
ATOM 6598 C C . LYS E 1 147 ? -10.125 -22.752 -21.552 1.00 30.30 146 LYS E C 1
ATOM 6599 O O . LYS E 1 147 ? -9.716 -22.597 -22.713 1.00 30.17 146 LYS E O 1
ATOM 6605 N N . GLY E 1 148 ? -10.292 -23.948 -20.992 1.00 30.98 147 GLY E N 1
ATOM 6606 C CA . GLY E 1 148 ? -10.127 -25.188 -21.746 1.00 31.92 147 GLY E CA 1
ATOM 6607 C C . GLY E 1 148 ? -8.685 -25.592 -21.982 1.00 32.53 147 GLY E C 1
ATOM 6608 O O . GLY E 1 148 ? -8.415 -26.539 -22.733 1.00 32.55 147 GLY E O 1
ATOM 6609 N N . LYS E 1 149 ? -7.757 -24.874 -21.347 1.00 33.00 148 LYS E N 1
ATOM 6610 C CA . LYS E 1 149 ? -6.328 -25.175 -21.463 1.00 33.35 148 LYS E CA 1
ATOM 6611 C C . LYS E 1 149 ? -5.641 -25.160 -20.105 1.00 33.56 148 LYS E C 1
ATOM 6612 O O . LYS E 1 149 ? -5.904 -24.294 -19.265 1.00 33.67 148 LYS E O 1
ATOM 6618 N N . TRP E 1 150 ? -4.771 -26.144 -19.900 1.00 33.84 149 TRP E N 1
ATOM 6619 C CA . TRP E 1 150 ? -4.051 -26.327 -18.642 1.00 33.93 149 TRP E CA 1
ATOM 6620 C C . TRP E 1 150 ? -2.762 -27.100 -18.895 1.00 33.62 149 TRP E C 1
ATOM 6621 O O . TRP E 1 150 ? -2.594 -27.715 -19.953 1.00 33.67 149 TRP E O 1
ATOM 6632 N N . VAL E 1 151 ? -1.853 -27.054 -17.923 1.00 33.41 150 VAL E N 1
ATOM 6633 C CA . VAL E 1 151 ? -0.587 -27.786 -17.981 1.00 32.98 150 VAL E CA 1
ATOM 6634 C C . VAL E 1 151 ? -0.285 -28.379 -16.606 1.00 32.99 150 VAL E C 1
ATOM 6635 O O . VAL E 1 151 ? -0.590 -27.776 -15.577 1.00 32.81 150 VAL E O 1
ATOM 6639 N N . LYS E 1 152 ? 0.298 -29.573 -16.598 1.00 33.10 151 LYS E N 1
ATOM 6640 C CA . LYS E 1 152 ? 0.841 -30.170 -15.380 1.00 33.00 151 LYS E CA 1
ATOM 6641 C C . LYS E 1 152 ? 2.274 -30.583 -15.665 1.00 32.31 151 LYS E C 1
ATOM 6642 O O . LYS E 1 152 ? 2.548 -31.227 -16.673 1.00 32.11 151 LYS E O 1
ATOM 6648 N N . VAL E 1 153 ? 3.181 -30.199 -14.776 1.00 31.66 152 VAL E N 1
ATOM 6649 C CA . VAL E 1 153 ? 4.579 -30.595 -14.860 1.00 30.84 152 VAL E CA 1
ATOM 6650 C C . VAL E 1 153 ? 4.726 -31.907 -14.099 1.00 30.62 152 VAL E C 1
ATOM 6651 O O . VAL E 1 153 ? 4.317 -32.017 -12.938 1.00 30.35 152 VAL E O 1
ATOM 6655 N N . THR E 1 154 ? 5.299 -32.909 -14.757 1.00 30.55 153 THR E N 1
ATOM 6656 C CA . THR E 1 154 ? 5.392 -34.239 -14.161 1.00 30.53 153 THR E CA 1
ATOM 6657 C C . THR E 1 154 ? 6.807 -34.587 -13.696 1.00 30.38 153 THR E C 1
ATOM 6658 O O . THR E 1 154 ? 6.998 -35.554 -12.951 1.00 30.58 153 THR E O 1
ATOM 6662 N N . GLY E 1 155 ? 7.788 -33.788 -14.115 1.00 29.86 154 GLY E N 1
ATOM 6663 C CA . GLY E 1 155 ? 9.180 -34.035 -13.756 1.00 29.41 154 GLY E CA 1
ATOM 6664 C C . GLY E 1 155 ? 10.196 -33.563 -14.778 1.00 29.34 154 GLY E C 1
ATOM 6665 O O . GLY E 1 155 ? 9.862 -32.861 -15.735 1.00 29.15 154 GLY E O 1
ATOM 6666 N N . TRP E 1 156 ? 11.447 -33.949 -14.554 1.00 29.19 155 TRP E N 1
ATOM 6667 C CA . TRP E 1 156 ? 12.565 -33.563 -15.406 1.00 29.29 155 TRP E CA 1
ATOM 6668 C C . TRP E 1 156 ? 13.203 -34.810 -16.032 1.00 29.59 155 TRP E C 1
ATOM 6669 O O . TRP E 1 156 ? 13.070 -35.915 -15.496 1.00 29.58 155 TRP E O 1
ATOM 6680 N N . GLY E 1 157 ? 13.886 -34.629 -17.162 1.00 29.59 156 GLY E N 1
ATOM 6681 C CA . GLY E 1 157 ? 14.658 -35.700 -17.797 1.00 29.95 156 GLY E CA 1
ATOM 6682 C C . GLY E 1 157 ? 16.082 -35.237 -18.048 1.00 30.38 156 GLY E C 1
ATOM 6683 O O . GLY E 1 157 ? 16.309 -34.057 -18.312 1.00 30.52 156 GLY E O 1
ATOM 6684 N N . ASP E 1 158 ? 17.046 -36.155 -17.975 1.00 30.66 157 ASP E N 1
ATOM 6685 C CA . ASP E 1 158 ? 18.467 -35.787 -18.085 1.00 31.03 157 ASP E CA 1
ATOM 6686 C C . ASP E 1 158 ? 18.924 -35.407 -19.498 1.00 31.13 157 ASP E C 1
ATOM 6687 O O . ASP E 1 158 ? 18.103 -35.288 -20.409 1.00 31.25 157 ASP E O 1
ATOM 6692 N N . LYS E 1 159 ? 20.234 -35.216 -19.657 1.00 31.14 158 LYS E N 1
ATOM 6693 C CA . LYS E 1 159 ? 20.846 -34.809 -20.922 1.00 31.36 158 LYS E CA 1
ATOM 6694 C C . LYS E 1 159 ? 20.727 -35.884 -22.008 1.00 31.44 158 LYS E C 1
ATOM 6695 O O . LYS E 1 159 ? 20.525 -35.567 -23.183 1.00 31.41 158 LYS E O 1
ATOM 6701 N N . VAL E 1 160 ? 20.858 -37.151 -21.613 1.00 31.64 159 VAL E N 1
ATOM 6702 C CA . VAL E 1 160 ? 20.747 -38.274 -22.554 1.00 31.54 159 VAL E CA 1
ATOM 6703 C C . VAL E 1 160 ? 19.316 -38.356 -23.093 1.00 31.20 159 VAL E C 1
ATOM 6704 O O . VAL E 1 160 ? 19.112 -38.559 -24.286 1.00 31.00 159 VAL E O 1
ATOM 6708 N N . LYS E 1 161 ? 18.345 -38.172 -22.202 1.00 30.92 160 LYS E N 1
ATOM 6709 C CA . LYS E 1 161 ? 16.938 -38.056 -22.568 1.00 31.06 160 LYS E CA 1
ATOM 6710 C C . LYS E 1 161 ? 16.680 -36.927 -23.580 1.00 30.94 160 LYS E C 1
ATOM 6711 O O . LYS E 1 161 ? 15.861 -37.083 -24.494 1.00 30.85 160 LYS E O 1
ATOM 6717 N N . ALA E 1 162 ? 17.383 -35.803 -23.413 1.00 30.61 161 ALA E N 1
ATOM 6718 C CA . ALA E 1 162 ? 17.258 -34.660 -24.313 1.00 30.41 161 ALA E CA 1
ATOM 6719 C C . ALA E 1 162 ? 17.868 -34.941 -25.680 1.00 30.29 161 ALA E C 1
ATOM 6720 O O . ALA E 1 162 ? 17.236 -34.699 -26.707 1.00 30.12 161 ALA E O 1
ATOM 6722 N N . GLU E 1 163 ? 19.096 -35.450 -25.683 1.00 30.31 162 GLU E N 1
ATOM 6723 C CA . GLU E 1 163 ? 19.815 -35.771 -26.914 1.00 30.86 162 GLU E CA 1
ATOM 6724 C C . GLU E 1 163 ? 19.087 -36.809 -27.783 1.00 30.44 162 GLU E C 1
ATOM 6725 O O . GLU E 1 163 ? 19.165 -36.753 -29.014 1.00 30.59 162 GLU E O 1
ATOM 6731 N N . THR E 1 164 ? 18.391 -37.740 -27.127 1.00 30.03 163 THR E N 1
ATOM 6732 C CA . THR E 1 164 ? 17.554 -38.764 -27.777 1.00 29.86 163 THR E CA 1
ATOM 6733 C C . THR E 1 164 ? 16.345 -38.105 -28.451 1.00 29.47 163 THR E C 1
ATOM 6734 O O . THR E 1 164 ? 16.041 -38.367 -29.610 1.00 29.07 163 THR E O 1
ATOM 6738 N N . LEU E 1 165 ? 15.675 -37.243 -27.695 1.00 29.12 164 LEU E N 1
ATOM 6739 C CA . LEU E 1 165 ? 14.541 -36.458 -28.169 1.00 29.09 164 LEU E CA 1
ATOM 6740 C C . LEU E 1 165 ? 14.895 -35.611 -29.400 1.00 28.75 164 LEU E C 1
ATOM 6741 O O . LEU E 1 165 ? 14.126 -35.557 -30.365 1.00 28.65 164 LEU E O 1
ATOM 6746 N N . ILE E 1 166 ? 16.062 -34.969 -29.357 1.00 28.50 165 ILE E N 1
ATOM 6747 C CA . ILE E 1 166 ? 16.560 -34.154 -30.469 1.00 28.58 165 ILE E CA 1
ATOM 6748 C C . ILE E 1 166 ? 16.887 -35.006 -31.710 1.00 28.90 165 ILE E C 1
ATOM 6749 O O . ILE E 1 166 ? 16.476 -34.666 -32.825 1.00 28.75 165 ILE E O 1
ATOM 6754 N N . LYS E 1 167 ? 17.617 -36.103 -31.502 1.00 29.49 166 LYS E N 1
ATOM 6755 C CA . LYS E 1 167 ? 18.015 -37.017 -32.579 1.00 30.16 166 LYS E CA 1
ATOM 6756 C C . LYS E 1 167 ? 16.805 -37.602 -33.303 1.00 30.01 166 LYS E C 1
ATOM 6757 O O . LYS E 1 167 ? 16.787 -37.678 -34.535 1.00 29.85 166 LYS E O 1
ATOM 6763 N N . GLU E 1 168 ? 15.803 -38.009 -32.528 1.00 29.97 167 GLU E N 1
ATOM 6764 C CA . GLU E 1 168 ? 14.518 -38.443 -33.070 1.00 30.16 167 GLU E CA 1
ATOM 6765 C C . GLU E 1 168 ? 13.824 -37.343 -33.875 1.00 30.13 167 GLU E C 1
ATOM 6766 O O . GLU E 1 168 ? 13.280 -37.606 -34.949 1.00 29.97 167 GLU E O 1
ATOM 6772 N N . GLY E 1 169 ? 13.849 -36.119 -33.346 1.00 30.00 168 GLY E N 1
ATOM 6773 C CA . GLY E 1 169 ? 13.248 -34.972 -34.006 1.00 30.00 168 GLY E CA 1
ATOM 6774 C C . GLY E 1 169 ? 13.875 -34.718 -35.356 1.00 30.04 168 GLY E C 1
ATOM 6775 O O . GLY E 1 169 ? 13.174 -34.425 -36.311 1.00 29.82 168 GLY E O 1
ATOM 6776 N N . ILE E 1 170 ? 15.201 -34.835 -35.424 1.00 30.73 169 ILE E N 1
ATOM 6777 C CA . ILE E 1 170 ? 15.954 -34.725 -36.687 1.00 31.29 169 ILE E CA 1
ATOM 6778 C C . ILE E 1 170 ? 15.625 -35.882 -37.648 1.00 31.56 169 ILE E C 1
ATOM 6779 O O . ILE E 1 170 ? 15.364 -35.647 -38.828 1.00 31.49 169 ILE E O 1
ATOM 6784 N N . ASP E 1 171 ? 15.641 -37.115 -37.130 1.00 31.83 170 ASP E N 1
ATOM 6785 C CA . ASP E 1 171 ? 15.331 -38.323 -37.917 1.00 32.24 170 ASP E CA 1
ATOM 6786 C C . ASP E 1 171 ? 13.904 -38.304 -38.474 1.00 32.26 170 ASP E C 1
ATOM 6787 O O . ASP E 1 171 ? 13.656 -38.757 -39.592 1.00 32.20 170 ASP E O 1
ATOM 6792 N N . ARG E 1 172 ? 12.981 -37.770 -37.680 1.00 32.54 171 ARG E N 1
ATOM 6793 C CA . ARG E 1 172 ? 11.575 -37.694 -38.036 1.00 32.66 171 ARG E CA 1
ATOM 6794 C C . ARG E 1 172 ? 11.374 -36.618 -39.095 1.00 32.68 171 ARG E C 1
ATOM 6795 O O . ARG E 1 172 ? 10.612 -36.802 -40.040 1.00 32.61 171 ARG E O 1
ATOM 6803 N N . LYS F 1 6 ? 16.021 24.430 1.110 1.00 39.37 5 LYS F N 1
ATOM 6804 C CA . LYS F 1 6 ? 17.168 23.545 1.488 1.00 39.39 5 LYS F CA 1
ATOM 6805 C C . LYS F 1 6 ? 18.272 23.585 0.439 1.00 39.16 5 LYS F C 1
ATOM 6806 O O . LYS F 1 6 ? 19.465 23.609 0.773 1.00 38.95 5 LYS F O 1
ATOM 6812 N N . ILE F 1 7 ? 17.853 23.577 -0.827 1.00 38.96 6 ILE F N 1
ATOM 6813 C CA . ILE F 1 7 ? 18.754 23.634 -1.978 1.00 38.50 6 ILE F CA 1
ATOM 6814 C C . ILE F 1 7 ? 18.813 25.075 -2.481 1.00 38.12 6 ILE F C 1
ATOM 6815 O O . ILE F 1 7 ? 17.774 25.720 -2.643 1.00 37.86 6 ILE F O 1
ATOM 6820 N N . LYS F 1 8 ? 20.024 25.577 -2.715 1.00 37.80 7 LYS F N 1
ATOM 6821 C CA . LYS F 1 8 ? 20.202 26.930 -3.251 1.00 37.58 7 LYS F CA 1
ATOM 6822 C C . LYS F 1 8 ? 19.628 27.012 -4.659 1.00 37.16 7 LYS F C 1
ATOM 6823 O O . LYS F 1 8 ? 19.580 26.010 -5.376 1.00 37.25 7 LYS F O 1
ATOM 6829 N N . ALA F 1 9 ? 19.190 28.204 -5.048 1.00 36.54 8 ALA F N 1
ATOM 6830 C CA . ALA F 1 9 ? 18.791 28.461 -6.416 1.00 36.31 8 ALA F CA 1
ATOM 6831 C C . ALA F 1 9 ? 20.025 28.484 -7.313 1.00 36.22 8 ALA F C 1
ATOM 6832 O O . ALA F 1 9 ? 19.974 28.037 -8.454 1.00 36.01 8 ALA F O 1
ATOM 6834 N N . LYS F 1 10 ? 21.127 29.008 -6.778 1.00 36.31 9 LYS F N 1
ATOM 6835 C CA . LYS F 1 10 ? 22.391 29.146 -7.500 1.00 36.32 9 LYS F CA 1
ATOM 6836 C C . LYS F 1 10 ? 23.564 28.674 -6.641 1.00 36.37 9 LYS F C 1
ATOM 6837 O O . LYS F 1 10 ? 23.703 29.096 -5.497 1.00 36.73 9 LYS F O 1
ATOM 6843 N N . ALA F 1 11 ? 24.396 27.794 -7.193 1.00 36.39 10 ALA F N 1
ATOM 6844 C CA . ALA F 1 11 ? 25.632 27.354 -6.530 1.00 36.49 10 ALA F CA 1
ATOM 6845 C C . ALA F 1 11 ? 26.720 28.422 -6.664 1.00 36.59 10 ALA F C 1
ATOM 6846 O O . ALA F 1 11 ? 27.496 28.665 -5.732 1.00 36.69 10 ALA F O 1
ATOM 6848 N N . ASN F 1 12 ? 26.781 29.021 -7.853 1.00 36.29 11 ASN F N 1
ATOM 6849 C CA . ASN F 1 12 ? 27.616 30.181 -8.133 1.00 35.99 11 ASN F CA 1
ATOM 6850 C C . ASN F 1 12 ? 26.878 31.074 -9.126 1.00 35.76 11 ASN F C 1
ATOM 6851 O O . ASN F 1 12 ? 25.750 30.765 -9.513 1.00 35.62 11 ASN F O 1
ATOM 6856 N N . ASN F 1 13 ? 27.509 32.173 -9.533 1.00 35.61 12 ASN F N 1
ATOM 6857 C CA . ASN F 1 13 ? 26.900 33.132 -10.461 1.00 35.44 12 ASN F CA 1
ATOM 6858 C C . ASN F 1 13 ? 26.624 32.571 -11.856 1.00 34.82 12 ASN F C 1
ATOM 6859 O O . ASN F 1 13 ? 25.740 33.068 -12.568 1.00 35.02 12 ASN F O 1
ATOM 6864 N N . ASN F 1 14 ? 27.381 31.544 -12.239 1.00 33.86 13 ASN F N 1
ATOM 6865 C CA . ASN F 1 14 ? 27.299 30.963 -13.580 1.00 33.24 13 ASN F CA 1
ATOM 6866 C C . ASN F 1 14 ? 26.466 29.672 -13.641 1.00 32.12 13 ASN F C 1
ATOM 6867 O O . ASN F 1 14 ? 26.644 28.863 -14.561 1.00 32.57 13 ASN F O 1
ATOM 6872 N N . GLU F 1 15 ? 25.561 29.483 -12.679 1.00 30.29 14 GLU F N 1
ATOM 6873 C CA . GLU F 1 15 ? 24.904 28.189 -12.475 1.00 28.43 14 GLU F CA 1
ATOM 6874 C C . GLU F 1 15 ? 23.531 28.315 -11.821 1.00 27.13 14 GLU F C 1
ATOM 6875 O O . GLU F 1 15 ? 23.319 29.163 -10.962 1.00 26.86 14 GLU F O 1
ATOM 6881 N N . ILE F 1 16 ? 22.600 27.457 -12.237 1.00 25.75 15 ILE F N 1
ATOM 6882 C CA . ILE F 1 16 ? 21.325 27.287 -11.530 1.00 23.89 15 ILE F CA 1
ATOM 6883 C C . ILE F 1 16 ? 21.087 25.827 -11.168 1.00 23.02 15 ILE F C 1
ATOM 6884 O O . ILE F 1 16 ? 21.511 24.927 -11.887 1.00 22.51 15 ILE F O 1
ATOM 6889 N N . ASN F 1 17 ? 20.432 25.603 -10.034 1.00 22.00 16 ASN F N 1
ATOM 6890 C CA . ASN F 1 17 ? 20.046 24.262 -9.623 1.00 21.32 16 ASN F CA 1
ATOM 6891 C C . ASN F 1 17 ? 18.627 24.022 -10.082 1.00 20.51 16 ASN F C 1
ATOM 6892 O O . ASN F 1 17 ? 17.754 24.859 -9.842 1.00 20.40 16 ASN F O 1
ATOM 6897 N N . VAL F 1 18 ? 18.405 22.898 -10.768 1.00 19.39 17 VAL F N 1
ATOM 6898 C CA . VAL F 1 18 ? 17.090 22.581 -11.327 1.00 18.21 17 VAL F CA 1
ATOM 6899 C C . VAL F 1 18 ? 16.594 21.215 -10.857 1.00 17.64 17 VAL F C 1
ATOM 6900 O O . VAL F 1 18 ? 17.175 20.184 -11.195 1.00 17.10 17 VAL F O 1
ATOM 6904 N N . ILE F 1 19 ? 15.513 21.230 -10.077 1.00 17.23 18 ILE F N 1
ATOM 6905 C CA . ILE F 1 19 ? 14.821 20.018 -9.630 1.00 16.47 18 ILE F CA 1
ATOM 6906 C C . ILE F 1 19 ? 13.855 19.535 -10.732 1.00 15.92 18 ILE F C 1
ATOM 6907 O O . ILE F 1 19 ? 12.923 20.250 -11.122 1.00 15.90 18 ILE F O 1
ATOM 6912 N N . ILE F 1 20 ? 14.090 18.322 -11.225 1.00 14.83 19 ILE F N 1
ATOM 6913 C CA . ILE F 1 20 ? 13.304 17.755 -12.313 1.00 13.48 19 ILE F CA 1
ATOM 6914 C C . ILE F 1 20 ? 12.026 17.135 -11.775 1.00 13.54 19 ILE F C 1
ATOM 6915 O O . ILE F 1 20 ? 12.037 16.412 -10.768 1.00 13.82 19 ILE F O 1
ATOM 6920 N N . GLU F 1 21 ? 10.925 17.441 -12.453 1.00 12.96 20 GLU F N 1
ATOM 6921 C CA . GLU F 1 21 ? 9.627 16.872 -12.169 1.00 12.70 20 GLU F CA 1
ATOM 6922 C C . GLU F 1 21 ? 9.219 15.886 -13.266 1.00 13.02 20 GLU F C 1
ATOM 6923 O O . GLU F 1 21 ? 8.631 14.837 -12.980 1.00 12.81 20 GLU F O 1
ATOM 6929 N N . ILE F 1 22 ? 9.521 16.235 -14.519 1.00 13.08 21 ILE F N 1
ATOM 6930 C CA . ILE F 1 22 ? 9.162 15.409 -15.673 1.00 13.65 21 ILE F CA 1
ATOM 6931 C C . ILE F 1 22 ? 10.372 15.194 -16.587 1.00 14.23 21 ILE F C 1
ATOM 6932 O O . ILE F 1 22 ? 10.840 16.141 -17.236 1.00 14.30 21 ILE F O 1
ATOM 6937 N N . PRO F 1 23 ? 10.892 13.951 -16.623 1.00 14.40 22 PRO F N 1
ATOM 6938 C CA . PRO F 1 23 ? 12.020 13.594 -17.482 1.00 14.69 22 PRO F CA 1
ATOM 6939 C C . PRO F 1 23 ? 11.651 13.676 -18.958 1.00 15.30 22 PRO F C 1
ATOM 6940 O O . PRO F 1 23 ? 10.482 13.513 -19.310 1.00 15.33 22 PRO F O 1
ATOM 6944 N N . MET F 1 24 ? 12.639 13.940 -19.812 1.00 16.28 23 MET F N 1
ATOM 6945 C CA . MET F 1 24 ? 12.408 13.976 -21.248 1.00 17.51 23 MET F CA 1
ATOM 6946 C C . MET F 1 24 ? 12.011 12.590 -21.733 1.00 17.42 23 MET F C 1
ATOM 6947 O O . MET F 1 24 ? 12.484 11.589 -21.193 1.00 17.95 23 MET F O 1
ATOM 6952 N N . ASN F 1 25 ? 11.124 12.547 -22.726 1.00 17.68 24 ASN F N 1
ATOM 6953 C CA . ASN F 1 25 ? 10.700 11.309 -23.398 1.00 18.06 24 ASN F CA 1
ATOM 6954 C C . ASN F 1 25 ? 10.254 10.183 -22.466 1.00 18.08 24 ASN F C 1
ATOM 6955 O O . ASN F 1 25 ? 10.650 9.039 -22.673 1.00 18.28 24 ASN F O 1
ATOM 6960 N N . SER F 1 26 ? 9.422 10.492 -21.472 1.00 18.19 25 SER F N 1
ATOM 6961 C CA . SER F 1 26 ? 9.083 9.515 -20.431 1.00 18.85 25 SER F CA 1
ATOM 6962 C C . SER F 1 26 ? 7.613 9.098 -20.337 1.00 18.59 25 SER F C 1
ATOM 6963 O O . SER F 1 26 ? 7.116 8.817 -19.246 1.00 19.14 25 SER F O 1
ATOM 6966 N N . GLY F 1 27 ? 6.934 9.026 -21.475 1.00 18.33 26 GLY F N 1
ATOM 6967 C CA . GLY F 1 27 ? 5.532 8.628 -21.510 1.00 17.84 26 GLY F CA 1
ATOM 6968 C C . GLY F 1 27 ? 4.583 9.736 -21.082 1.00 17.62 26 GLY F C 1
ATOM 6969 O O . GLY F 1 27 ? 4.946 10.914 -21.121 1.00 17.50 26 GLY F O 1
ATOM 6970 N N . PRO F 1 28 ? 3.363 9.358 -20.655 1.00 17.39 27 PRO F N 1
ATOM 6971 C CA . PRO F 1 28 ? 2.249 10.276 -20.428 1.00 17.23 27 PRO F CA 1
ATOM 6972 C C . PRO F 1 28 ? 2.142 10.956 -19.059 1.00 17.41 27 PRO F C 1
ATOM 6973 O O . PRO F 1 28 ? 1.362 11.899 -18.920 1.00 17.59 27 PRO F O 1
ATOM 6977 N N . ILE F 1 29 ? 2.913 10.521 -18.065 1.00 17.70 28 ILE F N 1
ATOM 6978 C CA . ILE F 1 29 ? 2.765 11.091 -16.720 1.00 17.84 28 ILE F CA 1
ATOM 6979 C C . ILE F 1 29 ? 3.363 12.505 -16.552 1.00 17.79 28 ILE F C 1
ATOM 6980 O O . ILE F 1 29 ? 4.568 12.719 -16.756 1.00 17.70 28 ILE F O 1
ATOM 6985 N N . LYS F 1 30 ? 2.515 13.451 -16.159 1.00 17.79 29 LYS F N 1
ATOM 6986 C CA . LYS F 1 30 ? 2.968 14.766 -15.698 1.00 18.45 29 LYS F CA 1
ATOM 6987 C C . LYS F 1 30 ? 3.028 14.775 -14.165 1.00 18.04 29 LYS F C 1
ATOM 6988 O O . LYS F 1 30 ? 2.052 14.445 -13.495 1.00 18.22 29 LYS F O 1
ATOM 6994 N N . TYR F 1 31 ? 4.180 15.129 -13.618 1.00 17.76 30 TYR F N 1
ATOM 6995 C CA . TYR F 1 31 ? 4.337 15.252 -12.179 1.00 18.15 30 TYR F CA 1
ATOM 6996 C C . TYR F 1 31 ? 4.509 16.706 -11.763 1.00 19.33 30 TYR F C 1
ATOM 6997 O O . TYR F 1 31 ? 4.883 17.553 -12.568 1.00 19.34 30 TYR F O 1
ATOM 7006 N N . GLU F 1 32 ? 4.260 16.971 -10.486 1.00 20.93 31 GLU F N 1
ATOM 7007 C CA . GLU F 1 32 ? 4.503 18.275 -9.896 1.00 22.87 31 GLU F CA 1
ATOM 7008 C C . GLU F 1 32 ? 4.791 18.116 -8.399 1.00 23.21 31 GLU F C 1
ATOM 7009 O O . GLU F 1 32 ? 4.053 17.429 -7.688 1.00 22.94 31 GLU F O 1
ATOM 7015 N N . PHE F 1 33 ? 5.873 18.735 -7.933 1.00 23.92 32 PHE F N 1
ATOM 7016 C CA . PHE F 1 33 ? 6.180 18.753 -6.509 1.00 25.33 32 PHE F CA 1
ATOM 7017 C C . PHE F 1 33 ? 5.220 19.647 -5.736 1.00 26.43 32 PHE F C 1
ATOM 7018 O O . PHE F 1 33 ? 4.930 20.769 -6.160 1.00 26.60 32 PHE F O 1
ATOM 7026 N N . ASP F 1 34 ? 4.715 19.127 -4.616 1.00 27.81 33 ASP F N 1
ATOM 7027 C CA . ASP F 1 34 ? 3.921 19.903 -3.673 1.00 29.32 33 ASP F CA 1
ATOM 7028 C C . ASP F 1 34 ? 4.869 20.583 -2.676 1.00 30.28 33 ASP F C 1
ATOM 7029 O O . ASP F 1 34 ? 5.726 19.925 -2.071 1.00 29.83 33 ASP F O 1
ATOM 7034 N N . LYS F 1 35 ? 4.719 21.902 -2.528 1.00 31.59 34 LYS F N 1
ATOM 7035 C CA . LYS F 1 35 ? 5.572 22.716 -1.640 1.00 32.72 34 LYS F CA 1
ATOM 7036 C C . LYS F 1 35 ? 5.584 22.258 -0.178 1.00 32.89 34 LYS F C 1
ATOM 7037 O O . LYS F 1 35 ? 6.652 21.979 0.383 1.00 33.01 34 LYS F O 1
ATOM 7043 N N . GLU F 1 36 ? 4.398 22.190 0.426 1.00 33.09 35 GLU F N 1
ATOM 7044 C CA . GLU F 1 36 ? 4.258 21.881 1.853 1.00 33.29 35 GLU F CA 1
ATOM 7045 C C . GLU F 1 36 ? 4.787 20.499 2.244 1.00 32.64 35 GLU F C 1
ATOM 7046 O O . GLU F 1 36 ? 5.476 20.361 3.263 1.00 32.54 35 GLU F O 1
ATOM 7052 N N . SER F 1 37 ? 4.470 19.486 1.435 1.00 31.66 36 SER F N 1
ATOM 7053 C CA . SER F 1 37 ? 4.871 18.112 1.737 1.00 30.58 36 SER F CA 1
ATOM 7054 C C . SER F 1 37 ? 6.246 17.735 1.198 1.00 29.67 36 SER F C 1
ATOM 7055 O O . SER F 1 37 ? 6.951 16.934 1.805 1.00 29.76 36 SER F O 1
ATOM 7058 N N . GLY F 1 38 ? 6.626 18.318 0.063 1.00 28.56 37 GLY F N 1
ATOM 7059 C CA . GLY F 1 38 ? 7.822 17.895 -0.664 1.00 26.95 37 GLY F CA 1
ATOM 7060 C C . GLY F 1 38 ? 7.581 16.601 -1.435 1.00 25.74 37 GLY F C 1
ATOM 7061 O O . GLY F 1 38 ? 8.529 15.939 -1.873 1.00 25.61 37 GLY F O 1
ATOM 7062 N N . ALA F 1 39 ? 6.308 16.237 -1.582 1.00 24.43 38 ALA F N 1
ATOM 7063 C CA . ALA F 1 39 ? 5.915 15.039 -2.321 1.00 23.34 38 ALA F CA 1
ATOM 7064 C C . ALA F 1 39 ? 5.768 15.331 -3.810 1.00 22.14 38 ALA F C 1
ATOM 7065 O O . ALA F 1 39 ? 5.411 16.441 -4.201 1.00 21.88 38 ALA F O 1
ATOM 7067 N N . LEU F 1 40 ? 6.065 14.325 -4.624 1.00 20.72 39 LEU F N 1
ATOM 7068 C CA . LEU F 1 40 ? 5.834 14.390 -6.045 1.00 19.41 39 LEU F CA 1
ATOM 7069 C C . LEU F 1 40 ? 4.423 13.883 -6.334 1.00 19.01 39 LEU F C 1
ATOM 7070 O O . LEU F 1 40 ? 4.109 12.703 -6.127 1.00 18.62 39 LEU F O 1
ATOM 7075 N N . PHE F 1 41 ? 3.572 14.790 -6.802 1.00 18.39 40 PHE F N 1
ATOM 7076 C CA . PHE F 1 41 ? 2.202 14.452 -7.146 1.00 17.97 40 PHE F CA 1
ATOM 7077 C C . PHE F 1 41 ? 2.065 14.227 -8.645 1.00 18.07 40 PHE F C 1
ATOM 7078 O O . PHE F 1 41 ? 2.650 14.967 -9.454 1.00 17.35 40 PHE F O 1
ATOM 7086 N N . VAL F 1 42 ? 1.306 13.188 -8.998 1.00 17.76 41 VAL F N 1
ATOM 7087 C CA . VAL F 1 42 ? 0.827 13.020 -10.358 1.00 18.10 41 VAL F CA 1
ATOM 7088 C C . VAL F 1 42 ? -0.142 14.155 -10.650 1.00 18.59 41 VAL F C 1
ATOM 7089 O O . VAL F 1 42 ? -1.127 14.348 -9.937 1.00 18.73 41 VAL F O 1
ATOM 7093 N N . ASP F 1 43 ? 0.150 14.908 -11.704 1.00 19.17 42 ASP F N 1
ATOM 7094 C CA . ASP F 1 43 ? -0.689 16.021 -12.109 1.00 19.56 42 ASP F CA 1
ATOM 7095 C C . ASP F 1 43 ? -1.744 15.600 -13.136 1.00 18.65 42 ASP F C 1
ATOM 7096 O O . ASP F 1 43 ? -2.917 15.944 -13.010 1.00 18.45 42 ASP F O 1
ATOM 7101 N N . ARG F 1 44 ? -1.315 14.874 -14.161 1.00 17.99 43 ARG F N 1
ATOM 7102 C CA . ARG F 1 44 ? -2.247 14.164 -15.033 1.00 17.43 43 ARG F CA 1
ATOM 7103 C C . ARG F 1 44 ? -1.607 13.014 -15.805 1.00 16.63 43 ARG F C 1
ATOM 7104 O O . ARG F 1 44 ? -0.378 12.873 -15.842 1.00 16.01 43 ARG F O 1
ATOM 7112 N N . PHE F 1 45 ? -2.471 12.173 -16.370 1.00 15.48 44 PHE F N 1
ATOM 7113 C CA . PHE F 1 45 ? -2.083 11.191 -17.353 1.00 15.00 44 PHE F CA 1
ATOM 7114 C C . PHE F 1 45 ? -2.491 11.823 -18.675 1.00 14.68 44 PHE F C 1
ATOM 7115 O O . PHE F 1 45 ? -3.695 11.900 -18.992 1.00 14.10 44 PHE F O 1
ATOM 7123 N N . MET F 1 46 ? -1.490 12.294 -19.427 1.00 14.42 45 MET F N 1
ATOM 7124 C CA . MET F 1 46 ? -1.714 12.962 -20.732 1.00 13.94 45 MET F CA 1
ATOM 7125 C C . MET F 1 46 ? -2.388 12.039 -21.724 1.00 13.54 45 MET F C 1
ATOM 7126 O O . MET F 1 46 ? -2.080 10.843 -21.783 1.00 13.42 45 MET F O 1
ATOM 7131 N N . GLN F 1 47 ? -3.309 12.608 -22.502 1.00 13.29 46 GLN F N 1
ATOM 7132 C CA . GLN F 1 47 ? -4.170 11.826 -23.393 1.00 13.37 46 GLN F CA 1
ATOM 7133 C C . GLN F 1 47 ? -3.680 11.765 -24.845 1.00 12.87 46 GLN F C 1
ATOM 7134 O O . GLN F 1 47 ? -4.280 11.090 -25.679 1.00 12.37 46 GLN F O 1
ATOM 7140 N N . THR F 1 48 ? -2.597 12.482 -25.132 1.00 12.67 47 THR F N 1
ATOM 7141 C CA . THR F 1 48 ? -1.950 12.435 -26.446 1.00 12.46 47 THR F CA 1
ATOM 7142 C C . THR F 1 48 ? -0.825 11.407 -26.402 1.00 12.33 47 THR F C 1
ATOM 7143 O O . THR F 1 48 ? -0.605 10.778 -25.363 1.00 12.11 47 THR F O 1
ATOM 7147 N N . THR F 1 49 ? -0.105 11.265 -27.521 1.00 11.98 48 THR F N 1
ATOM 7148 C CA . THR F 1 49 ? 1.055 10.370 -27.601 1.00 11.79 48 THR F CA 1
ATOM 7149 C C . THR F 1 49 ? 2.367 11.131 -27.359 1.00 12.10 48 THR F C 1
ATOM 7150 O O . THR F 1 49 ? 3.462 10.602 -27.594 1.00 12.56 48 THR F O 1
ATOM 7154 N N . MET F 1 50 ? 2.239 12.359 -26.863 1.00 11.87 49 MET F N 1
ATOM 7155 C CA A MET F 1 50 ? 3.379 13.250 -26.688 0.50 12.56 49 MET F CA 1
ATOM 7156 C CA B MET F 1 50 ? 3.373 13.256 -26.692 0.50 11.88 49 MET F CA 1
ATOM 7157 C C . MET F 1 50 ? 4.073 13.081 -25.339 1.00 12.51 49 MET F C 1
ATOM 7158 O O . MET F 1 50 ? 3.426 12.793 -24.330 1.00 12.22 49 MET F O 1
ATOM 7167 N N . SER F 1 51 ? 5.395 13.273 -25.347 1.00 12.99 50 SER F N 1
ATOM 7168 C CA . SER F 1 51 ? 6.268 13.269 -24.151 1.00 13.49 50 SER F CA 1
ATOM 7169 C C . SER F 1 51 ? 7.075 14.571 -24.127 1.00 12.87 50 SER F C 1
ATOM 7170 O O . SER F 1 51 ? 7.266 15.177 -25.172 1.00 12.91 50 SER F O 1
ATOM 7173 N N . TYR F 1 52 ? 7.580 14.965 -22.957 1.00 12.24 51 TYR F N 1
ATOM 7174 C CA . TYR F 1 52 ? 8.407 16.158 -22.833 1.00 12.29 51 TYR F CA 1
ATOM 7175 C C . TYR F 1 52 ? 9.697 16.055 -23.653 1.00 12.06 51 TYR F C 1
ATOM 7176 O O . TYR F 1 52 ? 10.361 15.011 -23.642 1.00 11.67 51 TYR F O 1
ATOM 7185 N N . PRO F 1 53 ? 10.033 17.128 -24.403 1.00 11.84 52 PRO F N 1
ATOM 7186 C CA . PRO F 1 53 ? 11.205 17.096 -25.297 1.00 11.62 52 PRO F CA 1
ATOM 7187 C C . PRO F 1 53 ? 12.503 17.447 -24.555 1.00 11.51 52 PRO F C 1
ATOM 7188 O O . PRO F 1 53 ? 13.587 17.383 -25.126 1.00 11.60 52 PRO F O 1
ATOM 7192 N N . CYS F 1 54 ? 12.357 17.829 -23.290 1.00 11.70 53 CYS F N 1
ATOM 7193 C CA . CYS F 1 54 ? 13.441 18.235 -22.424 1.00 11.72 53 CYS F CA 1
ATOM 7194 C C . CYS F 1 54 ? 13.083 17.718 -21.045 1.00 11.32 53 CYS F C 1
ATOM 7195 O O . CYS F 1 54 ? 11.898 17.568 -20.731 1.00 10.50 53 CYS F O 1
ATOM 7198 N N . ASN F 1 55 ? 14.106 17.486 -20.220 1.00 11.10 54 ASN F N 1
ATOM 7199 C CA . ASN F 1 55 ? 13.926 17.377 -18.785 1.00 11.79 54 ASN F CA 1
ATOM 7200 C C . ASN F 1 55 ? 13.328 18.690 -18.270 1.00 12.63 54 ASN F C 1
ATOM 7201 O O . ASN F 1 55 ? 13.897 19.772 -18.471 1.00 13.18 54 ASN F O 1
ATOM 7206 N N . TYR F 1 56 ? 12.176 18.585 -17.625 1.00 13.29 55 TYR F N 1
ATOM 7207 C CA . TYR F 1 56 ? 11.438 19.748 -17.150 1.00 13.64 55 TYR F CA 1
ATOM 7208 C C . TYR F 1 56 ? 11.388 19.791 -15.620 1.00 13.92 55 TYR F C 1
ATOM 7209 O O . TYR F 1 56 ? 11.133 18.774 -14.963 1.00 13.47 55 TYR F O 1
ATOM 7218 N N . GLY F 1 57 ? 11.609 20.973 -15.060 1.00 13.97 56 GLY F N 1
ATOM 7219 C CA . GLY F 1 57 ? 11.517 21.156 -13.615 1.00 15.25 56 GLY F CA 1
ATOM 7220 C C . GLY F 1 57 ? 11.490 22.615 -13.207 1.00 16.17 56 GLY F C 1
ATOM 7221 O O . GLY F 1 57 ? 11.018 23.455 -13.958 1.00 15.79 56 GLY F O 1
ATOM 7222 N N . PHE F 1 58 ? 12.003 22.911 -12.015 1.00 17.36 57 PHE F N 1
ATOM 7223 C CA . PHE F 1 58 ? 12.038 24.277 -11.502 1.00 18.73 57 PHE F CA 1
ATOM 7224 C C . PHE F 1 58 ? 13.299 24.579 -10.689 1.00 19.65 57 PHE F C 1
ATOM 7225 O O . PHE F 1 58 ? 14.001 23.667 -10.240 1.00 19.27 57 PHE F O 1
ATOM 7233 N N . ILE F 1 59 ? 13.569 25.874 -10.514 1.00 20.62 58 ILE F N 1
ATOM 7234 C CA . ILE F 1 59 ? 14.655 26.343 -9.670 1.00 21.72 58 ILE F CA 1
ATOM 7235 C C . ILE F 1 59 ? 14.127 26.479 -8.232 1.00 23.10 58 ILE F C 1
ATOM 7236 O O . ILE F 1 59 ? 13.129 27.180 -7.999 1.00 22.76 58 ILE F O 1
ATOM 7241 N N . PRO F 1 60 ? 14.774 25.790 -7.267 1.00 24.08 59 PRO F N 1
ATOM 7242 C CA . PRO F 1 60 ? 14.387 25.923 -5.867 1.00 25.22 59 PRO F CA 1
ATOM 7243 C C . PRO F 1 60 ? 14.594 27.361 -5.407 1.00 26.47 59 PRO F C 1
ATOM 7244 O O . PRO F 1 60 ? 15.371 28.094 -6.029 1.00 26.80 59 PRO F O 1
ATOM 7248 N N . ASP F 1 61 ? 13.884 27.755 -4.349 1.00 27.90 60 ASP F N 1
ATOM 7249 C CA . ASP F 1 61 ? 14.025 29.075 -3.720 1.00 29.16 60 ASP F CA 1
ATOM 7250 C C . ASP F 1 61 ? 13.719 30.246 -4.665 1.00 29.66 60 ASP F C 1
ATOM 7251 O O . ASP F 1 61 ? 14.262 31.344 -4.510 1.00 29.69 60 ASP F O 1
ATOM 7256 N N . THR F 1 62 ? 12.844 30.006 -5.639 1.00 30.43 61 THR F N 1
ATOM 7257 C CA . THR F 1 62 ? 12.395 31.057 -6.555 1.00 31.19 61 THR F CA 1
ATOM 7258 C C . THR F 1 62 ? 10.874 31.232 -6.529 1.00 32.18 61 THR F C 1
ATOM 7259 O O . THR F 1 62 ? 10.125 30.339 -6.104 1.00 31.79 61 THR F O 1
ATOM 7263 N N . LEU F 1 63 ? 10.428 32.398 -6.983 1.00 33.63 62 LEU F N 1
ATOM 7264 C CA . LEU F 1 63 ? 9.011 32.735 -7.001 1.00 35.28 62 LEU F CA 1
ATOM 7265 C C . LEU F 1 63 ? 8.747 33.676 -8.167 1.00 36.08 62 LEU F C 1
ATOM 7266 O O . LEU F 1 63 ? 9.355 34.743 -8.261 1.00 36.42 62 LEU F O 1
ATOM 7271 N N . SER F 1 64 ? 7.871 33.268 -9.076 1.00 37.39 63 SER F N 1
ATOM 7272 C CA . SER F 1 64 ? 7.456 34.149 -10.163 1.00 38.61 63 SER F CA 1
ATOM 7273 C C . SER F 1 64 ? 6.026 34.648 -9.935 1.00 39.42 63 SER F C 1
ATOM 7274 O O . SER F 1 64 ? 5.406 34.329 -8.910 1.00 39.89 63 SER F O 1
ATOM 7277 N N . ASN F 1 65 ? 5.509 35.431 -10.881 1.00 40.28 64 ASN F N 1
ATOM 7278 C CA . ASN F 1 65 ? 4.206 36.084 -10.729 1.00 40.93 64 ASN F CA 1
ATOM 7279 C C . ASN F 1 65 ? 2.996 35.147 -10.701 1.00 41.03 64 ASN F C 1
ATOM 7280 O O . ASN F 1 65 ? 1.930 35.532 -10.217 1.00 41.31 64 ASN F O 1
ATOM 7285 N N . ASP F 1 66 ? 3.158 33.928 -11.216 1.00 40.87 65 ASP F N 1
ATOM 7286 C CA . ASP F 1 66 ? 2.089 32.920 -11.169 1.00 40.49 65 ASP F CA 1
ATOM 7287 C C . ASP F 1 66 ? 1.908 32.283 -9.775 1.00 39.89 65 ASP F C 1
ATOM 7288 O O . ASP F 1 66 ? 0.956 31.525 -9.549 1.00 39.90 65 ASP F O 1
ATOM 7293 N N . GLY F 1 67 ? 2.815 32.608 -8.850 1.00 39.10 66 GLY F N 1
ATOM 7294 C CA . GLY F 1 67 ? 2.827 32.016 -7.509 1.00 37.96 66 GLY F CA 1
ATOM 7295 C C . GLY F 1 67 ? 3.632 30.726 -7.431 1.00 37.23 66 GLY F C 1
ATOM 7296 O O . GLY F 1 67 ? 3.757 30.127 -6.361 1.00 37.26 66 GLY F O 1
ATOM 7297 N N . ASP F 1 68 ? 4.175 30.301 -8.570 1.00 36.23 67 ASP F N 1
ATOM 7298 C CA . ASP F 1 68 ? 4.974 29.077 -8.667 1.00 35.24 67 ASP F CA 1
ATOM 7299 C C . ASP F 1 68 ? 6.456 29.431 -8.812 1.00 34.02 67 ASP F C 1
ATOM 7300 O O . ASP F 1 68 ? 6.778 30.567 -9.172 1.00 34.44 67 ASP F O 1
ATOM 7305 N N . PRO F 1 69 ? 7.364 28.482 -8.500 1.00 32.63 68 PRO F N 1
ATOM 7306 C CA . PRO F 1 69 ? 8.791 28.710 -8.751 1.00 31.53 68 PRO F CA 1
ATOM 7307 C C . PRO F 1 69 ? 9.090 28.935 -10.241 1.00 30.32 68 PRO F C 1
ATOM 7308 O O . PRO F 1 69 ? 8.222 28.704 -11.089 1.00 30.13 68 PRO F O 1
ATOM 7312 N N . VAL F 1 70 ? 10.299 29.398 -10.551 1.00 28.95 69 VAL F N 1
ATOM 7313 C CA . VAL F 1 70 ? 10.707 29.599 -11.943 1.00 27.40 69 VAL F CA 1
ATOM 7314 C C . VAL F 1 70 ? 10.939 28.233 -12.588 1.00 26.41 69 VAL F C 1
ATOM 7315 O O . VAL F 1 70 ? 11.787 27.474 -12.137 1.00 26.34 69 VAL F O 1
ATOM 7319 N N . ASP F 1 71 ? 10.177 27.910 -13.629 1.00 25.18 70 ASP F N 1
ATOM 7320 C CA . ASP F 1 71 ? 10.360 26.613 -14.271 1.00 24.32 70 ASP F CA 1
ATOM 7321 C C . ASP F 1 71 ? 11.292 26.638 -15.483 1.00 23.02 70 ASP F C 1
ATOM 7322 O O . ASP F 1 71 ? 11.482 27.676 -16.123 1.00 22.37 70 ASP F O 1
ATOM 7327 N N . VAL F 1 72 ? 11.891 25.480 -15.749 1.00 21.29 71 VAL F N 1
ATOM 7328 C CA . VAL F 1 72 ? 13.049 25.369 -16.619 1.00 19.92 71 VAL F CA 1
ATOM 7329 C C . VAL F 1 72 ? 12.923 24.134 -17.518 1.00 19.32 71 VAL F C 1
ATOM 7330 O O . VAL F 1 72 ? 12.568 23.051 -17.045 1.00 19.03 71 VAL F O 1
ATOM 7334 N N . LEU F 1 73 ? 13.203 24.318 -18.807 1.00 18.11 72 LEU F N 1
ATOM 7335 C CA . LEU F 1 73 ? 13.391 23.220 -19.737 1.00 17.38 72 LEU F CA 1
ATOM 7336 C C . LEU F 1 73 ? 14.887 22.984 -19.880 1.00 16.94 72 LEU F C 1
ATOM 7337 O O . LEU F 1 73 ? 15.587 23.791 -20.502 1.00 16.41 72 LEU F O 1
ATOM 7342 N N . VAL F 1 74 ? 15.370 21.888 -19.278 1.00 16.16 73 VAL F N 1
ATOM 7343 C CA . VAL F 1 74 ? 16.774 21.491 -19.370 1.00 15.76 73 VAL F CA 1
ATOM 7344 C C . VAL F 1 74 ? 17.013 20.587 -20.584 1.00 15.87 73 VAL F C 1
ATOM 7345 O O . VAL F 1 74 ? 16.692 19.383 -20.563 1.00 15.71 73 VAL F O 1
ATOM 7349 N N . VAL F 1 75 ? 17.571 21.191 -21.634 1.00 15.17 74 VAL F N 1
ATOM 7350 C CA . VAL F 1 75 ? 18.046 20.479 -22.810 1.00 14.97 74 VAL F CA 1
ATOM 7351 C C . VAL F 1 75 ? 19.118 19.498 -22.358 1.00 15.30 74 VAL F C 1
ATOM 7352 O O . VAL F 1 75 ? 20.018 19.856 -21.597 1.00 15.60 74 VAL F O 1
ATOM 7356 N N . ALA F 1 76 ? 19.009 18.255 -22.806 1.00 15.58 75 ALA F N 1
ATOM 7357 C CA . ALA F 1 76 ? 19.920 17.202 -22.375 1.00 15.81 75 ALA F CA 1
ATOM 7358 C C . ALA F 1 76 ? 19.888 16.044 -23.367 1.00 16.10 75 ALA F C 1
ATOM 7359 O O . ALA F 1 76 ? 18.973 15.936 -24.182 1.00 16.02 75 ALA F O 1
ATOM 7361 N N . HIS F 1 77 ? 20.887 15.175 -23.297 1.00 16.83 76 HIS F N 1
ATOM 7362 C CA . HIS F 1 77 ? 20.941 14.030 -24.199 1.00 17.30 76 HIS F CA 1
ATOM 7363 C C . HIS F 1 77 ? 20.232 12.817 -23.597 1.00 17.12 76 HIS F C 1
ATOM 7364 O O . HIS F 1 77 ? 19.878 11.876 -24.313 1.00 17.44 76 HIS F O 1
ATOM 7371 N N . HIS F 1 78 ? 20.003 12.845 -22.288 1.00 16.64 77 HIS F N 1
ATOM 7372 C CA . HIS F 1 78 ? 19.374 11.711 -21.607 1.00 16.27 77 HIS F CA 1
ATOM 7373 C C . HIS F 1 78 ? 18.357 12.136 -20.533 1.00 15.74 77 HIS F C 1
ATOM 7374 O O . HIS F 1 78 ? 18.512 13.204 -19.925 1.00 14.88 77 HIS F O 1
ATOM 7381 N N . PRO F 1 79 ? 17.319 11.295 -20.301 1.00 15.16 78 PRO F N 1
ATOM 7382 C CA . PRO F 1 79 ? 16.401 11.520 -19.188 1.00 14.92 78 PRO F CA 1
ATOM 7383 C C . PRO F 1 79 ? 17.095 11.309 -17.852 1.00 14.58 78 PRO F C 1
ATOM 7384 O O . PRO F 1 79 ? 18.125 10.625 -17.755 1.00 14.14 78 PRO F O 1
ATOM 7388 N N . VAL F 1 80 ? 16.491 11.895 -16.834 1.00 13.85 79 VAL F N 1
ATOM 7389 C CA . VAL F 1 80 ? 17.026 11.928 -15.501 1.00 13.70 79 VAL F CA 1
ATOM 7390 C C . VAL F 1 80 ? 15.813 11.539 -14.654 1.00 13.13 79 VAL F C 1
ATOM 7391 O O . VAL F 1 80 ? 14.696 11.800 -15.071 1.00 12.68 79 VAL F O 1
ATOM 7395 N N . VAL F 1 81 ? 16.005 10.879 -13.514 1.00 12.67 80 VAL F N 1
ATOM 7396 C CA . VAL F 1 81 ? 14.859 10.493 -12.666 1.00 12.28 80 VAL F CA 1
ATOM 7397 C C . VAL F 1 81 ? 14.137 11.693 -12.022 1.00 12.64 80 VAL F C 1
ATOM 7398 O O . VAL F 1 81 ? 14.772 12.683 -11.656 1.00 12.44 80 VAL F O 1
ATOM 7402 N N . PRO F 1 82 ? 12.799 11.612 -11.899 1.00 12.73 81 PRO F N 1
ATOM 7403 C CA . PRO F 1 82 ? 12.055 12.675 -11.205 1.00 12.67 81 PRO F CA 1
ATOM 7404 C C . PRO F 1 82 ? 12.589 12.922 -9.792 1.00 12.30 81 PRO F C 1
ATOM 7405 O O . PRO F 1 82 ? 12.917 11.962 -9.077 1.00 11.69 81 PRO F O 1
ATOM 7409 N N . GLY F 1 83 ? 12.704 14.198 -9.419 1.00 12.04 82 GLY F N 1
ATOM 7410 C CA . GLY F 1 83 ? 13.255 14.585 -8.120 1.00 12.42 82 GLY F CA 1
ATOM 7411 C C . GLY F 1 83 ? 14.772 14.715 -8.030 1.00 13.02 82 GLY F C 1
ATOM 7412 O O . GLY F 1 83 ? 15.291 15.187 -7.018 1.00 13.34 82 GLY F O 1
ATOM 7413 N N . SER F 1 84 ? 15.499 14.277 -9.060 1.00 13.18 83 SER F N 1
ATOM 7414 C CA . SER F 1 84 ? 16.947 14.508 -9.111 1.00 13.34 83 SER F CA 1
ATOM 7415 C C . SER F 1 84 ? 17.228 15.955 -9.528 1.00 13.73 83 SER F C 1
ATOM 7416 O O . SER F 1 84 ? 16.359 16.634 -10.085 1.00 13.74 83 SER F O 1
ATOM 7419 N N . VAL F 1 85 ? 18.431 16.429 -9.230 1.00 14.44 84 VAL F N 1
ATOM 7420 C CA . VAL F 1 85 ? 18.788 17.828 -9.449 1.00 15.04 84 VAL F CA 1
ATOM 7421 C C . VAL F 1 85 ? 19.907 17.956 -10.483 1.00 15.39 84 VAL F C 1
ATOM 7422 O O . VAL F 1 85 ? 21.003 17.423 -10.301 1.00 15.08 84 VAL F O 1
ATOM 7426 N N . ILE F 1 86 ? 19.626 18.691 -11.556 1.00 16.02 85 ILE F N 1
ATOM 7427 C CA . ILE F 1 86 ? 20.637 18.991 -12.569 1.00 16.62 85 ILE F CA 1
ATOM 7428 C C . ILE F 1 86 ? 21.282 20.366 -12.305 1.00 17.15 85 ILE F C 1
ATOM 7429 O O . ILE F 1 86 ? 20.580 21.355 -12.136 1.00 17.54 85 ILE F O 1
ATOM 7434 N N . LYS F 1 87 ? 22.613 20.406 -12.254 1.00 17.73 86 LYS F N 1
ATOM 7435 C CA . LYS F 1 87 ? 23.360 21.663 -12.246 1.00 18.35 86 LYS F CA 1
ATOM 7436 C C . LYS F 1 87 ? 23.390 22.222 -13.660 1.00 18.77 86 LYS F C 1
ATOM 7437 O O . LYS F 1 87 ? 23.811 21.526 -14.592 1.00 18.92 86 LYS F O 1
ATOM 7443 N N . CYS F 1 88 ? 22.943 23.470 -13.820 1.00 19.11 87 CYS F N 1
ATOM 7444 C CA . CYS F 1 88 ? 22.635 24.038 -15.136 1.00 19.92 87 CYS F CA 1
ATOM 7445 C C . CYS F 1 88 ? 23.113 25.468 -15.353 1.00 20.04 87 CYS F C 1
ATOM 7446 O O . CYS F 1 88 ? 23.496 26.165 -14.417 1.00 20.43 87 CYS F O 1
ATOM 7449 N N . ARG F 1 89 ? 23.055 25.910 -16.607 1.00 20.26 88 ARG F N 1
ATOM 7450 C CA . ARG F 1 89 ? 23.107 27.332 -16.902 1.00 20.49 88 ARG F CA 1
ATOM 7451 C C . ARG F 1 89 ? 22.075 27.724 -17.950 1.00 20.79 88 ARG F C 1
ATOM 7452 O O . ARG F 1 89 ? 21.842 26.993 -18.923 1.00 20.98 88 ARG F O 1
ATOM 7460 N N . ALA F 1 90 ? 21.439 28.868 -17.716 1.00 20.57 89 ALA F N 1
ATOM 7461 C CA . ALA F 1 90 ? 20.440 29.408 -18.625 1.00 20.61 89 ALA F CA 1
ATOM 7462 C C . ALA F 1 90 ? 21.094 29.960 -19.879 1.00 20.53 89 ALA F C 1
ATOM 7463 O O . ALA F 1 90 ? 22.148 30.598 -19.818 1.00 20.53 89 ALA F O 1
ATOM 7465 N N . ILE F 1 91 ? 20.455 29.707 -21.012 1.00 20.49 90 ILE F N 1
ATOM 7466 C CA . ILE F 1 91 ? 20.923 30.195 -22.301 1.00 20.60 90 ILE F CA 1
ATOM 7467 C C . ILE F 1 91 ? 19.837 31.017 -22.997 1.00 21.05 90 ILE F C 1
ATOM 7468 O O . ILE F 1 91 ? 20.122 31.746 -23.957 1.00 21.17 90 ILE F O 1
ATOM 7473 N N . GLY F 1 92 ? 18.601 30.905 -22.503 1.00 21.19 91 GLY F N 1
ATOM 7474 C CA . GLY F 1 92 ? 17.442 31.549 -23.135 1.00 21.54 91 GLY F CA 1
ATOM 7475 C C . GLY F 1 92 ? 16.130 31.406 -22.385 1.00 21.54 91 GLY F C 1
ATOM 7476 O O . GLY F 1 92 ? 16.110 30.959 -21.235 1.00 21.48 91 GLY F O 1
ATOM 7477 N N . VAL F 1 93 ? 15.042 31.822 -23.036 1.00 22.07 92 VAL F N 1
ATOM 7478 C CA . VAL F 1 93 ? 13.681 31.750 -22.489 1.00 22.51 92 VAL F CA 1
ATOM 7479 C C . VAL F 1 93 ? 12.736 31.420 -23.624 1.00 23.22 92 VAL F C 1
ATOM 7480 O O . VAL F 1 93 ? 12.945 31.858 -24.755 1.00 23.21 92 VAL F O 1
ATOM 7484 N N . LEU F 1 94 ? 11.699 30.643 -23.322 1.00 24.15 93 LEU F N 1
ATOM 7485 C CA . LEU F 1 94 ? 10.624 30.383 -24.268 1.00 25.21 93 LEU F CA 1
ATOM 7486 C C . LEU F 1 94 ? 9.402 31.169 -23.810 1.00 26.11 93 LEU F C 1
ATOM 7487 O O . LEU F 1 94 ? 9.032 31.127 -22.631 1.00 26.29 93 LEU F O 1
ATOM 7492 N N . MET F 1 95 ? 8.779 31.882 -24.744 1.00 27.18 94 MET F N 1
ATOM 7493 C CA . MET F 1 95 ? 7.679 32.789 -24.422 1.00 28.05 94 MET F CA 1
ATOM 7494 C C . MET F 1 95 ? 6.368 32.199 -24.879 1.00 28.23 94 MET F C 1
ATOM 7495 O O . MET F 1 95 ? 6.230 31.796 -26.036 1.00 28.23 94 MET F O 1
ATOM 7500 N N . MET F 1 96 ? 5.401 32.166 -23.970 1.00 28.49 95 MET F N 1
ATOM 7501 C CA . MET F 1 96 ? 4.111 31.564 -24.250 1.00 29.25 95 MET F CA 1
ATOM 7502 C C . MET F 1 96 ? 2.959 32.373 -23.681 1.00 29.04 95 MET F C 1
ATOM 7503 O O . MET F 1 96 ? 3.119 33.138 -22.730 1.00 28.90 95 MET F O 1
ATOM 7508 N N . GLU F 1 97 ? 1.795 32.181 -24.285 1.00 29.20 96 GLU F N 1
ATOM 7509 C CA . GLU F 1 97 ? 0.540 32.653 -23.732 1.00 29.36 96 GLU F CA 1
ATOM 7510 C C . GLU F 1 97 ? -0.363 31.440 -23.589 1.00 29.06 96 GLU F C 1
ATOM 7511 O O . GLU F 1 97 ? -0.194 30.450 -24.302 1.00 28.60 96 GLU F O 1
ATOM 7517 N N . ASP F 1 98 ? -1.298 31.509 -22.650 1.00 29.31 97 ASP F N 1
ATOM 7518 C CA . ASP F 1 98 ? -2.218 30.398 -22.386 1.00 29.62 97 ASP F CA 1
ATOM 7519 C C . ASP F 1 98 ? -3.554 30.899 -21.841 1.00 29.80 97 ASP F C 1
ATOM 7520 O O . ASP F 1 98 ? -3.798 32.107 -21.819 1.00 30.02 97 ASP F O 1
ATOM 7525 N N . GLU F 1 99 ? -4.414 29.976 -21.412 1.00 29.97 98 GLU F N 1
ATOM 7526 C CA . GLU F 1 99 ? -5.742 30.327 -20.886 1.00 30.21 98 GLU F CA 1
ATOM 7527 C C . GLU F 1 99 ? -5.717 31.161 -19.593 1.00 30.33 98 GLU F C 1
ATOM 7528 O O . GLU F 1 99 ? -6.716 31.799 -19.251 1.00 30.39 98 GLU F O 1
ATOM 7534 N N . SER F 1 100 ? -4.577 31.167 -18.900 1.00 30.43 99 SER F N 1
ATOM 7535 C CA . SER F 1 100 ? -4.446 31.829 -17.597 1.00 30.69 99 SER F CA 1
ATOM 7536 C C . SER F 1 100 ? -3.746 33.182 -17.652 1.00 30.48 99 SER F C 1
ATOM 7537 O O . SER F 1 100 ? -3.742 33.920 -16.667 1.00 30.75 99 SER F O 1
ATOM 7540 N N . GLY F 1 101 ? -3.130 33.492 -18.786 1.00 30.27 100 GLY F N 1
ATOM 7541 C CA . GLY F 1 101 ? -2.382 34.731 -18.944 1.00 29.82 100 GLY F CA 1
ATOM 7542 C C . GLY F 1 101 ? -1.139 34.499 -19.778 1.00 29.74 100 GLY F C 1
ATOM 7543 O O . GLY F 1 101 ? -1.220 33.974 -20.892 1.00 29.72 100 GLY F O 1
ATOM 7544 N N . LEU F 1 102 ? 0.011 34.880 -19.228 1.00 29.32 101 LEU F N 1
ATOM 7545 C CA . LEU F 1 102 ? 1.287 34.737 -19.921 1.00 29.20 101 LEU F CA 1
ATOM 7546 C C . LEU F 1 102 ? 2.238 33.820 -19.140 1.00 29.07 101 LEU F C 1
ATOM 7547 O O . LEU F 1 102 ? 2.117 33.673 -17.921 1.00 29.11 101 LEU F O 1
ATOM 7552 N N . ASP F 1 103 ? 3.176 33.202 -19.854 1.00 28.92 102 ASP F N 1
ATOM 7553 C CA . ASP F 1 103 ? 3.995 32.125 -19.302 1.00 28.80 102 ASP F CA 1
ATOM 7554 C C . ASP F 1 103 ? 5.394 32.133 -19.913 1.00 28.37 102 ASP F C 1
ATOM 7555 O O . ASP F 1 103 ? 5.563 32.340 -21.114 1.00 28.64 102 ASP F O 1
ATOM 7560 N N . GLU F 1 104 ? 6.396 31.911 -19.075 1.00 27.79 103 GLU F N 1
ATOM 7561 C CA . GLU F 1 104 ? 7.773 31.871 -19.530 1.00 27.62 103 GLU F CA 1
ATOM 7562 C C . GLU F 1 104 ? 8.517 30.679 -18.932 1.00 26.66 103 GLU F C 1
ATOM 7563 O O . GLU F 1 104 ? 8.412 30.397 -17.736 1.00 26.42 103 GLU F O 1
ATOM 7569 N N . LYS F 1 105 ? 9.261 29.978 -19.779 1.00 25.82 104 LYS F N 1
ATOM 7570 C CA . LYS F 1 105 ? 10.113 28.888 -19.321 1.00 24.89 104 LYS F CA 1
ATOM 7571 C C . LYS F 1 105 ? 11.561 29.146 -19.703 1.00 24.48 104 LYS F C 1
ATOM 7572 O O . LYS F 1 105 ? 11.857 29.529 -20.840 1.00 24.66 104 LYS F O 1
ATOM 7578 N N . ILE F 1 106 ? 12.455 28.960 -18.737 1.00 23.50 105 ILE F N 1
ATOM 7579 C CA . ILE F 1 106 ? 13.882 29.158 -18.949 1.00 23.04 105 ILE F CA 1
ATOM 7580 C C . ILE F 1 106 ? 14.443 27.973 -19.735 1.00 22.51 105 ILE F C 1
ATOM 7581 O O . ILE F 1 106 ? 14.104 26.825 -19.460 1.00 22.21 105 ILE F O 1
ATOM 7586 N N . ILE F 1 107 ? 15.261 28.261 -20.745 1.00 21.93 106 ILE F N 1
ATOM 7587 C CA . ILE F 1 107 ? 15.973 27.218 -21.480 1.00 21.00 106 ILE F CA 1
ATOM 7588 C C . ILE F 1 107 ? 17.375 27.130 -20.887 1.00 20.33 106 ILE F C 1
ATOM 7589 O O . ILE F 1 107 ? 18.124 28.097 -20.922 1.00 20.68 106 ILE F O 1
ATOM 7594 N N . ALA F 1 108 ? 17.707 25.980 -20.310 1.00 19.26 107 ALA F N 1
ATOM 7595 C CA . ALA F 1 108 ? 19.008 25.762 -19.695 1.00 18.01 107 ALA F CA 1
ATOM 7596 C C . ALA F 1 108 ? 19.676 24.532 -20.272 1.00 17.73 107 ALA F C 1
ATOM 7597 O O . ALA F 1 108 ? 19.041 23.728 -20.958 1.00 17.42 107 ALA F O 1
ATOM 7599 N N . VAL F 1 109 ? 20.969 24.404 -19.991 1.00 17.46 108 VAL F N 1
ATOM 7600 C CA . VAL F 1 109 ? 21.773 23.256 -20.390 1.00 17.22 108 VAL F CA 1
ATOM 7601 C C . VAL F 1 109 ? 22.623 22.826 -19.183 1.00 17.38 108 VAL F C 1
ATOM 7602 O O . VAL F 1 109 ? 22.951 23.662 -18.342 1.00 17.21 108 VAL F O 1
ATOM 7606 N N . PRO F 1 110 ? 22.979 21.525 -19.087 1.00 17.64 109 PRO F N 1
ATOM 7607 C CA . PRO F 1 110 ? 23.837 21.085 -17.985 1.00 17.72 109 PRO F CA 1
ATOM 7608 C C . PRO F 1 110 ? 25.162 21.840 -17.994 1.00 18.06 109 PRO F C 1
ATOM 7609 O O . PRO F 1 110 ? 25.633 22.238 -19.068 1.00 17.89 109 PRO F O 1
ATOM 7613 N N . THR F 1 111 ? 25.752 22.039 -16.817 1.00 18.61 110 THR F N 1
ATOM 7614 C CA . THR F 1 111 ? 27.094 22.624 -16.730 1.00 19.54 110 THR F CA 1
ATOM 7615 C C . THR F 1 111 ? 28.087 21.681 -17.410 1.00 19.74 110 THR F C 1
ATOM 7616 O O . THR F 1 111 ? 27.781 20.507 -17.612 1.00 19.45 110 THR F O 1
ATOM 7620 N N . SER F 1 112 ? 29.263 22.200 -17.755 1.00 19.86 111 SER F N 1
ATOM 7621 C CA . SER F 1 112 ? 30.286 21.424 -18.449 1.00 20.38 111 SER F CA 1
ATOM 7622 C C . SER F 1 112 ? 30.918 20.366 -17.546 1.00 20.60 111 SER F C 1
ATOM 7623 O O . SER F 1 112 ? 31.513 19.399 -18.035 1.00 20.47 111 SER F O 1
ATOM 7626 N N . LYS F 1 113 ? 30.771 20.553 -16.233 1.00 20.99 112 LYS F N 1
ATOM 7627 C CA . LYS F 1 113 ? 31.101 19.522 -15.245 1.00 21.76 112 LYS F CA 1
ATOM 7628 C C . LYS F 1 113 ? 30.182 18.288 -15.336 1.00 21.15 112 LYS F C 1
ATOM 7629 O O . LYS F 1 113 ? 30.634 17.161 -15.119 1.00 21.28 112 LYS F O 1
ATOM 7635 N N . LEU F 1 114 ? 28.903 18.497 -15.654 1.00 20.30 113 LEU F N 1
ATOM 7636 C CA . LEU F 1 114 ? 27.977 17.373 -15.832 1.00 19.63 113 LEU F CA 1
ATOM 7637 C C . LEU F 1 114 ? 28.111 16.767 -17.223 1.00 19.11 113 LEU F C 1
ATOM 7638 O O . LEU F 1 114 ? 28.137 15.555 -17.372 1.00 18.27 113 LEU F O 1
ATOM 7643 N N . ASP F 1 115 ? 28.196 17.626 -18.235 1.00 18.86 114 ASP F N 1
ATOM 7644 C CA . ASP F 1 115 ? 28.170 17.185 -19.627 1.00 18.92 114 ASP F CA 1
ATOM 7645 C C . ASP F 1 115 ? 28.996 18.146 -20.480 1.00 18.86 114 ASP F C 1
ATOM 7646 O O . ASP F 1 115 ? 28.510 19.200 -20.885 1.00 18.10 114 ASP F O 1
ATOM 7651 N N . ILE F 1 116 ? 30.253 17.765 -20.732 1.00 19.33 115 ILE F N 1
ATOM 7652 C CA . ILE F 1 116 ? 31.210 18.590 -21.494 1.00 19.63 115 ILE F CA 1
ATOM 7653 C C . ILE F 1 116 ? 30.705 18.978 -22.885 1.00 19.50 115 ILE F C 1
ATOM 7654 O O . ILE F 1 116 ? 31.084 20.018 -23.406 1.00 19.50 115 ILE F O 1
ATOM 7659 N N . THR F 1 117 ? 29.826 18.157 -23.467 1.00 19.46 116 THR F N 1
ATOM 7660 C CA . THR F 1 117 ? 29.380 18.355 -24.843 1.00 19.20 116 THR F CA 1
ATOM 7661 C C . THR F 1 117 ? 28.477 19.581 -24.992 1.00 19.78 116 THR F C 1
ATOM 7662 O O . THR F 1 117 ? 28.216 20.029 -26.106 1.00 19.60 116 THR F O 1
ATOM 7666 N N . PHE F 1 118 ? 28.001 20.119 -23.871 1.00 20.55 117 PHE F N 1
ATOM 7667 C CA . PHE F 1 118 ? 27.195 21.340 -23.886 1.00 21.49 117 PHE F CA 1
ATOM 7668 C C . PHE F 1 118 ? 28.009 22.627 -23.716 1.00 22.43 117 PHE F C 1
ATOM 7669 O O . PHE F 1 118 ? 27.435 23.716 -23.684 1.00 22.46 117 PHE F O 1
ATOM 7677 N N . ASP F 1 119 ? 29.332 22.498 -23.632 1.00 23.45 118 ASP F N 1
ATOM 7678 C CA . ASP F 1 119 ? 30.200 23.644 -23.359 1.00 24.86 118 ASP F CA 1
ATOM 7679 C C . ASP F 1 119 ? 30.102 24.712 -24.442 1.00 25.23 118 ASP F C 1
ATOM 7680 O O . ASP F 1 119 ? 30.119 25.899 -24.138 1.00 25.64 118 ASP F O 1
ATOM 7685 N N . HIS F 1 120 ? 29.958 24.281 -25.692 1.00 25.67 119 HIS F N 1
ATOM 7686 C CA . HIS F 1 120 ? 29.875 25.186 -26.832 1.00 26.22 119 HIS F CA 1
ATOM 7687 C C . HIS F 1 120 ? 28.495 25.841 -27.011 1.00 26.09 119 HIS F C 1
ATOM 7688 O O . HIS F 1 120 ? 28.334 26.736 -27.845 1.00 26.11 119 HIS F O 1
ATOM 7695 N N . ILE F 1 121 ? 27.510 25.393 -26.236 1.00 25.59 120 ILE F N 1
ATOM 7696 C CA . ILE F 1 121 ? 26.165 25.950 -26.303 1.00 25.33 120 ILE F CA 1
ATOM 7697 C C . ILE F 1 121 ? 26.054 27.149 -25.344 1.00 25.24 120 ILE F C 1
ATOM 7698 O O . ILE F 1 121 ? 25.910 26.979 -24.132 1.00 25.17 120 ILE F O 1
ATOM 7703 N N . LYS F 1 122 ? 26.118 28.355 -25.911 1.00 25.18 121 LYS F N 1
ATOM 7704 C CA . LYS F 1 122 ? 26.142 29.604 -25.141 1.00 25.31 121 LYS F CA 1
ATOM 7705 C C . LYS F 1 122 ? 24.835 30.398 -25.238 1.00 25.12 121 LYS F C 1
ATOM 7706 O O . LYS F 1 122 ? 24.509 31.186 -24.341 1.00 24.92 121 LYS F O 1
ATOM 7712 N N . GLU F 1 123 ? 24.105 30.180 -26.330 1.00 24.77 122 GLU F N 1
ATOM 7713 C CA . GLU F 1 123 ? 22.873 30.905 -26.636 1.00 24.95 122 GLU F CA 1
ATOM 7714 C C . GLU F 1 123 ? 21.920 29.998 -27.419 1.00 24.45 122 GLU F C 1
ATOM 7715 O O . GLU F 1 123 ? 22.316 28.936 -27.890 1.00 24.41 122 GLU F O 1
ATOM 7721 N N . LEU F 1 124 ? 20.671 30.433 -27.558 1.00 24.74 123 LEU F N 1
ATOM 7722 C CA . LEU F 1 124 ? 19.629 29.710 -28.303 1.00 24.95 123 LEU F CA 1
ATOM 7723 C C . LEU F 1 124 ? 19.971 29.401 -29.761 1.00 25.10 123 LEU F C 1
ATOM 7724 O O . LEU F 1 124 ? 19.502 28.401 -30.321 1.00 25.19 123 LEU F O 1
ATOM 7729 N N . ASP F 1 125 ? 20.776 30.261 -30.377 1.00 25.26 124 ASP F N 1
ATOM 7730 C CA . ASP F 1 125 ? 21.183 30.065 -31.763 1.00 25.51 124 ASP F CA 1
ATOM 7731 C C . ASP F 1 125 ? 22.118 28.867 -31.921 1.00 25.14 124 ASP F C 1
ATOM 7732 O O . ASP F 1 125 ? 22.235 28.322 -33.010 1.00 24.77 124 ASP F O 1
ATOM 7737 N N . ASP F 1 126 ? 22.773 28.470 -30.831 1.00 25.09 125 ASP F N 1
ATOM 7738 C CA . ASP F 1 126 ? 23.657 27.295 -30.825 1.00 25.09 125 ASP F CA 1
ATOM 7739 C C . ASP F 1 126 ? 22.907 25.962 -30.755 1.00 25.08 125 ASP F C 1
ATOM 7740 O O . ASP F 1 126 ? 23.449 24.926 -31.150 1.00 25.30 125 ASP F O 1
ATOM 7745 N N . LEU F 1 127 ? 21.673 25.986 -30.248 1.00 24.85 126 LEU F N 1
ATOM 7746 C CA . LEU F 1 127 ? 20.802 24.814 -30.300 1.00 24.64 126 LEU F CA 1
ATOM 7747 C C . LEU F 1 127 ? 20.393 24.564 -31.741 1.00 24.93 126 LEU F C 1
ATOM 7748 O O . LEU F 1 127 ? 20.195 25.511 -32.513 1.00 24.71 126 LEU F O 1
ATOM 7753 N N . CYS F 1 128 ? 20.264 23.291 -32.105 1.00 25.15 127 CYS F N 1
ATOM 7754 C CA . CYS F 1 128 ? 19.874 22.954 -33.458 1.00 25.29 127 CYS F CA 1
ATOM 7755 C C . CYS F 1 128 ? 18.406 23.313 -33.693 1.00 25.05 127 CYS F C 1
ATOM 7756 O O . CYS F 1 128 ? 17.578 23.251 -32.772 1.00 25.08 127 CYS F O 1
ATOM 7759 N N . GLU F 1 129 ? 18.121 23.698 -34.932 1.00 24.46 128 GLU F N 1
ATOM 7760 C CA . GLU F 1 129 ? 16.842 24.241 -35.372 1.00 24.56 128 GLU F CA 1
ATOM 7761 C C . GLU F 1 129 ? 15.667 23.306 -35.086 1.00 23.26 128 GLU F C 1
ATOM 7762 O O . GLU F 1 129 ? 14.636 23.742 -34.577 1.00 22.59 128 GLU F O 1
ATOM 7768 N N . MET F 1 130 ? 15.839 22.022 -35.404 1.00 22.32 129 MET F N 1
ATOM 7769 C CA . MET F 1 130 ? 14.777 21.029 -35.232 1.00 21.49 129 MET F CA 1
ATOM 7770 C C . MET F 1 130 ? 14.437 20.757 -33.768 1.00 20.33 129 MET F C 1
ATOM 7771 O O . MET F 1 130 ? 13.282 20.453 -33.456 1.00 20.43 129 MET F O 1
ATOM 7776 N N . LEU F 1 131 ? 15.430 20.872 -32.883 1.00 18.71 130 LEU F N 1
ATOM 7777 C CA . LEU F 1 131 ? 15.188 20.791 -31.445 1.00 17.79 130 LEU F CA 1
ATOM 7778 C C . LEU F 1 131 ? 14.269 21.914 -30.966 1.00 17.27 130 LEU F C 1
ATOM 7779 O O . LEU F 1 131 ? 13.345 21.678 -30.191 1.00 17.37 130 LEU F O 1
ATOM 7784 N N . LYS F 1 132 ? 14.529 23.132 -31.430 1.00 17.01 131 LYS F N 1
ATOM 7785 C CA . LYS F 1 132 ? 13.717 24.289 -31.050 1.00 16.85 131 LYS F CA 1
ATOM 7786 C C . LYS F 1 132 ? 12.304 24.210 -31.623 1.00 16.63 131 LYS F C 1
ATOM 7787 O O . LYS F 1 132 ? 11.351 24.628 -30.973 1.00 16.54 131 LYS F O 1
ATOM 7793 N N . LYS F 1 133 ? 12.174 23.621 -32.811 1.00 16.60 132 LYS F N 1
ATOM 7794 C CA . LYS F 1 133 ? 10.869 23.426 -33.441 1.00 16.78 132 LYS F CA 1
ATOM 7795 C C . LYS F 1 133 ? 10.043 22.363 -32.729 1.00 16.33 132 LYS F C 1
ATOM 7796 O O . LYS F 1 133 ? 8.829 22.496 -32.620 1.00 16.70 132 LYS F O 1
ATOM 7802 N N . ARG F 1 134 ? 10.709 21.312 -32.258 1.00 15.99 133 ARG F N 1
ATOM 7803 C CA . ARG F 1 134 ? 10.072 20.250 -31.478 1.00 15.46 133 ARG F CA 1
ATOM 7804 C C . ARG F 1 134 ? 9.598 20.799 -30.133 1.00 15.34 133 ARG F C 1
ATOM 7805 O O . ARG F 1 134 ? 8.517 20.440 -29.649 1.00 14.93 133 ARG F O 1
ATOM 7813 N N . ILE F 1 135 ? 10.418 21.660 -29.533 1.00 15.18 134 ILE F N 1
ATOM 7814 C CA . ILE F 1 135 ? 10.061 22.289 -28.264 1.00 15.25 134 ILE F CA 1
ATOM 7815 C C . ILE F 1 135 ? 8.808 23.133 -28.453 1.00 15.44 134 ILE F C 1
ATOM 7816 O O . ILE F 1 135 ? 7.847 22.997 -27.687 1.00 15.60 134 ILE F O 1
ATOM 7821 N N . VAL F 1 136 ? 8.816 23.990 -29.479 1.00 15.42 135 VAL F N 1
ATOM 7822 C CA . VAL F 1 136 ? 7.666 24.849 -29.769 1.00 15.09 135 VAL F CA 1
ATOM 7823 C C . VAL F 1 136 ? 6.451 23.975 -30.090 1.00 14.61 135 VAL F C 1
ATOM 7824 O O . VAL F 1 136 ? 5.376 24.152 -29.516 1.00 14.97 135 VAL F O 1
ATOM 7828 N N . HIS F 1 137 ? 6.626 23.020 -30.993 1.00 13.84 136 HIS F N 1
ATOM 7829 C CA . HIS F 1 137 ? 5.534 22.129 -31.351 1.00 13.16 136 HIS F CA 1
ATOM 7830 C C . HIS F 1 137 ? 4.927 21.419 -30.128 1.00 12.87 136 HIS F C 1
ATOM 7831 O O . HIS F 1 137 ? 3.707 21.311 -30.023 1.00 12.72 136 HIS F O 1
ATOM 7838 N N . PHE F 1 138 ? 5.766 20.960 -29.197 1.00 12.52 137 PHE F N 1
ATOM 7839 C CA . PHE F 1 138 ? 5.252 20.274 -28.006 1.00 12.29 137 PHE F CA 1
ATOM 7840 C C . PHE F 1 138 ? 4.303 21.158 -27.201 1.00 12.81 137 PHE F C 1
ATOM 7841 O O . PHE F 1 138 ? 3.183 20.764 -26.907 1.00 13.24 137 PHE F O 1
ATOM 7849 N N . PHE F 1 139 ? 4.754 22.351 -26.832 1.00 13.36 138 PHE F N 1
ATOM 7850 C CA . PHE F 1 139 ? 3.947 23.210 -25.972 1.00 14.07 138 PHE F CA 1
ATOM 7851 C C . PHE F 1 139 ? 2.672 23.712 -26.643 1.00 14.20 138 PHE F C 1
ATOM 7852 O O . PHE F 1 139 ? 1.655 23.904 -25.983 1.00 14.15 138 PHE F O 1
ATOM 7860 N N . GLU F 1 140 ? 2.727 23.861 -27.962 1.00 14.72 139 GLU F N 1
ATOM 7861 C CA . GLU F 1 140 ? 1.576 24.302 -28.736 1.00 15.54 139 GLU F CA 1
ATOM 7862 C C . GLU F 1 140 ? 0.487 23.241 -28.884 1.00 15.30 139 GLU F C 1
ATOM 7863 O O . GLU F 1 140 ? -0.663 23.577 -29.176 1.00 15.32 139 GLU F O 1
ATOM 7869 N N . HIS F 1 141 ? 0.841 21.974 -28.664 1.00 14.87 140 HIS F N 1
ATOM 7870 C CA . HIS F 1 141 ? -0.085 20.874 -28.925 1.00 14.29 140 HIS F CA 1
ATOM 7871 C C . HIS F 1 141 ? -0.353 19.928 -27.751 1.00 14.38 140 HIS F C 1
ATOM 7872 O O . HIS F 1 141 ? -1.293 19.135 -27.820 1.00 13.74 140 HIS F O 1
ATOM 7879 N N . TYR F 1 142 ? 0.438 20.016 -26.679 1.00 14.60 141 TYR F N 1
ATOM 7880 C CA . TYR F 1 142 ? 0.319 19.025 -25.600 1.00 15.10 141 TYR F CA 1
ATOM 7881 C C . TYR F 1 142 ? -0.949 19.118 -24.759 1.00 15.70 141 TYR F C 1
ATOM 7882 O O . TYR F 1 142 ? -1.376 18.116 -24.164 1.00 15.92 141 TYR F O 1
ATOM 7891 N N . LYS F 1 143 ? -1.551 20.308 -24.737 1.00 16.01 142 LYS F N 1
ATOM 7892 C CA . LYS F 1 143 ? -2.855 20.506 -24.096 1.00 16.55 142 LYS F CA 1
ATOM 7893 C C . LYS F 1 143 ? -4.058 20.453 -25.063 1.00 16.49 142 LYS F C 1
ATOM 7894 O O . LYS F 1 143 ? -5.184 20.743 -24.665 1.00 16.76 142 LYS F O 1
ATOM 7900 N N . ASP F 1 144 ? -3.820 20.036 -26.308 1.00 16.72 143 ASP F N 1
ATOM 7901 C CA . ASP F 1 144 ? -4.873 19.879 -27.332 1.00 17.11 143 ASP F CA 1
ATOM 7902 C C . ASP F 1 144 ? -6.091 19.036 -26.945 1.00 17.71 143 ASP F C 1
ATOM 7903 O O . ASP F 1 144 ? -7.190 19.303 -27.434 1.00 17.88 143 ASP F O 1
ATOM 7908 N N . LEU F 1 145 ? -5.904 18.003 -26.121 1.00 18.42 144 LEU F N 1
ATOM 7909 C CA . LEU F 1 145 ? -7.030 17.134 -25.748 1.00 19.40 144 LEU F CA 1
ATOM 7910 C C . LEU F 1 145 ? -7.514 17.434 -24.330 1.00 20.45 144 LEU F C 1
ATOM 7911 O O . LEU F 1 145 ? -8.406 16.766 -23.795 1.00 20.22 144 LEU F O 1
ATOM 7916 N N . GLU F 1 146 ? -6.917 18.464 -23.739 1.00 21.78 145 GLU F N 1
ATOM 7917 C CA . GLU F 1 146 ? -7.301 18.939 -22.430 1.00 23.25 145 GLU F CA 1
ATOM 7918 C C . GLU F 1 146 ? -8.289 20.089 -22.579 1.00 24.23 145 GLU F C 1
ATOM 7919 O O . GLU F 1 146 ? -7.927 21.184 -23.016 1.00 24.21 145 GLU F O 1
ATOM 7925 N N . LYS F 1 147 ? -9.542 19.814 -22.222 1.00 25.51 146 LYS F N 1
ATOM 7926 C CA . LYS F 1 147 ? -10.629 20.798 -22.255 1.00 26.93 146 LYS F CA 1
ATOM 7927 C C . LYS F 1 147 ? -10.310 22.040 -21.412 1.00 27.16 146 LYS F C 1
ATOM 7928 O O . LYS F 1 147 ? -9.805 21.937 -20.288 1.00 27.29 146 LYS F O 1
ATOM 7934 N N . GLY F 1 148 ? -10.574 23.210 -21.987 1.00 27.79 147 GLY F N 1
ATOM 7935 C CA . GLY F 1 148 ? -10.413 24.487 -21.291 1.00 28.22 147 GLY F CA 1
ATOM 7936 C C . GLY F 1 148 ? -8.993 24.974 -21.068 1.00 28.78 147 GLY F C 1
ATOM 7937 O O . GLY F 1 148 ? -8.785 25.977 -20.371 1.00 29.39 147 GLY F O 1
ATOM 7938 N N . LYS F 1 149 ? -8.017 24.274 -21.645 1.00 28.61 148 LYS F N 1
ATOM 7939 C CA . LYS F 1 149 ? -6.610 24.661 -21.545 1.00 28.45 148 LYS F CA 1
ATOM 7940 C C . LYS F 1 149 ? -5.915 24.615 -22.904 1.00 28.21 148 LYS F C 1
ATOM 7941 O O . LYS F 1 149 ? -6.103 23.676 -23.676 1.00 28.14 148 LYS F O 1
ATOM 7947 N N . TRP F 1 150 ? -5.119 25.643 -23.183 1.00 27.98 149 TRP F N 1
ATOM 7948 C CA . TRP F 1 150 ? -4.388 25.771 -24.443 1.00 27.72 149 TRP F CA 1
ATOM 7949 C C . TRP F 1 150 ? -3.098 26.564 -24.220 1.00 27.60 149 TRP F C 1
ATOM 7950 O O . TRP F 1 150 ? -2.980 27.312 -23.248 1.00 27.44 149 TRP F O 1
ATOM 7961 N N . VAL F 1 151 ? -2.130 26.376 -25.112 1.00 27.47 150 VAL F N 1
ATOM 7962 C CA . VAL F 1 151 ? -0.898 27.169 -25.124 1.00 27.19 150 VAL F CA 1
ATOM 7963 C C . VAL F 1 151 ? -0.598 27.661 -26.554 1.00 27.50 150 VAL F C 1
ATOM 7964 O O . VAL F 1 151 ? -0.931 27.002 -27.539 1.00 27.27 150 VAL F O 1
ATOM 7968 N N . LYS F 1 152 ? 0.012 28.836 -26.652 1.00 27.85 151 LYS F N 1
ATOM 7969 C CA . LYS F 1 152 ? 0.500 29.358 -27.920 1.00 28.25 151 LYS F CA 1
ATOM 7970 C C . LYS F 1 152 ? 1.868 29.989 -27.671 1.00 27.93 151 LYS F C 1
ATOM 7971 O O . LYS F 1 152 ? 2.019 30.836 -26.786 1.00 28.16 151 LYS F O 1
ATOM 7977 N N . VAL F 1 153 ? 2.875 29.532 -28.416 1.00 27.59 152 VAL F N 1
ATOM 7978 C CA . VAL F 1 153 ? 4.228 30.081 -28.292 1.00 27.30 152 VAL F CA 1
ATOM 7979 C C . VAL F 1 153 ? 4.286 31.394 -29.060 1.00 27.06 152 VAL F C 1
ATOM 7980 O O . VAL F 1 153 ? 3.842 31.473 -30.206 1.00 26.77 152 VAL F O 1
ATOM 7984 N N . THR F 1 154 ? 4.836 32.416 -28.417 1.00 27.06 153 THR F N 1
ATOM 7985 C CA . THR F 1 154 ? 4.885 33.755 -28.997 1.00 26.78 153 THR F CA 1
ATOM 7986 C C . THR F 1 154 ? 6.294 34.147 -29.470 1.00 27.14 153 THR F C 1
ATOM 7987 O O . THR F 1 154 ? 6.439 34.939 -30.415 1.00 27.28 153 THR F O 1
ATOM 7991 N N . GLY F 1 155 ? 7.324 33.589 -28.827 1.00 26.83 154 GLY F N 1
ATOM 7992 C CA . GLY F 1 155 ? 8.707 33.842 -29.227 1.00 26.63 154 GLY F CA 1
ATOM 7993 C C . GLY F 1 155 ? 9.749 33.327 -28.255 1.00 26.74 154 GLY F C 1
ATOM 7994 O O . GLY F 1 155 ? 9.452 32.517 -27.379 1.00 26.64 154 GLY F O 1
ATOM 7995 N N . TRP F 1 156 ? 10.983 33.792 -28.418 1.00 26.98 155 TRP F N 1
ATOM 7996 C CA . TRP F 1 156 ? 12.084 33.400 -27.542 1.00 27.04 155 TRP F CA 1
ATOM 7997 C C . TRP F 1 156 ? 12.722 34.629 -26.906 1.00 27.43 155 TRP F C 1
ATOM 7998 O O . TRP F 1 156 ? 12.625 35.730 -27.446 1.00 27.52 155 TRP F O 1
ATOM 8009 N N . GLY F 1 157 ? 13.380 34.429 -25.763 1.00 27.72 156 GLY F N 1
ATOM 8010 C CA . GLY F 1 157 ? 14.143 35.477 -25.093 1.00 28.13 156 GLY F CA 1
ATOM 8011 C C . GLY F 1 157 ? 15.600 35.073 -24.959 1.00 28.64 156 GLY F C 1
ATOM 8012 O O . GLY F 1 157 ? 15.910 33.886 -24.868 1.00 28.87 156 GLY F O 1
ATOM 8013 N N . ASP F 1 158 ? 16.501 36.053 -24.934 1.00 28.95 157 ASP F N 1
ATOM 8014 C CA . ASP F 1 158 ? 17.935 35.760 -24.919 1.00 29.28 157 ASP F CA 1
ATOM 8015 C C . ASP F 1 158 ? 18.445 35.408 -23.521 1.00 29.26 157 ASP F C 1
ATOM 8016 O O . ASP F 1 158 ? 17.649 35.244 -22.595 1.00 29.14 157 ASP F O 1
ATOM 8021 N N . LYS F 1 159 ? 19.764 35.284 -23.386 1.00 29.54 158 LYS F N 1
ATOM 8022 C CA . LYS F 1 159 ? 20.396 34.856 -22.141 1.00 30.14 158 LYS F CA 1
ATOM 8023 C C . LYS F 1 159 ? 20.196 35.854 -21.001 1.00 30.68 158 LYS F C 1
ATOM 8024 O O . LYS F 1 159 ? 19.817 35.466 -19.888 1.00 30.67 158 LYS F O 1
ATOM 8030 N N . VAL F 1 160 ? 20.430 37.136 -21.283 1.00 31.19 159 VAL F N 1
ATOM 8031 C CA . VAL F 1 160 ? 20.272 38.183 -20.269 1.00 31.91 159 VAL F CA 1
ATOM 8032 C C . VAL F 1 160 ? 18.828 38.248 -19.741 1.00 32.00 159 VAL F C 1
ATOM 8033 O O . VAL F 1 160 ? 18.614 38.348 -18.530 1.00 32.04 159 VAL F O 1
ATOM 8037 N N . LYS F 1 161 ? 17.855 38.144 -20.641 1.00 32.27 160 LYS F N 1
ATOM 8038 C CA . LYS F 1 161 ? 16.452 38.002 -20.248 1.00 32.86 160 LYS F CA 1
ATOM 8039 C C . LYS F 1 161 ? 16.216 36.843 -19.257 1.00 33.21 160 LYS F C 1
ATOM 8040 O O . LYS F 1 161 ? 15.497 37.006 -18.262 1.00 33.21 160 LYS F O 1
ATOM 8046 N N . ALA F 1 162 ? 16.827 35.687 -19.531 1.00 33.33 161 ALA F N 1
ATOM 8047 C CA . ALA F 1 162 ? 16.759 34.531 -18.627 1.00 33.45 161 ALA F CA 1
ATOM 8048 C C . ALA F 1 162 ? 17.352 34.839 -17.254 1.00 33.40 161 ALA F C 1
ATOM 8049 O O . ALA F 1 162 ? 16.715 34.580 -16.229 1.00 33.49 161 ALA F O 1
ATOM 8051 N N . GLU F 1 163 ? 18.567 35.388 -17.243 1.00 33.31 162 GLU F N 1
ATOM 8052 C CA . GLU F 1 163 ? 19.243 35.783 -16.002 1.00 33.71 162 GLU F CA 1
ATOM 8053 C C . GLU F 1 163 ? 18.419 36.794 -15.192 1.00 33.70 162 GLU F C 1
ATOM 8054 O O . GLU F 1 163 ? 18.331 36.691 -13.968 1.00 33.45 162 GLU F O 1
ATOM 8060 N N . THR F 1 164 ? 17.815 37.756 -15.891 1.00 33.79 163 THR F N 1
ATOM 8061 C CA . THR F 1 164 ? 16.950 38.763 -15.269 1.00 34.08 163 THR F CA 1
ATOM 8062 C C . THR F 1 164 ? 15.739 38.113 -14.591 1.00 33.94 163 THR F C 1
ATOM 8063 O O . THR F 1 164 ? 15.457 38.376 -13.423 1.00 33.95 163 THR F O 1
ATOM 8067 N N . LEU F 1 165 ? 15.043 37.262 -15.339 1.00 33.97 164 LEU F N 1
ATOM 8068 C CA . LEU F 1 165 ? 13.902 36.504 -14.838 1.00 34.06 164 LEU F CA 1
ATOM 8069 C C . LEU F 1 165 ? 14.264 35.667 -13.598 1.00 34.16 164 LEU F C 1
ATOM 8070 O O . LEU F 1 165 ? 13.483 35.602 -12.646 1.00 34.25 164 LEU F O 1
ATOM 8075 N N . ILE F 1 166 ? 15.455 35.059 -13.614 1.00 34.36 165 ILE F N 1
ATOM 8076 C CA . ILE F 1 166 ? 15.986 34.265 -12.491 1.00 34.57 165 ILE F CA 1
ATOM 8077 C C . ILE F 1 166 ? 16.329 35.136 -11.274 1.00 35.23 165 ILE F C 1
ATOM 8078 O O . ILE F 1 166 ? 15.937 34.809 -10.149 1.00 35.30 165 ILE F O 1
ATOM 8083 N N . LYS F 1 167 ? 17.061 36.230 -11.502 1.00 35.91 166 LYS F N 1
ATOM 8084 C CA . LYS F 1 167 ? 17.365 37.203 -10.449 1.00 36.78 166 LYS F CA 1
ATOM 8085 C C . LYS F 1 167 ? 16.088 37.704 -9.777 1.00 37.18 166 LYS F C 1
ATOM 8086 O O . LYS F 1 167 ? 15.993 37.718 -8.549 1.00 37.08 166 LYS F O 1
ATOM 8092 N N . GLU F 1 168 ? 15.115 38.099 -10.595 1.00 37.96 167 GLU F N 1
ATOM 8093 C CA . GLU F 1 168 ? 13.805 38.544 -10.116 1.00 38.92 167 GLU F CA 1
ATOM 8094 C C . GLU F 1 168 ? 13.051 37.442 -9.361 1.00 39.44 167 GLU F C 1
ATOM 8095 O O . GLU F 1 168 ? 12.416 37.708 -8.335 1.00 39.70 167 GLU F O 1
ATOM 8101 N N . GLY F 1 169 ? 13.134 36.209 -9.862 1.00 39.72 168 GLY F N 1
ATOM 8102 C CA . GLY F 1 169 ? 12.543 35.059 -9.186 1.00 40.10 168 GLY F CA 1
ATOM 8103 C C . GLY F 1 169 ? 13.135 34.813 -7.809 1.00 40.41 168 GLY F C 1
ATOM 8104 O O . GLY F 1 169 ? 12.417 34.448 -6.879 1.00 40.19 168 GLY F O 1
ATOM 8105 N N . ILE F 1 170 ? 14.446 35.023 -7.688 1.00 41.04 169 ILE F N 1
ATOM 8106 C CA . ILE F 1 170 ? 15.179 34.827 -6.431 1.00 41.69 169 ILE F CA 1
ATOM 8107 C C . ILE F 1 170 ? 14.858 35.904 -5.389 1.00 42.05 169 ILE F C 1
ATOM 8108 O O . ILE F 1 170 ? 14.716 35.594 -4.205 1.00 41.93 169 ILE F O 1
ATOM 8113 N N . ASP F 1 171 ? 14.755 37.155 -5.840 1.00 42.67 170 ASP F N 1
ATOM 8114 C CA . ASP F 1 171 ? 14.417 38.296 -4.977 1.00 43.23 170 ASP F CA 1
ATOM 8115 C C . ASP F 1 171 ? 12.998 38.191 -4.424 1.00 43.46 170 ASP F C 1
ATOM 8116 O O . ASP F 1 171 ? 12.774 38.413 -3.232 1.00 43.29 170 ASP F O 1
ATOM 8121 N N . ARG F 1 172 ? 12.054 37.862 -5.308 1.00 43.90 171 ARG F N 1
ATOM 8122 C CA . ARG F 1 172 ? 10.649 37.688 -4.954 1.00 44.22 171 ARG F CA 1
ATOM 8123 C C . ARG F 1 172 ? 10.459 36.370 -4.207 1.00 44.36 171 ARG F C 1
ATOM 8124 O O . ARG F 1 172 ? 9.573 36.243 -3.363 1.00 44.53 171 ARG F O 1
#

InterPro domains:
  IPR008162 Inorganic pyrophosphatase [MF_00209] (13-172)
  IPR008162 Inorganic pyrophosphatase [PF00719] (17-171)
  IPR008162 Inorganic pyrophosphatase [PTHR10286] (11-169)
  IPR008162 Inorganic pyrophosphatase [cd00412] (13-170)
  IPR036649 Inorganic pyrophosphatase superfamily [G3DSA:3.90.80.10] (1-172)
  IPR036649 Inorganic pyrophosphatase superfamily [SSF50324] (11-171)

Solvent-accessible surface area: 42738 Å² total; per-residue (Å²): 78,10,161,127,9,131,4,56,44,83,147,101,5,3,6,0,0,0,6,5,10,26,84,54,31,28,12,30,14,74,9,48,55,138,25,28,15,16,23,0,49,29,2,13,12,11,16,3,12,4,5,0,0,18,0,2,0,0,110,15,79,27,132,108,49,67,14,13,35,0,0,0,8,9,102,63,63,4,47,28,17,0,0,0,71,0,22,10,1,0,0,0,32,1,75,22,68,104,26,132,20,42,18,2,0,0,0,0,23,30,175,8,3,45,24,4,69,128,17,98,86,19,119,59,10,68,116,22,26,21,94,55,0,37,13,1,1,63,36,19,27,68,33,33,207,62,80,103,8,121,30,98,23,85,10,94,65,104,71,0,86,67,33,6,124,78,2,58,105,123,70,16,195,121,5,136,5,71,62,85,134,116,6,2,6,0,0,0,8,4,10,28,86,49,33,29,10,25,15,81,10,38,96,136,25,27,15,15,28,2,57,30,3,15,18,9,16,4,12,8,4,1,0,23,0,2,0,1,94,14,74,28,137,107,48,69,13,10,33,0,0,0,9,9,102,60,68,4,46,25,17,0,0,0,74,0,37,9,0,0,0,0,40,1,72,22,70,97,30,126,20,44,18,2,0,0,0,0,24,30,181,8,2,72,26,4,64,128,16,97,85,19,123,52,10,61,108,21,26,20,97,54,0,33,10,1,2,69,34,18,27,67,32,31,204,64,97,100,8,125,29,94,23,87,9,93,70,99,66,0,91,66,35,6,122,84,2,58,101,120,77,16,163,123,7,141,6,64,51,88,136,73,6,4,8,0,0,0,9,2,9,26,82,47,38,25,9,32,12,87,11,51,76,159,5,22,2,14,27,1,46,29,4,14,15,8,20,4,14,4,5,1,0,23,0,6,0,1,65,2,60,40,133,104,46,86,28,8,26,0,0,0,10,8,103,61,68,3,45,28,12,1,0,0,78,0,21,9,0,0,0,0,38,2,74,27,75,107,24,156,22,51,15,2,0,0,0,0,8,15,144,9,4,82,37,4,45,154,30,110,71,16,130,69,8,69,124,19,26,34,73,54,0,31,13,0,2,52,37,18,30,63,34,30,172,66,92,124,9,122,17,87,25,88,10,83,45,106,70,0,73,55,35,7,140,79,0,61,105,101,93,81,16,167,128,6,151,7,66,63,81,136,122,9,3,7,0,0,0,6,3,10,22,85,50,34,26,10,31,12,88,11,52,79,155,5,23,2,15,16,0,47,30,2,14,12,8,15,3,13,5,5,0,0,22,0,3,0,1,65,1,59,18,100,102,47,82,23,8,31,0,0,0,10,10,103,60,65,6,45,22,12,0,0,0,78,0,40,10,0,0,0,0,24,5,74,27,68,99,31,155,31,65,16,2,0,0,0,0,21,28,178,7,2,59,38,5,46,146,31,99,65,14,129,72,8,71,125,13,26,35,87,54,0,34,12,0,2,63,36,18,30,65,29,29,189,66,94,106,11,116,30,97,24,87,8,74,44,99,115,0,85,67,39,7,127,78,0,61,103,111,91,211,28,130,7,65,60,85,148,102,8,3,7,0,18,0,9,3,10,22,85,50,35,22,10,27,15,78,52,52,202,121,10,41,1,14,29,2,56,29,3,11,11,10,17,3,14,8,4,1,0,29,0,26,0,12,109,15,74,36,136,109,52,64,40,10,26,0,0,0,8,10,102,66,66,4,46,28,24,0,0,0,72,0,21,8,0,0,0,0,42,1,79,24,73,101,38,130,20,39,15,1,0,0,0,0,19,30,160,4,3,78,24,4,63,124,16,104,89,21,123,60,9,69,113,16,26,39,75,56,0,37,14,0,2,62,36,21,33,66,37,28,208,62,92,107,5,116,28,92,25,87,9,93,55,106,80,0,82,56,31,6,134,73,1,69,117,122,203,26,140,8,62,56,77,137,119,8,4,7,0,22,0,5,6,10,22,83,50,32,24,11,30,16,77,50,56,181,149,8,42,1,13,25,1,65,37,2,9,13,10,15,2,14,6,3,0,0,30,0,29,0,11,117,10,68,31,136,100,52,74,42,8,24,0,0,0,8,8,105,61,63,2,47,26,22,0,0,0,80,0,36,10,0,0,0,0,42,3,60,24,63,100,40,156,30,67,16,1,0,0,0,0,20,32,169,4,2,78,24,9,66,122,13,97,90,19,117,62,9,63,122,19,26,37,86,56,0,33,15,1,2,41,36,21,39,67,25,28,176,63,91,122,16,105,13,84,25,86,7,86,70,93,78,0,90,57,35,7,127,81,1,64,100,113

Nearest PDB structures (foldseek):
  1mjw-assembly1_A  TM=9.791E-01  e=1.770E-26  Escherichia coli
  6n1c-assembly1_F  TM=9.785E-01  e=9.245E-26  Legionella pneumophila subsp. pneumophila str. Philadelphia 1
  6ki8-assembly1_A  TM=9.824E-01  e=1.992E-25  Acinetobacter baumannii
  6ki7-assembly2_B  TM=9.840E-01  e=2.378E-25  Acinetobacter baumannii
  3sw5-assembly1_D  TM=9.852E-01  e=2.839E-25  Bartonella henselae

Secondary structure (DSSP, 8-state):
-GGGS-S-SSTT-EEEEEEE-TT--SEEEEE-TTT--EEEEEE--SS---SSEEEE-TT---TTSSPPEEEE--SS---TT-EEEEEEEEEEEEEETTEEEEEEEEEE-TTT-GGGTT--SGGGS-HHHHHHHHHHHHHTTTTSTT--EEEEEEE-HHHHHHHHHHHHH-/-GGGS-S-SSSS-EEEEEEE-TT--SEEEEE-TTT--EEEEEE--SS---SSEEEE-TT---TTSSPPEEEE--SS---TT-EEEEEEEEEEEEEETTEEEEEEEEEE-TTT-GGGTT--SGGGS-HHHHHHHHHHHHHTTTTSTT--EEEEEEE-HHHHHHHHHHHHH-/-GGG--S-SSTT-EEEEEEE-TT-TTEEEEE-TTT--EEEEEE-SSS---SSEEEEETT---TTSSPEEEEE--SS---TT-EEEEEEEEEEEEEESSSEEEEEEEEE-TTT-GGGTT--SGGGS-HHHHHHHHHHHHHTTTTSTT--EEEEEEE-HHHHHHHHHHHHHH-/-GGGS-S-SSTT-EEEEEEE-TT-TTEEEEE-TTT--EEEEEE-SSS---SSEEEE-TT---TTSSPPEEEE--SS---TT-EEEEEEEEEEEEEETTEEEEEEEEEE-TTT-GGGTT--SGGGS-HHHHHHHHHHHHHTTTTSTT--EEEEEEE-HHHHHHHHHHHHHH-/---S-SSTT-EEEEEEE-TT--SEEEEE-TTT--EEEEEE-SSS---SSEEEEETT---TTSSPEEEEE--SS---TTEEEEEEEEEEEEEEETTEEEEEEEEEE-TTT-GGGTT--SGGGS-HHHHHHHHHHHHHTTTTSTT--EEEEEEE-HHHHHHHHHHHHH-/---S-SSTT-EEEEEEE-TT--SEEEEE-TTT--EEEEEE-SSS---SSEEEE-TT---TTSSPPEEEE--SS---TT-EEEEEEEEEEEEEETTEEEEEEEEEE-TTT-GGGTT--SGGGS-HHHHHHHHHHHHHTTTTSTT--EEEEEEE-HHHHHHHHHHHHH-